Protein 5MZV (pdb70)

Secondary structure (DSSP, 8-state):
-EEEETTEEEEEEE--TT---EEEEEE--SS--SSEEEEETT------BSSEEEEEE-SGGG-EEEEEEETTEEEEEEEEEEEEEETTEE---SS----SSSSS--SEEEBSSSSSEEEEEEEES--SSEEEEEEEEE-SSSPEEEEE---EEEEEEEETTEEEEEEEEEEEESS--TTS---S-EEEEEEEEETTEEEEEEEEE-GGGSB-PPPPEEEE--B-SSSSEEEEEEE--TTS-S-TTTS-EEEEEEEE----SSSEEEESSSEEEEE--TT-EEEEEEEETTS-------EEEE-/--HHHHHHHHHHHHHHHHHH---EE---------TTSS-SHHHHHH-HHHHHHHHHHHHHHHHHHHTSHHHHSSSPPPSS--HHHHHHHHHHHHHTT---PPPHHHHHHHHHHHHHHHHHHHHHHHHHHHHHHHH--/--SS---SEEEEEES-SEEETT--EEEEEEE--TT---S-EEEEETTEE--SSEEEEETTEEEEEESS---SEEEEEEEEE-TT-SSEEEEEEEEEEEE-PPP--EEEEEEEETT--EEEEEEE--S---S--EEEEEEEETTT--EEEEEESS-EEEEGGG--S-SEEEEEEEEEETTEEEEPPPEEEETTTSEEPPPEEEEEEEE--SSSPEEEEEEEE----SSEEEEEEEEETT----EEEEE---TTS-EEEEEE--SS--EEEEEEEEETT-S--PPPPPP------/---EEEE--EEEETT--EEEEEEES--SSTT-EEEEEEE-TTS--EEEEEEETT-S--EE-TTTTTTEEEEEETTTTEEEEEE-S--GGG-EEEEEEEESSSS---GGGEEEE---EEEEEE-

GO terms:
  GO:0005125 cytokine activity (F, IDA)
  GO:0005576 extracellular region (C, IDA)
  GO:0035722 interleukin-12-mediated signaling pathway (P, IDA)
  GO:0038155 interleukin-23-mediated signaling pathway (P, IDA)
  GO:1900747 negative regulation of vascular endothelial growth factor signaling pathway (P, IGI)
  GO:0050709 negative regulation of protein secretion (P, IGI)
  GO:1903588 negative regulation of blood vessel endothelial cell proliferation involved in sprouting angiogenesis (P, IGI)
  GO:0032946 positive regulation of mononuclear cell proliferation (P, IMP)
  GO:0042164 interleukin-12 alpha subunit binding (F, IPI)
  GO:0046982 protein heterodimerization activity (F, IPI)
  GO:0031906 late endosome lumen (C, TAS)
  GO:0005576 extracellular region (C, TAS)
  GO:0005788 endoplasmic reticulum lumen (C, TAS)
  GO:0005829 cytosol (C, TAS)
  GO:0042802 identical protein binding (F, IPI)
  GO:0005515 protein binding (F, IPI)
  GO:0002230 positive regulation of defense response to virus by host (P, IDA)
  GO:0002827 positive regulation of T-helper 1 type immune response (P, IDA)
  GO:0034393 positive regulation of smooth muscle cell apoptotic process (P, IDA)
  GO:0042102 positive regulation of T cell proliferation (P, IDA)

Organism: Homo sapiens (NCBI:txid9606)

Solvent-accessible surface area: 43420 Å² total; per-residue (Å²): 91,92,98,41,113,168,54,17,56,0,0,78,1,62,6,102,64,116,12,86,25,50,125,2,85,11,83,3,121,17,128,82,106,115,59,2,43,4,12,26,46,172,64,101,120,94,81,20,96,25,47,69,14,81,24,66,0,89,13,0,7,33,0,0,55,5,8,1,43,72,75,75,122,82,66,22,89,15,49,0,3,0,12,14,51,41,100,16,96,50,15,47,33,0,3,31,37,29,128,120,127,86,85,108,19,13,8,54,13,44,1,107,12,22,27,3,127,4,18,1,53,0,22,0,11,1,74,91,89,34,71,32,68,29,120,14,23,22,2,90,112,126,76,92,36,12,89,36,42,83,29,81,101,64,35,102,104,117,102,68,157,41,122,12,26,21,28,20,3,117,6,62,15,91,87,40,45,58,6,24,7,30,52,85,36,0,32,0,75,0,26,0,22,3,64,21,4,2,1,70,13,84,23,71,18,40,9,25,66,22,0,51,2,32,51,8,83,73,22,103,50,148,114,76,96,107,80,179,63,15,77,0,38,8,78,26,6,114,54,7,12,105,45,78,40,0,7,4,0,22,0,0,0,12,10,84,15,150,114,51,165,176,38,107,67,124,24,47,149,58,38,19,84,12,105,10,110,105,131,2,42,0,12,0,35,0,24,0,59,1,11,57,13,48,66,5,98,87,16,74,26,110,63,95,45,19,89,92,0,40,92,66,1,49,86,3,8,94,21,3,65,76,40,90,103,88,44,48,34,53,118,184,23,15,30,2,104,82,77,34,17,6,49,25,106,11,9,187,107,45,17,115,136,0,15,97,78,0,35,82,0,2,80,53,0,34,153,22,5,41,34,49,8,2,96,21,116,49,79,64,123,138,116,34,14,9,50,95,2,56,69,21,0,80,27,2,8,110,64,22,81,169,150,104,9,87,48,19,32,22,99,25,3,18,68,25,0,10,103,13,2,5,3,2,3,2,9,3,0,7,1,1,12,20,1,29,66,83,92,119,63,27,47,67,21,58,49,12,21,87,10,79,10,79,81,44,50,61,2,101,27,24,79,69,2,17,0,35,0,62,8,69,18,180,140,14,131,9,89,102,4,14,0,28,32,75,42,122,76,34,203,154,93,51,71,96,84,57,146,48,9,1,69,0,63,30,137,81,10,124,63,57,117,5,22,1,27,0,0,0,48,4,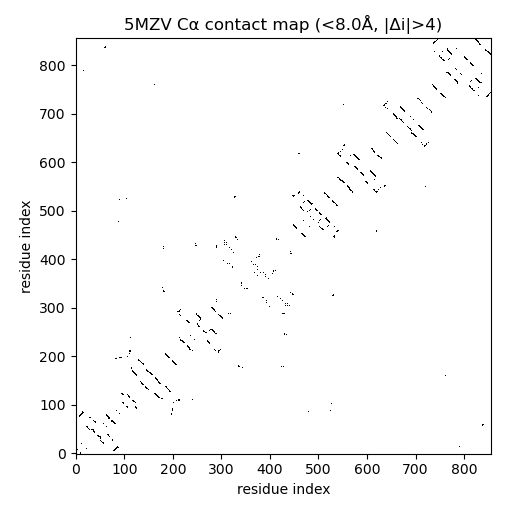37,132,52,117,69,27,0,0,0,19,7,62,44,1,19,0,0,80,58,8,39,106,2,71,124,14,35,0,14,20,93,26,138,57,40,44,0,31,0,41,8,57,33,37,159,133,19,116,17,107,16,92,22,26,0,16,0,61,2,86,109,63,119,77,73,51,111,61,110,24,84,73,107,22,95,1,52,44,122,30,14,143,20,24,90,108,5,28,0,26,0,48,0,28,18,75,49,23,123,67,101,4,185,103,31,131,12,64,22,68,56,9,27,5,3,32,71,3,84,22,63,118,22,86,44,70,162,52,139,89,32,30,1,26,0,48,10,44,8,150,18,98,28,126,148,1,28,3,28,7,48,36,42,21,61,109,78,154,82,85,77,71,72,134,97,105,10,80,21,126,123,74,16,117,10,90,5,150,22,125,77,110,43,58,17,9,0,13,1,52,0,15,37,40,76,62,153,28,72,12,94,76,17,92,92,50,117,29,135,12,108,202,18,107,11,94,19,56,38,28,32,122,29,123,53,57,26,57,31,134,0,24,0,47,12,77,18,81,54,24,65,20,1,0,0,0,0,2,28,63,28,112,91,152,146,86,84,18,0,0,0,12,30,2,86,5,57,44,32,36,39,16,132,75,4,74,114,26,0,65,11,54,93,40,58,100,141,35,18,1,27,0,54,0,60,60,2,118,51,141,4,33,1,42,0,10,0,0,6,3,3,3,7,0,0,38,49,20,93,17,7,92,31,73,9,176,25,21,90,0,49,7,47,124

B-factor: mean 86.75, std 33.04, range [34.26, 231.37]

CATH classification: 2.60.40.10 (+2 more: 2.60.40.10, 2.60.40.10)

Structure (mmCIF, N/CA/C/O backbone):
data_5MZV
#
_entry.id   5MZV
#
_cell.length_a   67.219
_cell.length_b   112.190
_cell.length_c   109.870
_cell.angle_alpha   90.00
_cell.angle_beta   106.24
_cell.angle_gamma   90.00
#
_symmetry.space_group_name_H-M   'P 1 21 1'
#
loop_
_entity.id
_entity.type
_entity.pdbx_description
1 polymer 'Interleukin-12 subunit beta'
2 polymer 'Interleukin-23 subunit alpha'
3 polymer 'Interleukin-23 receptor'
4 polymer 'Nanobody 22E11'
5 branched alpha-D-mannopyranose-(1-2)-alpha-D-mannopyranose-(1-3)-[alpha-D-mannopyranose-(1-3)-alpha-D-mannopyranose-(1-6)]beta-D-mannopyranose-(1-4)-2-acetamido-2-deoxy-beta-D-glucopyranose-(1-4)-2-acetamido-2-deoxy-beta-D-glucopyranose
6 branched 2-acetamido-2-deoxy-beta-D-glucopyranose-(1-4)-2-acetamido-2-deoxy-beta-D-glucopyranose
7 branched beta-D-mannopyranose-(1-4)-2-acetamido-2-deoxy-beta-D-glucopyranose-(1-4)-2-acetamido-2-deoxy-beta-D-glucopyranose
8 non-polymer 'CHLORIDE ION'
9 non-polymer 'SODIUM ION'
10 non-polymer 2-acetamido-2-deoxy-beta-D-glucopyranose
11 water water
#
loop_
_atom_site.group_PDB
_atom_site.id
_atom_site.type_symbol
_atom_site.label_atom_id
_atom_site.label_alt_id
_atom_site.label_comp_id
_atom_site.label_asym_id
_atom_site.label_entity_id
_atom_site.label_seq_id
_atom_site.pdbx_PDB_ins_code
_atom_site.Cartn_x
_atom_site.Cartn_y
_atom_site.Cartn_z
_atom_site.occupancy
_atom_site.B_iso_or_equiv
_atom_site.auth_seq_id
_atom_site.auth_comp_id
_atom_site.auth_asym_id
_atom_site.auth_atom_id
_atom_site.pdbx_PDB_model_num
ATOM 1 N N . ILE A 1 23 ? -38.407 19.928 49.815 1.00 52.64 23 ILE A N 1
ATOM 2 C CA . ILE A 1 23 ? -39.283 20.936 49.233 1.00 51.40 23 ILE A CA 1
ATOM 3 C C . ILE A 1 23 ? -38.647 21.471 47.959 1.00 55.30 23 ILE A C 1
ATOM 4 O O . ILE A 1 23 ? -37.433 21.642 47.897 1.00 59.21 23 ILE A O 1
ATOM 19 N N . TRP A 1 24 ? -39.461 21.734 46.939 1.00 52.62 24 TRP A N 1
ATOM 20 C CA . TRP A 1 24 ? -38.937 22.224 45.674 1.00 56.56 24 TRP A CA 1
ATOM 21 C C . TRP A 1 24 ? -39.985 23.077 44.977 1.00 55.58 24 TRP A C 1
ATOM 22 O O . TRP A 1 24 ? -41.189 22.892 45.172 1.00 51.77 24 TRP A O 1
ATOM 43 N N . GLU A 1 25 ? -39.511 24.014 44.158 1.00 59.76 25 GLU A N 1
ATOM 44 C CA . GLU A 1 25 ? -40.393 24.969 43.499 1.00 59.70 25 GLU A CA 1
ATOM 45 C C . GLU A 1 25 ? -41.028 24.323 42.274 1.00 59.55 25 GLU A C 1
ATOM 46 O O . GLU A 1 25 ? -40.324 23.862 41.368 1.00 62.80 25 GLU A O 1
ATOM 58 N N . LEU A 1 26 ? -42.360 24.287 42.255 1.00 60.58 26 LEU A N 1
ATOM 59 C CA . LEU A 1 26 ? -43.098 23.802 41.096 1.00 60.55 26 LEU A CA 1
ATOM 60 C C . LEU A 1 26 ? -43.266 24.909 40.063 1.00 63.82 26 LEU A C 1
ATOM 61 O O . LEU A 1 26 ? -42.954 24.726 38.882 1.00 67.01 26 LEU A O 1
ATOM 77 N N . LYS A 1 27 ? -43.770 26.060 40.498 1.00 66.05 27 LYS A N 1
ATOM 78 C CA . LYS A 1 27 ? -43.827 27.257 39.676 1.00 69.69 27 LYS A CA 1
ATOM 79 C C . LYS A 1 27 ? -43.719 28.454 40.610 1.00 69.84 27 LYS A C 1
ATOM 80 O O . LYS A 1 27 ? -43.556 28.303 41.823 1.00 67.17 27 LYS A O 1
ATOM 99 N N . LYS A 1 28 ? -43.794 29.652 40.039 1.00 77.93 28 LYS A N 1
ATOM 100 C CA . LYS A 1 28 ? -43.584 30.863 40.822 1.00 79.09 28 LYS A CA 1
ATOM 101 C C . LYS A 1 28 ? -44.458 30.859 42.069 1.00 74.22 28 LYS A C 1
ATOM 102 O O . LYS A 1 28 ? -45.690 30.837 41.979 1.00 71.72 28 LYS A O 1
ATOM 121 N N . ASP A 1 29 ? -43.809 30.863 43.234 1.00 77.22 29 ASP A N 1
ATOM 122 C CA . ASP A 1 29 ? -44.465 30.945 44.537 1.00 73.27 29 ASP A CA 1
ATOM 123 C C . ASP A 1 29 ? -45.322 29.723 44.857 1.00 68.36 29 ASP A C 1
ATOM 124 O O . ASP A 1 29 ? -46.203 29.798 45.717 1.00 65.10 29 ASP A O 1
ATOM 133 N N . VAL A 1 30 ? -45.081 28.589 44.202 1.00 65.47 30 VAL A N 1
ATOM 134 C CA . VAL A 1 30 ? -45.780 27.342 44.501 1.00 61.34 30 VAL A CA 1
ATOM 135 C C . VAL A 1 30 ? -44.730 26.262 44.717 1.00 61.56 30 VAL A C 1
ATOM 136 O O . VAL A 1 30 ? -43.902 26.011 43.833 1.00 64.74 30 VAL A O 1
ATOM 149 N N . TYR A 1 31 ? -44.765 25.623 45.885 1.00 58.43 31 TYR A N 1
ATOM 150 C CA . TYR A 1 31 ? -43.771 24.634 46.272 1.00 58.83 31 TYR A CA 1
ATOM 151 C C . TYR A 1 31 ? -44.453 23.322 46.627 1.00 55.30 31 TYR A C 1
ATOM 152 O O . TYR A 1 31 ? -45.611 23.301 47.057 1.00 52.12 31 TYR A O 1
ATOM 170 N N . VAL A 1 32 ? -43.720 22.225 46.446 1.00 50.40 32 VAL A N 1
ATOM 171 C CA . VAL A 1 32 ? -44.220 20.882 46.712 1.00 47.97 32 VAL A CA 1
ATOM 172 C C . VAL A 1 32 ? -43.409 20.284 47.849 1.00 47.99 32 VAL A C 1
ATOM 173 O O . VAL A 1 32 ? -42.175 20.327 47.829 1.00 50.78 32 VAL A O 1
ATOM 186 N N . VAL A 1 33 ? -44.104 19.721 48.830 1.00 49.77 33 VAL A N 1
ATOM 187 C CA . VAL A 1 33 ? -43.486 19.013 49.942 1.00 49.59 33 VAL A CA 1
ATOM 188 C C . VAL A 1 33 ? -43.775 17.534 49.756 1.00 48.73 33 VAL A C 1
ATOM 189 O O . VAL A 1 33 ? -44.921 17.150 49.502 1.00 47.05 33 VAL A O 1
ATOM 202 N N . GLU A 1 34 ? -42.741 16.710 49.864 1.00 51.75 34 GLU A N 1
ATOM 203 C CA . GLU A 1 34 ? -42.898 15.265 49.785 1.00 51.51 34 GLU A CA 1
ATOM 204 C C . GLU A 1 34 ? -43.120 14.731 51.193 1.00 49.70 34 GLU A C 1
ATOM 205 O O . GLU A 1 34 ? -42.250 14.866 52.061 1.00 51.04 34 GLU A O 1
ATOM 217 N N . LEU A 1 35 ? -44.289 14.149 51.421 1.00 50.98 35 LEU A N 1
ATOM 218 C CA . LEU A 1 35 ? -44.688 13.658 52.732 1.00 49.30 35 LEU A CA 1
ATOM 219 C C . LEU A 1 35 ? -44.801 12.142 52.682 1.00 49.84 35 LEU A C 1
ATOM 220 O O . LEU A 1 35 ? -45.638 11.603 51.951 1.00 49.00 35 LEU A O 1
ATOM 236 N N . ASP A 1 36 ? -43.960 11.460 53.454 1.00 53.50 36 ASP A N 1
ATOM 237 C CA . ASP A 1 36 ? -44.081 10.018 53.648 1.00 54.25 36 ASP A CA 1
ATOM 238 C C . ASP A 1 36 ? -44.977 9.812 54.861 1.00 52.06 36 ASP A C 1
ATOM 239 O O . ASP A 1 36 ? -44.517 9.874 56.003 1.00 52.60 36 ASP A O 1
ATOM 248 N N . TRP A 1 37 ? -46.266 9.581 54.622 1.00 49.51 37 TRP A N 1
ATOM 249 C CA . TRP A 1 37 ? -47.231 9.563 55.709 1.00 47.40 37 TRP A CA 1
ATOM 250 C C . TRP A 1 37 ? -47.457 8.159 56.244 1.00 48.43 37 TRP A C 1
ATOM 251 O O . TRP A 1 37 ? -47.613 7.199 55.486 1.00 49.57 37 TRP A O 1
ATOM 272 N N . TYR A 1 38 ? -47.473 8.067 57.567 1.00 48.01 38 TYR A N 1
ATOM 273 C CA . TYR A 1 38 ? -47.914 6.896 58.306 1.00 48.83 38 TYR A CA 1
ATOM 274 C C . TYR A 1 38 ? -48.285 7.358 59.704 1.00 47.79 38 TYR A C 1
ATOM 275 O O . TYR A 1 38 ? -47.925 8.471 60.102 1.00 46.98 38 TYR A O 1
ATOM 293 N N . PRO A 1 39 ? -49.023 6.555 60.460 1.00 51.75 39 PRO A N 1
ATOM 294 C CA . PRO A 1 39 ? -49.384 6.971 61.820 1.00 51.14 39 PRO A CA 1
ATOM 295 C C . PRO A 1 39 ? -48.152 7.370 62.622 1.00 52.87 39 PRO A C 1
ATOM 296 O O . PRO A 1 39 ? -47.161 6.638 62.682 1.00 55.67 39 PRO A O 1
ATOM 307 N N . ASP A 1 40 ? -48.215 8.555 63.231 1.00 57.79 40 ASP A N 1
ATOM 308 C CA . ASP A 1 40 ? -47.139 9.102 64.054 1.00 59.44 40 ASP A CA 1
ATOM 309 C C . ASP A 1 40 ? -45.897 9.463 63.247 1.00 60.78 40 ASP A C 1
ATOM 310 O O . ASP A 1 40 ? -44.806 9.585 63.812 1.00 63.16 40 ASP A O 1
ATOM 319 N N . ALA A 1 41 ? -46.032 9.648 61.936 1.00 55.83 41 ALA A N 1
ATOM 320 C CA . ALA A 1 41 ? -44.907 10.111 61.145 1.00 57.30 41 ALA A CA 1
ATOM 321 C C . ALA A 1 41 ? -44.496 11.507 61.610 1.00 56.96 41 ALA A C 1
ATOM 322 O O . ALA A 1 41 ? -45.323 12.261 62.133 1.00 54.83 41 ALA A O 1
ATOM 329 N N . PRO A 1 42 ? -43.220 11.878 61.448 1.00 57.98 42 PRO A N 1
ATOM 330 C CA . PRO A 1 42 ? -42.791 13.219 61.861 1.00 58.11 42 PRO A CA 1
ATOM 331 C C . PRO A 1 42 ? -42.997 14.257 60.771 1.00 56.81 42 PRO A C 1
ATOM 332 O O . PRO A 1 42 ? -43.088 15.456 61.055 1.00 56.20 42 PRO A O 1
ATOM 343 N N . GLY A 1 43 ? -43.069 13.810 59.521 1.00 51.62 43 GLY A N 1
ATOM 344 C CA . GLY A 1 43 ? -43.197 14.730 58.413 1.00 50.98 43 GLY A CA 1
ATOM 345 C C . GLY A 1 43 ? -41.874 15.403 58.095 1.00 53.96 43 GLY A C 1
ATOM 346 O O . GLY A 1 43 ? -40.796 14.946 58.489 1.00 56.79 43 GLY A O 1
ATOM 350 N N . GLU A 1 44 ? -41.965 16.513 57.370 1.00 49.68 44 GLU A N 1
ATOM 351 C CA . GLU A 1 44 ? -40.796 17.261 56.929 1.00 52.73 44 GLU A CA 1
ATOM 352 C C . GLU A 1 44 ? -40.792 18.639 57.573 1.00 52.67 44 GLU A C 1
ATOM 353 O O . GLU A 1 44 ? -41.837 19.281 57.694 1.00 50.08 44 GLU A O 1
ATOM 365 N N . MET A 1 45 ? -39.610 19.086 57.986 1.00 52.63 45 MET A N 1
ATOM 366 C CA . MET A 1 45 ? -39.430 20.428 58.525 1.00 53.41 45 MET A CA 1
ATOM 367 C C . MET A 1 45 ? -39.161 21.388 57.372 1.00 55.00 45 MET A C 1
ATOM 368 O O . MET A 1 45 ? -38.216 21.190 56.601 1.00 58.03 45 MET A O 1
ATOM 382 N N . VAL A 1 46 ? -39.998 22.415 57.250 1.00 54.34 46 VAL A N 1
ATOM 383 C CA . VAL A 1 46 ? -39.912 23.381 56.163 1.00 55.93 46 VAL A CA 1
ATOM 384 C C . VAL A 1 46 ? -39.758 24.769 56.758 1.00 57.31 46 VAL A C 1
ATOM 385 O O . VAL A 1 46 ? -40.469 25.136 57.700 1.00 55.26 46 VAL A O 1
ATOM 398 N N . VAL A 1 47 ? -38.834 25.541 56.193 1.00 59.25 47 VAL A N 1
ATOM 399 C CA . VAL A 1 47 ? -38.587 26.920 56.595 1.00 61.40 47 VAL A CA 1
ATOM 400 C C . VAL A 1 47 ? -39.012 27.828 55.455 1.00 62.12 47 VAL A C 1
ATOM 401 O O . VAL A 1 47 ? -38.553 27.665 54.317 1.00 64.27 47 VAL A O 1
ATOM 414 N N . LEU A 1 48 ? -39.887 28.778 55.760 1.00 62.95 48 LEU A N 1
ATOM 415 C CA . LEU A 1 48 ? -40.350 29.762 54.797 1.00 63.98 48 LEU A CA 1
ATOM 416 C C . LEU A 1 48 ? -39.777 31.125 55.157 1.00 67.71 48 LEU A C 1
ATOM 417 O O . LEU A 1 48 ? -39.595 31.448 56.334 1.00 67.97 48 LEU A O 1
ATOM 433 N N . THR A 1 49 ? -39.476 31.916 54.132 1.00 69.04 49 THR A N 1
ATOM 434 C CA . THR A 1 49 ? -38.873 33.229 54.318 1.00 73.33 49 THR A CA 1
ATOM 435 C C . THR A 1 49 ? -39.686 34.265 53.557 1.00 73.95 49 THR A C 1
ATOM 436 O O . THR A 1 49 ? -39.901 34.125 52.350 1.00 74.17 49 THR A O 1
ATOM 447 N N . CYS A 1 50 ? -40.131 35.299 54.266 1.00 78.84 50 CYS A N 1
ATOM 448 C CA . CYS A 1 50 ? -40.912 36.355 53.640 1.00 79.90 50 CYS A CA 1
ATOM 449 C C . CYS A 1 50 ? -40.054 37.118 52.637 1.00 85.42 50 CYS A C 1
ATOM 450 O O . CYS A 1 50 ? -38.926 37.519 52.940 1.00 89.47 50 CYS A O 1
ATOM 457 N N . ASP A 1 51 ? -40.594 37.312 51.434 1.00 89.08 51 ASP A N 1
ATOM 458 C CA . ASP A 1 51 ? -39.873 37.965 50.341 1.00 94.43 51 ASP A CA 1
ATOM 459 C C . ASP A 1 51 ? -39.977 39.476 50.526 1.00 98.45 51 ASP A C 1
ATOM 460 O O . ASP A 1 51 ? -40.758 40.168 49.868 1.00 99.58 51 ASP A O 1
ATOM 469 N N . THR A 1 52 ? -39.162 39.998 51.440 1.00 96.07 52 THR A N 1
ATOM 470 C CA . THR A 1 52 ? -39.230 41.408 51.795 1.00 99.87 52 THR A CA 1
ATOM 471 C C . THR A 1 52 ? -37.842 41.918 52.141 1.00 105.43 52 THR A C 1
ATOM 472 O O . THR A 1 52 ? -37.007 41.152 52.637 1.00 105.19 52 THR A O 1
ATOM 483 N N . PRO A 1 53 ? -37.564 43.203 51.899 1.00 100.89 53 PRO A N 1
ATOM 484 C CA . PRO A 1 53 ? -36.376 43.812 52.513 1.00 106.09 53 PRO A CA 1
ATOM 485 C C . PRO A 1 53 ? -36.511 43.975 54.016 1.00 104.14 53 PRO A C 1
ATOM 486 O O . PRO A 1 53 ? -35.500 43.939 54.728 1.00 106.67 53 PRO A O 1
ATOM 497 N N . GLU A 1 54 ? -37.733 44.145 54.517 1.00 108.55 54 GLU A N 1
ATOM 498 C CA . GLU A 1 54 ? -37.961 44.338 55.940 1.00 107.14 54 GLU A CA 1
ATOM 499 C C . GLU A 1 54 ? -37.459 43.134 56.735 1.00 103.84 54 GLU A C 1
ATOM 500 O O . GLU A 1 54 ? -37.174 42.063 56.194 1.00 101.37 54 GLU A O 1
ATOM 512 N N . GLU A 1 55 ? -37.358 43.328 58.049 1.00 105.55 55 GLU A N 1
ATOM 513 C CA . GLU A 1 55 ? -36.873 42.282 58.945 1.00 102.96 55 GLU A CA 1
ATOM 514 C C . GLU A 1 55 ? -37.661 42.154 60.238 1.00 98.95 55 GLU A C 1
ATOM 515 O O . GLU A 1 55 ? -37.658 41.065 60.823 1.00 95.00 55 GLU A O 1
ATOM 527 N N . ASP A 1 56 ? -38.336 43.198 60.710 1.00 99.11 56 ASP A N 1
ATOM 528 C CA . ASP A 1 56 ? -39.015 43.173 61.997 1.00 96.30 56 ASP A CA 1
ATOM 529 C C . ASP A 1 56 ? -40.505 43.439 61.826 1.00 92.96 56 ASP A C 1
ATOM 530 O O . ASP A 1 56 ? -40.952 44.000 60.822 1.00 94.04 56 ASP A O 1
ATOM 539 N N . GLY A 1 57 ? -41.271 43.020 62.830 1.00 91.53 57 GLY A N 1
ATOM 540 C CA . GLY A 1 57 ? -42.703 43.253 62.837 1.00 88.47 57 GLY A CA 1
ATOM 541 C C . GLY A 1 57 ? -43.480 42.438 61.830 1.00 84.22 57 GLY A C 1
ATOM 542 O O . GLY A 1 57 ? -44.528 42.888 61.360 1.00 83.31 57 GLY A O 1
ATOM 546 N N . ILE A 1 58 ? -42.999 41.245 61.487 1.00 80.91 58 ILE A N 1
ATOM 547 C CA . ILE A 1 58 ? -43.625 40.396 60.481 1.00 77.18 58 ILE A CA 1
ATOM 548 C C . ILE A 1 58 ? -44.338 39.251 61.185 1.00 72.04 58 ILE A C 1
ATOM 549 O O . ILE A 1 58 ? -43.801 38.657 62.128 1.00 71.54 58 ILE A O 1
ATOM 565 N N . THR A 1 59 ? -45.549 38.945 60.722 1.00 73.01 59 THR A N 1
ATOM 566 C CA . THR A 1 59 ? -46.359 37.866 61.266 1.00 68.32 59 THR A CA 1
ATOM 567 C C . THR A 1 59 ? -46.856 36.988 60.124 1.00 65.52 59 THR A C 1
ATOM 568 O O . THR A 1 59 ? -46.814 37.377 58.954 1.00 67.10 59 THR A O 1
ATOM 579 N N . TRP A 1 60 ? -47.339 35.795 60.477 1.00 68.63 60 TRP A N 1
ATOM 580 C CA . TRP A 1 60 ? -47.653 34.756 59.503 1.00 66.09 60 TRP A CA 1
ATOM 581 C C . TRP A 1 60 ? -49.054 34.207 59.722 1.00 62.34 60 TRP A C 1
ATOM 582 O O . TRP A 1 60 ? -49.509 34.077 60.862 1.00 60.89 60 TRP A O 1
ATOM 603 N N . THR A 1 61 ? -49.724 33.867 58.622 1.00 60.99 61 THR A N 1
ATOM 604 C CA . THR A 1 61 ? -51.021 33.207 58.659 1.00 57.70 61 THR A CA 1
ATOM 605 C C . THR A 1 61 ? -51.015 32.034 57.689 1.00 55.96 61 THR A C 1
ATOM 606 O O . THR A 1 61 ? -50.075 31.840 56.913 1.00 57.47 61 THR A O 1
ATOM 617 N N . LEU A 1 62 ? -52.088 31.246 57.742 1.00 55.13 62 LEU A N 1
ATOM 618 C CA . LEU A 1 62 ? -52.286 30.111 56.849 1.00 53.46 62 LEU A CA 1
ATOM 619 C C . LEU A 1 62 ? -53.666 30.224 56.219 1.00 52.42 62 LEU A C 1
ATOM 620 O O . LEU A 1 62 ? -54.672 30.305 56.932 1.00 51.16 62 LEU A O 1
ATOM 636 N N . ASP A 1 63 ? -53.710 30.228 54.893 1.00 54.73 63 ASP A N 1
ATOM 637 C CA . ASP A 1 63 ? -54.972 30.299 54.137 1.00 54.21 63 ASP A CA 1
ATOM 638 C C . ASP A 1 63 ? -55.710 31.570 54.576 1.00 55.41 63 ASP A C 1
ATOM 639 O O . ASP A 1 63 ? -55.083 32.633 54.684 1.00 57.88 63 ASP A O 1
ATOM 648 N N . GLN A 1 64 ? -57.018 31.510 54.823 1.00 57.23 64 GLN A N 1
ATOM 649 C CA . GLN A 1 64 ? -57.819 32.696 55.090 1.00 58.76 64 GLN A CA 1
ATOM 650 C C . GLN A 1 64 ? -58.050 32.932 56.576 1.00 58.07 64 GLN A C 1
ATOM 651 O O . GLN A 1 64 ? -58.821 33.827 56.937 1.00 59.28 64 GLN A O 1
ATOM 665 N N . SER A 1 65 ? -57.412 32.151 57.442 1.00 56.41 65 SER A N 1
ATOM 666 C CA . SER A 1 65 ? -57.536 32.356 58.876 1.00 56.05 65 SER A CA 1
ATOM 667 C C . SER A 1 65 ? -56.620 33.485 59.324 1.00 58.56 65 SER A C 1
ATOM 668 O O . SER A 1 65 ? -55.519 33.657 58.796 1.00 59.95 65 SER A O 1
ATOM 676 N N . SER A 1 66 ? -57.080 34.255 60.307 1.00 56.11 66 SER A N 1
ATOM 677 C CA . SER A 1 66 ? -56.337 35.399 60.814 1.00 58.87 66 SER A CA 1
ATOM 678 C C . SER A 1 66 ? -55.628 35.101 62.127 1.00 58.53 66 SER A C 1
ATOM 679 O O . SER A 1 66 ? -55.094 36.019 62.755 1.00 60.91 66 SER A O 1
ATOM 687 N N . GLU A 1 67 ? -55.619 33.842 62.557 1.00 61.40 67 GLU A N 1
ATOM 688 C CA . GLU A 1 67 ? -54.783 33.425 63.674 1.00 61.38 67 GLU A CA 1
ATOM 689 C C . GLU A 1 67 ? -53.319 33.541 63.272 1.00 63.10 67 GLU A C 1
ATOM 690 O O . GLU A 1 67 ? -52.901 32.966 62.263 1.00 62.54 67 GLU A O 1
ATOM 702 N N . VAL A 1 68 ? -52.540 34.283 64.051 1.00 60.52 68 VAL A N 1
ATOM 703 C CA . VAL A 1 68 ? -51.113 34.409 63.780 1.00 62.64 68 VAL A CA 1
ATOM 704 C C . VAL A 1 68 ? -50.413 33.146 64.261 1.00 61.32 68 VAL A C 1
ATOM 705 O O . VAL A 1 68 ? -50.652 32.674 65.379 1.00 60.44 68 VAL A O 1
ATOM 718 N N . LEU A 1 69 ? -49.556 32.587 63.411 1.00 62.10 69 LEU A N 1
ATOM 719 C CA . LEU A 1 69 ? -48.844 31.354 63.720 1.00 61.21 69 LEU A CA 1
ATOM 720 C C . LEU A 1 69 ? -47.449 31.598 64.273 1.00 64.17 69 LEU A C 1
ATOM 721 O O . LEU A 1 69 ? -46.995 30.848 65.142 1.00 64.03 69 LEU A O 1
ATOM 737 N N . GLY A 1 70 ? -46.761 32.628 63.788 1.00 58.66 70 GLY A N 1
ATOM 738 C CA . GLY A 1 70 ? -45.428 32.949 64.259 1.00 62.00 70 GLY A CA 1
ATOM 739 C C . GLY A 1 70 ? -45.108 34.397 63.967 1.00 65.46 70 GLY A C 1
ATOM 740 O O . GLY A 1 70 ? -45.880 35.112 63.325 1.00 65.27 70 GLY A O 1
ATOM 744 N N . SER A 1 71 ? -43.944 34.823 64.455 1.00 63.04 71 SER A N 1
ATOM 745 C CA . SER A 1 71 ? -43.471 36.189 64.279 1.00 67.11 71 SER A CA 1
ATOM 746 C C . SER A 1 71 ? -42.024 36.153 63.818 1.00 70.55 71 SER A C 1
ATOM 747 O O . SER A 1 71 ? -41.200 35.448 64.407 1.00 71.07 71 SER A O 1
ATOM 755 N N . GLY A 1 72 ? -41.722 36.908 62.770 1.00 68.28 72 GLY A N 1
ATOM 756 C CA . GLY A 1 72 ? -40.379 36.987 62.234 1.00 72.31 72 GLY A CA 1
ATOM 757 C C . GLY A 1 72 ? -40.370 36.878 60.723 1.00 72.45 72 GLY A C 1
ATOM 758 O O . GLY A 1 72 ? -41.367 36.560 60.080 1.00 69.12 72 GLY A O 1
ATOM 762 N N . LYS A 1 73 ? -39.194 37.156 60.162 1.00 77.57 73 LYS A N 1
ATOM 763 C CA . LYS A 1 73 ? -39.026 37.083 58.718 1.00 78.66 73 LYS A CA 1
ATOM 764 C C . LYS A 1 73 ? -39.072 35.649 58.207 1.00 75.37 73 LYS A C 1
ATOM 765 O O . LYS A 1 73 ? -39.282 35.441 57.008 1.00 75.22 73 LYS A O 1
ATOM 784 N N . THR A 1 74 ? -38.892 34.662 59.085 1.00 75.98 74 THR A N 1
ATOM 785 C CA . THR A 1 74 ? -38.879 33.260 58.692 1.00 73.35 74 THR A CA 1
ATOM 786 C C . THR A 1 74 ? -39.810 32.458 59.591 1.00 68.62 74 THR A C 1
ATOM 787 O O . THR A 1 74 ? -39.848 32.669 60.807 1.00 68.50 74 THR A O 1
ATOM 798 N N . LEU A 1 75 ? -40.554 31.534 58.986 1.00 68.32 75 LEU A N 1
ATOM 799 C CA . LEU A 1 75 ? -41.483 30.668 59.700 1.00 64.01 75 LEU A CA 1
ATOM 800 C C . LEU A 1 75 ? -41.075 29.219 59.490 1.00 62.82 75 LEU A C 1
ATOM 801 O O . LEU A 1 75 ? -40.864 28.787 58.352 1.00 63.29 75 LEU A O 1
ATOM 817 N N . THR A 1 76 ? -40.966 28.474 60.585 1.00 64.67 76 THR A N 1
ATOM 818 C CA . THR A 1 76 ? -40.617 27.061 60.543 1.00 63.89 76 THR A CA 1
ATOM 819 C C . THR A 1 76 ? -41.841 26.247 60.933 1.00 59.73 76 THR A C 1
ATOM 820 O O . THR A 1 76 ? -42.432 26.475 61.993 1.00 58.49 76 THR A O 1
ATOM 831 N N . ILE A 1 77 ? -42.221 25.308 60.075 1.00 58.00 77 ILE A N 1
ATOM 832 C CA . ILE A 1 77 ? -43.402 24.489 60.298 1.00 54.38 77 ILE A CA 1
ATOM 833 C C . ILE A 1 77 ? -43.030 23.026 60.123 1.00 54.19 77 ILE A C 1
ATOM 834 O O . ILE A 1 77 ? -42.109 22.682 59.376 1.00 56.39 77 ILE A O 1
ATOM 850 N N . GLN A 1 78 ? -43.753 22.164 60.828 1.00 54.92 78 GLN A N 1
ATOM 851 C CA . GLN A 1 78 ? -43.609 20.720 60.696 1.00 54.61 78 GLN A CA 1
ATOM 852 C C . GLN A 1 78 ? -44.766 20.245 59.827 1.00 51.93 78 GLN A C 1
ATOM 853 O O . GLN A 1 78 ? -45.902 20.128 60.295 1.00 49.55 78 GLN A O 1
ATOM 867 N N . VAL A 1 79 ? -44.479 19.996 58.554 1.00 50.58 79 VAL A N 1
ATOM 868 C CA . VAL A 1 79 ? -45.496 19.556 57.604 1.00 48.55 79 VAL A CA 1
ATOM 869 C C . VAL A 1 79 ? -45.661 18.049 57.758 1.00 47.93 79 VAL A C 1
ATOM 870 O O . VAL A 1 79 ? -44.760 17.283 57.415 1.00 49.85 79 VAL A O 1
ATOM 883 N N . LYS A 1 80 ? -46.820 17.616 58.262 1.00 48.19 80 LYS A N 1
ATOM 884 C CA . LYS A 1 80 ? -47.069 16.190 58.427 1.00 47.87 80 LYS A CA 1
ATOM 885 C C . LYS A 1 80 ? -48.481 15.771 58.029 1.00 45.60 80 LYS A C 1
ATOM 886 O O . LYS A 1 80 ? -48.877 14.637 58.326 1.00 45.32 80 LYS A O 1
ATOM 905 N N . GLU A 1 81 ? -49.241 16.630 57.359 1.00 44.74 81 GLU A N 1
ATOM 906 C CA . GLU A 1 81 ? -50.589 16.310 56.904 1.00 44.01 81 GLU A CA 1
ATOM 907 C C . GLU A 1 81 ? -51.012 17.399 55.933 1.00 44.13 81 GLU A C 1
ATOM 908 O O . GLU A 1 81 ? -50.364 18.444 55.826 1.00 44.56 81 GLU A O 1
ATOM 920 N N . PHE A 1 82 ? -52.125 17.155 55.238 1.00 42.46 82 PHE A N 1
ATOM 921 C CA . PHE A 1 82 ? -52.676 18.175 54.355 1.00 42.47 82 PHE A CA 1
ATOM 922 C C . PHE A 1 82 ? -53.125 19.409 55.122 1.00 42.23 82 PHE A C 1
ATOM 923 O O . PHE A 1 82 ? -53.174 20.498 54.544 1.00 42.34 82 PHE A O 1
ATOM 940 N N . GLY A 1 83 ? -53.444 19.270 56.410 1.00 42.79 83 GLY A N 1
ATOM 941 C CA . GLY A 1 83 ? -53.813 20.432 57.200 1.00 42.39 83 GLY A CA 1
ATOM 942 C C . GLY A 1 83 ? -52.690 21.442 57.333 1.00 43.78 83 GLY A C 1
ATOM 943 O O . GLY A 1 83 ? -52.939 22.634 57.531 1.00 44.06 83 GLY A O 1
ATOM 947 N N . ASP A 1 84 ? -51.444 20.986 57.234 1.00 43.88 84 ASP A N 1
ATOM 948 C CA . ASP A 1 84 ? -50.287 21.867 57.321 1.00 45.37 84 ASP A CA 1
ATOM 949 C C . ASP A 1 84 ? -49.925 22.495 55.983 1.00 46.87 84 ASP A C 1
ATOM 950 O O . ASP A 1 84 ? -48.975 23.279 55.921 1.00 48.95 84 ASP A O 1
ATOM 959 N N . ALA A 1 85 ? -50.659 22.184 54.923 1.00 44.30 85 ALA A N 1
ATOM 960 C CA . ALA A 1 85 ? -50.413 22.745 53.606 1.00 45.95 85 ALA A CA 1
ATOM 961 C C . ALA A 1 85 ? -51.377 23.893 53.329 1.00 45.80 85 ALA A C 1
ATOM 962 O O . ALA A 1 85 ? -52.303 24.166 54.096 1.00 44.33 85 ALA A O 1
ATOM 969 N N . GLY A 1 86 ? -51.154 24.563 52.205 1.00 46.32 86 GLY A N 1
ATOM 970 C CA . GLY A 1 86 ? -51.981 25.693 51.830 1.00 46.85 86 GLY A CA 1
ATOM 971 C C . GLY A 1 86 ? -51.178 26.963 51.669 1.00 49.58 86 GLY A C 1
ATOM 972 O O . GLY A 1 86 ? -49.956 26.912 51.511 1.00 51.42 86 GLY A O 1
ATOM 976 N N . GLN A 1 87 ? -51.849 28.109 51.716 1.00 51.81 87 GLN A N 1
ATOM 977 C CA . GLN A 1 87 ? -51.215 29.392 51.437 1.00 54.94 87 GLN A CA 1
ATOM 978 C C . GLN A 1 87 ? -50.748 30.015 52.746 1.00 55.17 87 GLN A C 1
ATOM 979 O O . GLN A 1 87 ? -51.565 30.480 53.548 1.00 54.04 87 GLN A O 1
ATOM 993 N N . TYR A 1 88 ? -49.433 30.018 52.960 1.00 54.40 88 TYR A N 1
ATOM 994 C CA . TYR A 1 88 ? -48.823 30.750 54.060 1.00 55.63 88 TYR A CA 1
ATOM 995 C C . TYR A 1 88 ? -48.513 32.165 53.593 1.00 59.23 88 TYR A C 1
ATOM 996 O O . TYR A 1 88 ? -47.929 32.359 52.522 1.00 61.75 88 TYR A O 1
ATOM 1014 N N . THR A 1 89 ? -48.909 33.149 54.395 1.00 59.25 89 THR A N 1
ATOM 1015 C CA . THR A 1 89 ? -48.790 34.554 54.034 1.00 62.81 89 THR A CA 1
ATOM 1016 C C . THR A 1 89 ? -48.171 35.320 55.192 1.00 64.60 89 THR A C 1
ATOM 1017 O O . THR A 1 89 ? -48.506 35.074 56.355 1.00 62.51 89 THR A O 1
ATOM 1028 N N . CYS A 1 90 ? -47.267 36.243 54.871 1.00 66.59 90 CYS A N 1
ATOM 1029 C CA . CYS A 1 90 ? -46.629 37.092 55.867 1.00 69.04 90 CYS A CA 1
ATOM 1030 C C . CYS A 1 90 ? -47.152 38.518 55.751 1.00 71.88 90 CYS A C 1
ATOM 1031 O O . CYS A 1 90 ? -47.350 39.031 54.644 1.00 73.98 90 CYS A O 1
ATOM 1038 N N . HIS A 1 91 ? -47.375 39.151 56.903 1.00 72.28 91 HIS A N 1
ATOM 1039 C CA . HIS A 1 91 ? -47.974 40.475 56.980 1.00 74.84 91 HIS A CA 1
ATOM 1040 C C . HIS A 1 91 ? -47.091 41.395 57.814 1.00 78.64 91 HIS A C 1
ATOM 1041 O O . HIS A 1 91 ? -46.433 40.957 58.762 1.00 77.92 91 HIS A O 1
ATOM 1055 N N . LYS A 1 92 ? -47.091 42.679 57.456 1.00 80.83 92 LYS A N 1
ATOM 1056 C CA . LYS A 1 92 ? -46.386 43.702 58.221 1.00 85.01 92 LYS A CA 1
ATOM 1057 C C . LYS A 1 92 ? -47.184 44.996 58.180 1.00 87.68 92 LYS A C 1
ATOM 1058 O O . LYS A 1 92 ? -47.570 45.456 57.102 1.00 89.23 92 LYS A O 1
ATOM 1077 N N . GLY A 1 93 ? -47.416 45.583 59.352 1.00 83.03 93 GLY A N 1
ATOM 1078 C CA . GLY A 1 93 ? -48.152 46.832 59.430 1.00 86.19 93 GLY A CA 1
ATOM 1079 C C . GLY A 1 93 ? -49.570 46.747 58.912 1.00 83.68 93 GLY A C 1
ATOM 1080 O O . GLY A 1 93 ? -50.097 47.739 58.399 1.00 86.91 93 GLY A O 1
ATOM 1084 N N . GLY A 1 94 ? -50.205 45.584 59.030 1.00 91.47 94 GLY A N 1
ATOM 1085 C CA . GLY A 1 94 ? -51.568 45.413 58.582 1.00 89.08 94 GLY A CA 1
ATOM 1086 C C . GLY A 1 94 ? -51.736 45.161 57.100 1.00 88.78 94 GLY A C 1
ATOM 1087 O O . GLY A 1 94 ? -52.878 45.084 56.631 1.00 86.46 94 GLY A O 1
ATOM 1091 N N . GLU A 1 95 ? -50.649 45.031 56.345 1.00 87.56 95 GLU A N 1
ATOM 1092 C CA . GLU A 1 95 ? -50.721 44.758 54.919 1.00 87.76 95 GLU A CA 1
ATOM 1093 C C . GLU A 1 95 ? -49.982 43.467 54.593 1.00 84.73 95 GLU A C 1
ATOM 1094 O O . GLU A 1 95 ? -49.157 42.980 55.371 1.00 83.65 95 GLU A O 1
ATOM 1106 N N . VAL A 1 96 ? -50.294 42.919 53.421 1.00 79.78 96 VAL A N 1
ATOM 1107 C CA . VAL A 1 96 ? -49.729 41.655 52.962 1.00 77.13 96 VAL A CA 1
ATOM 1108 C C . VAL A 1 96 ? -48.417 41.930 52.245 1.00 81.22 96 VAL A C 1
ATOM 1109 O O . VAL A 1 96 ? -48.275 42.938 51.543 1.00 85.70 96 VAL A O 1
ATOM 1122 N N . LEU A 1 97 ? -47.454 41.023 52.415 1.00 77.42 97 LEU A N 1
ATOM 1123 C CA . LEU A 1 97 ? -46.145 41.132 51.783 1.00 81.26 97 LEU A CA 1
ATOM 1124 C C . LEU A 1 97 ? -45.908 40.074 50.716 1.00 79.90 97 LEU A C 1
ATOM 1125 O O . LEU A 1 97 ? -45.575 40.417 49.578 1.00 83.36 97 LEU A O 1
ATOM 1141 N N . SER A 1 98 ? -46.066 38.791 51.045 1.00 79.36 98 SER A N 1
ATOM 1142 C CA . SER A 1 98 ? -45.751 37.731 50.096 1.00 78.40 98 SER A CA 1
ATOM 1143 C C . SER A 1 98 ? -46.593 36.497 50.385 1.00 72.89 98 SER A C 1
ATOM 1144 O O . SER A 1 98 ? -47.000 36.253 51.524 1.00 69.92 98 SER A O 1
ATOM 1152 N N . HIS A 1 99 ? -46.838 35.720 49.331 1.00 75.52 99 HIS A N 1
ATOM 1153 C CA . HIS A 1 99 ? -47.543 34.449 49.398 1.00 70.94 99 HIS A CA 1
ATOM 1154 C C . HIS A 1 99 ? -46.563 33.293 49.246 1.00 70.61 99 HIS A C 1
ATOM 1155 O O . HIS A 1 99 ? -45.489 33.429 48.654 1.00 74.14 99 HIS A O 1
ATOM 1169 N N . SER A 1 100 ? -46.960 32.143 49.780 1.00 65.61 100 SER A N 1
ATOM 1170 C CA . SER A 1 100 ? -46.273 30.884 49.516 1.00 64.94 100 SER A CA 1
ATOM 1171 C C . SER A 1 100 ? -47.299 29.769 49.632 1.00 60.72 100 SER A C 1
ATOM 1172 O O . SER A 1 100 ? -47.891 29.577 50.700 1.00 57.90 100 SER A O 1
ATOM 1180 N N . LEU A 1 101 ? -47.518 29.047 48.539 1.00 58.76 101 LEU A N 1
ATOM 1181 C CA . LEU A 1 101 ? -48.479 27.956 48.505 1.00 55.32 101 LEU A CA 1
ATOM 1182 C C . LEU A 1 101 ? -47.732 26.629 48.586 1.00 54.58 101 LEU A C 1
ATOM 1183 O O . LEU A 1 101 ? -46.890 26.334 47.731 1.00 56.98 101 LEU A O 1
ATOM 1199 N N . LEU A 1 102 ? -48.041 25.837 49.610 1.00 50.16 102 LEU A N 1
ATOM 1200 C CA . LEU A 1 102 ? -47.452 24.516 49.786 1.00 49.46 102 LEU A CA 1
ATOM 1201 C C . LEU A 1 102 ? -48.447 23.457 49.326 1.00 47.20 102 LEU A C 1
ATOM 1202 O O . LEU A 1 102 ? -49.570 23.387 49.837 1.00 45.69 102 LEU A O 1
ATOM 1218 N N . LEU A 1 103 ? -48.032 22.648 48.362 1.00 46.16 103 LEU A N 1
ATOM 1219 C CA . LEU A 1 103 ? -48.751 21.449 47.976 1.00 45.78 103 LEU A CA 1
ATOM 1220 C C . LEU A 1 103 ? -48.042 20.242 48.572 1.00 45.88 103 LEU A C 1
ATOM 1221 O O . LEU A 1 103 ? -46.896 20.333 49.019 1.00 46.39 103 LEU A O 1
ATOM 1237 N N . LEU A 1 104 ? -48.737 19.107 48.585 1.00 44.69 104 LEU A N 1
ATOM 1238 C CA . LEU A 1 104 ? -48.188 17.866 49.113 1.00 44.73 104 LEU A CA 1
ATOM 1239 C C . LEU A 1 104 ? -48.131 16.825 48.009 1.00 44.96 104 LEU A C 1
ATOM 1240 O O . LEU A 1 104 ? -49.099 16.652 47.260 1.00 44.82 104 LEU A O 1
ATOM 1256 N N . HIS A 1 105 ? -47.002 16.136 47.913 1.00 46.60 105 HIS A N 1
ATOM 1257 C CA . HIS A 1 105 ? -46.903 14.905 47.141 1.00 47.66 105 HIS A CA 1
ATOM 1258 C C . HIS A 1 105 ? -46.900 13.780 48.165 1.00 46.61 105 HIS A C 1
ATOM 1259 O O . HIS A 1 105 ? -45.879 13.506 48.797 1.00 47.83 105 HIS A O 1
ATOM 1273 N N . LYS A 1 106 ? -48.050 13.146 48.345 1.00 48.43 106 LYS A N 1
ATOM 1274 C CA . LYS A 1 106 ? -48.213 12.177 49.416 1.00 47.44 106 LYS A CA 1
ATOM 1275 C C . LYS A 1 106 ? -47.656 10.829 48.988 1.00 49.61 106 LYS A C 1
ATOM 1276 O O . LYS A 1 106 ? -48.020 10.298 47.935 1.00 50.48 106 LYS A O 1
ATOM 1295 N N . LYS A 1 107 ? -46.766 10.288 49.809 1.00 49.46 107 LYS A N 1
ATOM 1296 C CA . LYS A 1 107 ? -46.217 8.952 49.638 1.00 51.80 107 LYS A CA 1
ATOM 1297 C C . LYS A 1 107 ? -46.626 8.137 50.853 1.00 50.87 107 LYS A C 1
ATOM 1298 O O . LYS A 1 107 ? -46.478 8.598 51.989 1.00 50.01 107 LYS A O 1
ATOM 1317 N N . GLU A 1 108 ? -47.173 6.949 50.622 1.00 54.37 108 GLU A N 1
ATOM 1318 C CA . GLU A 1 108 ? -47.623 6.086 51.708 1.00 54.00 108 GLU A CA 1
ATOM 1319 C C . GLU A 1 108 ? -47.094 4.683 51.459 1.00 57.10 108 GLU A C 1
ATOM 1320 O O . GLU A 1 108 ? -47.465 4.043 50.470 1.00 58.13 108 GLU A O 1
ATOM 1332 N N . ASP A 1 109 ? -46.221 4.216 52.350 1.00 58.86 109 ASP A N 1
ATOM 1333 C CA . ASP A 1 109 ? -45.629 2.885 52.245 1.00 62.26 109 ASP A CA 1
ATOM 1334 C C . ASP A 1 109 ? -44.877 2.726 50.925 1.00 64.76 109 ASP A C 1
ATOM 1335 O O . ASP A 1 109 ? -44.929 1.679 50.278 1.00 67.02 109 ASP A O 1
ATOM 1344 N N . GLY A 1 110 ? -44.174 3.780 50.520 1.00 57.07 110 GLY A N 1
ATOM 1345 C CA . GLY A 1 110 ? -43.335 3.719 49.341 1.00 59.92 110 GLY A CA 1
ATOM 1346 C C . GLY A 1 110 ? -44.048 3.868 48.018 1.00 59.25 110 GLY A C 1
ATOM 1347 O O . GLY A 1 110 ? -43.479 3.513 46.984 1.00 61.87 110 GLY A O 1
ATOM 1351 N N . ILE A 1 111 ? -45.273 4.389 48.009 1.00 59.09 111 ILE A N 1
ATOM 1352 C CA . ILE A 1 111 ? -46.070 4.504 46.793 1.00 58.59 111 ILE A CA 1
ATOM 1353 C C . ILE A 1 111 ? -46.621 5.920 46.719 1.00 55.76 111 ILE A C 1
ATOM 1354 O O . ILE A 1 111 ? -47.336 6.355 47.627 1.00 52.98 111 ILE A O 1
ATOM 1370 N N . TRP A 1 112 ? -46.294 6.635 45.643 1.00 53.31 112 TRP A N 1
ATOM 1371 C CA . TRP A 1 112 ? -46.871 7.954 45.424 1.00 51.13 112 TRP A CA 1
ATOM 1372 C C . TRP A 1 112 ? -48.363 7.826 45.152 1.00 49.06 112 TRP A C 1
ATOM 1373 O O . TRP A 1 112 ? -48.810 6.878 44.501 1.00 50.25 112 TRP A O 1
ATOM 1394 N N . SER A 1 113 ? -49.136 8.793 45.644 1.00 47.86 113 SER A N 1
ATOM 1395 C CA . SER A 1 113 ? -50.576 8.772 45.430 1.00 46.15 113 SER A CA 1
ATOM 1396 C C . SER A 1 113 ? -50.902 8.920 43.948 1.00 47.53 113 SER A C 1
ATOM 1397 O O . SER A 1 113 ? -50.172 9.559 43.185 1.00 49.07 113 SER A O 1
ATOM 1405 N N . THR A 1 114 ? -52.013 8.312 43.545 1.00 48.84 114 THR A N 1
ATOM 1406 C CA . THR A 1 114 ? -52.522 8.410 42.179 1.00 50.30 114 THR A CA 1
ATOM 1407 C C . THR A 1 114 ? -54.045 8.469 42.204 1.00 48.67 114 THR A C 1
ATOM 1408 O O . THR A 1 114 ? -54.732 7.705 41.527 1.00 49.87 114 THR A O 1
ATOM 1419 N N . ASP A 1 115 ? -54.589 9.391 43.000 1.00 46.64 115 ASP A N 1
ATOM 1420 C CA . ASP A 1 115 ? -56.035 9.492 43.146 1.00 45.22 115 ASP A CA 1
ATOM 1421 C C . ASP A 1 115 ? -56.682 10.237 41.986 1.00 46.15 115 ASP A C 1
ATOM 1422 O O . ASP A 1 115 ? -57.802 9.901 41.588 1.00 46.50 115 ASP A O 1
ATOM 1431 N N . ILE A 1 116 ? -55.998 11.238 41.433 1.00 45.34 116 ILE A N 1
ATOM 1432 C CA . ILE A 1 116 ? -56.631 12.151 40.486 1.00 45.85 116 ILE A CA 1
ATOM 1433 C C . ILE A 1 116 ? -56.983 11.430 39.190 1.00 48.51 116 ILE A C 1
ATOM 1434 O O . ILE A 1 116 ? -58.082 11.598 38.648 1.00 48.98 116 ILE A O 1
ATOM 1450 N N . LEU A 1 117 ? -56.053 10.644 38.659 1.00 48.52 117 LEU A N 1
ATOM 1451 C CA . LEU A 1 117 ? -56.263 9.945 37.402 1.00 51.45 117 LEU A CA 1
ATOM 1452 C C . LEU A 1 117 ? -56.705 8.515 37.666 1.00 51.57 117 LEU A C 1
ATOM 1453 O O . LEU A 1 117 ? -56.396 7.931 38.708 1.00 50.06 117 LEU A O 1
ATOM 1469 N N . LYS A 1 118 ? -57.444 7.958 36.713 1.00 54.77 118 LYS A N 1
ATOM 1470 C CA . LYS A 1 118 ? -57.946 6.598 36.815 1.00 55.60 118 LYS A CA 1
ATOM 1471 C C . LYS A 1 118 ? -57.133 5.682 35.915 1.00 58.98 118 LYS A C 1
ATOM 1472 O O . LYS A 1 118 ? -56.781 6.046 34.788 1.00 61.42 118 LYS A O 1
ATOM 1491 N N . ASP A 1 119 ? -56.821 4.499 36.432 1.00 65.98 119 ASP A N 1
ATOM 1492 C CA . ASP A 1 119 ? -56.116 3.498 35.648 1.00 69.51 119 ASP A CA 1
ATOM 1493 C C . ASP A 1 119 ? -57.025 3.015 34.527 1.00 72.20 119 ASP A C 1
ATOM 1494 O O . ASP A 1 119 ? -58.129 2.523 34.781 1.00 71.79 119 ASP A O 1
ATOM 1503 N N . GLN A 1 120 ? -56.571 3.177 33.287 1.00 75.32 120 GLN A N 1
ATOM 1504 C CA . GLN A 1 120 ? -57.341 2.731 32.136 1.00 78.45 120 GLN A CA 1
ATOM 1505 C C . GLN A 1 120 ? -57.114 1.261 31.811 1.00 81.62 120 GLN A C 1
ATOM 1506 O O . GLN A 1 120 ? -57.960 0.649 31.148 1.00 83.96 120 GLN A O 1
ATOM 1520 N N . LYS A 1 121 ? -56.002 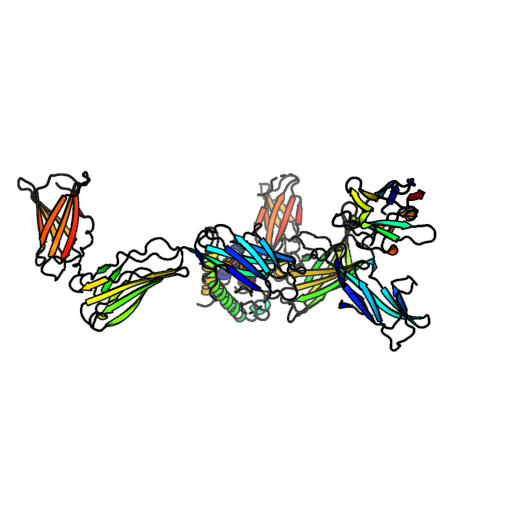0.685 32.266 1.00 87.16 121 LYS A N 1
ATOM 1521 C CA . LYS A 1 121 ? -55.740 -0.749 32.169 1.00 90.11 121 LYS A CA 1
ATOM 1522 C C . LYS A 1 121 ? -55.671 -1.232 30.725 1.00 94.80 121 LYS A C 1
ATOM 1523 O O . LYS A 1 121 ? -55.873 -2.420 30.450 1.00 97.74 121 LYS A O 1
ATOM 1542 N N . GLU A 1 122 ? -55.377 -0.326 29.797 1.00 97.07 122 GLU A N 1
ATOM 1543 C CA . GLU A 1 122 ? -55.189 -0.658 28.392 1.00 101.81 122 GLU A CA 1
ATOM 1544 C C . GLU A 1 122 ? -54.114 0.262 27.823 1.00 102.82 122 GLU A C 1
ATOM 1545 O O . GLU A 1 122 ? -54.301 1.486 27.809 1.00 100.82 122 GLU A O 1
ATOM 1557 N N . PRO A 1 123 ? -52.980 -0.269 27.335 1.00 103.55 123 PRO A N 1
ATOM 1558 C CA . PRO A 1 123 ? -52.616 -1.685 27.176 1.00 106.98 123 PRO A CA 1
ATOM 1559 C C . PRO A 1 123 ? -52.309 -2.409 28.487 1.00 104.94 123 PRO A C 1
ATOM 1560 O O . PRO A 1 123 ? -52.814 -3.507 28.717 1.00 106.32 123 PRO A O 1
ATOM 1571 N N . LYS A 1 124 ? -51.482 -1.795 29.326 1.00 106.69 124 LYS A N 1
ATOM 1572 C CA . LYS A 1 124 ? -50.966 -2.414 30.537 1.00 105.27 124 LYS A CA 1
ATOM 1573 C C . LYS A 1 124 ? -51.655 -1.829 31.764 1.00 100.10 124 LYS A C 1
ATOM 1574 O O . LYS A 1 124 ? -52.195 -0.720 31.730 1.00 97.52 124 LYS A O 1
ATOM 1593 N N . ASN A 1 125 ? -51.649 -2.599 32.851 1.00 99.40 125 ASN A N 1
ATOM 1594 C CA . ASN A 1 125 ? -51.997 -2.039 34.148 1.00 94.78 125 ASN A CA 1
ATOM 1595 C C . ASN A 1 125 ? -51.079 -0.861 34.459 1.00 92.84 125 ASN A C 1
ATOM 1596 O O . ASN A 1 125 ? -49.973 -0.741 33.926 1.00 95.34 125 ASN A O 1
ATOM 1607 N N . LYS A 1 126 ? -51.552 0.022 35.333 1.00 84.17 126 LYS A N 1
ATOM 1608 C CA . LYS A 1 126 ? -50.810 1.233 35.676 1.00 82.27 126 LYS A CA 1
ATOM 1609 C C . LYS A 1 126 ? -50.579 2.095 34.437 1.00 84.08 126 LYS A C 1
ATOM 1610 O O . LYS A 1 126 ? -49.489 2.627 34.220 1.00 85.38 126 LYS A O 1
ATOM 1629 N N . THR A 1 127 ? -51.616 2.226 33.614 1.00 76.70 127 THR A N 1
ATOM 1630 C CA . THR A 1 127 ? -51.603 3.096 32.441 1.00 78.46 127 THR A CA 1
ATOM 1631 C C . THR A 1 127 ? -52.603 4.217 32.700 1.00 75.20 127 THR A C 1
ATOM 1632 O O . THR A 1 127 ? -53.812 4.032 32.536 1.00 74.65 127 THR A O 1
ATOM 1643 N N . PHE A 1 128 ? -52.094 5.376 33.113 1.00 59.97 128 PHE A N 1
ATOM 1644 C CA . PHE A 1 128 ? -52.922 6.549 33.363 1.00 60.50 128 PHE A CA 1
ATOM 1645 C C . PHE A 1 128 ? -52.973 7.494 32.174 1.00 63.06 128 PHE A C 1
ATOM 1646 O O . PHE A 1 128 ? -54.013 8.111 31.923 1.00 63.99 128 PHE A O 1
ATOM 1663 N N . LEU A 1 129 ? -51.874 7.619 31.438 1.00 57.92 129 LEU A N 1
ATOM 1664 C CA . LEU A 1 129 ? -51.849 8.342 30.175 1.00 60.72 129 LEU A CA 1
ATOM 1665 C C . LEU A 1 129 ? -51.884 7.329 29.041 1.00 61.24 129 LEU A C 1
ATOM 1666 O O . LEU A 1 129 ? -51.079 6.393 29.017 1.00 60.49 129 LEU A O 1
ATOM 1682 N N . ARG A 1 130 ? -52.821 7.507 28.116 1.00 61.54 130 ARG A N 1
ATOM 1683 C CA . ARG A 1 130 ? -52.960 6.635 26.958 1.00 62.41 130 ARG A CA 1
ATOM 1684 C C . ARG A 1 130 ? -52.800 7.487 25.712 1.00 65.75 130 ARG A C 1
ATOM 1685 O O . ARG A 1 130 ? -53.585 8.415 25.489 1.00 67.28 130 ARG A O 1
ATOM 1706 N N . CYS A 1 131 ? -51.793 7.171 24.904 1.00 62.93 131 CYS A N 1
ATOM 1707 C CA . CYS A 1 131 ? -51.448 7.966 23.736 1.00 66.44 131 CYS A CA 1
ATOM 1708 C C . CYS A 1 131 ? -51.574 7.120 22.476 1.00 67.78 131 CYS A C 1
ATOM 1709 O O . CYS A 1 131 ? -51.252 5.928 22.481 1.00 66.41 131 CYS A O 1
ATOM 1716 N N . GLU A 1 132 ? -52.053 7.746 21.401 1.00 65.64 132 GLU A N 1
ATOM 1717 C CA . GLU A 1 132 ? -52.230 7.079 20.120 1.00 67.42 132 GLU A CA 1
ATOM 1718 C C . GLU A 1 132 ? -51.781 8.009 19.005 1.00 71.57 132 GLU A C 1
ATOM 1719 O O . GLU A 1 132 ? -51.747 9.232 19.163 1.00 73.28 132 GLU A O 1
ATOM 1731 N N . ALA A 1 133 ? -51.450 7.411 17.864 1.00 65.61 133 ALA A N 1
ATOM 1732 C CA . ALA A 1 133 ? -51.069 8.153 16.672 1.00 69.97 133 ALA A CA 1
ATOM 1733 C C . ALA A 1 133 ? -51.786 7.556 15.472 1.00 71.59 133 ALA A C 1
ATOM 1734 O O . ALA A 1 133 ? -51.769 6.337 15.278 1.00 70.12 133 ALA A O 1
ATOM 1741 N N . LYS A 1 134 ? -52.422 8.414 14.676 1.00 69.46 134 LYS A N 1
ATOM 1742 C CA . LYS A 1 134 ? -53.118 7.965 13.479 1.00 71.55 134 LYS A CA 1
ATOM 1743 C C . LYS A 1 134 ? -52.171 7.655 12.331 1.00 74.57 134 LYS A C 1
ATOM 1744 O O . LYS A 1 134 ? -52.601 7.058 11.338 1.00 76.20 134 LYS A O 1
ATOM 1763 N N . ASN A 1 135 ? -50.905 8.038 12.445 1.00 73.23 135 ASN A N 1
ATOM 1764 C CA . ASN A 1 135 ? -49.943 7.895 11.358 1.00 76.75 135 ASN A CA 1
ATOM 1765 C C . ASN A 1 135 ? -48.555 8.174 11.924 1.00 76.76 135 ASN A C 1
ATOM 1766 O O . ASN A 1 135 ? -48.391 8.432 13.121 1.00 73.96 135 ASN A O 1
ATOM 1777 N N . TYR A 1 136 ? -47.553 8.120 11.049 1.00 76.12 136 TYR A N 1
ATOM 1778 C CA . TYR A 1 136 ? -46.163 8.344 11.424 1.00 76.93 136 TYR A CA 1
ATOM 1779 C C . TYR A 1 136 ? -45.747 9.808 11.326 1.00 80.66 136 TYR A C 1
ATOM 1780 O O . TYR A 1 136 ? -44.555 10.109 11.448 1.00 82.61 136 TYR A O 1
ATOM 1798 N N . SER A 1 137 ? -46.694 10.724 11.113 1.00 78.45 137 SER A N 1
ATOM 1799 C CA . SER A 1 137 ? -46.343 12.123 10.891 1.00 82.78 137 SER A CA 1
ATOM 1800 C C . SER A 1 137 ? -45.622 12.742 12.078 1.00 81.53 137 SER A C 1
ATOM 1801 O O . SER A 1 137 ? -44.942 13.760 11.912 1.00 85.48 137 SER A O 1
ATOM 1809 N N . GLY A 1 138 ? -45.754 12.159 13.268 1.00 84.40 138 GLY A N 1
ATOM 1810 C CA . GLY A 1 138 ? -45.226 12.744 14.480 1.00 82.93 138 GLY A CA 1
ATOM 1811 C C . GLY A 1 138 ? -46.269 13.399 15.359 1.00 80.89 138 GLY A C 1
ATOM 1812 O O . GLY A 1 138 ? -45.931 13.852 16.460 1.00 79.51 138 GLY A O 1
ATOM 1816 N N . ARG A 1 139 ? -47.517 13.476 14.902 1.00 85.03 139 ARG A N 1
ATOM 1817 C CA . ARG A 1 139 ? -48.617 13.963 15.721 1.00 82.97 139 ARG A CA 1
ATOM 1818 C C . ARG A 1 139 ? -49.215 12.800 16.498 1.00 77.56 139 ARG A C 1
ATOM 1819 O O . ARG A 1 139 ? -49.475 11.735 15.929 1.00 76.49 139 ARG A O 1
ATOM 1840 N N . PHE A 1 140 ? -49.428 13.004 17.794 1.00 76.36 140 PHE A N 1
ATOM 1841 C CA . PHE A 1 140 ? -50.080 12.008 18.626 1.00 71.55 140 PHE A CA 1
ATOM 1842 C C . PHE A 1 140 ? -50.969 12.712 19.641 1.00 70.10 140 PHE A C 1
ATOM 1843 O O . PHE A 1 140 ? -50.834 13.912 19.893 1.00 72.37 140 PHE A O 1
ATOM 1860 N N . THR A 1 141 ? -51.887 11.942 20.218 1.00 74.41 141 THR A N 1
ATOM 1861 C CA . THR A 1 141 ? -52.853 12.445 21.184 1.00 72.90 141 THR A CA 1
ATOM 1862 C C . THR A 1 141 ? -52.827 11.540 22.405 1.00 68.29 141 THR A C 1
ATOM 1863 O O . THR A 1 141 ? -52.820 10.314 22.262 1.00 66.27 141 THR A O 1
ATOM 1874 N N . CYS A 1 142 ? -52.811 12.136 23.595 1.00 69.92 142 CYS A N 1
ATOM 1875 C CA . CYS A 1 142 ? -52.881 11.385 24.839 1.00 65.85 142 CYS A CA 1
ATOM 1876 C C . CYS A 1 142 ? -54.189 11.691 25.559 1.00 64.79 142 CYS A C 1
ATOM 1877 O O . CYS A 1 142 ? -54.738 12.790 25.446 1.00 67.16 142 CYS A O 1
ATOM 1884 N N . TRP A 1 143 ? -54.679 10.700 26.302 1.00 64.43 143 TRP A N 1
ATOM 1885 C CA . TRP A 1 143 ? -55.929 10.797 27.039 1.00 63.28 143 TRP A CA 1
ATOM 1886 C C . TRP A 1 143 ? -55.697 10.398 28.488 1.00 60.05 143 TRP A C 1
ATOM 1887 O O . TRP A 1 143 ? -54.764 9.657 28.805 1.00 58.30 143 TRP A O 1
ATOM 1908 N N . TRP A 1 144 ? -56.566 10.887 29.370 1.00 58.61 144 TRP A N 1
ATOM 1909 C CA . TRP A 1 144 ? -56.596 10.393 30.740 1.00 55.64 144 TRP A CA 1
ATOM 1910 C C . TRP A 1 144 ? -57.953 10.699 31.354 1.00 55.60 144 TRP A C 1
ATOM 1911 O O . TRP A 1 144 ? -58.695 11.560 30.875 1.00 58.05 144 TRP A O 1
ATOM 1932 N N . LEU A 1 145 ? -58.264 9.973 32.425 1.00 55.38 145 LEU A N 1
ATOM 1933 C CA . LEU A 1 145 ? -59.587 9.968 33.031 1.00 55.21 145 LEU A CA 1
ATOM 1934 C C . LEU A 1 145 ? -59.517 10.455 34.471 1.00 54.02 145 LEU A C 1
ATOM 1935 O O . LEU A 1 145 ? -58.565 10.155 35.194 1.00 52.18 145 LEU A O 1
ATOM 1951 N N . THR A 1 146 ? -60.545 11.188 34.889 1.00 53.66 146 THR A N 1
ATOM 1952 C CA . THR A 1 146 ? -60.653 11.648 36.264 1.00 52.82 146 THR A CA 1
ATOM 1953 C C . THR A 1 146 ? -62.124 11.786 36.622 1.00 53.84 146 THR A C 1
ATOM 1954 O O . THR A 1 146 ? -62.954 12.114 35.772 1.00 56.14 146 THR A O 1
ATOM 1965 N N . THR A 1 147 ? -62.437 11.536 37.888 1.00 50.02 147 THR A N 1
ATOM 1966 C CA . THR A 1 147 ? -63.784 11.737 38.402 1.00 51.24 147 THR A CA 1
ATOM 1967 C C . THR A 1 147 ? -63.972 13.107 39.038 1.00 53.02 147 THR A C 1
ATOM 1968 O O . THR A 1 147 ? -65.057 13.387 39.559 1.00 54.36 147 THR A O 1
ATOM 1979 N N . ILE A 1 148 ? -62.954 13.964 39.000 1.00 50.09 148 ILE A N 1
ATOM 1980 C CA . ILE A 1 148 ? -62.996 15.280 39.628 1.00 51.99 148 ILE A CA 1
ATOM 1981 C C . ILE A 1 148 ? -63.470 16.308 38.611 1.00 55.65 148 ILE A C 1
ATOM 1982 O O . ILE A 1 148 ? -63.150 16.233 37.421 1.00 56.51 148 ILE A O 1
ATOM 1998 N N . SER A 1 149 ? -64.227 17.297 39.091 1.00 56.57 149 SER A N 1
ATOM 1999 C CA . SER A 1 149 ? -64.771 18.338 38.227 1.00 60.59 149 SER A CA 1
ATOM 2000 C C . SER A 1 149 ? -64.426 19.754 38.663 1.00 63.12 149 SER A C 1
ATOM 2001 O O . SER A 1 149 ? -64.712 20.691 37.909 1.00 66.84 149 SER A O 1
ATOM 2009 N N . THR A 1 150 ? -63.829 19.946 39.839 1.00 59.83 150 THR A N 1
ATOM 2010 C CA . THR A 1 150 ? -63.505 21.278 40.329 1.00 62.43 150 THR A CA 1
ATOM 2011 C C . THR A 1 150 ? -62.168 21.244 41.058 1.00 60.13 150 THR A C 1
ATOM 2012 O O . THR A 1 150 ? -61.712 20.195 41.520 1.00 56.47 150 THR A O 1
ATOM 2023 N N . ASP A 1 151 ? -61.547 22.420 41.164 1.00 59.08 151 ASP A N 1
ATOM 2024 C CA . ASP A 1 151 ? -60.265 22.571 41.852 1.00 57.69 151 ASP A CA 1
ATOM 2025 C C . ASP A 1 151 ? -59.184 21.705 41.216 1.00 55.20 151 ASP A C 1
ATOM 2026 O O . ASP A 1 151 ? -58.258 21.256 41.892 1.00 52.71 151 ASP A O 1
ATOM 2035 N N . LEU A 1 152 ? -59.284 21.473 39.910 1.00 53.84 152 LEU A N 1
ATOM 2036 C CA . LEU A 1 152 ? -58.407 20.553 39.200 1.00 51.69 152 LEU A CA 1
ATOM 2037 C C . LEU A 1 152 ? -57.608 21.308 38.150 1.00 54.70 152 LEU A C 1
ATOM 2038 O O . LEU A 1 152 ? -58.171 22.095 37.383 1.00 58.22 152 LEU A O 1
ATOM 2054 N N . THR A 1 153 ? -56.301 21.056 38.116 1.00 55.59 153 THR A N 1
ATOM 2055 C CA . THR A 1 153 ? -55.396 21.693 37.172 1.00 58.48 153 THR A CA 1
ATOM 2056 C C . THR A 1 153 ? -54.450 20.640 36.620 1.00 56.20 153 THR A C 1
ATOM 2057 O O . THR A 1 153 ? -53.972 19.780 37.363 1.00 52.91 153 THR A O 1
ATOM 2068 N N . PHE A 1 154 ? -54.190 20.710 35.317 1.00 55.25 154 PHE A N 1
ATOM 2069 C CA . PHE A 1 154 ? -53.219 19.850 34.661 1.00 53.98 154 PHE A CA 1
ATOM 2070 C C . PHE A 1 154 ? -52.151 20.697 33.982 1.00 57.62 154 PHE A C 1
ATOM 2071 O O . PHE A 1 154 ? -52.335 21.892 33.735 1.00 61.38 154 PHE A O 1
ATOM 2088 N N . SER A 1 155 ? -51.031 20.049 33.671 1.00 59.18 155 SER A N 1
ATOM 2089 C CA . SER A 1 155 ? -49.901 20.716 33.029 1.00 62.67 155 SER A CA 1
ATOM 2090 C C . SER A 1 155 ? -49.106 19.658 32.285 1.00 61.52 155 SER A C 1
ATOM 2091 O O . SER A 1 155 ? -48.678 18.674 32.894 1.00 58.11 155 SER A O 1
ATOM 2099 N N . VAL A 1 156 ? -48.903 19.856 30.984 1.00 59.86 156 VAL A N 1
ATOM 2100 C CA . VAL A 1 156 ? -48.362 18.816 30.116 1.00 59.06 156 VAL A CA 1
ATOM 2101 C C . VAL A 1 156 ? -47.162 19.364 29.356 1.00 63.01 156 VAL A C 1
ATOM 2102 O O . VAL A 1 156 ? -47.270 20.381 28.662 1.00 67.26 156 VAL A O 1
ATOM 2115 N N . LYS A 1 157 ? -46.026 18.683 29.481 1.00 68.87 157 LYS A N 1
ATOM 2116 C CA . LYS A 1 157 ? -44.870 18.907 28.630 1.00 72.45 157 LYS A CA 1
ATOM 2117 C C . LYS A 1 157 ? -44.455 17.575 28.022 1.00 70.63 157 LYS A C 1
ATOM 2118 O O . LYS A 1 157 ? -44.866 16.507 28.482 1.00 66.53 157 LYS A O 1
ATOM 2137 N N . SER A 1 158 ? -43.636 17.645 26.976 1.00 74.02 158 SER A N 1
ATOM 2138 C CA . SER A 1 158 ? -43.199 16.441 26.285 1.00 73.04 158 SER A CA 1
ATOM 2139 C C . SER A 1 158 ? -41.870 16.719 25.600 1.00 77.20 158 SER A C 1
ATOM 2140 O O . SER A 1 158 ? -41.475 17.872 25.414 1.00 81.31 158 SER A O 1
ATOM 2148 N N . SER A 1 159 ? -41.190 15.639 25.224 1.00 79.79 159 SER A N 1
ATOM 2149 C CA . SER A 1 159 ? -39.900 15.725 24.553 1.00 83.73 159 SER A CA 1
ATOM 2150 C C . SER A 1 159 ? -39.510 14.336 24.071 1.00 82.24 159 SER A C 1
ATOM 2151 O O . SER A 1 159 ? -40.077 13.328 24.503 1.00 78.02 159 SER A O 1
ATOM 2159 N N . ARG A 1 160 ? -38.534 14.297 23.167 1.00 85.76 160 ARG A N 1
ATOM 2160 C CA . ARG A 1 160 ? -37.936 13.051 22.706 1.00 85.26 160 ARG A CA 1
ATOM 2161 C C . ARG A 1 160 ? -36.542 12.924 23.305 1.00 86.45 160 ARG A C 1
ATOM 2162 O O . ARG A 1 160 ? -35.720 13.836 23.171 1.00 90.56 160 ARG A O 1
ATOM 2183 N N . GLY A 1 161 ? -36.281 11.799 23.964 1.00 91.64 161 GLY A N 1
ATOM 2184 C CA . GLY A 1 161 ? -35.025 11.615 24.661 1.00 92.61 161 GLY A CA 1
ATOM 2185 C C . GLY A 1 161 ? -34.968 12.435 25.932 1.00 91.57 161 GLY A C 1
ATOM 2186 O O . GLY A 1 161 ? -35.670 13.444 26.053 1.00 91.84 161 GLY A O 1
ATOM 2190 N N . SER A 1 162 ? -34.138 12.017 26.888 1.00 103.71 162 SER A N 1
ATOM 2191 C CA . SER A 1 162 ? -34.056 12.672 28.187 1.00 102.58 162 SER A CA 1
ATOM 2192 C C . SER A 1 162 ? -32.740 13.392 28.433 1.00 106.80 162 SER A C 1
ATOM 2193 O O . SER A 1 162 ? -32.737 14.422 29.110 1.00 107.57 162 SER A O 1
ATOM 2201 N N . SER A 1 163 ? -31.626 12.884 27.906 1.00 104.11 163 SER A N 1
ATOM 2202 C CA . SER A 1 163 ? -30.328 13.515 28.118 1.00 108.48 163 SER A CA 1
ATOM 2203 C C . SER A 1 163 ? -30.258 14.852 27.391 1.00 113.18 163 SER A C 1
ATOM 2204 O O . SER A 1 163 ? -30.298 15.912 28.025 1.00 114.37 163 SER A O 1
ATOM 2212 N N . ASP A 1 164 ? -30.142 14.809 26.064 1.00 107.77 164 ASP A N 1
ATOM 2213 C CA . ASP A 1 164 ? -30.183 16.008 25.235 1.00 112.60 164 ASP A CA 1
ATOM 2214 C C . ASP A 1 164 ? -31.518 16.026 24.499 1.00 110.75 164 ASP A C 1
ATOM 2215 O O . ASP A 1 164 ? -31.594 15.617 23.333 1.00 112.46 164 ASP A O 1
ATOM 2224 N N . PRO A 1 165 ? -32.589 16.491 25.141 1.00 103.78 165 PRO A N 1
ATOM 2225 C CA . PRO A 1 165 ? -33.929 16.269 24.587 1.00 101.03 165 PRO A CA 1
ATOM 2226 C C . PRO A 1 165 ? -34.210 17.134 23.369 1.00 105.48 165 PRO A C 1
ATOM 2227 O O . PRO A 1 165 ? -33.902 18.328 23.343 1.00 109.41 165 PRO A O 1
ATOM 2238 N N . GLN A 1 166 ? -34.805 16.512 22.356 1.00 97.37 166 GLN A N 1
ATOM 2239 C CA . GLN A 1 166 ? -35.349 17.241 21.225 1.00 100.92 166 GLN A CA 1
ATOM 2240 C C . GLN A 1 166 ? -36.682 17.878 21.616 1.00 98.61 166 GLN A C 1
ATOM 2241 O O . GLN A 1 166 ? -37.236 17.618 22.688 1.00 93.91 166 GLN A O 1
ATOM 2255 N N . GLY A 1 167 ? -37.205 18.719 20.726 1.00 93.52 167 GLY A N 1
ATOM 2256 C CA . GLY A 1 167 ? -38.382 19.511 21.033 1.00 92.63 167 GLY A CA 1
ATOM 2257 C C . GLY A 1 167 ? -39.670 18.831 20.614 1.00 89.35 167 GLY A C 1
ATOM 2258 O O . GLY A 1 167 ? -39.782 18.324 19.495 1.00 90.81 167 GLY A O 1
ATOM 2262 N N . VAL A 1 168 ? -40.642 18.822 21.525 1.00 88.43 168 VAL A N 1
ATOM 2263 C CA . VAL A 1 168 ? -42.005 18.389 21.228 1.00 85.77 168 VAL A CA 1
ATOM 2264 C C . VAL A 1 168 ? -42.949 19.394 21.869 1.00 85.68 168 VAL A C 1
ATOM 2265 O O . VAL A 1 168 ? -42.976 19.527 23.098 1.00 82.84 168 VAL A O 1
ATOM 2278 N N . THR A 1 169 ? -43.717 20.099 21.047 1.00 85.16 169 THR A N 1
ATOM 2279 C CA . THR A 1 169 ? -44.686 21.063 21.541 1.00 85.63 169 THR A CA 1
ATOM 2280 C C . THR A 1 169 ? -46.049 20.400 21.682 1.00 81.51 169 THR A C 1
ATOM 2281 O O . THR A 1 169 ? -46.475 19.636 20.812 1.00 80.79 169 THR A O 1
ATOM 2292 N N . CYS A 1 170 ? -46.722 20.688 22.792 1.00 83.62 170 CYS A N 1
ATOM 2293 C CA . CYS A 1 170 ? -48.048 20.158 23.065 1.00 80.03 170 CYS A CA 1
ATOM 2294 C C . CYS A 1 170 ? -49.021 21.304 23.299 1.00 82.23 170 CYS A C 1
ATOM 2295 O O . CYS A 1 170 ? -48.647 22.366 23.806 1.00 84.51 170 CYS A O 1
ATOM 2302 N N . GLY A 1 171 ? -50.274 21.082 22.917 1.00 81.43 171 GLY A N 1
ATOM 2303 C CA . GLY A 1 171 ? -51.332 22.027 23.191 1.00 83.27 171 GLY A CA 1
ATOM 2304 C C . GLY A 1 171 ? -51.773 21.962 24.640 1.00 79.32 171 GLY A C 1
ATOM 2305 O O . GLY A 1 171 ? -51.116 21.383 25.506 1.00 75.72 171 GLY A O 1
ATOM 2309 N N . ALA A 1 172 ? -52.921 22.576 24.900 1.00 82.26 172 ALA A N 1
ATOM 2310 C CA . ALA A 1 172 ? -53.490 22.588 26.237 1.00 79.03 172 ALA A CA 1
ATOM 2311 C C . ALA A 1 172 ? -54.419 21.396 26.427 1.00 74.63 172 ALA A C 1
ATOM 2312 O O . ALA A 1 172 ? -55.059 20.923 25.484 1.00 75.15 172 ALA A O 1
ATOM 2319 N N . ALA A 1 173 ? -54.479 20.908 27.663 1.00 73.53 173 ALA A N 1
ATOM 2320 C CA . ALA A 1 173 ? -55.375 19.813 28.005 1.00 69.54 173 ALA A CA 1
ATOM 2321 C C . ALA A 1 173 ? -56.766 20.364 28.277 1.00 70.74 173 ALA A C 1
ATOM 232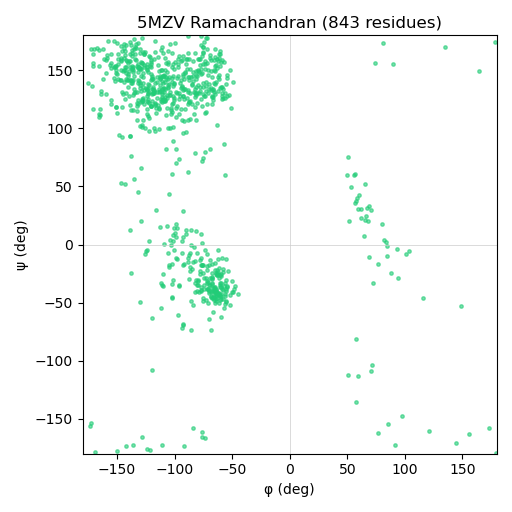2 O O . ALA A 1 173 ? -56.921 21.332 29.028 1.00 72.17 173 ALA A O 1
ATOM 2329 N N . THR A 1 174 ? -57.778 19.751 27.664 1.00 70.82 174 THR A N 1
ATOM 2330 C CA . THR A 1 174 ? -59.148 20.235 27.768 1.00 72.62 174 THR A CA 1
ATOM 2331 C C . THR A 1 174 ? -60.105 19.055 27.839 1.00 69.55 174 THR A C 1
ATOM 2332 O O . THR A 1 174 ? -59.813 17.969 27.332 1.00 67.34 174 THR A O 1
ATOM 2343 N N . LEU A 1 175 ? -61.255 19.282 28.469 1.00 68.73 175 LEU A N 1
ATOM 2344 C CA . LEU A 1 175 ? -62.295 18.261 28.519 1.00 66.63 175 LEU A CA 1
ATOM 2345 C C . LEU A 1 175 ? -62.729 17.877 27.111 1.00 68.67 175 LEU A C 1
ATOM 2346 O O . LEU A 1 175 ? -63.118 18.734 26.312 1.00 72.97 175 LEU A O 1
ATOM 2362 N N . SER A 1 176 ? -62.664 16.584 26.811 1.00 69.93 176 SER A N 1
ATOM 2363 C CA . SER A 1 176 ? -63.086 16.063 25.515 1.00 71.61 176 SER A CA 1
ATOM 2364 C C . SER A 1 176 ? -64.353 15.230 25.586 1.00 70.83 176 SER A C 1
ATOM 2365 O O . SER A 1 176 ? -65.174 15.292 24.669 1.00 73.90 176 SER A O 1
ATOM 2373 N N . ALA A 1 177 ? -64.540 14.465 26.658 1.00 73.16 177 ALA A N 1
ATOM 2374 C CA . ALA A 1 177 ? -65.705 13.610 26.805 1.00 72.50 177 ALA A CA 1
ATOM 2375 C C . ALA A 1 177 ? -66.126 13.597 28.268 1.00 70.48 177 ALA A C 1
ATOM 2376 O O . ALA A 1 177 ? -65.440 14.131 29.146 1.00 69.27 177 ALA A O 1
ATOM 2383 N N . GLU A 1 178 ? -67.275 12.972 28.509 1.00 74.48 178 GLU A N 1
ATOM 2384 C CA . GLU A 1 178 ? -67.882 12.908 29.832 1.00 73.09 178 GLU A CA 1
ATOM 2385 C C . GLU A 1 178 ? -68.962 11.828 29.864 1.00 72.77 178 GLU A C 1
ATOM 2386 O O . GLU A 1 178 ? -70.010 11.966 29.225 1.00 75.80 178 GLU A O 1
ATOM 2398 N N . ARG A 1 179 ? -68.709 10.747 30.597 1.00 79.11 179 ARG A N 1
ATOM 2399 C CA . ARG A 1 179 ? -69.653 9.635 30.643 1.00 78.93 179 ARG A CA 1
ATOM 2400 C C . ARG A 1 179 ? -69.967 9.270 32.088 1.00 76.96 179 ARG A C 1
ATOM 2401 O O . ARG A 1 179 ? -69.663 10.038 33.007 1.00 76.21 179 ARG A O 1
ATOM 2422 N N . VAL A 1 180 ? -70.575 8.108 32.299 1.00 83.36 180 VAL A N 1
ATOM 2423 C CA . VAL A 1 180 ? -71.030 7.685 33.616 1.00 82.26 180 VAL A CA 1
ATOM 2424 C C . VAL A 1 180 ? -70.164 6.526 34.085 1.00 78.98 180 VAL A C 1
ATOM 2425 O O . VAL A 1 180 ? -69.794 5.649 33.296 1.00 78.45 180 VAL A O 1
ATOM 2438 N N . ARG A 1 181 ? -69.844 6.530 35.382 1.00 86.89 181 ARG A N 1
ATOM 2439 C CA . ARG A 1 181 ? -69.030 5.497 36.018 1.00 84.01 181 ARG A CA 1
ATOM 2440 C C . ARG A 1 181 ? -69.781 5.023 37.264 1.00 84.01 181 ARG A C 1
ATOM 2441 O O . ARG A 1 181 ? -69.339 5.227 38.396 1.00 82.64 181 ARG A O 1
ATOM 2462 N N . GLY A 1 182 ? -70.935 4.394 37.045 1.00 84.20 182 GLY A N 1
ATOM 2463 C CA . GLY A 1 182 ? -71.801 4.002 38.139 1.00 85.07 182 GLY A CA 1
ATOM 2464 C C . GLY A 1 182 ? -72.472 5.196 38.787 1.00 86.65 182 GLY A C 1
ATOM 2465 O O . GLY A 1 182 ? -73.419 5.763 38.231 1.00 89.34 182 GLY A O 1
ATOM 2469 N N . ASP A 1 183 ? -71.982 5.592 39.962 1.00 88.08 183 ASP A N 1
ATOM 2470 C CA . ASP A 1 183 ? -72.508 6.739 40.690 1.00 89.73 183 ASP A CA 1
ATOM 2471 C C . ASP A 1 183 ? -71.645 7.985 40.536 1.00 89.05 183 ASP A C 1
ATOM 2472 O O . ASP A 1 183 ? -71.947 9.012 41.151 1.00 90.38 183 ASP A O 1
ATOM 2481 N N . ASN A 1 184 ? -70.583 7.919 39.738 1.00 81.42 184 ASN A N 1
ATOM 2482 C CA . ASN A 1 184 ? -69.712 9.055 39.477 1.00 81.10 184 ASN A CA 1
ATOM 2483 C C . ASN A 1 184 ? -69.726 9.375 37.990 1.00 82.63 184 ASN A C 1
ATOM 2484 O O . ASN A 1 184 ? -69.825 8.473 37.151 1.00 82.39 184 ASN A O 1
ATOM 2495 N N . LYS A 1 185 ? -69.639 10.662 37.669 1.00 75.16 185 LYS A N 1
ATOM 2496 C CA . LYS A 1 185 ? -69.345 11.074 36.306 1.00 76.56 185 LYS A CA 1
ATOM 2497 C C . LYS A 1 185 ? -67.848 10.947 36.060 1.00 74.11 185 LYS A C 1
ATOM 2498 O O . LYS A 1 185 ? -67.030 11.298 36.917 1.00 72.54 185 LYS A O 1
ATOM 2517 N N . GLU A 1 186 ? -67.494 10.425 34.893 1.00 67.42 186 GLU A N 1
ATOM 2518 C CA . GLU A 1 186 ? -66.106 10.225 34.502 1.00 65.54 186 GLU A CA 1
ATOM 2519 C C . GLU A 1 186 ? -65.757 11.235 33.418 1.00 67.91 186 GLU A C 1
ATOM 2520 O O . GLU A 1 186 ? -66.418 11.282 32.375 1.00 70.26 186 GLU A O 1
ATOM 2532 N N . TYR A 1 187 ? -64.724 12.036 33.664 1.00 59.94 187 TYR A N 1
ATOM 2533 C CA . TYR A 1 187 ? -64.314 13.099 32.758 1.00 62.58 187 TYR A CA 1
ATOM 2534 C C . TYR A 1 187 ? -63.039 12.699 32.027 1.00 61.56 187 TYR A C 1
ATOM 2535 O O . TYR A 1 187 ? -62.152 12.065 32.608 1.00 58.79 187 TYR A O 1
ATOM 2553 N N . GLU A 1 188 ? -62.950 13.078 30.755 1.00 60.68 188 GLU A N 1
ATOM 2554 C CA . GLU A 1 188 ? -61.840 12.693 29.890 1.00 60.35 188 GLU A CA 1
ATOM 2555 C C . GLU A 1 188 ? -61.177 13.945 29.336 1.00 63.20 188 GLU A C 1
ATOM 2556 O O . GLU A 1 188 ? -61.838 14.771 28.697 1.00 66.58 188 GLU A O 1
ATOM 2568 N N . TYR A 1 189 ? -59.879 14.083 29.585 1.00 60.47 189 TYR A N 1
ATOM 2569 C CA . TYR A 1 189 ? -59.071 15.160 29.035 1.00 63.29 189 TYR A CA 1
ATOM 2570 C C . TYR A 1 189 ? -58.154 14.606 27.954 1.00 63.60 189 TYR A C 1
ATOM 2571 O O . TYR A 1 189 ? -57.822 13.418 27.939 1.00 60.98 189 TYR A O 1
ATOM 2589 N N . SER A 1 190 ? -57.739 15.486 27.046 1.00 63.73 190 SER A N 1
ATOM 2590 C CA . SER A 1 190 ? -56.912 15.079 25.920 1.00 64.75 190 SER A CA 1
ATOM 2591 C C . SER A 1 190 ? -55.995 16.226 25.525 1.00 68.23 190 SER A C 1
ATOM 2592 O O . SER A 1 190 ? -56.287 17.398 25.777 1.00 70.74 190 SER A O 1
ATOM 2600 N N . VAL A 1 191 ? -54.879 15.870 24.894 1.00 67.80 191 VAL A N 1
ATOM 2601 C CA . VAL A 1 191 ? -53.879 16.838 24.459 1.00 71.35 191 VAL A CA 1
ATOM 2602 C C . VAL A 1 191 ? -53.415 16.466 23.061 1.00 73.57 191 VAL A C 1
ATOM 2603 O O . VAL A 1 191 ? -53.248 15.284 22.744 1.00 71.30 191 VAL A O 1
ATOM 2616 N N . GLU A 1 192 ? -53.202 17.479 22.230 1.00 72.81 192 GLU A N 1
ATOM 2617 C CA . GLU A 1 192 ? -52.584 17.311 20.923 1.00 75.66 192 GLU A CA 1
ATOM 2618 C C . GLU A 1 192 ? -51.110 17.673 21.037 1.00 76.97 192 GLU A C 1
ATOM 2619 O O . GLU A 1 192 ? -50.767 18.719 21.596 1.00 78.58 192 GLU A O 1
ATOM 2631 N N . CYS A 1 193 ? -50.244 16.807 20.517 1.00 77.08 193 CYS A N 1
ATOM 2632 C CA . CYS A 1 193 ? -48.806 17.033 20.555 1.00 78.57 193 CYS A CA 1
ATOM 2633 C C . CYS A 1 193 ? -48.212 16.800 19.174 1.00 82.02 193 CYS A C 1
ATOM 2634 O O . CYS A 1 193 ? -48.741 16.026 18.372 1.00 81.77 193 CYS A O 1
ATOM 2641 N N . GLN A 1 194 ? -47.098 17.480 18.910 1.00 81.26 194 GLN A N 1
ATOM 2642 C CA . GLN A 1 194 ? -46.445 17.437 17.608 1.00 85.43 194 GLN A CA 1
ATOM 2643 C C . GLN A 1 194 ? -44.944 17.524 17.819 1.00 86.82 194 GLN A C 1
ATOM 2644 O O . GLN A 1 194 ? -44.471 18.395 18.555 1.00 88.00 194 GLN A O 1
ATOM 2658 N N . GLU A 1 195 ? -44.202 16.627 17.176 1.00 84.94 195 GLU A N 1
ATOM 2659 C CA . GLU A 1 195 ? -42.748 16.694 17.203 1.00 87.16 195 GLU A CA 1
ATOM 2660 C C . GLU A 1 195 ? -42.279 17.816 16.286 1.00 93.76 195 GLU A C 1
ATOM 2661 O O . GLU A 1 195 ? -42.696 17.895 15.127 1.00 96.77 195 GLU A O 1
ATOM 2673 N N . ASP A 1 196 ? -41.415 18.688 16.812 1.00 89.01 196 ASP A N 1
ATOM 2674 C CA . ASP A 1 196 ? -40.965 19.850 16.050 1.00 95.71 196 ASP A CA 1
ATOM 2675 C C . ASP A 1 196 ? -40.442 19.443 14.677 1.00 99.54 196 ASP A C 1
ATOM 2676 O O . ASP A 1 196 ? -40.860 19.992 13.651 1.00 103.91 196 ASP A O 1
ATOM 2685 N N . SER A 1 197 ? -39.523 18.480 14.643 1.00 98.39 197 SER A N 1
ATOM 2686 C CA . SER A 1 197 ? -38.932 17.989 13.398 1.00 101.96 197 SER A CA 1
ATOM 2687 C C . SER A 1 197 ? -39.113 16.475 13.364 1.00 97.23 197 SER A C 1
ATOM 2688 O O . SER A 1 197 ? -38.357 15.738 14.004 1.00 94.83 197 SER A O 1
ATOM 2696 N N . ALA A 1 198 ? -40.111 16.017 12.617 1.00 99.20 198 ALA A N 1
ATOM 2697 C CA . ALA A 1 198 ? -40.410 14.599 12.511 1.00 95.13 198 ALA A CA 1
ATOM 2698 C C . ALA A 1 198 ? -39.723 13.992 11.292 1.00 98.71 198 ALA A C 1
ATOM 2699 O O . ALA A 1 198 ? -39.370 14.684 10.335 1.00 104.40 198 ALA A O 1
ATOM 2706 N N . CYS A 1 199 ? -39.537 12.676 11.343 1.00 98.39 199 CYS A N 1
ATOM 2707 C CA . CYS A 1 199 ? -38.925 11.919 10.250 1.00 101.28 199 CYS A CA 1
ATOM 2708 C C . CYS A 1 199 ? -39.719 10.632 10.085 1.00 97.33 199 CYS A C 1
ATOM 2709 O O . CYS A 1 199 ? -39.281 9.550 10.495 1.00 94.65 199 CYS A O 1
ATOM 2716 N N . PRO A 1 200 ? -40.908 10.716 9.483 1.00 93.49 200 PRO A N 1
ATOM 2717 C CA . PRO A 1 200 ? -41.828 9.565 9.476 1.00 89.41 200 PRO A CA 1
ATOM 2718 C C . PRO A 1 200 ? -41.211 8.249 9.034 1.00 89.21 200 PRO A C 1
ATOM 2719 O O . PRO A 1 200 ? -41.634 7.189 9.515 1.00 85.02 200 PRO A O 1
ATOM 2730 N N . ALA A 1 201 ? -40.228 8.273 8.134 1.00 92.20 201 ALA A N 1
ATOM 2731 C CA . ALA A 1 201 ? -39.676 7.036 7.596 1.00 92.85 201 ALA A CA 1
ATOM 2732 C C . ALA A 1 201 ? -38.605 6.423 8.487 1.00 90.80 201 ALA A C 1
ATOM 2733 O O . ALA A 1 201 ? -38.273 5.245 8.309 1.00 89.98 201 ALA A O 1
ATOM 2740 N N . ALA A 1 202 ? -38.070 7.179 9.440 1.00 96.26 202 ALA A N 1
ATOM 2741 C CA . ALA A 1 202 ? -36.896 6.750 10.183 1.00 95.79 202 ALA A CA 1
ATOM 2742 C C . ALA A 1 202 ? -37.245 5.684 11.217 1.00 90.12 202 ALA A C 1
ATOM 2743 O O . ALA A 1 202 ? -38.410 5.461 11.562 1.00 86.25 202 ALA A O 1
ATOM 2750 N N . GLU A 1 203 ? -36.200 5.018 11.710 1.00 92.14 203 GLU A N 1
ATOM 2751 C CA . GLU A 1 203 ? -36.310 4.027 12.775 1.00 87.59 203 GLU A CA 1
ATOM 2752 C C . GLU A 1 203 ? -35.929 4.705 14.087 1.00 85.68 203 GLU A C 1
ATOM 2753 O O . GLU A 1 203 ? -34.757 5.028 14.309 1.00 88.32 203 GLU A O 1
ATOM 2765 N N . GLU A 1 204 ? -36.916 4.909 14.956 1.00 84.05 204 GLU A N 1
ATOM 2766 C CA . GLU A 1 204 ? -36.694 5.678 16.173 1.00 82.46 204 GLU A CA 1
ATOM 2767 C C . GLU A 1 204 ? -35.696 4.973 17.083 1.00 81.41 204 GLU A C 1
ATOM 2768 O O . GLU A 1 204 ? -35.722 3.748 17.232 1.00 79.36 204 GLU A O 1
ATOM 2780 N N . SER A 1 205 ? -34.817 5.760 17.699 1.00 84.26 205 SER A N 1
ATOM 2781 C CA . SER A 1 205 ? -33.857 5.261 18.679 1.00 83.53 205 SER A CA 1
ATOM 2782 C C . SER A 1 205 ? -34.149 5.734 20.095 1.00 79.91 205 SER A C 1
ATOM 2783 O O . SER A 1 205 ? -33.920 4.987 21.048 1.00 77.29 205 SER A O 1
ATOM 2791 N N . LEU A 1 206 ? -34.653 6.964 20.257 1.00 82.69 206 LEU A N 1
ATOM 2792 C CA . LEU A 1 206 ? -35.008 7.494 21.563 1.00 79.49 206 LEU A CA 1
ATOM 2793 C C . LEU A 1 206 ? -36.520 7.678 21.671 1.00 76.05 206 LEU A C 1
ATOM 2794 O O . LEU A 1 206 ? -37.164 8.082 20.696 1.00 77.47 206 LEU A O 1
ATOM 2810 N N . PRO A 1 207 ? -37.114 7.405 22.829 1.00 76.11 207 PRO A N 1
ATOM 2811 C CA . PRO A 1 207 ? -38.572 7.447 22.945 1.00 72.93 207 PRO A CA 1
ATOM 2812 C C . PRO A 1 207 ? -39.101 8.834 23.284 1.00 73.16 207 PRO A C 1
ATOM 2813 O O . PRO A 1 207 ? -38.387 9.704 23.788 1.00 74.77 207 PRO A O 1
ATOM 2824 N N . ILE A 1 208 ? -40.385 9.021 22.992 1.00 75.55 208 ILE A N 1
ATOM 2825 C CA . ILE A 1 208 ? -41.101 10.218 23.413 1.00 75.42 208 ILE A CA 1
ATOM 2826 C C . ILE A 1 208 ? -41.403 10.103 24.898 1.00 71.46 208 ILE A C 1
ATOM 2827 O O . ILE A 1 208 ? -41.777 9.030 25.390 1.00 68.06 208 ILE A O 1
ATOM 2843 N N . GLU A 1 209 ? -41.244 11.209 25.620 1.00 74.51 209 GLU A N 1
ATOM 2844 C CA . GLU A 1 209 ? -41.553 11.276 27.042 1.00 71.19 209 GLU A CA 1
ATOM 2845 C C . GLU A 1 209 ? -42.678 12.280 27.236 1.00 71.06 209 GLU A C 1
ATOM 2846 O O . GLU A 1 209 ? -42.540 13.449 26.860 1.00 74.31 209 GLU A O 1
ATOM 2858 N N . VAL A 1 210 ? -43.791 11.823 27.806 1.00 69.17 210 VAL A N 1
ATOM 2859 C CA . VAL A 1 210 ? -44.922 12.678 28.147 1.00 68.79 210 VAL A CA 1
ATOM 2860 C C . VAL A 1 210 ? -45.007 12.754 29.663 1.00 66.01 210 VAL A C 1
ATOM 2861 O O . VAL A 1 210 ? -44.992 11.722 30.344 1.00 62.85 210 VAL A O 1
ATOM 2874 N N . MET A 1 211 ? -45.097 13.973 30.191 1.00 63.03 211 MET A N 1
ATOM 2875 C CA . MET A 1 211 ? -45.102 14.207 31.630 1.00 60.91 211 MET A CA 1
ATOM 2876 C C . MET A 1 211 ? -46.243 15.154 31.966 1.00 61.14 211 MET A C 1
ATOM 2877 O O . MET A 1 211 ? -46.319 16.258 31.418 1.00 64.49 211 MET A O 1
ATOM 2891 N N . VAL A 1 212 ? -47.124 14.722 32.867 1.00 56.75 212 VAL A N 1
ATOM 2892 C CA . VAL A 1 212 ? -48.325 15.467 33.228 1.00 56.82 212 VAL A CA 1
ATOM 2893 C C . VAL A 1 212 ? -48.298 15.723 34.727 1.00 55.09 212 VAL A C 1
ATOM 2894 O O . VAL A 1 212 ? -48.239 14.778 35.523 1.00 52.02 212 VAL A O 1
ATOM 2907 N N . ASP A 1 213 ? -48.349 16.994 35.109 1.00 54.29 213 ASP A N 1
ATOM 2908 C CA . ASP A 1 213 ? -48.540 17.371 36.500 1.00 53.01 213 ASP A CA 1
ATOM 2909 C C . ASP A 1 213 ? -50.021 17.617 36.743 1.00 52.34 213 ASP A C 1
ATOM 2910 O O . ASP A 1 213 ? -50.721 18.161 35.884 1.00 54.46 213 ASP A O 1
ATOM 2919 N N . ALA A 1 214 ? -50.497 17.200 37.912 1.00 49.97 214 ALA A N 1
ATOM 2920 C CA . ALA A 1 214 ? -51.895 17.372 38.276 1.00 49.37 214 ALA A CA 1
ATOM 2921 C C . ALA A 1 214 ? -51.971 17.868 39.708 1.00 48.74 214 ALA A C 1
ATOM 2922 O O . ALA A 1 214 ? -51.286 17.340 40.589 1.00 46.74 214 ALA A O 1
ATOM 2929 N N . VAL A 1 215 ? -52.799 18.884 39.935 1.00 48.40 215 VAL A N 1
ATOM 2930 C CA . VAL A 1 215 ? -53.039 19.417 41.268 1.00 48.19 215 VAL A CA 1
ATOM 2931 C C . VAL A 1 215 ? -54.539 19.418 41.509 1.00 47.94 215 VAL A C 1
ATOM 2932 O O . VAL A 1 215 ? -55.311 19.841 40.642 1.00 50.09 215 VAL A O 1
ATOM 2945 N N . HIS A 1 216 ? -54.946 18.933 42.678 1.00 45.86 216 HIS A N 1
ATOM 2946 C CA . HIS A 1 216 ? -56.343 18.918 43.091 1.00 45.76 216 HIS A CA 1
ATOM 2947 C C . HIS A 1 216 ? -56.396 19.463 44.508 1.00 45.74 216 HIS A C 1
ATOM 2948 O O . HIS A 1 216 ? -55.983 18.783 45.452 1.00 43.31 216 HIS A O 1
ATOM 2962 N N . LYS A 1 217 ? -56.897 20.686 44.658 1.00 44.64 217 LYS A N 1
ATOM 2963 C CA . LYS A 1 217 ? -56.846 21.361 45.946 1.00 45.23 217 LYS A CA 1
ATOM 2964 C C . LYS A 1 217 ? -55.387 21.489 46.382 1.00 44.77 217 LYS A C 1
ATOM 2965 O O . LYS A 1 217 ? -54.608 22.202 45.740 1.00 47.04 217 LYS A O 1
ATOM 2984 N N . LEU A 1 218 ? -54.989 20.802 47.452 1.00 46.08 218 LEU A N 1
ATOM 2985 C CA . LEU A 1 218 ? -53.617 20.859 47.938 1.00 45.73 218 LEU A CA 1
ATOM 2986 C C . LEU A 1 218 ? -52.845 19.578 47.644 1.00 43.37 218 LEU A C 1
ATOM 2987 O O . LEU A 1 218 ? -51.777 19.355 48.226 1.00 43.08 218 LEU A O 1
ATOM 3003 N N . LYS A 1 219 ? -53.353 18.741 46.741 1.00 45.21 219 LYS A N 1
ATOM 3004 C CA . LYS A 1 219 ? -52.772 17.436 46.448 1.00 42.69 219 LYS A CA 1
ATOM 3005 C C . LYS A 1 219 ? -52.091 17.497 45.090 1.00 43.88 219 LYS A C 1
ATOM 3006 O O . LYS A 1 219 ? -52.763 17.603 44.059 1.00 44.95 219 LYS A O 1
ATOM 3025 N N . TYR A 1 220 ? -50.766 17.413 45.094 1.00 45.03 220 TYR A N 1
ATOM 3026 C CA . TYR A 1 220 ? -49.990 17.342 43.868 1.00 46.21 220 TYR A CA 1
ATOM 3027 C C . TYR A 1 220 ? -49.751 15.887 43.492 1.00 43.80 220 TYR A C 1
ATOM 3028 O O . TYR A 1 220 ? -49.627 15.015 44.354 1.00 41.60 220 TYR A O 1
ATOM 3046 N N . GLU A 1 221 ? -49.709 15.633 42.186 1.00 45.98 221 GLU A N 1
ATOM 3047 C CA . GLU A 1 221 ? -49.333 14.337 41.643 1.00 44.33 221 GLU A CA 1
ATOM 3048 C C . GLU A 1 221 ? -48.801 14.556 40.236 1.00 46.44 221 GLU A C 1
ATOM 3049 O O . GLU A 1 221 ? -49.134 15.547 39.581 1.00 48.84 221 GLU A O 1
ATOM 3061 N N . ASN A 1 222 ? -47.973 13.623 39.767 1.00 45.77 222 ASN A N 1
ATOM 3062 C CA . ASN A 1 222 ? -47.526 13.670 38.383 1.00 47.75 222 ASN A CA 1
ATOM 3063 C C . ASN A 1 222 ? -47.458 12.260 37.813 1.00 46.15 222 ASN A C 1
ATOM 3064 O O . ASN A 1 222 ? -47.394 11.269 38.542 1.00 43.92 222 ASN A O 1
ATOM 3074 N N . TYR A 1 223 ? -47.518 12.195 36.486 1.00 51.44 223 TYR A N 1
ATOM 3075 C CA . TYR A 1 223 ? -47.592 10.945 35.746 1.00 50.42 223 TYR A CA 1
ATOM 3076 C C . TYR A 1 223 ? -46.655 11.038 34.551 1.00 52.93 223 TYR A C 1
ATOM 3077 O O . TYR A 1 223 ? -46.255 12.128 34.139 1.00 55.62 223 TYR A O 1
ATOM 3095 N N . THR A 1 224 ? -46.313 9.881 33.988 1.00 55.53 224 THR A N 1
ATOM 3096 C CA . THR A 1 224 ? -45.362 9.840 32.888 1.00 58.00 224 THR A CA 1
ATOM 3097 C C . THR A 1 224 ? -45.747 8.726 31.924 1.00 57.51 224 THR A C 1
ATOM 3098 O O . THR A 1 224 ? -46.566 7.859 32.235 1.00 55.18 224 THR A O 1
ATOM 3109 N N . SER A 1 225 ? -45.138 8.758 30.740 1.00 58.67 225 SER A N 1
ATOM 3110 C CA . SER A 1 225 ? -45.398 7.749 29.722 1.00 58.74 225 SER A CA 1
ATOM 3111 C C . SER A 1 225 ? -44.305 7.816 28.668 1.00 61.86 225 SER A C 1
ATOM 3112 O O . SER A 1 225 ? -44.012 8.896 28.147 1.00 64.59 225 SER A O 1
ATOM 3120 N N . SER A 1 226 ? -43.711 6.665 28.359 1.00 60.90 226 SER A N 1
ATOM 3121 C CA . SER A 1 226 ? -42.672 6.549 27.347 1.00 63.97 226 SER A CA 1
ATOM 3122 C C . SER A 1 226 ? -43.147 5.611 26.251 1.00 64.29 226 SER A C 1
ATOM 3123 O O . SER A 1 226 ? -43.814 4.609 26.528 1.00 61.97 226 SER A O 1
ATOM 3131 N N . PHE A 1 227 ? -42.796 5.929 25.009 1.00 62.08 227 PHE A N 1
ATOM 3132 C CA . PHE A 1 227 ? -43.245 5.121 23.886 1.00 62.79 227 PHE A CA 1
ATOM 3133 C C . PHE A 1 227 ? -42.529 5.564 22.622 1.00 66.90 227 PHE A C 1
ATOM 3134 O O . PHE A 1 227 ? -42.109 6.719 22.501 1.00 69.20 227 PHE A O 1
ATOM 3151 N N . PHE A 1 228 ? -42.400 4.628 21.689 1.00 65.93 228 PHE A N 1
ATOM 3152 C CA . PHE A 1 228 ? -42.058 4.943 20.311 1.00 69.83 228 PHE A CA 1
ATOM 3153 C C . PHE A 1 228 ? -43.344 5.119 19.516 1.00 69.90 228 PHE A C 1
ATOM 3154 O O . PHE A 1 228 ? -44.326 4.405 19.741 1.00 67.20 228 PHE A O 1
ATOM 3171 N N . ILE A 1 229 ? -43.338 6.076 18.584 1.00 67.90 229 ILE A N 1
ATOM 3172 C CA . ILE A 1 229 ? -44.524 6.303 17.759 1.00 68.50 229 ILE A CA 1
ATOM 3173 C C . ILE A 1 229 ? -45.003 4.990 17.158 1.00 67.62 229 ILE A C 1
ATOM 3174 O O . ILE A 1 229 ? -46.208 4.719 17.096 1.00 65.99 229 ILE A O 1
ATOM 3190 N N . ARG A 1 230 ? -44.066 4.149 16.716 1.00 69.12 230 ARG A N 1
ATOM 3191 C CA . ARG A 1 230 ? -44.438 2.897 16.067 1.00 69.01 230 ARG A CA 1
ATOM 3192 C C . ARG A 1 230 ? -45.245 1.995 16.992 1.00 64.98 230 ARG A C 1
ATOM 3193 O O . ARG A 1 230 ? -46.035 1.171 16.518 1.00 64.66 230 ARG A O 1
ATOM 3214 N N . ASP A 1 231 ? -45.073 2.136 18.307 1.00 70.11 231 ASP A N 1
ATOM 3215 C CA . ASP A 1 231 ? -45.788 1.274 19.241 1.00 66.62 231 ASP A CA 1
ATOM 3216 C C . ASP A 1 231 ? -47.212 1.751 19.496 1.00 64.83 231 ASP A C 1
ATOM 3217 O O . ASP A 1 231 ? -48.095 0.927 19.763 1.00 63.14 231 ASP A O 1
ATOM 3226 N N . ILE A 1 232 ? -47.456 3.060 19.416 1.00 65.16 232 ILE A N 1
ATOM 3227 C CA . ILE A 1 232 ? -48.756 3.630 19.750 1.00 63.83 232 ILE A CA 1
ATOM 3228 C C . ILE A 1 232 ? -49.587 3.933 18.508 1.00 66.23 232 ILE A C 1
ATOM 3229 O O . ILE A 1 232 ? -50.584 4.653 18.599 1.00 66.07 232 ILE A O 1
ATOM 3245 N N . ILE A 1 233 ? -49.198 3.414 17.350 1.00 65.86 233 ILE A N 1
ATOM 3246 C CA . ILE A 1 233 ? -49.877 3.748 16.105 1.00 68.71 233 ILE A CA 1
ATOM 3247 C C . ILE A 1 233 ? -51.166 2.949 16.001 1.00 67.48 233 ILE A C 1
ATOM 3248 O O . ILE A 1 233 ? -51.174 1.727 16.185 1.00 66.05 233 ILE A O 1
ATOM 3264 N N . LYS A 1 234 ? -52.261 3.642 15.695 1.00 70.48 234 LYS A N 1
ATOM 3265 C CA . LYS A 1 234 ? -53.573 3.019 15.543 1.00 69.88 234 LYS A CA 1
ATOM 3266 C C . LYS A 1 234 ? -54.256 3.659 14.343 1.00 73.40 234 LYS A C 1
ATOM 3267 O O . LYS A 1 234 ? -54.901 4.708 14.468 1.00 74.02 234 LYS A O 1
ATOM 3286 N N . PRO A 1 235 ? -54.129 3.062 13.155 1.00 75.37 235 PRO A N 1
ATOM 3287 C CA . PRO A 1 235 ? -54.722 3.680 11.964 1.00 79.13 235 PRO A CA 1
ATOM 3288 C C . PRO A 1 235 ? -56.228 3.824 12.107 1.00 78.77 235 PRO A C 1
ATOM 3289 O O . PRO A 1 235 ? -56.878 3.078 12.841 1.00 76.13 235 PRO A O 1
ATOM 3300 N N . ASP A 1 236 ? -56.783 4.806 11.402 1.00 78.68 236 ASP A N 1
ATOM 3301 C CA . ASP A 1 236 ? -58.222 4.981 11.406 1.00 79.10 236 ASP A CA 1
ATOM 3302 C C . ASP A 1 236 ? -58.886 3.824 10.663 1.00 80.11 236 ASP A C 1
ATOM 3303 O O . ASP A 1 236 ? -58.229 3.095 9.917 1.00 81.29 236 ASP A O 1
ATOM 3312 N N . PRO A 1 237 ? -60.187 3.629 10.857 1.00 77.89 237 PRO A N 1
ATOM 3313 C CA . PRO A 1 237 ? -60.856 2.458 10.279 1.00 78.70 237 PRO A CA 1
ATOM 3314 C C . PRO A 1 237 ? -60.786 2.477 8.762 1.00 83.04 237 PRO A C 1
ATOM 3315 O O . PRO A 1 237 ? -60.601 3.543 8.155 1.00 85.94 237 PRO A O 1
ATOM 3326 N N . PRO A 1 238 ? -60.927 1.320 8.112 1.00 78.96 238 PRO A N 1
ATOM 3327 C CA . PRO A 1 238 ? -60.960 1.301 6.646 1.00 83.31 238 PRO A CA 1
ATOM 3328 C C . PRO A 1 238 ? -62.027 2.242 6.105 1.00 86.49 238 PRO A C 1
ATOM 3329 O O . PRO A 1 238 ? -63.092 2.419 6.701 1.00 85.58 238 PRO A O 1
ATOM 3340 N N . LYS A 1 239 ? -61.728 2.845 4.959 1.00 86.12 239 LYS A N 1
ATOM 3341 C CA . LYS A 1 239 ? -62.575 3.870 4.366 1.00 89.79 239 LYS A CA 1
ATOM 3342 C C . LYS A 1 239 ? -63.402 3.280 3.232 1.00 93.36 239 LYS A C 1
ATOM 3343 O O . LYS A 1 239 ? -62.939 2.398 2.503 1.00 94.41 239 LYS A O 1
ATOM 3362 N N . ASN A 1 240 ? -64.632 3.774 3.092 1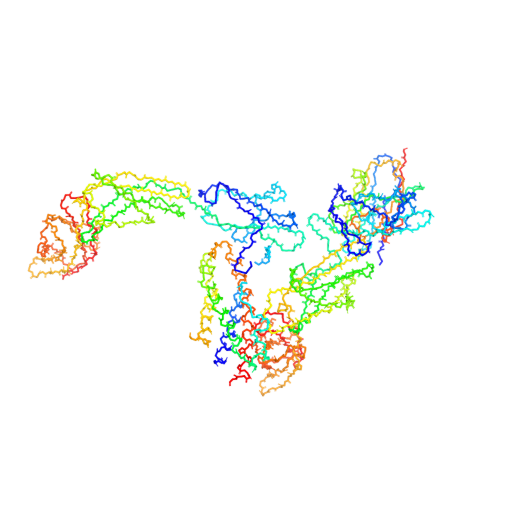.00 95.88 240 ASN A N 1
ATOM 3363 C CA . ASN A 1 240 ? -65.505 3.422 1.974 1.00 100.00 240 ASN A CA 1
ATOM 3364 C C . ASN A 1 240 ? -65.688 1.905 1.875 1.00 98.80 240 ASN A C 1
ATOM 3365 O O . ASN A 1 240 ? -65.356 1.269 0.874 1.00 101.49 240 ASN A O 1
ATOM 3376 N N . LEU A 1 241 ? -66.230 1.331 2.945 1.00 100.58 241 LEU A N 1
ATOM 3377 C CA . LEU A 1 241 ? -66.523 -0.095 2.967 1.00 99.77 241 LEU A CA 1
ATOM 3378 C C . LEU A 1 241 ? -67.845 -0.352 2.254 1.00 103.54 241 LEU A C 1
ATOM 3379 O O . LEU A 1 241 ? -68.852 0.304 2.541 1.00 104.40 241 LEU A O 1
ATOM 3395 N N . GLN A 1 242 ? -67.843 -1.306 1.324 1.00 104.72 242 GLN A N 1
ATOM 3396 C CA . GLN A 1 242 ? -69.021 -1.563 0.509 1.00 109.01 242 GLN A CA 1
ATOM 3397 C C . GLN A 1 242 ? -69.084 -3.036 0.134 1.00 109.89 242 GLN A C 1
ATOM 3398 O O . GLN A 1 242 ? -68.098 -3.771 0.234 1.00 108.02 242 GLN A O 1
ATOM 3412 N N . LEU A 1 243 ? -70.270 -3.451 -0.307 1.00 110.05 243 LEU A N 1
ATOM 3413 C CA . LEU A 1 243 ? -70.548 -4.827 -0.687 1.00 111.56 243 LEU A CA 1
ATOM 3414 C C . LEU A 1 243 ? -71.145 -4.854 -2.086 1.00 117.41 243 LEU A C 1
ATOM 3415 O O . LEU A 1 243 ? -71.572 -3.829 -2.625 1.00 120.54 243 LEU A O 1
ATOM 3431 N N . LYS A 1 244 ? -71.178 -6.050 -2.675 1.00 115.35 244 LYS A N 1
ATOM 3432 C CA . LYS A 1 244 ? -71.886 -6.259 -3.931 1.00 120.82 244 LYS A CA 1
ATOM 3433 C C . LYS A 1 244 ? -72.102 -7.753 -4.158 1.00 122.00 244 LYS A C 1
ATOM 3434 O O . LYS A 1 244 ? -71.154 -8.538 -4.023 1.00 119.97 244 LYS A O 1
ATOM 3453 N N . PRO A 1 245 ? -73.314 -8.192 -4.505 1.00 122.99 245 PRO A N 1
ATOM 3454 C CA . PRO A 1 245 ? -73.551 -9.630 -4.677 1.00 124.43 245 PRO A CA 1
ATOM 3455 C C . PRO A 1 245 ? -72.682 -10.225 -5.775 1.00 126.73 245 PRO A C 1
ATOM 3456 O O . PRO A 1 245 ? -72.101 -9.519 -6.601 1.00 128.36 245 PRO A O 1
ATOM 3467 N N . LEU A 1 246 ? -72.593 -11.552 -5.767 1.00 131.55 246 LEU A N 1
ATOM 3468 C CA . LEU A 1 246 ? -71.860 -12.320 -6.767 1.00 134.03 246 LEU A CA 1
ATOM 3469 C C . LEU A 1 246 ? -72.815 -13.289 -7.463 1.00 138.53 246 LEU A C 1
ATOM 3470 O O . LEU A 1 246 ? -74.019 -13.309 -7.200 1.00 139.80 246 LEU A O 1
ATOM 3486 N N . LYS A 1 247 ? -72.261 -14.098 -8.364 1.00 147.54 247 LYS A N 1
ATOM 3487 C CA . LYS A 1 247 ? -73.065 -15.003 -9.173 1.00 152.41 247 LYS A CA 1
ATOM 3488 C C . LYS A 1 247 ? -73.392 -16.273 -8.398 1.00 151.40 247 LYS A C 1
ATOM 3489 O O . LYS A 1 247 ? -72.502 -16.909 -7.823 1.00 148.34 247 LYS A O 1
ATOM 3493 N N . ASN A 1 248 ? -74.674 -16.638 -8.386 1.00 160.88 248 ASN A N 1
ATOM 3494 C CA . ASN A 1 248 ? -75.124 -17.901 -7.811 1.00 161.18 248 ASN A CA 1
ATOM 3495 C C . ASN A 1 248 ? -75.017 -17.900 -6.289 1.00 155.92 248 ASN A C 1
ATOM 3496 O O . ASN A 1 248 ? -75.791 -17.215 -5.613 1.00 154.45 248 ASN A O 1
ATOM 3500 N N . SER A 1 249 ? -74.067 -18.663 -5.743 1.00 156.17 249 SER A N 1
ATOM 3501 C CA . SER A 1 249 ? -73.979 -18.846 -4.300 1.00 152.00 249 SER A CA 1
ATOM 3502 C C . SER A 1 249 ? -73.964 -17.500 -3.586 1.00 147.98 249 SER A C 1
ATOM 3503 O O . SER A 1 249 ? -73.494 -16.491 -4.119 1.00 147.40 249 SER A O 1
ATOM 3511 N N . ARG A 1 250 ? -74.490 -17.495 -2.359 1.00 146.90 250 ARG A N 1
ATOM 3512 C CA . ARG A 1 250 ? -74.689 -16.263 -1.597 1.00 143.77 250 ARG A CA 1
ATOM 3513 C C . ARG A 1 250 ? -73.349 -15.782 -1.038 1.00 138.84 250 ARG A C 1
ATOM 3514 O O . ARG A 1 250 ? -73.064 -15.851 0.160 1.00 135.05 250 ARG A O 1
ATOM 3535 N N . GLN A 1 251 ? -72.516 -15.283 -1.944 1.00 135.49 251 GLN A N 1
ATOM 3536 C CA . GLN A 1 251 ? -71.245 -14.673 -1.594 1.00 131.50 251 GLN A CA 1
ATOM 3537 C C . GLN A 1 251 ? -71.305 -13.172 -1.842 1.00 131.08 251 GLN A C 1
ATOM 3538 O O . GLN A 1 251 ? -72.199 -12.665 -2.524 1.00 134.52 251 GLN A O 1
ATOM 3552 N N . VAL A 1 252 ? -70.334 -12.465 -1.271 1.00 124.35 252 VAL A N 1
ATOM 3553 C CA . VAL A 1 252 ? -70.251 -11.016 -1.384 1.00 123.73 252 VAL A CA 1
ATOM 3554 C C . VAL A 1 252 ? -68.793 -10.627 -1.579 1.00 122.03 252 VAL A C 1
ATOM 3555 O O . VAL A 1 252 ? -67.880 -11.301 -1.093 1.00 119.79 252 VAL A O 1
ATOM 3568 N N . GLU A 1 253 ? -68.578 -9.532 -2.303 1.00 118.10 253 GLU A N 1
ATOM 3569 C CA . GLU A 1 253 ? -67.256 -8.934 -2.435 1.00 116.58 253 GLU A CA 1
ATOM 3570 C C . GLU A 1 253 ? -67.192 -7.699 -1.549 1.00 113.33 253 GLU A C 1
ATOM 3571 O O . GLU A 1 253 ? -67.934 -6.734 -1.764 1.00 114.80 253 GLU A O 1
ATOM 3583 N N . VAL A 1 254 ? -66.309 -7.732 -0.563 1.00 109.46 254 VAL A N 1
ATOM 3584 C CA . VAL A 1 254 ? -66.089 -6.601 0.326 1.00 106.11 254 VAL A CA 1
ATOM 3585 C C . VAL A 1 254 ? -64.970 -5.752 -0.258 1.00 106.59 254 VAL A C 1
ATOM 3586 O O . VAL A 1 254 ? -63.939 -6.281 -0.687 1.00 107.09 254 VAL A O 1
ATOM 3599 N N . SER A 1 255 ? -65.174 -4.438 -0.287 1.00 101.06 255 SER A N 1
ATOM 3600 C CA . SER A 1 255 ? -64.191 -3.517 -0.838 1.00 102.13 255 SER A CA 1
ATOM 3601 C C . SER A 1 255 ? -64.055 -2.316 0.084 1.00 99.28 255 SER A C 1
ATOM 3602 O O . SER A 1 255 ? -65.048 -1.833 0.636 1.00 98.50 255 SER A O 1
ATOM 3610 N N . TRP A 1 256 ? -62.822 -1.840 0.246 1.00 93.17 256 TRP A N 1
ATOM 3611 C CA . TRP A 1 256 ? -62.535 -0.713 1.121 1.00 90.58 256 TRP A CA 1
ATOM 3612 C C . TRP A 1 256 ? -61.287 -0.001 0.611 1.00 92.13 256 TRP A C 1
ATOM 3613 O O . TRP A 1 256 ? -60.637 -0.445 -0.339 1.00 94.81 256 TRP A O 1
ATOM 3634 N N . GLU A 1 257 ? -60.954 1.112 1.261 1.00 90.04 257 GLU A N 1
ATOM 3635 C CA . GLU A 1 257 ? -59.804 1.926 0.897 1.00 91.62 257 GLU A CA 1
ATOM 3636 C C . GLU A 1 257 ? -59.024 2.295 2.151 1.00 87.54 257 GLU A C 1
ATOM 3637 O O . GLU A 1 257 ? -59.475 2.086 3.279 1.00 83.66 257 GLU A O 1
ATOM 3649 N N . TYR A 1 258 ? -57.836 2.853 1.937 1.00 87.18 258 TYR A N 1
ATOM 3650 C CA . TYR A 1 258 ? -57.029 3.334 3.044 1.00 83.99 258 TYR A CA 1
ATOM 3651 C C . TYR A 1 258 ? -57.656 4.593 3.646 1.00 83.72 258 TYR A C 1
ATOM 3652 O O . TYR A 1 258 ? -58.251 5.401 2.928 1.00 87.41 258 TYR A O 1
ATOM 3670 N N . PRO A 1 259 ? -57.532 4.788 4.958 1.00 85.40 259 PRO A N 1
ATOM 3671 C CA . PRO A 1 259 ? -58.088 6.000 5.568 1.00 85.27 259 PRO A CA 1
ATOM 3672 C C . PRO A 1 259 ? -57.261 7.230 5.231 1.00 88.30 259 PRO A C 1
ATOM 3673 O O . PRO A 1 259 ? -56.049 7.157 5.011 1.00 88.92 259 PRO A O 1
ATOM 3684 N N . ASP A 1 260 ? -57.942 8.378 5.194 1.00 88.14 260 ASP A N 1
ATOM 3685 C CA . ASP A 1 260 ? -57.283 9.623 4.812 1.00 91.82 260 ASP A CA 1
ATOM 3686 C C . ASP A 1 260 ? -56.139 9.960 5.760 1.00 89.25 260 ASP A C 1
ATOM 3687 O O . ASP A 1 260 ? -55.053 10.353 5.320 1.00 91.72 260 ASP A O 1
ATOM 3696 N N . THR A 1 261 ? -56.366 9.817 7.067 1.00 87.80 261 THR A N 1
ATOM 3697 C CA . THR A 1 261 ? -55.364 10.222 8.045 1.00 85.59 261 THR A CA 1
ATOM 3698 C C . THR A 1 261 ? -54.091 9.391 7.958 1.00 84.40 261 THR A C 1
ATOM 3699 O O . THR A 1 261 ? -53.061 9.802 8.503 1.00 83.89 261 THR A O 1
ATOM 3710 N N . TRP A 1 262 ? -54.131 8.241 7.292 1.00 80.45 262 TRP A N 1
ATOM 3711 C CA . TRP A 1 262 ? -52.968 7.368 7.263 1.00 79.44 262 TRP A CA 1
ATOM 3712 C C . TRP A 1 262 ? -51.810 8.038 6.534 1.00 83.59 262 TRP A C 1
ATOM 3713 O O . TRP A 1 262 ? -52.000 8.909 5.681 1.00 88.01 262 TRP A O 1
ATOM 3734 N N . SER A 1 263 ? -50.595 7.625 6.887 1.00 80.35 263 SER A N 1
ATOM 3735 C CA . SER A 1 263 ? -49.410 8.152 6.232 1.00 84.38 263 SER A CA 1
ATOM 3736 C C . SER A 1 263 ? -49.429 7.815 4.746 1.00 88.88 263 SER A C 1
ATOM 3737 O O . SER A 1 263 ? -50.121 6.900 4.292 1.00 88.31 263 SER A O 1
ATOM 3745 N N . THR A 1 264 ? -48.642 8.571 3.989 1.00 85.88 264 THR A N 1
ATOM 3746 C CA . THR A 1 264 ? -48.591 8.466 2.542 1.00 90.93 264 THR A CA 1
ATOM 3747 C C . THR A 1 264 ? -47.144 8.615 2.099 1.00 94.44 264 THR A C 1
ATOM 3748 O O . THR A 1 264 ? -46.381 9.363 2.722 1.00 94.65 264 THR A O 1
ATOM 3759 N N . PRO A 1 265 ? -46.733 7.924 1.022 1.00 95.31 265 PRO A N 1
ATOM 3760 C CA . PRO A 1 265 ? -47.503 7.055 0.120 1.00 96.13 265 PRO A CA 1
ATOM 3761 C C . PRO A 1 265 ? -47.878 5.700 0.716 1.00 91.15 265 PRO A C 1
ATOM 3762 O O . PRO A 1 265 ? -47.199 5.204 1.615 1.00 87.92 265 PRO A O 1
ATOM 3773 N N . HIS A 1 266 ? -48.958 5.110 0.198 1.00 93.96 266 HIS A N 1
ATOM 3774 C CA . HIS A 1 266 ? -49.416 3.809 0.668 1.00 89.81 266 HIS A CA 1
ATOM 3775 C C . HIS A 1 266 ? -48.563 2.661 0.147 1.00 90.93 266 HIS A C 1
ATOM 3776 O O . HIS A 1 266 ? -48.637 1.557 0.695 1.00 87.52 266 HIS A O 1
ATOM 3790 N N . SER A 1 267 ? -47.769 2.886 -0.902 1.00 90.86 267 SER A N 1
ATOM 3791 C CA . SER A 1 267 ? -46.847 1.859 -1.370 1.00 92.31 267 SER A CA 1
ATOM 3792 C C . SER A 1 267 ? -45.681 1.665 -0.412 1.00 89.96 267 SER A C 1
ATOM 3793 O O . SER A 1 267 ? -45.008 0.630 -0.471 1.00 89.78 267 SER A O 1
ATOM 3801 N N . TYR A 1 268 ? -45.431 2.638 0.463 1.00 94.32 268 TYR A N 1
ATOM 3802 C CA . TYR A 1 268 ? -44.379 2.568 1.470 1.00 92.04 268 TYR A CA 1
ATOM 3803 C C . TYR A 1 268 ? -44.933 2.242 2.852 1.00 85.99 268 TYR A C 1
ATOM 3804 O O . TYR A 1 268 ? -44.382 1.393 3.558 1.00 83.38 268 TYR A O 1
ATOM 3822 N N . PHE A 1 269 ? -46.023 2.902 3.247 1.00 88.15 269 PHE A N 1
ATOM 3823 C CA . PHE A 1 269 ? -46.694 2.633 4.518 1.00 82.70 269 PHE A CA 1
ATOM 3824 C C . PHE A 1 269 ? -47.882 1.716 4.239 1.00 81.29 269 PHE A C 1
ATOM 3825 O O . PHE A 1 269 ? -49.026 2.148 4.110 1.00 81.07 269 PHE A O 1
ATOM 3842 N N . SER A 1 270 ? -47.592 0.423 4.150 1.00 86.05 270 SER A N 1
ATOM 3843 C CA . SER A 1 270 ? -48.599 -0.558 3.785 1.00 85.39 270 SER A CA 1
ATOM 3844 C C . SER A 1 270 ? -49.415 -0.982 5.005 1.00 80.42 270 SER A C 1
ATOM 3845 O O . SER A 1 270 ? -48.978 -0.865 6.154 1.00 77.29 270 SER A O 1
ATOM 3853 N N . LEU A 1 271 ? -50.617 -1.492 4.735 1.00 84.04 271 LEU A N 1
ATOM 3854 C CA . LEU A 1 271 ? -51.542 -1.931 5.768 1.00 80.00 271 LEU A CA 1
ATOM 3855 C C . LEU A 1 271 ? -51.946 -3.383 5.542 1.00 80.04 271 LEU A C 1
ATOM 3856 O O . LEU A 1 271 ? -51.899 -3.892 4.418 1.00 83.45 271 LEU A O 1
ATOM 3872 N N . THR A 1 272 ? -52.336 -4.041 6.630 1.00 82.03 272 THR A N 1
ATOM 3873 C CA . THR A 1 272 ? -52.979 -5.346 6.595 1.00 81.92 272 THR A CA 1
ATOM 3874 C C . THR A 1 272 ? -54.401 -5.195 7.116 1.00 79.99 272 THR A C 1
ATOM 3875 O O . THR A 1 272 ? -54.698 -4.280 7.888 1.00 77.70 272 THR A O 1
ATOM 3886 N N . PHE A 1 273 ? -55.281 -6.093 6.685 1.00 86.08 273 PHE A N 1
ATOM 3887 C CA . PHE A 1 273 ? -56.693 -5.995 7.013 1.00 85.12 273 PHE A CA 1
ATOM 3888 C C . PHE A 1 273 ? -57.216 -7.334 7.508 1.00 84.27 273 PHE A C 1
ATOM 3889 O O . PHE A 1 273 ? -56.739 -8.398 7.103 1.00 85.93 273 PHE A O 1
ATOM 3906 N N . CYS A 1 274 ? -58.200 -7.261 8.400 1.00 88.49 274 CYS A N 1
ATOM 3907 C CA . CYS A 1 274 ? -58.892 -8.428 8.926 1.00 87.98 274 CYS A CA 1
ATOM 3908 C C . CYS A 1 274 ? -60.377 -8.271 8.642 1.00 89.27 274 CYS A C 1
ATOM 3909 O O . CYS A 1 274 ? -60.961 -7.227 8.947 1.00 88.19 274 CYS A O 1
ATOM 3917 N N . VAL A 1 275 ? -60.981 -9.303 8.058 1.00 96.88 275 VAL A N 1
ATOM 3918 C CA . VAL A 1 275 ? -62.380 -9.285 7.648 1.00 98.97 275 VAL A CA 1
ATOM 3919 C C . VAL A 1 275 ? -63.099 -10.429 8.348 1.00 98.79 275 VAL A C 1
ATOM 3920 O O . VAL A 1 275 ? -62.568 -11.541 8.429 1.00 99.24 275 VAL A O 1
ATOM 3933 N N . GLN A 1 276 ? -64.307 -10.164 8.846 1.00 102.56 276 GLN A N 1
ATOM 3934 C CA . GLN A 1 276 ? -65.058 -11.200 9.541 1.00 102.73 276 GLN A CA 1
ATOM 3935 C C . GLN A 1 276 ? -66.554 -10.999 9.351 1.00 104.78 276 GLN A C 1
ATOM 3936 O O . GLN A 1 276 ? -67.046 -9.866 9.342 1.00 104.28 276 GLN A O 1
ATOM 3950 N N . VAL A 1 277 ? -67.265 -12.115 9.205 1.00 116.31 277 VAL A N 1
ATOM 3951 C CA . VAL A 1 277 ? -68.719 -12.157 9.295 1.00 118.23 277 VAL A CA 1
ATOM 3952 C C . VAL A 1 277 ? -69.084 -12.400 10.751 1.00 115.67 277 VAL A C 1
ATOM 3953 O O . VAL A 1 277 ? -68.331 -13.035 11.497 1.00 113.50 277 VAL A O 1
ATOM 3966 N N . GLN A 1 278 ? -70.245 -11.901 11.172 1.00 125.58 278 GLN A N 1
ATOM 3967 C CA . GLN A 1 278 ? -70.696 -12.163 12.533 1.00 123.77 278 GLN A CA 1
ATOM 3968 C C . GLN A 1 278 ? -72.173 -11.841 12.717 1.00 125.84 278 GLN A C 1
ATOM 3969 O O . GLN A 1 278 ? -72.588 -10.685 12.582 1.00 125.50 278 GLN A O 1
ATOM 3983 N N . GLY A 1 279 ? -72.969 -12.863 13.031 1.00 129.35 279 GLY A N 1
ATOM 3984 C CA . GLY A 1 279 ? -74.367 -12.685 13.342 1.00 131.46 279 GLY A CA 1
ATOM 3985 C C . GLY A 1 279 ? -74.606 -12.623 14.840 1.00 128.83 279 GLY A C 1
ATOM 3986 O O . GLY A 1 279 ? -73.787 -13.073 15.640 1.00 125.87 279 GLY A O 1
ATOM 3990 N N . LYS A 1 280 ? -75.748 -12.053 15.211 1.00 121.86 280 LYS A N 1
ATOM 3991 C CA . LYS A 1 280 ? -76.111 -11.901 16.617 1.00 119.88 280 LYS A CA 1
ATOM 3992 C C . LYS A 1 280 ? -75.052 -11.100 17.367 1.00 114.80 280 LYS A C 1
ATOM 3993 O O . LYS A 1 280 ? -74.746 -11.387 18.524 1.00 112.66 280 LYS A O 1
ATOM 3997 N N . ARG A 1 283 ? -70.118 -18.364 18.077 1.00 141.45 283 ARG A N 1
ATOM 3998 C CA . ARG A 1 283 ? -68.750 -18.869 18.033 1.00 140.24 283 ARG A CA 1
ATOM 3999 C C . ARG A 1 283 ? -68.082 -18.504 16.712 1.00 140.31 283 ARG A C 1
ATOM 4000 O O . ARG A 1 283 ? -67.657 -19.379 15.957 1.00 142.80 283 ARG A O 1
ATOM 4003 N N . GLU A 1 284 ? -67.991 -17.203 16.438 1.00 141.93 284 GLU A N 1
ATOM 4004 C CA . GLU A 1 284 ? -67.400 -16.711 15.193 1.00 142.16 284 GLU A CA 1
ATOM 4005 C C . GLU A 1 284 ? -65.890 -16.525 15.354 1.00 139.35 284 GLU A C 1
ATOM 4006 O O . GLU A 1 284 ? -65.344 -15.427 15.243 1.00 136.78 284 GLU A O 1
ATOM 4018 N N . LYS A 1 285 ? -65.218 -17.643 15.623 1.00 139.00 285 LYS A N 1
ATOM 4019 C CA . LYS A 1 285 ? -63.766 -17.665 15.723 1.00 137.25 285 LYS A CA 1
ATOM 4020 C C . LYS A 1 285 ? -63.096 -17.996 14.398 1.00 139.66 285 LYS A C 1
ATOM 4021 O O . LYS A 1 285 ? -61.893 -17.749 14.247 1.00 138.43 285 LYS A O 1
ATOM 4040 N N . LYS A 1 286 ? -63.846 -18.544 13.438 1.00 132.18 286 LYS A N 1
ATOM 4041 C CA . LYS A 1 286 ? -63.312 -18.919 12.137 1.00 134.91 286 LYS A CA 1
ATOM 4042 C C . LYS A 1 286 ? -63.729 -17.974 11.020 1.00 135.73 286 LYS A C 1
ATOM 4043 O O . LYS A 1 286 ? -63.235 -18.117 9.896 1.00 137.89 286 LYS A O 1
ATOM 4062 N N . ASP A 1 287 ? -64.624 -17.021 11.291 1.00 121.44 287 ASP A N 1
ATOM 4063 C CA . ASP A 1 287 ? -65.093 -16.102 10.260 1.00 122.56 287 ASP A CA 1
ATOM 4064 C C . ASP A 1 287 ? -64.039 -15.082 9.848 1.00 120.82 287 ASP A C 1
ATOM 4065 O O . ASP A 1 287 ? -64.262 -14.352 8.877 1.00 122.34 287 ASP A O 1
ATOM 4074 N N . ARG A 1 288 ? -62.908 -15.015 10.546 1.00 111.71 288 ARG A N 1
ATOM 4075 C CA . ARG A 1 288 ? -61.885 -14.020 10.258 1.00 110.13 288 ARG A CA 1
ATOM 4076 C C . ARG A 1 288 ? -60.955 -14.498 9.150 1.00 112.73 288 ARG A C 1
ATOM 4077 O O . ARG A 1 288 ? -60.555 -15.665 9.113 1.00 114.23 288 ARG A O 1
ATOM 4098 N N . VAL A 1 289 ? -60.613 -13.581 8.247 1.00 101.01 289 VAL A N 1
ATOM 4099 C CA . VAL A 1 289 ? -59.631 -13.828 7.197 1.00 103.33 289 VAL A CA 1
ATOM 4100 C C . VAL A 1 289 ? -58.765 -12.584 7.062 1.00 101.83 289 VAL A C 1
ATOM 4101 O O . VAL A 1 289 ? -59.259 -11.456 7.168 1.00 100.60 289 VAL A O 1
ATOM 4114 N N . PHE A 1 290 ? -57.472 -12.789 6.828 1.00 97.09 290 PHE A N 1
ATOM 4115 C CA . PHE A 1 290 ? -56.510 -11.703 6.735 1.00 96.04 290 PHE A CA 1
ATOM 4116 C C . PHE A 1 290 ? -56.011 -11.564 5.302 1.00 99.76 290 PHE A C 1
ATOM 4117 O O . PHE A 1 290 ? -55.950 -12.541 4.550 1.00 102.78 290 PHE A O 1
ATOM 4134 N N . THR A 1 291 ? -55.655 -10.338 4.930 1.00 95.40 291 THR A N 1
ATOM 4135 C CA . THR A 1 291 ? -55.235 -10.063 3.563 1.00 99.20 291 THR A CA 1
ATOM 4136 C C . THR A 1 291 ? -54.564 -8.699 3.506 1.00 98.71 291 THR A C 1
ATOM 4137 O O . THR A 1 291 ? -54.851 -7.817 4.321 1.00 95.77 291 THR A O 1
ATOM 4148 N N . ASP A 1 292 ? -53.671 -8.540 2.529 1.00 97.74 292 ASP A N 1
ATOM 4149 C CA . ASP A 1 292 ? -53.056 -7.253 2.239 1.00 98.43 292 ASP A CA 1
ATOM 4150 C C . ASP A 1 292 ? -53.732 -6.523 1.086 1.00 101.78 292 ASP A C 1
ATOM 4151 O O . ASP A 1 292 ? -53.461 -5.335 0.881 1.00 102.40 292 ASP A O 1
ATOM 4160 N N . LYS A 1 293 ? -54.596 -7.200 0.332 1.00 101.47 293 LYS A N 1
ATOM 4161 C CA . LYS A 1 293 ? -55.348 -6.558 -0.732 1.00 104.80 293 LYS A CA 1
ATOM 4162 C C . LYS A 1 293 ? -56.539 -5.800 -0.151 1.00 102.71 293 LYS A C 1
ATOM 4163 O O . LYS A 1 293 ? -56.987 -6.057 0.970 1.00 99.03 293 LYS A O 1
ATOM 4182 N N . THR A 1 294 ? -57.054 -4.851 -0.935 1.00 98.78 294 THR A N 1
ATOM 4183 C CA . THR A 1 294 ? -58.094 -3.938 -0.474 1.00 97.46 294 THR A CA 1
ATOM 4184 C C . THR A 1 294 ? -59.502 -4.433 -0.789 1.00 98.80 294 THR A C 1
ATOM 4185 O O . THR A 1 294 ? -60.417 -3.617 -0.964 1.00 99.96 294 THR A O 1
ATOM 4196 N N . SER A 1 295 ? -59.703 -5.745 -0.862 1.00 102.99 295 SER A N 1
ATOM 4197 C CA . SER A 1 295 ? -61.037 -6.306 -1.027 1.00 104.08 295 SER A CA 1
ATOM 4198 C C . SER A 1 295 ? -60.944 -7.813 -0.836 1.00 103.64 295 SER A C 1
ATOM 4199 O O . SER A 1 295 ? -59.879 -8.412 -1.012 1.00 103.99 295 SER A O 1
ATOM 4207 N N . ALA A 1 296 ? -62.070 -8.415 -0.461 1.00 108.39 296 ALA A N 1
ATOM 4208 C CA . ALA A 1 296 ? -62.099 -9.829 -0.117 1.00 107.86 296 ALA A CA 1
ATOM 4209 C C . ALA A 1 296 ? -63.435 -10.426 -0.532 1.00 110.51 296 ALA A C 1
ATOM 4210 O O . ALA A 1 296 ? -64.366 -9.717 -0.921 1.00 112.30 296 ALA A O 1
ATOM 4217 N N . THR A 1 297 ? -63.515 -11.752 -0.440 1.00 114.43 297 THR A N 1
ATOM 4218 C CA . THR A 1 297 ? -64.721 -12.502 -0.764 1.00 117.29 297 THR A CA 1
ATOM 4219 C C . THR A 1 297 ? -65.178 -13.244 0.484 1.00 114.88 297 THR A C 1
ATOM 4220 O O . THR A 1 297 ? -64.372 -13.911 1.142 1.00 113.22 297 THR A O 1
ATOM 4231 N N . VAL A 1 298 ? -66.463 -13.114 0.818 1.00 120.29 298 VAL A N 1
ATOM 4232 C CA . VAL A 1 298 ? -67.018 -13.687 2.038 1.00 118.07 298 VAL A CA 1
ATOM 4233 C C . VAL A 1 298 ? -68.419 -14.214 1.750 1.00 121.31 298 VAL A C 1
ATOM 4234 O O . VAL A 1 298 ? -68.983 -14.001 0.676 1.00 124.95 298 VAL A O 1
ATOM 4247 N N . ILE A 1 299 ? -68.976 -14.912 2.737 1.00 123.77 299 ILE A N 1
ATOM 4248 C CA . ILE A 1 299 ? -70.312 -15.490 2.655 1.00 126.83 299 ILE A CA 1
ATOM 4249 C C . ILE A 1 299 ? -71.201 -14.774 3.661 1.00 124.88 299 ILE A C 1
ATOM 4250 O O . ILE A 1 299 ? -70.829 -14.624 4.831 1.00 120.99 299 ILE A O 1
ATOM 4266 N N . CYS A 1 300 ? -72.373 -14.342 3.208 1.00 130.69 300 CYS A N 1
ATOM 4267 C CA . CYS A 1 300 ? -73.311 -13.606 4.040 1.00 129.53 300 CYS A CA 1
ATOM 4268 C C . CYS A 1 300 ? -74.439 -14.512 4.516 1.00 131.81 300 CYS A C 1
ATOM 4269 O O . CYS A 1 300 ? -74.789 -15.500 3.865 1.00 135.50 300 CYS A O 1
ATOM 4276 N N . ARG A 1 301 ? -75.003 -14.160 5.668 1.00 136.65 301 ARG A N 1
ATOM 4277 C CA . ARG A 1 301 ? -76.142 -14.858 6.240 1.00 138.82 301 ARG A CA 1
ATOM 4278 C C . ARG A 1 301 ? -77.172 -13.829 6.686 1.00 138.91 301 ARG A C 1
ATOM 4279 O O . ARG A 1 301 ? -76.904 -12.625 6.724 1.00 136.55 301 ARG A O 1
ATOM 4300 N N . LYS A 1 302 ? -78.365 -14.315 7.020 1.00 143.32 302 LYS A N 1
ATOM 4301 C CA . LYS A 1 302 ? -79.460 -13.423 7.382 1.00 144.31 302 LYS A CA 1
ATOM 4302 C C . LYS A 1 302 ? -79.071 -12.542 8.564 1.00 139.48 302 LYS A C 1
ATOM 4303 O O . LYS A 1 302 ? -78.509 -13.019 9.554 1.00 136.45 302 LYS A O 1
ATOM 4312 N N . ASN A 1 303 ? -79.361 -11.245 8.439 1.00 143.79 303 ASN A N 1
ATOM 4313 C CA . ASN A 1 303 ? -79.161 -10.248 9.497 1.00 139.84 303 ASN A CA 1
ATOM 4314 C C . ASN A 1 303 ? -77.747 -10.274 10.078 1.00 134.67 303 ASN A C 1
ATOM 4315 O O . ASN A 1 303 ? -77.521 -9.779 11.187 1.00 131.06 303 ASN A O 1
ATOM 4326 N N . ALA A 1 304 ? -76.783 -10.834 9.356 1.00 133.34 304 ALA A N 1
ATOM 4327 C CA . ALA A 1 304 ? -75.391 -10.785 9.776 1.00 128.91 304 ALA A CA 1
ATOM 4328 C C . ALA A 1 304 ? -74.703 -9.579 9.144 1.00 127.78 304 ALA A C 1
ATOM 4329 O O . ALA A 1 304 ? -75.189 -8.997 8.171 1.00 130.87 304 ALA A O 1
ATOM 4336 N N . SER A 1 305 ? -73.561 -9.201 9.715 1.00 118.25 305 SER A N 1
ATOM 4337 C CA . SER A 1 305 ? -72.839 -8.014 9.283 1.00 116.95 305 SER A CA 1
ATOM 4338 C C . SER A 1 305 ? -71.391 -8.358 8.963 1.00 115.17 305 SER A C 1
ATOM 4339 O O . SER A 1 305 ? -70.820 -9.305 9.513 1.00 113.45 305 SER A O 1
ATOM 4347 N N . ILE A 1 306 ? -70.808 -7.571 8.062 1.00 106.39 306 ILE A N 1
ATOM 4348 C CA . ILE A 1 306 ? -69.410 -7.697 7.667 1.00 105.06 306 ILE A CA 1
ATOM 4349 C C . ILE A 1 306 ? -68.661 -6.488 8.207 1.00 101.78 306 ILE A C 1
ATOM 4350 O O . ILE A 1 306 ? -69.134 -5.352 8.078 1.00 102.35 306 ILE A O 1
ATOM 4366 N N . SER A 1 307 ? -67.493 -6.725 8.801 1.00 93.93 307 SER A N 1
ATOM 4367 C CA . SER A 1 307 ? -66.708 -5.653 9.392 1.00 90.78 307 SER A CA 1
ATOM 4368 C C . SER A 1 307 ? -65.225 -5.925 9.179 1.00 89.47 307 SER A C 1
ATOM 4369 O O . SER A 1 307 ? -64.795 -7.079 9.108 1.00 89.62 307 SER A O 1
ATOM 4377 N N . VAL A 1 308 ? -64.446 -4.847 9.085 1.00 85.92 308 VAL A N 1
ATOM 4378 C CA . VAL A 1 308 ? -63.043 -4.927 8.694 1.00 85.69 308 VAL A CA 1
ATOM 4379 C C . VAL A 1 308 ? -62.219 -3.955 9.531 1.00 82.69 308 VAL A C 1
ATOM 4380 O O . VAL A 1 308 ? -62.660 -2.838 9.819 1.00 82.42 308 VAL A O 1
ATOM 4393 N N . ARG A 1 309 ? -61.011 -4.379 9.903 1.00 82.75 309 ARG A N 1
ATOM 4394 C CA . ARG A 1 309 ? -60.038 -3.553 10.613 1.00 80.36 309 ARG A CA 1
ATOM 4395 C C . ARG A 1 309 ? -58.791 -3.368 9.754 1.00 82.14 309 ARG A C 1
ATOM 4396 O O . ARG A 1 309 ? -58.652 -3.960 8.682 1.00 84.97 309 ARG A O 1
ATOM 4417 N N . ALA A 1 310 ? -57.865 -2.551 10.255 1.00 79.83 310 ALA A N 1
ATOM 4418 C CA . ALA A 1 310 ? -56.616 -2.277 9.560 1.00 81.63 310 ALA A CA 1
ATOM 4419 C C . ALA A 1 310 ? -55.476 -2.200 10.564 1.00 78.96 310 ALA A C 1
ATOM 4420 O O . ALA A 1 310 ? -55.642 -1.671 11.667 1.00 76.20 310 ALA A O 1
ATOM 4427 N N . GLN A 1 311 ? -54.318 -2.729 10.169 1.00 75.75 311 GLN A N 1
ATOM 4428 C CA . GLN A 1 311 ? -53.123 -2.733 10.999 1.00 73.86 311 GLN A CA 1
ATOM 4429 C C . GLN A 1 311 ? -51.908 -2.519 10.110 1.00 76.82 311 GLN A C 1
ATOM 4430 O O . GLN A 1 311 ? -51.906 -2.901 8.937 1.00 79.94 311 GLN A O 1
ATOM 4444 N N . ASP A 1 312 ? -50.871 -1.906 10.676 1.00 74.05 312 ASP A N 1
ATOM 4445 C CA . ASP A 1 312 ? -49.629 -1.729 9.938 1.00 76.99 312 ASP A CA 1
ATOM 4446 C C . ASP A 1 312 ? -49.087 -3.086 9.510 1.00 78.19 312 ASP A C 1
ATOM 4447 O O . ASP A 1 312 ? -48.927 -3.993 10.332 1.00 75.93 312 ASP A O 1
ATOM 4456 N N . ARG A 1 313 ? -48.798 -3.220 8.214 1.00 79.41 313 ARG A N 1
ATOM 4457 C CA . ARG A 1 313 ? -48.459 -4.528 7.660 1.00 81.13 313 ARG A CA 1
ATOM 4458 C C . ARG A 1 313 ? -47.144 -5.054 8.222 1.00 80.75 313 ARG A C 1
ATOM 4459 O O . ARG A 1 313 ? -47.011 -6.258 8.471 1.00 80.40 313 ARG A O 1
ATOM 4480 N N . TYR A 1 314 ? -46.164 -4.177 8.428 1.00 81.76 314 TYR A N 1
ATOM 4481 C CA . TYR A 1 314 ? -44.800 -4.595 8.722 1.00 82.58 314 TYR A CA 1
ATOM 4482 C C . TYR A 1 314 ? -44.414 -4.442 10.187 1.00 79.06 314 TYR A C 1
ATOM 4483 O O . TYR A 1 314 ? -43.258 -4.699 10.534 1.00 79.78 314 TYR A O 1
ATOM 4501 N N . TYR A 1 315 ? -45.340 -4.037 11.052 1.00 83.75 315 TYR A N 1
ATOM 4502 C CA . TYR A 1 315 ? -45.036 -3.875 12.472 1.00 80.40 315 TYR A CA 1
ATOM 4503 C C . TYR A 1 315 ? -46.335 -4.015 13.244 1.00 76.88 315 TYR A C 1
ATOM 4504 O O . TYR A 1 315 ? -47.273 -3.244 13.017 1.00 76.51 315 TYR A O 1
ATOM 4522 N N . SER A 1 316 ? -46.395 -4.990 14.151 1.00 83.63 316 SER A N 1
ATOM 4523 C CA . SER A 1 316 ? -47.637 -5.316 14.849 1.00 80.77 316 SER A CA 1
ATOM 4524 C C . SER A 1 316 ? -47.923 -4.260 15.919 1.00 77.85 316 SER A C 1
ATOM 4525 O O . SER A 1 316 ? -47.770 -4.475 17.123 1.00 75.34 316 SER A O 1
ATOM 4533 N N . SER A 1 317 ? -48.350 -3.089 15.447 1.00 77.83 317 SER A N 1
ATOM 4534 C CA . SER A 1 317 ? -48.899 -2.073 16.334 1.00 75.35 317 SER A CA 1
ATOM 4535 C C . SER A 1 317 ? -50.374 -2.379 16.562 1.00 73.77 317 SER A C 1
ATOM 4536 O O . SER A 1 317 ? -50.809 -3.519 16.372 1.00 73.94 317 SER A O 1
ATOM 4544 N N . SER A 1 318 ? -51.155 -1.379 16.955 1.00 70.36 318 SER A N 1
ATOM 4545 C CA . SER A 1 318 ? -52.546 -1.608 17.311 1.00 68.94 318 SER A CA 1
ATOM 4546 C C . SER A 1 318 ? -53.427 -1.720 16.070 1.00 71.53 318 SER A C 1
ATOM 4547 O O . SER A 1 318 ? -53.144 -1.134 15.021 1.00 74.27 318 SER A O 1
ATOM 4555 N N . TRP A 1 319 ? -54.503 -2.494 16.201 1.00 72.84 319 TRP A N 1
ATOM 4556 C CA . TRP A 1 319 ? -55.531 -2.552 15.174 1.00 75.15 319 TRP A CA 1
ATOM 4557 C C . TRP A 1 319 ? -56.420 -1.319 15.246 1.00 75.22 319 TRP A C 1
ATOM 4558 O O . TRP A 1 319 ? -56.619 -0.730 16.312 1.00 72.91 319 TRP A O 1
ATOM 4579 N N . SER A 1 320 ? -56.970 -0.942 14.096 1.00 77.87 320 SER A N 1
ATOM 4580 C CA . SER A 1 320 ? -57.946 0.133 14.045 1.00 78.61 320 SER A CA 1
ATOM 4581 C C . SER A 1 320 ? -59.263 -0.333 14.662 1.00 77.24 320 SER A C 1
ATOM 4582 O O . SER A 1 320 ? -59.420 -1.487 15.074 1.00 75.86 320 SER A O 1
ATOM 4590 N N . GLU A 1 321 ? -60.225 0.581 14.725 1.00 76.92 321 GLU A N 1
ATOM 4591 C CA . GLU A 1 321 ? -61.583 0.200 15.065 1.00 76.72 321 GLU A CA 1
ATOM 4592 C C . GLU A 1 321 ? -62.234 -0.497 13.871 1.00 79.79 321 GLU A C 1
ATOM 4593 O O . GLU A 1 321 ? -61.662 -0.588 12.781 1.00 82.10 321 GLU A O 1
ATOM 4605 N N . TRP A 1 322 ? -63.444 -1.001 14.086 1.00 80.27 322 TRP A N 1
ATOM 4606 C CA . TRP A 1 322 ? -64.147 -1.727 13.040 1.00 83.24 322 TRP A CA 1
ATOM 4607 C C . TRP A 1 322 ? -64.881 -0.772 12.106 1.00 86.60 322 TRP A C 1
ATOM 4608 O O . TRP A 1 322 ? -65.338 0.303 12.508 1.00 86.56 322 TRP A O 1
ATOM 4629 N N . ALA A 1 323 ? -64.980 -1.177 10.843 1.00 83.52 323 ALA A N 1
ATOM 4630 C CA . ALA A 1 323 ? -65.864 -0.552 9.867 1.00 87.33 323 ALA A CA 1
ATOM 4631 C C . ALA A 1 323 ? -66.824 -1.628 9.388 1.00 89.33 323 ALA A C 1
ATOM 4632 O O . ALA A 1 323 ? -66.389 -2.646 8.841 1.00 89.98 323 ALA A O 1
ATOM 4639 N N . SER A 1 324 ? -68.121 -1.413 9.602 1.00 93.18 324 SER A N 1
ATOM 4640 C CA . SER A 1 324 ? -69.114 -2.466 9.446 1.00 94.80 324 SER A CA 1
ATOM 4641 C C . SER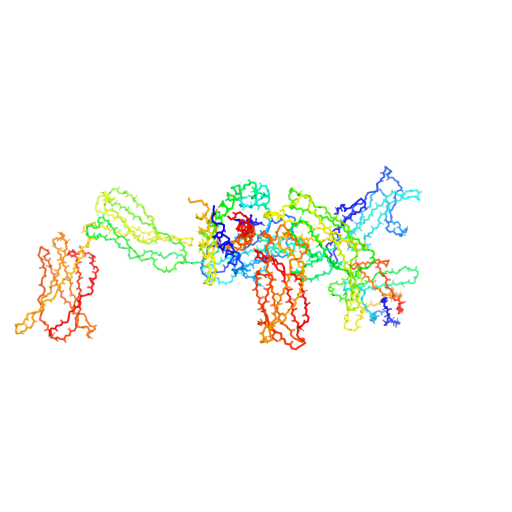 A 1 324 ? -70.173 -2.084 8.421 1.00 99.36 324 SER A C 1
ATOM 4642 O O . SER A 1 324 ? -70.450 -0.902 8.192 1.00 100.75 324 SER A O 1
ATOM 4650 N N . VAL A 1 325 ? -70.762 -3.109 7.808 1.00 104.25 325 VAL A N 1
ATOM 4651 C CA . VAL A 1 325 ? -71.892 -2.956 6.894 1.00 108.90 325 VAL A CA 1
ATOM 4652 C C . VAL A 1 325 ? -72.842 -4.129 7.111 1.00 110.18 325 VAL A C 1
ATOM 4653 O O . VAL A 1 325 ? -72.379 -5.257 7.339 1.00 108.96 325 VAL A O 1
ATOM 4666 N N . PRO A 1 326 ? -74.158 -3.933 7.051 1.00 112.64 326 PRO A N 1
ATOM 4667 C CA . PRO A 1 326 ? -75.065 -5.085 7.091 1.00 114.81 326 PRO A CA 1
ATOM 4668 C C . PRO A 1 326 ? -74.997 -5.883 5.798 1.00 118.48 326 PRO A C 1
ATOM 4669 O O . PRO A 1 326 ? -74.731 -5.345 4.721 1.00 120.80 326 PRO A O 1
ATOM 4680 N N . CYS A 1 327 ? -75.240 -7.184 5.916 1.00 119.47 327 CYS A N 1
ATOM 4681 C CA . CYS A 1 327 ? -75.214 -8.068 4.755 1.00 122.93 327 CYS A CA 1
ATOM 4682 C C . CYS A 1 327 ? -76.298 -7.687 3.752 1.00 128.00 327 CYS A C 1
ATOM 4683 O O . CYS A 1 327 ? -77.436 -7.408 4.129 1.00 129.55 327 CYS A O 1
ATOM 4690 N N . PRO B 2 28 ? -30.472 -3.815 -7.927 1.00 138.22 28 PRO B N 1
ATOM 4691 C CA . PRO B 2 28 ? -30.977 -4.871 -7.043 1.00 138.05 28 PRO B CA 1
ATOM 4692 C C . PRO B 2 28 ? -32.306 -5.454 -7.518 1.00 138.72 28 PRO B C 1
ATOM 4693 O O . PRO B 2 28 ? -33.007 -4.820 -8.308 1.00 138.82 28 PRO B O 1
ATOM 4704 N N . ALA B 2 29 ? -32.643 -6.651 -7.041 1.00 136.20 29 ALA B N 1
ATOM 4705 C CA . ALA B 2 29 ? -33.912 -7.296 -7.375 1.00 136.80 29 ALA B CA 1
ATOM 4706 C C . ALA B 2 29 ? -34.923 -6.922 -6.299 1.00 134.92 29 ALA B C 1
ATOM 4707 O O . ALA B 2 29 ? -34.981 -7.548 -5.238 1.00 134.34 29 ALA B O 1
ATOM 4714 N N . TRP B 2 30 ? -35.727 -5.893 -6.575 1.00 129.49 30 TRP B N 1
ATOM 4715 C CA . TRP B 2 30 ? -36.646 -5.380 -5.565 1.00 127.59 30 TRP B CA 1
ATOM 4716 C C . TRP B 2 30 ? -37.714 -6.407 -5.207 1.00 127.82 30 TRP B C 1
ATOM 4717 O O . TRP B 2 30 ? -38.070 -6.554 -4.032 1.00 126.57 30 TRP B O 1
ATOM 4738 N N . THR B 2 31 ? -38.236 -7.130 -6.202 1.00 125.21 31 THR B N 1
ATOM 4739 C CA . THR B 2 31 ? -39.288 -8.104 -5.926 1.00 125.49 31 THR B CA 1
ATOM 4740 C C . THR B 2 31 ? -38.769 -9.271 -5.095 1.00 125.85 31 THR B C 1
ATOM 4741 O O . THR B 2 31 ? -39.531 -9.867 -4.325 1.00 125.35 31 THR B O 1
ATOM 4752 N N . GLN B 2 32 ? -37.488 -9.613 -5.234 1.00 128.87 32 GLN B N 1
ATOM 4753 C CA . GLN B 2 32 ? -36.917 -10.687 -4.428 1.00 129.20 32 GLN B CA 1
ATOM 4754 C C . GLN B 2 32 ? -36.636 -10.227 -3.003 1.00 127.29 32 GLN B C 1
ATOM 4755 O O . GLN B 2 32 ? -36.858 -10.982 -2.050 1.00 126.90 32 GLN B O 1
ATOM 4769 N N . CYS B 2 33 ? -36.143 -8.999 -2.837 1.00 123.15 33 CYS B N 1
ATOM 4770 C CA . CYS B 2 33 ? -35.913 -8.476 -1.495 1.00 121.28 33 CYS B CA 1
ATOM 4771 C C . CYS B 2 33 ? -37.225 -8.158 -0.790 1.00 119.82 33 CYS B C 1
ATOM 4772 O O . CYS B 2 33 ? -37.311 -8.273 0.438 1.00 118.66 33 CYS B O 1
ATOM 4780 N N . GLN B 2 34 ? -38.254 -7.769 -1.545 1.00 119.28 34 GLN B N 1
ATOM 4781 C CA . GLN B 2 34 ? -39.538 -7.437 -0.937 1.00 117.95 34 GLN B CA 1
ATOM 4782 C C . GLN B 2 34 ? -40.238 -8.682 -0.403 1.00 118.41 34 GLN B C 1
ATOM 4783 O O . GLN B 2 34 ? -40.809 -8.657 0.693 1.00 117.09 34 GLN B O 1
ATOM 4797 N N . GLN B 2 35 ? -40.202 -9.781 -1.161 1.00 120.54 35 GLN B N 1
ATOM 4798 C CA . GLN B 2 35 ? -40.918 -10.985 -0.750 1.00 121.10 35 GLN B CA 1
ATOM 4799 C C . GLN B 2 35 ? -40.285 -11.626 0.479 1.00 120.66 35 GLN B C 1
ATOM 4800 O O . GLN B 2 35 ? -40.999 -12.181 1.322 1.00 120.25 35 GLN B O 1
ATOM 4814 N N . LEU B 2 36 ? -38.959 -11.564 0.600 1.00 118.78 36 LEU B N 1
ATOM 4815 C CA . LEU B 2 36 ? -38.274 -12.156 1.742 1.00 118.39 36 LEU B CA 1
ATOM 4816 C C . LEU B 2 36 ? -38.052 -11.169 2.878 1.00 116.32 36 LEU B C 1
ATOM 4817 O O . LEU B 2 36 ? -37.796 -11.598 4.008 1.00 115.69 36 LEU B O 1
ATOM 4833 N N . SER B 2 37 ? -38.141 -9.864 2.611 1.00 113.04 37 SER B N 1
ATOM 4834 C CA . SER B 2 37 ? -38.125 -8.896 3.702 1.00 110.98 37 SER B CA 1
ATOM 4835 C C . SER B 2 37 ? -39.453 -8.888 4.448 1.00 109.84 37 SER B C 1
ATOM 4836 O O . SER B 2 37 ? -39.476 -8.692 5.668 1.00 108.36 37 SER B O 1
ATOM 4844 N N . GLN B 2 38 ? -40.566 -9.097 3.737 1.00 111.30 38 GLN B N 1
ATOM 4845 C CA . GLN B 2 38 ? -41.841 -9.319 4.407 1.00 110.49 38 GLN B CA 1
ATOM 4846 C C . GLN B 2 38 ? -41.893 -10.684 5.077 1.00 111.17 38 GLN B C 1
ATOM 4847 O O . GLN B 2 38 ? -42.694 -10.883 5.996 1.00 110.26 38 GLN B O 1
ATOM 4861 N N . LYS B 2 39 ? -41.062 -11.628 4.630 1.00 111.53 39 LYS B N 1
ATOM 4862 C CA . LYS B 2 39 ? -40.942 -12.902 5.328 1.00 112.15 39 LYS B CA 1
ATOM 4863 C C . LYS B 2 39 ? -40.235 -12.730 6.666 1.00 110.82 39 LYS B C 1
ATOM 4864 O O . LYS B 2 39 ? -40.567 -13.423 7.634 1.00 110.44 39 LYS B O 1
ATOM 4883 N N . LEU B 2 40 ? -39.268 -11.812 6.743 1.00 108.91 40 LEU B N 1
ATOM 4884 C CA . LEU B 2 40 ? -38.614 -11.534 8.018 1.00 107.57 40 LEU B CA 1
ATOM 4885 C C . LEU B 2 40 ? -39.595 -10.950 9.024 1.00 105.73 40 LEU B C 1
ATOM 4886 O O . LEU B 2 40 ? -39.604 -11.349 10.194 1.00 105.01 40 LEU B O 1
ATOM 4902 N N . CYS B 2 41 ? -40.419 -9.994 8.592 1.00 106.62 41 CYS B N 1
ATOM 4903 C CA . CYS B 2 41 ? -41.388 -9.382 9.495 1.00 104.85 41 CYS B CA 1
ATOM 4904 C C . CYS B 2 41 ? -42.273 -10.436 10.145 1.00 105.03 41 CYS B C 1
ATOM 4905 O O . CYS B 2 41 ? -42.460 -10.442 11.366 1.00 103.82 41 CYS B O 1
ATOM 4913 N N . THR B 2 42 ? -42.832 -11.340 9.337 1.00 105.86 42 THR B N 1
ATOM 4914 C CA . THR B 2 42 ? -43.669 -12.399 9.888 1.00 106.18 42 THR B CA 1
ATOM 4915 C C . THR B 2 42 ? -42.889 -13.252 10.880 1.00 106.25 42 THR B C 1
ATOM 4916 O O . THR B 2 42 ? -43.402 -13.600 11.950 1.00 105.40 42 THR B O 1
ATOM 4927 N N . LEU B 2 43 ? -41.643 -13.596 10.545 1.00 110.47 43 LEU B N 1
ATOM 4928 C CA . LEU B 2 43 ? -40.833 -14.412 11.444 1.00 110.67 43 LEU B CA 1
ATOM 4929 C C . LEU B 2 43 ? -40.453 -13.642 12.702 1.00 108.80 43 LEU B C 1
ATOM 4930 O O . LEU B 2 43 ? -40.468 -14.200 13.805 1.00 108.31 43 LEU B O 1
ATOM 4946 N N . ALA B 2 44 ? -40.105 -12.362 12.558 1.00 105.41 44 ALA B N 1
ATOM 4947 C CA . ALA B 2 44 ? -39.622 -11.593 13.700 1.00 103.68 44 ALA B CA 1
ATOM 4948 C C . ALA B 2 44 ? -40.684 -11.455 14.781 1.00 102.26 44 ALA B C 1
ATOM 4949 O O . ALA B 2 44 ? -40.349 -11.295 15.960 1.00 101.06 44 ALA B O 1
ATOM 4956 N N . TRP B 2 45 ? -41.963 -11.518 14.408 1.00 109.20 45 TRP B N 1
ATOM 4957 C CA . TRP B 2 45 ? -43.048 -11.364 15.368 1.00 107.91 45 TRP B CA 1
ATOM 4958 C C . TRP B 2 45 ? -43.690 -12.684 15.773 1.00 108.72 45 TRP B C 1
ATOM 4959 O O . TRP B 2 45 ? -44.391 -12.723 16.790 1.00 107.68 45 TRP B O 1
ATOM 4980 N N . SER B 2 46 ? -43.470 -13.761 15.015 1.00 117.29 46 SER B N 1
ATOM 4981 C CA . SER B 2 46 ? -43.984 -15.063 15.429 1.00 118.13 46 SER B CA 1
ATOM 4982 C C . SER B 2 46 ? -43.305 -15.533 16.709 1.00 117.58 46 SER B C 1
ATOM 4983 O O . SER B 2 46 ? -43.943 -16.158 17.564 1.00 117.19 46 SER B O 1
ATOM 4991 N N . ALA B 2 47 ? -42.011 -15.241 16.858 1.00 123.84 47 ALA B N 1
ATOM 4992 C CA . ALA B 2 47 ? -41.315 -15.559 18.100 1.00 123.25 47 ALA B CA 1
ATOM 4993 C C . ALA B 2 47 ? -41.867 -14.734 19.257 1.00 121.25 47 ALA B C 1
ATOM 4994 O O . ALA B 2 47 ? -42.119 -15.263 20.346 1.00 120.80 47 ALA B O 1
ATOM 5001 N N . HIS B 2 48 ? -42.059 -13.436 19.037 1.00 118.57 48 HIS B N 1
ATOM 5002 C CA . HIS B 2 48 ? -42.669 -12.558 20.031 1.00 116.64 48 HIS B CA 1
ATOM 5003 C C . HIS B 2 48 ? -44.163 -12.404 19.758 1.00 116.28 48 HIS B C 1
ATOM 5004 O O . HIS B 2 48 ? -44.743 -11.337 19.969 1.00 114.90 48 HIS B O 1
ATOM 5018 N N . MET B 2 54 ? -39.372 -9.586 30.341 1.00 102.94 54 MET B N 1
ATOM 5019 C CA . MET B 2 54 ? -40.372 -8.577 30.010 1.00 104.71 54 MET B CA 1
ATOM 5020 C C . MET B 2 54 ? -40.749 -7.760 31.246 1.00 103.99 54 MET B C 1
ATOM 5021 O O . MET B 2 54 ? -40.727 -8.266 32.370 1.00 102.10 54 MET B O 1
ATOM 5025 N N . ASP B 2 55 ? -41.102 -6.494 31.022 1.00 96.35 55 ASP B N 1
ATOM 5026 C CA . ASP B 2 55 ? -41.437 -5.562 32.100 1.00 95.99 55 ASP B CA 1
ATOM 5027 C C . ASP B 2 55 ? -40.329 -5.518 33.151 1.00 94.10 55 ASP B C 1
ATOM 5028 O O . ASP B 2 55 ? -40.565 -5.625 34.357 1.00 92.65 55 ASP B O 1
ATOM 5037 N N . LEU B 2 56 ? -39.099 -5.349 32.672 1.00 82.00 56 LEU B N 1
ATOM 5038 C CA . LEU B 2 56 ? -37.935 -5.152 33.525 1.00 80.64 56 LEU B CA 1
ATOM 5039 C C . LEU B 2 56 ? -37.101 -4.035 32.920 1.00 82.11 56 LEU B C 1
ATOM 5040 O O . LEU B 2 56 ? -36.785 -4.079 31.727 1.00 83.62 56 LEU B O 1
ATOM 5056 N N . ARG B 2 57 ? -36.753 -3.037 33.729 1.00 73.33 57 ARG B N 1
ATOM 5057 C CA . ARG B 2 57 ? -36.016 -1.874 33.250 1.00 74.82 57 ARG B CA 1
ATOM 5058 C C . ARG B 2 57 ? -34.604 -1.864 33.822 1.00 73.78 57 ARG B C 1
ATOM 5059 O O . ARG B 2 57 ? -34.257 -2.636 34.719 1.00 71.81 57 ARG B O 1
ATOM 5080 N N . GLU B 2 58 ? -33.787 -0.959 33.287 1.00 73.64 58 GLU B N 1
ATOM 5081 C CA . GLU B 2 58 ? -32.395 -0.832 33.687 1.00 73.01 58 GLU B CA 1
ATOM 5082 C C . GLU B 2 58 ? -31.990 0.634 33.657 1.00 74.52 58 GLU B C 1
ATOM 5083 O O . GLU B 2 58 ? -32.496 1.417 32.850 1.00 76.50 58 GLU B O 1
ATOM 5095 N N . GLU B 2 59 ? -31.065 0.996 34.540 1.00 77.79 59 GLU B N 1
ATOM 5096 C CA . GLU B 2 59 ? -30.483 2.330 34.521 1.00 79.24 59 GLU B CA 1
ATOM 5097 C C . GLU B 2 59 ? -29.462 2.427 33.394 1.00 80.53 59 GLU B C 1
ATOM 5098 O O . GLU B 2 59 ? -28.528 1.621 33.319 1.00 79.60 59 GLU B O 1
ATOM 5110 N N . GLY B 2 60 ? -29.639 3.412 32.518 1.00 83.67 60 GLY B N 1
ATOM 5111 C CA . GLY B 2 60 ? -28.737 3.592 31.395 1.00 85.08 60 GLY B CA 1
ATOM 5112 C C . GLY B 2 60 ? -29.004 4.858 30.607 1.00 87.65 60 GLY B C 1
ATOM 5113 O O . GLY B 2 60 ? -28.275 5.179 29.668 1.00 89.07 60 GLY B O 1
ATOM 5117 N N . ASP B 2 67 ? -24.401 2.864 19.333 1.00 108.27 67 ASP B N 1
ATOM 5118 C CA . ASP B 2 67 ? -23.609 1.663 19.093 1.00 109.74 67 ASP B CA 1
ATOM 5119 C C . ASP B 2 67 ? -24.293 0.744 18.086 1.00 108.04 67 ASP B C 1
ATOM 5120 O O . ASP B 2 67 ? -23.657 0.241 17.157 1.00 110.07 67 ASP B O 1
ATOM 5128 N N . VAL B 2 68 ? -25.590 0.527 18.281 1.00 113.84 68 VAL B N 1
ATOM 5129 C CA . VAL B 2 68 ? -26.380 -0.332 17.400 1.00 111.90 68 VAL B CA 1
ATOM 5130 C C . VAL B 2 68 ? -26.786 0.470 16.166 1.00 112.01 68 VAL B C 1
ATOM 5131 O O . VAL B 2 68 ? -27.206 1.629 16.302 1.00 111.53 68 VAL B O 1
ATOM 5144 N N . PRO B 2 69 ? -26.684 -0.081 14.954 1.00 110.36 69 PRO B N 1
ATOM 5145 C CA . PRO B 2 69 ? -27.081 0.685 13.761 1.00 110.46 69 PRO B CA 1
ATOM 5146 C C . PRO B 2 69 ? -28.592 0.839 13.667 1.00 106.66 69 PRO B C 1
ATOM 5147 O O . PRO B 2 69 ? -29.329 -0.148 13.605 1.00 104.19 69 PRO B O 1
ATOM 5158 N N . HIS B 2 70 ? -29.050 2.087 13.654 1.00 107.43 70 HIS B N 1
ATOM 5159 C CA . HIS B 2 70 ? -30.432 2.422 13.346 1.00 104.34 70 HIS B CA 1
ATOM 5160 C C . HIS B 2 70 ? -30.474 3.176 12.025 1.00 105.69 70 HIS B C 1
ATOM 5161 O O . HIS B 2 70 ? -29.577 3.972 11.728 1.00 108.74 70 HIS B O 1
ATOM 5175 N N . ILE B 2 71 ? -31.510 2.922 11.228 1.00 103.97 71 ILE B N 1
ATOM 5176 C CA . ILE B 2 71 ? -31.732 3.707 10.020 1.00 104.95 71 ILE B CA 1
ATOM 5177 C C . ILE B 2 71 ? -32.135 5.105 10.462 1.00 104.72 71 ILE B C 1
ATOM 5178 O O . ILE B 2 71 ? -33.325 5.433 10.526 1.00 102.00 71 ILE B O 1
ATOM 5194 N N . GLN B 2 72 ? -31.144 5.931 10.785 1.00 109.01 72 GLN B N 1
ATOM 5195 C CA . GLN B 2 72 ? -31.403 7.251 11.329 1.00 108.95 72 GLN B CA 1
ATOM 5196 C C . GLN B 2 72 ? -31.812 8.217 10.223 1.00 109.69 72 GLN B C 1
ATOM 5197 O O . GLN B 2 72 ? -31.558 7.993 9.037 1.00 111.04 72 GLN B O 1
ATOM 5211 N N . CYS B 2 73 ? -32.463 9.303 10.632 1.00 111.68 73 CYS B N 1
ATOM 5212 C CA . CYS B 2 73 ? -32.953 10.281 9.673 1.00 112.23 73 CYS B CA 1
ATOM 5213 C C . CYS B 2 73 ? -31.792 10.878 8.888 1.00 116.29 73 CYS B C 1
ATOM 5214 O O . CYS B 2 73 ? -30.710 11.120 9.430 1.00 118.66 73 CYS B O 1
ATOM 5221 N N . GLY B 2 74 ? -32.026 11.118 7.600 1.00 107.05 74 GLY B N 1
ATOM 5222 C CA . GLY B 2 74 ? -30.990 11.596 6.713 1.00 110.91 74 GLY B CA 1
ATOM 5223 C C . GLY B 2 74 ? -30.246 10.511 5.968 1.00 112.44 74 GLY B C 1
ATOM 5224 O O . GLY B 2 74 ? -29.392 10.831 5.132 1.00 115.83 74 GLY B O 1
ATOM 5228 N N . ASP B 2 75 ? -30.538 9.241 6.242 1.00 107.25 75 ASP B N 1
ATOM 5229 C CA . ASP B 2 75 ? -29.909 8.128 5.548 1.00 108.51 75 ASP B CA 1
ATOM 5230 C C . ASP B 2 75 ? -30.624 7.766 4.252 1.00 107.65 75 ASP B C 1
ATOM 5231 O O . ASP B 2 75 ? -30.352 6.704 3.682 1.00 108.01 75 ASP B O 1
ATOM 5240 N N . GLY B 2 76 ? -31.534 8.616 3.783 1.00 110.52 76 GLY B N 1
ATOM 5241 C CA . GLY B 2 76 ? -32.117 8.452 2.466 1.00 110.46 76 GLY B CA 1
ATOM 5242 C C . GLY B 2 76 ? -32.993 7.233 2.291 1.00 107.03 76 GLY B C 1
ATOM 5243 O O . GLY B 2 76 ? -33.065 6.690 1.184 1.00 107.18 76 GLY B O 1
ATOM 5247 N N . CYS B 2 77 ? -33.672 6.789 3.347 1.00 107.42 77 CYS B N 1
ATOM 5248 C CA . CYS B 2 77 ? -34.564 5.639 3.263 1.00 104.20 77 CYS B CA 1
ATOM 5249 C C . CYS B 2 77 ? -36.035 6.026 3.215 1.00 101.03 77 CYS B C 1
ATOM 5250 O O . CYS B 2 77 ? -36.891 5.138 3.148 1.00 98.15 77 CYS B O 1
ATOM 5257 N N . ASP B 2 78 ? -36.355 7.314 3.252 1.00 102.41 78 ASP B N 1
ATOM 5258 C CA . ASP B 2 78 ? -37.720 7.759 3.028 1.00 99.83 78 ASP B CA 1
ATOM 5259 C C . ASP B 2 78 ? -38.035 7.675 1.542 1.00 100.50 78 ASP B C 1
ATOM 5260 O O . ASP B 2 78 ? -37.136 7.519 0.713 1.00 103.36 78 ASP B O 1
ATOM 5269 N N . PRO B 2 79 ? -39.314 7.759 1.166 1.00 99.53 79 PRO B N 1
ATOM 5270 C CA . PRO B 2 79 ? -39.651 7.717 -0.268 1.00 100.20 79 PRO B CA 1
ATOM 5271 C C . PRO B 2 79 ? -38.860 8.710 -1.104 1.00 104.07 79 PRO B C 1
ATOM 5272 O O . PRO B 2 79 ? -38.382 8.359 -2.190 1.00 106.03 79 PRO B O 1
ATOM 5283 N N . GLN B 2 80 ? -38.704 9.946 -0.622 1.00 104.34 80 GLN B N 1
ATOM 5284 C CA . GLN B 2 80 ? -37.949 10.945 -1.371 1.00 108.16 80 GLN B CA 1
ATOM 5285 C C . GLN B 2 80 ? -36.502 10.509 -1.570 1.00 111.23 80 GLN B C 1
ATOM 5286 O O . GLN B 2 80 ? -35.938 10.678 -2.657 1.00 113.98 80 GLN B O 1
ATOM 5300 N N . GLY B 2 81 ? -35.886 9.941 -0.532 1.00 108.12 81 GLY B N 1
ATOM 5301 C CA . GLY B 2 81 ? -34.486 9.566 -0.624 1.00 111.18 81 GLY B CA 1
ATOM 5302 C C . GLY B 2 81 ? -34.214 8.493 -1.660 1.00 111.92 81 GLY B C 1
ATOM 5303 O O . GLY B 2 81 ? -33.101 8.402 -2.185 1.00 115.32 81 GLY B O 1
ATOM 5307 N N . LEU B 2 82 ? -35.216 7.669 -1.971 1.00 111.34 82 LEU B N 1
ATOM 5308 C CA . LEU B 2 82 ? -35.010 6.579 -2.918 1.00 111.87 82 LEU B CA 1
ATOM 5309 C C . LEU B 2 82 ? -35.049 7.058 -4.363 1.00 114.09 82 LEU B C 1
ATOM 5310 O O . LEU B 2 82 ? -34.377 6.472 -5.221 1.00 116.35 82 LEU B O 1
ATOM 5326 N N . ARG B 2 83 ? -35.821 8.107 -4.659 1.00 113.51 83 ARG B N 1
ATOM 5327 C CA . ARG B 2 83 ? -35.803 8.670 -6.005 1.00 115.87 83 ARG B CA 1
ATOM 5328 C C . ARG B 2 83 ? -34.495 9.407 -6.262 1.00 120.32 83 ARG B C 1
ATOM 5329 O O . ARG B 2 83 ? -33.944 9.342 -7.367 1.00 123.10 83 ARG B O 1
ATOM 5350 N N . ASP B 2 84 ? -33.981 10.111 -5.251 1.00 118.45 84 ASP B N 1
ATOM 5351 C CA . ASP B 2 84 ? -32.681 10.760 -5.381 1.00 122.67 84 ASP B CA 1
ATOM 5352 C C . ASP B 2 84 ? -31.574 9.726 -5.536 1.00 124.51 84 ASP B C 1
ATOM 5353 O O . ASP B 2 84 ? -30.754 9.812 -6.458 1.00 127.97 84 ASP B O 1
ATOM 5362 N N . ASN B 2 85 ? -31.537 8.738 -4.644 1.00 120.28 85 ASN B N 1
ATOM 5363 C CA . ASN B 2 85 ? -30.489 7.729 -4.675 1.00 121.96 85 ASN B CA 1
ATOM 5364 C C . ASN B 2 85 ? -30.800 6.594 -3.707 1.00 118.69 85 ASN B C 1
ATOM 5365 O O . ASN B 2 85 ? -30.857 6.801 -2.490 1.00 117.12 85 ASN B O 1
ATOM 5376 N N . SER B 2 86 ? -30.998 5.388 -4.241 1.00 118.43 86 SER B N 1
ATOM 5377 C CA . SER B 2 86 ? -31.209 4.215 -3.405 1.00 115.79 86 SER B CA 1
ATOM 5378 C C . SER B 2 86 ? -29.918 3.706 -2.779 1.00 118.06 86 SER B C 1
ATOM 5379 O O . SER B 2 86 ? -29.974 2.947 -1.807 1.00 116.14 86 SER B O 1
ATOM 5387 N N . GLN B 2 87 ? -28.760 4.113 -3.306 1.00 118.78 87 GLN B N 1
ATOM 5388 C CA . GLN B 2 87 ? -27.493 3.588 -2.807 1.00 121.22 87 GLN B CA 1
ATOM 5389 C C . GLN B 2 87 ? -27.266 3.977 -1.351 1.00 120.46 87 GLN B C 1
ATOM 5390 O O . GLN B 2 87 ? -26.817 3.153 -0.545 1.00 119.97 87 GLN B O 1
ATOM 5404 N N . PHE B 2 88 ? -27.564 5.229 -0.994 1.00 121.63 88 PHE B N 1
ATOM 5405 C CA . PHE B 2 88 ? -27.378 5.664 0.388 1.00 120.95 88 PHE B CA 1
ATOM 5406 C C . PHE B 2 88 ? -28.151 4.775 1.355 1.00 117.01 88 PHE B C 1
ATOM 5407 O O . PHE B 2 88 ? -27.637 4.406 2.418 1.00 116.92 88 PHE B O 1
ATOM 5424 N N . CYS B 2 89 ? -29.390 4.422 1.005 1.00 115.33 89 CYS B N 1
ATOM 5425 C CA . CYS B 2 89 ? -30.218 3.626 1.905 1.00 111.50 89 CYS B CA 1
ATOM 5426 C C . CYS B 2 89 ? -29.784 2.165 1.917 1.00 111.40 89 CYS B C 1
ATOM 5427 O O . CYS B 2 89 ? -29.658 1.559 2.985 1.00 110.08 89 CYS B O 1
ATOM 5434 N N . LEU B 2 90 ? -29.553 1.580 0.739 1.00 108.79 90 LEU B N 1
ATOM 5435 C CA . LEU B 2 90 ? -29.140 0.181 0.689 1.00 108.84 90 LEU B CA 1
ATOM 5436 C C . LEU B 2 90 ? -27.835 -0.043 1.439 1.00 111.46 90 LEU B C 1
ATOM 5437 O O . LEU B 2 90 ? -27.574 -1.156 1.910 1.00 110.86 90 LEU B O 1
ATOM 5453 N N . GLN B 2 91 ? -27.004 0.995 1.560 1.00 114.31 91 GLN B N 1
ATOM 5454 C CA . GLN B 2 91 ? -25.768 0.872 2.326 1.00 116.83 91 GLN B CA 1
ATOM 5455 C C . GLN B 2 91 ? -26.061 0.649 3.805 1.00 114.33 91 GLN B C 1
ATOM 5456 O O . GLN B 2 91 ? -25.479 -0.240 4.437 1.00 114.68 91 GLN B O 1
ATOM 5470 N N . ARG B 2 92 ? -26.963 1.452 4.375 1.00 115.39 92 ARG B N 1
ATOM 5471 C CA . ARG B 2 92 ? -27.261 1.338 5.799 1.00 113.13 92 ARG B CA 1
ATOM 5472 C C . ARG B 2 92 ? -28.026 0.057 6.104 1.00 109.92 92 ARG B C 1
ATOM 5473 O O . ARG B 2 92 ? -27.798 -0.574 7.143 1.00 109.22 92 ARG B O 1
ATOM 5494 N N . ILE B 2 93 ? -28.943 -0.341 5.220 1.00 107.95 93 ILE B N 1
ATOM 5495 C CA . ILE B 2 93 ? -29.685 -1.580 5.434 1.00 104.94 93 ILE B CA 1
ATOM 5496 C C . ILE B 2 93 ? -28.739 -2.771 5.411 1.00 106.74 93 ILE B C 1
ATOM 5497 O O . ILE B 2 93 ? -28.887 -3.716 6.196 1.00 105.09 93 ILE B O 1
ATOM 5513 N N . HIS B 2 94 ? -27.755 -2.751 4.509 1.00 109.81 94 HIS B N 1
ATOM 5514 C CA . HIS B 2 94 ? -26.772 -3.827 4.461 1.00 111.95 94 HIS B CA 1
ATOM 5515 C C . HIS B 2 94 ? -25.995 -3.911 5.769 1.00 112.93 94 HIS B C 1
ATOM 5516 O O . HIS B 2 94 ? -25.866 -4.988 6.363 1.00 112.16 94 HIS B O 1
ATOM 5530 N N . GLN B 2 95 ? -25.471 -2.774 6.235 1.00 113.09 95 GLN B N 1
ATOM 5531 C CA . GLN B 2 95 ? -24.711 -2.755 7.480 1.00 114.13 95 GLN B CA 1
ATOM 5532 C C . GLN B 2 95 ? -25.525 -3.306 8.643 1.00 110.58 95 GLN B C 1
ATOM 5533 O O . GLN B 2 95 ? -24.966 -3.935 9.549 1.00 111.07 95 GLN B O 1
ATOM 5547 N N . GLY B 2 96 ? -26.837 -3.087 8.637 1.00 108.82 96 GLY B N 1
ATOM 5548 C CA . GLY B 2 96 ? -27.686 -3.551 9.715 1.00 105.45 96 GLY B CA 1
ATOM 5549 C C . GLY B 2 96 ? -27.972 -5.037 9.649 1.00 104.01 96 GLY B C 1
ATOM 5550 O O . GLY B 2 96 ? -28.061 -5.704 10.683 1.00 102.81 96 GLY B O 1
ATOM 5554 N N . LEU B 2 97 ? -28.119 -5.568 8.433 1.00 104.40 97 LEU B N 1
ATOM 5555 C CA . LEU B 2 97 ? -28.419 -6.988 8.276 1.00 103.07 97 LEU B CA 1
ATOM 5556 C C . LEU B 2 97 ? -27.256 -7.864 8.723 1.00 105.60 97 LEU B C 1
ATOM 5557 O O . LEU B 2 97 ? -27.475 -8.971 9.229 1.00 104.21 97 LEU B O 1
ATOM 5573 N N . ILE B 2 98 ? -26.021 -7.394 8.545 1.00 105.23 98 ILE B N 1
ATOM 5574 C CA . ILE B 2 98 ? -24.867 -8.169 8.987 1.00 107.87 98 ILE B CA 1
ATOM 5575 C C . ILE B 2 98 ? -24.641 -7.996 10.485 1.00 107.48 98 ILE B C 1
ATOM 5576 O O . ILE B 2 98 ? -24.216 -8.937 11.165 1.00 107.80 98 ILE B O 1
ATOM 5592 N N . PHE B 2 99 ? -24.919 -6.807 11.024 1.00 105.29 99 PHE B N 1
ATOM 5593 C CA . PHE B 2 99 ? -24.750 -6.587 12.457 1.00 104.85 99 PHE B CA 1
ATOM 5594 C C . PHE B 2 99 ? -25.700 -7.469 13.258 1.00 101.39 99 PHE B C 1
ATOM 5595 O O . PHE B 2 99 ? -25.290 -8.132 14.218 1.00 101.76 99 PHE B O 1
ATOM 5612 N N . TYR B 2 100 ? -26.980 -7.483 12.882 1.00 103.72 100 TYR B N 1
ATOM 5613 C CA . TYR B 2 100 ? -27.945 -8.317 13.591 1.00 100.39 100 TYR B CA 1
ATOM 5614 C C . TYR B 2 100 ? -27.636 -9.797 13.406 1.00 100.89 100 TYR B C 1
ATOM 5615 O O . TYR B 2 100 ? -27.697 -10.574 14.366 1.00 100.02 100 TYR B O 1
ATOM 5633 N N . GLU B 2 101 ? -27.302 -10.207 12.180 1.00 104.26 101 GLU B N 1
ATOM 5634 C CA . GLU B 2 101 ? -26.946 -11.602 11.941 1.00 105.00 101 GLU B CA 1
ATOM 5635 C C . GLU B 2 101 ? -25.782 -12.025 12.828 1.00 107.72 101 GLU B C 1
ATOM 5636 O O . GLU B 2 101 ? -25.724 -13.173 13.287 1.00 107.41 101 GLU B O 1
ATOM 5648 N N . LYS B 2 102 ? -24.845 -11.110 13.082 1.00 103.32 102 LYS B N 1
ATOM 5649 C CA . LYS B 2 102 ? -23.738 -11.402 13.986 1.00 105.88 102 LYS B CA 1
ATOM 5650 C C . LYS B 2 102 ? -24.251 -11.734 15.383 1.00 103.54 102 LYS B C 1
ATOM 5651 O O . LYS B 2 102 ? -23.839 -12.730 15.989 1.00 104.08 102 LYS B O 1
ATOM 5670 N N . LEU B 2 103 ? -25.161 -10.909 15.907 1.00 104.08 103 LEU B N 1
ATOM 5671 C CA . LEU B 2 103 ? -25.711 -11.152 17.238 1.00 101.77 103 LEU B CA 1
ATOM 5672 C C . LEU B 2 103 ? -26.505 -12.452 17.274 1.00 99.35 103 LEU B C 1
ATOM 5673 O O . LEU B 2 103 ? -26.349 -13.264 18.194 1.00 99.29 103 LEU B O 1
ATOM 5689 N N . LEU B 2 104 ? -27.370 -12.664 16.280 1.00 102.08 104 LEU B N 1
ATOM 5690 C CA . LEU B 2 104 ? -28.193 -13.868 16.253 1.00 99.57 104 LEU B CA 1
ATOM 5691 C C . LEU B 2 104 ? -27.358 -15.137 16.154 1.00 101.71 104 LEU B C 1
ATOM 5692 O O . LEU B 2 104 ? -27.829 -16.207 16.555 1.00 100.15 104 LEU B O 1
ATOM 5708 N N . GLY B 2 105 ? -26.138 -15.047 15.632 1.00 101.08 105 GLY B N 1
ATOM 5709 C CA . GLY B 2 105 ? -25.236 -16.176 15.556 1.00 103.54 105 GLY B CA 1
ATOM 5710 C C . GLY B 2 105 ? -24.184 -16.223 16.643 1.00 105.94 105 GLY B C 1
ATOM 5711 O O . GLY B 2 105 ? -23.264 -17.044 16.555 1.00 108.37 105 GLY B O 1
ATOM 5715 N N . SER B 2 106 ? -24.286 -15.375 17.664 1.00 103.06 106 SER B N 1
ATOM 5716 C CA . SER B 2 106 ? -23.304 -15.331 18.735 1.00 105.40 106 SER B CA 1
ATOM 5717 C C . SER B 2 106 ? -23.736 -16.260 19.869 1.00 103.69 106 SER B C 1
ATOM 5718 O O . SER B 2 106 ? -24.715 -17.002 19.758 1.00 100.84 106 SER B O 1
ATOM 5726 N N . ASP B 2 107 ? -23.003 -16.219 20.983 1.00 103.41 107 ASP B N 1
ATOM 5727 C CA . ASP B 2 107 ? -23.321 -17.047 22.140 1.00 102.21 107 ASP B CA 1
ATOM 5728 C C . ASP B 2 107 ? -24.609 -16.625 22.833 1.00 98.30 107 ASP B C 1
ATOM 5729 O O . ASP B 2 107 ? -25.115 -17.379 23.671 1.00 96.62 107 ASP B O 1
ATOM 5738 N N . ILE B 2 108 ? -25.147 -15.446 22.510 1.00 98.53 108 ILE B N 1
ATOM 5739 C CA . ILE B 2 108 ? -26.347 -14.963 23.187 1.00 95.04 108 ILE B CA 1
ATOM 5740 C C . ILE B 2 108 ? -27.541 -15.848 22.858 1.00 91.84 108 ILE B C 1
ATOM 5741 O O . ILE B 2 108 ? -28.370 -16.145 23.727 1.00 89.33 108 ILE B O 1
ATOM 5757 N N . PHE B 2 109 ? -27.650 -16.283 21.604 1.00 99.30 109 PHE B N 1
ATOM 5758 C CA . PHE B 2 109 ? -28.776 -17.094 21.157 1.00 96.32 109 PHE B CA 1
ATOM 5759 C C . PHE B 2 109 ? -28.444 -18.573 21.045 1.00 97.25 109 PHE B C 1
ATOM 5760 O O . PHE B 2 109 ? -29.331 -19.411 21.239 1.00 94.80 109 PHE B O 1
ATOM 5777 N N . THR B 2 110 ? -27.192 -18.915 20.739 1.00 101.29 110 THR B N 1
ATOM 5778 C CA . THR B 2 110 ? -26.811 -20.316 20.601 1.00 102.48 110 THR B CA 1
ATOM 5779 C C . THR B 2 110 ? -26.606 -20.979 21.960 1.00 102.71 110 THR B C 1
ATOM 5780 O O . THR B 2 110 ? -27.022 -22.125 22.164 1.00 101.45 110 THR B O 1
ATOM 5791 N N . GLY B 2 111 ? -25.978 -20.274 22.895 1.00 106.09 111 GLY B N 1
ATOM 5792 C CA . GLY B 2 111 ? -25.594 -20.859 24.158 1.00 105.80 111 GLY B CA 1
ATOM 5793 C C . GLY B 2 111 ? -26.772 -21.090 25.091 1.00 104.22 111 GLY B C 1
ATOM 5794 O O . GLY B 2 111 ? -27.945 -21.038 24.717 1.00 103.79 111 GLY B O 1
ATOM 5798 N N . GLU B 2 112 ? -26.424 -21.359 26.356 1.00 106.95 112 GLU B N 1
ATOM 5799 C CA . GLU B 2 112 ? -27.388 -21.702 27.393 1.00 105.72 112 GLU B CA 1
ATOM 5800 C C . GLU B 2 112 ? -27.977 -20.432 28.009 1.00 102.67 112 GLU B C 1
ATOM 5801 O O . GLU B 2 112 ? -27.253 -19.456 28.222 1.00 101.30 112 GLU B O 1
ATOM 5813 N N . PRO B 2 113 ? -29.285 -20.412 28.322 1.00 105.35 113 PRO B N 1
ATOM 5814 C CA . PRO B 2 113 ? -30.276 -21.476 28.107 1.00 106.77 113 PRO B CA 1
ATOM 5815 C C . PRO B 2 113 ? -30.593 -21.705 26.633 1.00 108.64 113 PRO B C 1
ATOM 5816 O O . PRO B 2 113 ? -30.539 -20.769 25.837 1.00 108.12 113 PRO B O 1
ATOM 5827 N N . SER B 2 114 ? -30.921 -22.945 26.283 1.00 115.32 114 SER B N 1
ATOM 5828 C CA . SER B 2 114 ? -31.149 -23.312 24.896 1.00 117.38 114 SER B CA 1
ATOM 5829 C C . SER B 2 114 ? -32.496 -22.788 24.409 1.00 116.41 114 SER B C 1
ATOM 5830 O O . SER B 2 114 ? -33.424 -22.550 25.188 1.00 114.75 114 SER B O 1
ATOM 5838 N N . LEU B 2 115 ? -32.592 -22.608 23.095 1.00 122.41 115 LEU B N 1
ATOM 5839 C CA . LEU B 2 115 ? -33.829 -22.161 22.477 1.00 121.76 115 LEU B CA 1
ATOM 5840 C C . LEU B 2 115 ? -34.800 -23.326 22.329 1.00 123.30 115 LEU B C 1
ATOM 5841 O O . LEU B 2 115 ? -34.398 -24.482 22.166 1.00 125.51 115 LEU B O 1
ATOM 5857 N N . LEU B 2 116 ? -36.094 -23.010 22.394 1.00 131.38 116 LEU B N 1
ATOM 5858 C CA . LEU B 2 116 ? -37.118 -24.031 22.259 1.00 132.67 116 LEU B CA 1
ATOM 5859 C C . LEU B 2 116 ? -37.075 -24.640 20.858 1.00 135.33 116 LEU B C 1
ATOM 5860 O O . LEU B 2 116 ? -36.513 -24.052 19.930 1.00 135.74 116 LEU B O 1
ATOM 5876 N N . PRO B 2 117 ? -37.666 -25.826 20.682 1.00 138.99 117 PRO B N 1
ATOM 5877 C CA . PRO B 2 117 ? -37.675 -26.430 19.338 1.00 141.56 117 PRO B CA 1
ATOM 5878 C C . PRO B 2 117 ? -38.458 -25.617 18.322 1.00 141.02 117 PRO B C 1
ATOM 5879 O O . PRO B 2 117 ? -38.009 -25.461 17.180 1.00 142.31 117 PRO B O 1
ATOM 5890 N N . ASP B 2 118 ? -39.620 -25.089 18.708 1.00 142.38 118 ASP B N 1
ATOM 5891 C CA . ASP B 2 118 ? -40.437 -24.296 17.798 1.00 141.81 118 ASP B CA 1
ATOM 5892 C C . ASP B 2 118 ? -39.916 -22.876 17.614 1.00 139.99 118 ASP B C 1
ATOM 5893 O O . ASP B 2 118 ? -40.374 -22.183 16.698 1.00 139.91 118 ASP B O 1
ATOM 5902 N N . SER B 2 119 ? -38.986 -22.429 18.453 1.00 136.15 119 SER B N 1
ATOM 5903 C CA . SER B 2 119 ? -38.480 -21.069 18.343 1.00 134.31 119 SER B CA 1
ATOM 5904 C C . SER B 2 119 ? -37.876 -20.848 16.956 1.00 135.91 119 SER B C 1
ATOM 5905 O O . SER B 2 119 ? -37.139 -21.708 16.458 1.00 138.32 119 SER B O 1
ATOM 5913 N N . PRO B 2 120 ? -38.160 -19.712 16.303 1.00 122.76 120 PRO B N 1
ATOM 5914 C CA . PRO B 2 120 ? -37.706 -19.533 14.918 1.00 124.36 120 PRO B CA 1
ATOM 5915 C C . PRO B 2 120 ? -36.440 -18.704 14.771 1.00 123.85 120 PRO B C 1
ATOM 5916 O O . PRO B 2 120 ? -36.153 -18.214 13.674 1.00 124.54 120 PRO B O 1
ATOM 5927 N N . VAL B 2 121 ? -35.675 -18.528 15.852 1.00 116.75 121 VAL B N 1
ATOM 5928 C CA . VAL B 2 121 ? -34.468 -17.706 15.769 1.00 116.21 121 VAL B CA 1
ATOM 5929 C C . VAL B 2 121 ? -33.566 -18.203 14.649 1.00 118.88 121 VAL B C 1
ATOM 5930 O O . VAL B 2 121 ? -32.919 -17.412 13.951 1.00 118.85 121 VAL B O 1
ATOM 5943 N N . GLY B 2 122 ? -33.506 -19.522 14.458 1.00 115.97 122 GLY B N 1
ATOM 5944 C CA . GLY B 2 122 ? -32.676 -20.068 13.397 1.00 118.60 122 GLY B CA 1
ATOM 5945 C C . GLY B 2 122 ? -33.120 -19.616 12.020 1.00 119.47 122 GLY B C 1
ATOM 5946 O O . GLY B 2 122 ? -32.293 -19.278 11.169 1.00 120.51 122 GLY B O 1
ATOM 5950 N N . GLN B 2 123 ? -34.434 -19.605 11.778 1.00 118.33 123 GLN B N 1
ATOM 5951 C CA . GLN B 2 123 ? -34.943 -19.154 10.487 1.00 118.99 123 GLN B CA 1
ATOM 5952 C C . GLN B 2 123 ? -34.572 -17.699 10.229 1.00 117.23 123 GLN B C 1
ATOM 5953 O O . GLN B 2 123 ? -34.160 -17.344 9.118 1.00 118.33 123 GLN B O 1
ATOM 5967 N N . LEU B 2 124 ? -34.715 -16.841 11.242 1.00 115.79 124 LEU B N 1
ATOM 5968 C CA . LEU B 2 124 ? -34.308 -15.446 11.095 1.00 114.03 124 LEU B CA 1
ATOM 5969 C C . LEU B 2 124 ? -32.846 -15.349 10.683 1.00 115.23 124 LEU B C 1
ATOM 5970 O O . LEU B 2 124 ? -32.505 -14.661 9.715 1.00 115.64 124 LEU B O 1
ATOM 5986 N N . HIS B 2 125 ? -31.964 -16.029 11.418 1.00 113.85 125 HIS B N 1
ATOM 5987 C CA . HIS B 2 125 ? -30.547 -16.017 11.073 1.00 115.14 125 HIS B CA 1
ATOM 5988 C C . HIS B 2 125 ? -30.326 -16.527 9.656 1.00 117.91 125 HIS B C 1
ATOM 5989 O O . HIS B 2 125 ? -29.482 -16.001 8.921 1.00 118.60 125 HIS B O 1
ATOM 6003 N N . ALA B 2 126 ? -31.081 -17.551 9.252 1.00 118.19 126 ALA B N 1
ATOM 6004 C CA . ALA B 2 126 ? -30.951 -18.077 7.898 1.00 120.87 126 ALA B CA 1
ATOM 6005 C C . ALA B 2 126 ? -31.370 -17.041 6.863 1.00 120.40 126 ALA B C 1
ATOM 6006 O O . ALA B 2 126 ? -30.773 -16.951 5.784 1.00 122.20 126 ALA B O 1
ATOM 6013 N N . SER B 2 127 ? -32.389 -16.242 7.177 1.00 119.26 127 SER B N 1
ATOM 6014 C CA . SER B 2 127 ? -32.925 -15.279 6.225 1.00 118.76 127 SER B CA 1
ATOM 6015 C C . SER B 2 127 ? -32.198 -13.942 6.257 1.00 117.11 127 SER B C 1
ATOM 6016 O O . SER B 2 127 ? -32.130 -13.261 5.228 1.00 117.50 127 SER B O 1
ATOM 6024 N N . LEU B 2 128 ? -31.657 -13.543 7.411 1.00 120.67 128 LEU B N 1
ATOM 6025 C CA . LEU B 2 128 ? -30.871 -12.314 7.464 1.00 119.28 128 LEU B CA 1
ATOM 6026 C C . LEU B 2 128 ? -29.670 -12.395 6.531 1.00 121.44 128 LEU B C 1
ATOM 6027 O O . LEU B 2 128 ? -29.373 -11.440 5.804 1.00 121.24 128 LEU B O 1
ATOM 6043 N N . LEU B 2 129 ? -28.966 -13.528 6.540 1.00 125.55 129 LEU B N 1
ATOM 6044 C CA . LEU B 2 129 ? -27.831 -13.695 5.642 1.00 127.77 129 LEU B CA 1
ATOM 6045 C C . LEU B 2 129 ? -28.286 -13.889 4.202 1.00 129.76 129 LEU B C 1
ATOM 6046 O O . LEU B 2 129 ? -27.561 -13.524 3.270 1.00 131.05 129 LEU B O 1
ATOM 6062 N N . GLY B 2 130 ? -29.479 -14.452 4.001 1.00 128.19 130 GLY B N 1
ATOM 6063 C CA . GLY B 2 130 ? -29.991 -14.613 2.650 1.00 129.94 130 GLY B CA 1
ATOM 6064 C C . GLY B 2 130 ? -30.256 -13.285 1.967 1.00 128.73 130 GLY B C 1
ATOM 6065 O O . GLY B 2 130 ? -29.985 -13.126 0.774 1.00 130.34 130 GLY B O 1
ATOM 6069 N N . LEU B 2 131 ? -30.787 -12.313 2.712 1.00 128.19 131 LEU B N 1
ATOM 6070 C CA . LEU B 2 131 ? -31.062 -10.996 2.155 1.00 126.83 131 LEU B CA 1
ATOM 6071 C C . LEU B 2 131 ? -29.809 -10.139 2.032 1.00 126.54 131 LEU B C 1
ATOM 6072 O O . LEU B 2 131 ? -29.794 -9.202 1.226 1.00 126.31 131 LEU B O 1
ATOM 6088 N N . SER B 2 132 ? -28.764 -10.432 2.809 1.00 129.64 132 SER B N 1
ATOM 6089 C CA . SER B 2 132 ? -27.523 -9.673 2.693 1.00 129.54 132 SER B CA 1
ATOM 6090 C C . SER B 2 132 ? -26.752 -10.055 1.437 1.00 132.41 132 SER B C 1
ATOM 6091 O O . SER B 2 132 ? -26.022 -9.224 0.882 1.00 132.50 132 SER B O 1
ATOM 6099 N N . GLN B 2 133 ? -26.898 -11.298 0.973 1.00 133.30 133 GLN B N 1
ATOM 6100 C CA . GLN B 2 133 ? -26.248 -11.707 -0.267 1.00 136.13 133 GLN B CA 1
ATOM 6101 C C . GLN B 2 133 ? -26.903 -11.059 -1.480 1.00 136.45 133 GLN B C 1
ATOM 6102 O O . GLN B 2 133 ? -26.221 -10.770 -2.470 1.00 137.84 133 GLN B O 1
ATOM 6116 N N . LEU B 2 134 ? -28.214 -10.821 -1.424 1.00 132.15 134 LEU B N 1
ATOM 6117 C CA . LEU B 2 134 ? -28.925 -10.159 -2.511 1.00 132.26 134 LEU B CA 1
ATOM 6118 C C . LEU B 2 134 ? -28.640 -8.665 -2.588 1.00 130.40 134 LEU B C 1
ATOM 6119 O O . LEU B 2 134 ? -29.126 -8.012 -3.518 1.00 130.61 134 LEU B O 1
ATOM 6135 N N . LEU B 2 135 ? -27.877 -8.106 -1.647 1.00 136.93 135 LEU B N 1
ATOM 6136 C CA . LEU B 2 135 ? -27.560 -6.681 -1.644 1.00 135.12 135 LEU B CA 1
ATOM 6137 C C . LEU B 2 135 ? -26.201 -6.396 -2.276 1.00 136.66 135 LEU B C 1
ATOM 6138 O O . LEU B 2 135 ? -26.117 -5.678 -3.277 1.00 137.26 135 LEU B O 1
ATOM 6154 N N . GLN B 2 136 ? -25.130 -6.946 -1.705 1.00 143.24 136 GLN B N 1
ATOM 6155 C CA . GLN B 2 136 ? -23.773 -6.656 -2.168 1.00 144.50 136 GLN B CA 1
ATOM 6156 C C . GLN B 2 136 ? -22.916 -7.901 -2.003 1.00 146.68 136 GLN B C 1
ATOM 6157 O O . GLN B 2 136 ? -22.335 -8.138 -0.935 1.00 145.88 136 GLN B O 1
ATOM 6171 N N . PRO B 2 137 ? -22.815 -8.737 -3.051 1.00 153.84 137 PRO B N 1
ATOM 6172 C CA . PRO B 2 137 ? -21.933 -9.910 -3.011 1.00 156.16 137 PRO B CA 1
ATOM 6173 C C . PRO B 2 137 ? -20.480 -9.547 -2.715 1.00 156.28 137 PRO B C 1
ATOM 6174 O O . PRO B 2 137 ? -20.088 -9.546 -1.548 1.00 155.08 137 PRO B O 1
ATOM 6185 N N . SER B 2 151 ? -17.932 -8.559 25.818 1.00 111.93 151 SER B N 1
ATOM 6186 C CA . SER B 2 151 ? -18.632 -8.977 24.608 1.00 112.82 151 SER B CA 1
ATOM 6187 C C . SER B 2 151 ? -19.358 -10.315 24.797 1.00 112.96 151 SER B C 1
ATOM 6188 O O . SER B 2 151 ? -20.560 -10.403 24.530 1.00 112.03 151 SER B O 1
ATOM 6195 N N . PRO B 2 152 ? -18.652 -11.355 25.252 1.00 107.71 152 PRO B N 1
ATOM 6196 C CA . PRO B 2 152 ? -19.330 -12.637 25.483 1.00 107.83 152 PRO B CA 1
ATOM 6197 C C . PRO B 2 152 ? -20.270 -12.547 26.674 1.00 105.45 152 PRO B C 1
ATOM 6198 O O . PRO B 2 152 ? -19.942 -11.959 27.708 1.00 104.23 152 PRO B O 1
ATOM 6209 N N . SER B 2 153 ? -21.447 -13.145 26.522 1.00 90.99 153 SER B N 1
ATOM 6210 C CA . SER B 2 153 ? -22.542 -12.969 27.464 1.00 88.61 153 SER B CA 1
ATOM 6211 C C . SER B 2 153 ? -22.599 -14.117 28.462 1.00 88.42 153 SER B C 1
ATOM 6212 O O . SER B 2 153 ? -22.337 -15.273 28.116 1.00 90.07 153 SER B O 1
ATOM 6220 N N . GLN B 2 154 ? -22.948 -13.784 29.706 1.00 80.39 154 GLN B N 1
ATOM 6221 C CA . GLN B 2 154 ? -23.182 -14.772 30.743 1.00 79.82 154 GLN B CA 1
ATOM 6222 C C . GLN B 2 154 ? -24.589 -15.352 30.602 1.00 79.01 154 GLN B C 1
ATOM 6223 O O . GLN B 2 154 ? -25.518 -14.647 30.201 1.00 77.85 154 GLN B O 1
ATOM 6237 N N . PRO B 2 155 ? -24.773 -16.634 30.928 1.00 76.64 155 PRO B N 1
ATOM 6238 C CA . PRO B 2 155 ? -26.095 -17.255 30.730 1.00 75.99 155 PRO B CA 1
ATOM 6239 C C . PRO B 2 155 ? -27.262 -16.453 31.287 1.00 73.46 155 PRO B C 1
ATOM 6240 O O . PRO B 2 155 ? -28.311 -16.374 30.637 1.00 72.98 155 PRO B O 1
ATOM 6251 N N . TRP B 2 156 ? -27.113 -15.850 32.468 1.00 70.82 156 TRP B N 1
ATOM 6252 C CA . TRP B 2 156 ? -28.253 -15.197 33.104 1.00 68.39 156 TRP B CA 1
ATOM 6253 C C . TRP B 2 156 ? -28.714 -13.965 32.333 1.00 67.75 156 TRP B C 1
ATOM 6254 O O . TRP B 2 156 ? -29.882 -13.577 32.435 1.00 66.19 156 TRP B O 1
ATOM 6275 N N . GLN B 2 157 ? -27.825 -13.343 31.557 1.00 71.44 157 GLN B N 1
ATOM 6276 C CA . GLN B 2 157 ? -28.191 -12.140 30.817 1.00 70.89 157 GLN B CA 1
ATOM 6277 C C . GLN B 2 157 ? -29.006 -12.446 29.567 1.00 71.63 157 GLN B C 1
ATOM 6278 O O . GLN B 2 157 ? -29.773 -11.592 29.109 1.00 70.61 157 GLN B O 1
ATOM 6292 N N . ARG B 2 158 ? -28.866 -13.651 29.013 1.00 74.96 158 ARG B N 1
ATOM 6293 C CA . ARG B 2 158 ? -29.239 -13.875 27.620 1.00 76.29 158 ARG B CA 1
ATOM 6294 C C . ARG B 2 158 ? -30.745 -13.757 27.400 1.00 74.88 158 ARG B C 1
ATOM 6295 O O . ARG B 2 158 ? -31.181 -13.194 26.390 1.00 75.08 158 ARG B O 1
ATOM 6316 N N . LEU B 2 159 ? -31.562 -14.272 28.321 1.00 78.22 159 LEU B N 1
ATOM 6317 C CA . LEU B 2 159 ? -33.005 -14.124 28.156 1.00 76.82 159 LEU B CA 1
ATOM 6318 C C . LEU B 2 159 ? -33.397 -12.655 28.082 1.00 75.30 159 LEU B C 1
ATOM 6319 O O . LEU B 2 159 ? -34.291 -12.281 27.313 1.00 74.98 159 LEU B O 1
ATOM 6335 N N . LEU B 2 160 ? -32.739 -11.806 28.873 1.00 73.46 160 LEU B N 1
ATOM 6336 C CA . LEU B 2 160 ? -33.005 -10.374 28.797 1.00 72.13 160 LEU B CA 1
ATOM 6337 C C . LEU B 2 160 ? -32.452 -9.786 27.503 1.00 73.63 160 LEU B C 1
ATOM 6338 O O . LEU B 2 160 ? -33.082 -8.916 26.891 1.00 73.01 160 LEU B O 1
ATOM 6354 N N . LEU B 2 161 ? -31.278 -10.253 27.069 1.00 72.72 161 LEU B N 1
ATOM 6355 C CA . LEU B 2 161 ? -30.698 -9.764 25.822 1.00 74.29 161 LEU B CA 1
ATOM 6356 C C . LEU B 2 161 ? -31.513 -10.217 24.617 1.00 75.14 161 LEU B C 1
ATOM 6357 O O . LEU B 2 161 ? -31.760 -9.429 23.697 1.00 75.25 161 LEU B O 1
ATOM 6373 N N . ARG B 2 162 ? -31.925 -11.487 24.595 1.00 77.70 162 ARG B N 1
ATOM 6374 C CA . ARG B 2 162 ? -32.729 -11.983 23.483 1.00 78.55 162 ARG B CA 1
ATOM 6375 C C . ARG B 2 162 ? -33.988 -11.148 23.304 1.00 76.81 162 ARG B C 1
ATOM 6376 O O . ARG B 2 162 ? -34.355 -10.794 22.178 1.00 77.43 162 ARG B O 1
ATOM 6397 N N . PHE B 2 163 ? -34.666 -10.820 24.404 1.00 80.71 163 PHE B N 1
ATOM 6398 C CA . PHE B 2 163 ? -35.851 -9.976 24.314 1.00 78.97 163 PHE B CA 1
ATOM 6399 C C . PHE B 2 163 ? -35.493 -8.594 23.783 1.00 78.84 163 PHE B C 1
ATOM 6400 O O . PHE B 2 163 ? -36.173 -8.061 22.900 1.00 78.73 163 PHE B O 1
ATOM 6417 N N . LYS B 2 164 ? -34.424 -7.996 24.314 1.00 75.28 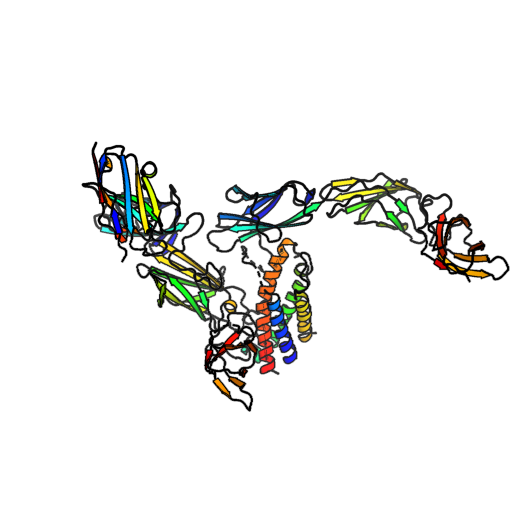164 LYS B N 1
ATOM 6418 C CA . LYS B 2 164 ? -33.995 -6.683 23.842 1.00 75.19 164 LYS B CA 1
ATOM 6419 C C . LYS B 2 164 ? -33.726 -6.698 22.344 1.00 77.13 164 LYS B C 1
ATOM 6420 O O . LYS B 2 164 ? -34.282 -5.891 21.591 1.00 76.82 164 LYS B O 1
ATOM 6439 N N . ILE B 2 165 ? -32.865 -7.614 21.896 1.00 76.35 165 ILE B N 1
ATOM 6440 C CA . ILE B 2 165 ? -32.419 -7.615 20.504 1.00 78.36 165 ILE B CA 1
ATOM 6441 C C . ILE B 2 165 ? -33.607 -7.778 19.563 1.00 78.39 165 ILE B C 1
ATOM 6442 O O . ILE B 2 165 ? -33.739 -7.051 18.571 1.00 78.79 165 ILE B O 1
ATOM 6458 N N . LEU B 2 166 ? -34.485 -8.741 19.854 1.00 80.82 166 LEU B N 1
ATOM 6459 C CA . LEU B 2 166 ? -35.627 -8.974 18.977 1.00 80.93 166 LEU B CA 1
ATOM 6460 C C . LEU B 2 166 ? -36.604 -7.808 19.003 1.00 79.05 166 LEU B C 1
ATOM 6461 O O . LEU B 2 166 ? -37.301 -7.568 18.011 1.00 79.37 166 LEU B O 1
ATOM 6477 N N . ARG B 2 167 ? -36.675 -7.074 20.115 1.00 82.56 167 ARG B N 1
ATOM 6478 C CA . ARG B 2 167 ? -37.523 -5.887 20.153 1.00 80.82 167 ARG B CA 1
ATOM 6479 C C . ARG B 2 167 ? -37.028 -4.839 19.165 1.00 81.64 167 ARG B C 1
ATOM 6480 O O . ARG B 2 167 ? -37.827 -4.192 18.477 1.00 81.27 167 ARG B O 1
ATOM 6501 N N . SER B 2 168 ? -35.708 -4.665 19.074 1.00 80.02 168 SER B N 1
ATOM 6502 C CA . SER B 2 168 ? -35.136 -3.675 18.169 1.00 80.86 168 SER B CA 1
ATOM 6503 C C . SER B 2 168 ? -35.087 -4.176 16.732 1.00 82.95 168 SER B C 1
ATOM 6504 O O . SER B 2 168 ? -35.190 -3.374 15.797 1.00 83.34 168 SER B O 1
ATOM 6512 N N . LEU B 2 169 ? -34.922 -5.486 16.536 1.00 80.73 169 LEU B N 1
ATOM 6513 C CA . LEU B 2 169 ? -34.901 -6.032 15.184 1.00 82.78 169 LEU B CA 1
ATOM 6514 C C . LEU B 2 169 ? -36.221 -5.778 14.469 1.00 82.20 169 LEU B C 1
ATOM 6515 O O . LEU B 2 169 ? -36.237 -5.414 13.288 1.00 83.28 169 LEU B O 1
ATOM 6531 N N . GLN B 2 170 ? -37.340 -5.964 15.171 1.00 81.20 170 GLN B N 1
ATOM 6532 C CA . GLN B 2 170 ? -38.648 -5.772 14.553 1.00 80.58 170 GLN B CA 1
ATOM 6533 C C . GLN B 2 170 ? -38.778 -4.380 13.949 1.00 80.12 170 GLN B C 1
ATOM 6534 O O . GLN B 2 170 ? -39.353 -4.216 12.867 1.00 80.79 170 GLN B O 1
ATOM 6548 N N . ALA B 2 171 ? -38.255 -3.362 14.636 1.00 81.31 171 ALA B N 1
ATOM 6549 C CA . ALA B 2 171 ? -38.353 -2.000 14.122 1.00 80.83 171 ALA B CA 1
ATOM 6550 C C . ALA B 2 171 ? -37.438 -1.787 12.924 1.00 82.94 171 ALA B C 1
ATOM 6551 O O . ALA B 2 171 ? -37.769 -1.010 12.022 1.00 83.15 171 ALA B O 1
ATOM 6558 N N . PHE B 2 172 ? -36.288 -2.461 12.900 1.00 82.18 172 PHE B N 1
ATOM 6559 C CA . PHE B 2 172 ? -35.393 -2.366 11.752 1.00 84.32 172 PHE B CA 1
ATOM 6560 C C . PHE B 2 172 ? -35.977 -3.093 10.546 1.00 85.78 172 PHE B C 1
ATOM 6561 O O . PHE B 2 172 ? -36.059 -2.533 9.447 1.00 86.60 172 PHE B O 1
ATOM 6578 N N . VAL B 2 173 ? -36.397 -4.345 10.739 1.00 82.79 173 VAL B N 1
ATOM 6579 C CA . VAL B 2 173 ? -36.945 -5.138 9.643 1.00 84.21 173 VAL B CA 1
ATOM 6580 C C . VAL B 2 173 ? -38.215 -4.503 9.093 1.00 83.24 173 VAL B C 1
ATOM 6581 O O . VAL B 2 173 ? -38.570 -4.717 7.928 1.00 84.53 173 VAL B O 1
ATOM 6594 N N . ALA B 2 174 ? -38.921 -3.719 9.909 1.00 83.36 174 ALA B N 1
ATOM 6595 C CA . ALA B 2 174 ? -40.157 -3.095 9.449 1.00 82.36 174 ALA B CA 1
ATOM 6596 C C . ALA B 2 174 ? -39.877 -2.073 8.355 1.00 83.21 174 ALA B C 1
ATOM 6597 O O . ALA B 2 174 ? -40.391 -2.183 7.236 1.00 84.23 174 ALA B O 1
ATOM 6604 N N . VAL B 2 175 ? -39.054 -1.068 8.661 1.00 81.29 175 VAL B N 1
ATOM 6605 C CA . VAL B 2 175 ? -38.750 -0.028 7.681 1.00 81.99 175 VAL B CA 1
ATOM 6606 C C . VAL B 2 175 ? -38.109 -0.631 6.438 1.00 84.55 175 VAL B C 1
ATOM 6607 O O . VAL B 2 175 ? -38.353 -0.176 5.314 1.00 85.38 175 VAL B O 1
ATOM 6620 N N . ALA B 2 176 ? -37.279 -1.661 6.614 1.00 82.83 176 ALA B N 1
ATOM 6621 C CA . ALA B 2 176 ? -36.629 -2.287 5.466 1.00 85.33 176 ALA B CA 1
ATOM 6622 C C . ALA B 2 176 ? -37.653 -2.915 4.530 1.00 86.03 176 ALA B C 1
ATOM 6623 O O . ALA B 2 176 ? -37.524 -2.822 3.304 1.00 87.55 176 ALA B O 1
ATOM 6630 N N . ALA B 2 177 ? -38.673 -3.570 5.084 1.00 87.93 177 ALA B N 1
ATOM 6631 C CA . ALA B 2 177 ? -39.738 -4.102 4.245 1.00 88.43 177 ALA B CA 1
ATOM 6632 C C . ALA B 2 177 ? -40.514 -2.996 3.548 1.00 87.75 177 ALA B C 1
ATOM 6633 O O . ALA B 2 177 ? -41.146 -3.251 2.517 1.00 88.71 177 ALA B O 1
ATOM 6640 N N . ARG B 2 178 ? -40.478 -1.773 4.081 1.00 88.35 178 ARG B N 1
ATOM 6641 C CA . ARG B 2 178 ? -41.194 -0.668 3.454 1.00 87.70 178 ARG B CA 1
ATOM 6642 C C . ARG B 2 178 ? -40.457 -0.144 2.229 1.00 89.53 178 ARG B C 1
ATOM 6643 O O . ARG B 2 178 ? -41.092 0.208 1.228 1.00 90.01 178 ARG B O 1
ATOM 6664 N N . VAL B 2 179 ? -39.125 -0.074 2.282 1.00 87.82 179 VAL B N 1
ATOM 6665 C CA . VAL B 2 179 ? -38.379 0.426 1.131 1.00 89.58 179 VAL B CA 1
ATOM 6666 C C . VAL B 2 179 ? -38.431 -0.581 -0.010 1.00 91.77 179 VAL B C 1
ATOM 6667 O O . VAL B 2 179 ? -38.578 -0.206 -1.179 1.00 92.86 179 VAL B O 1
ATOM 6680 N N . PHE B 2 180 ? -38.323 -1.874 0.304 1.00 93.44 180 PHE B N 1
ATOM 6681 C CA . PHE B 2 180 ? -38.443 -2.890 -0.735 1.00 95.50 180 PHE B CA 1
ATOM 6682 C C . PHE B 2 180 ? -39.857 -2.945 -1.292 1.00 95.04 180 PHE B C 1
ATOM 6683 O O . PHE B 2 180 ? -40.041 -3.207 -2.485 1.00 96.65 180 PHE B O 1
ATOM 6700 N N . ALA B 2 181 ? -40.864 -2.703 -0.452 1.00 95.16 181 ALA B N 1
ATOM 6701 C CA . ALA B 2 181 ? -42.231 -2.610 -0.951 1.00 94.58 181 ALA B CA 1
ATOM 6702 C C . ALA B 2 181 ? -42.409 -1.373 -1.821 1.00 94.64 181 ALA B C 1
ATOM 6703 O O . ALA B 2 181 ? -43.123 -1.411 -2.829 1.00 95.43 181 ALA B O 1
ATOM 6710 N N . HIS B 2 182 ? -41.760 -0.268 -1.447 1.00 95.86 182 HIS B N 1
ATOM 6711 C CA . HIS B 2 182 ? -41.847 0.952 -2.242 1.00 95.93 182 HIS B CA 1
ATOM 6712 C C . HIS B 2 182 ? -41.010 0.844 -3.510 1.00 98.40 182 HIS B C 1
ATOM 6713 O O . HIS B 2 182 ? -41.419 1.326 -4.573 1.00 99.10 182 HIS B O 1
ATOM 6727 N N . GLY B 2 183 ? -39.836 0.218 -3.419 1.00 101.93 183 GLY B N 1
ATOM 6728 C CA . GLY B 2 183 ? -38.987 0.084 -4.591 1.00 104.33 183 GLY B CA 1
ATOM 6729 C C . GLY B 2 183 ? -39.577 -0.844 -5.635 1.00 105.96 183 GLY B C 1
ATOM 6730 O O . GLY B 2 183 ? -39.571 -0.533 -6.829 1.00 107.39 183 GLY B O 1
ATOM 6734 N N . ALA B 2 184 ? -40.094 -1.996 -5.203 1.00 103.15 184 ALA B N 1
ATOM 6735 C CA . ALA B 2 184 ? -40.726 -2.923 -6.133 1.00 104.61 184 ALA B CA 1
ATOM 6736 C C . ALA B 2 184 ? -41.959 -2.323 -6.791 1.00 104.04 184 ALA B C 1
ATOM 6737 O O . ALA B 2 184 ? -42.364 -2.786 -7.863 1.00 105.59 184 ALA B O 1
ATOM 6744 N N . ALA B 2 185 ? -42.562 -1.303 -6.180 1.00 103.75 185 ALA B N 1
ATOM 6745 C CA . ALA B 2 185 ? -43.786 -0.703 -6.691 1.00 103.02 185 ALA B CA 1
ATOM 6746 C C . ALA B 2 185 ? -43.548 0.569 -7.494 1.00 103.47 185 ALA B C 1
ATOM 6747 O O . ALA B 2 185 ? -44.481 1.046 -8.150 1.00 103.68 185 ALA B O 1
ATOM 6754 N N . THR B 2 186 ? -42.339 1.132 -7.459 1.00 110.12 186 THR B N 1
ATOM 6755 C CA . THR B 2 186 ? -42.057 2.367 -8.184 1.00 110.55 186 THR B CA 1
ATOM 6756 C C . THR B 2 186 ? -40.799 2.236 -9.032 1.00 112.84 186 THR B C 1
ATOM 6757 O O . THR B 2 186 ? -40.805 2.578 -10.219 1.00 114.17 186 THR B O 1
ATOM 6768 N N . LEU B 2 187 ? -39.717 1.744 -8.433 1.00 118.33 187 LEU B N 1
ATOM 6769 C CA . LEU B 2 187 ? -38.409 1.687 -9.077 1.00 120.39 187 LEU B CA 1
ATOM 6770 C C . LEU B 2 187 ? -38.062 0.264 -9.511 1.00 122.44 187 LEU B C 1
ATOM 6771 O O . LEU B 2 187 ? -36.936 -0.203 -9.330 1.00 123.67 187 LEU B O 1
ATOM 6787 N N . SER B 2 188 ? -39.028 -0.440 -10.093 1.00 121.67 188 SER B N 1
ATOM 6788 C CA . SER B 2 188 ? -38.800 -1.799 -10.570 1.00 123.66 188 SER B CA 1
ATOM 6789 C C . SER B 2 188 ? -37.933 -1.798 -11.827 1.00 126.11 188 SER B C 1
ATOM 6790 O O . SER B 2 188 ? -38.434 -1.645 -12.942 1.00 127.26 188 SER B O 1
ATOM 6798 N N . GLY C 3 24 ? -27.020 -0.844 27.245 1.00 92.50 24 GLY C N 1
ATOM 6799 C CA . GLY C 3 24 ? -27.826 -0.495 26.090 1.00 90.47 24 GLY C CA 1
ATOM 6800 C C . GLY C 3 24 ? -28.675 -1.647 25.589 1.00 86.37 24 GLY C C 1
ATOM 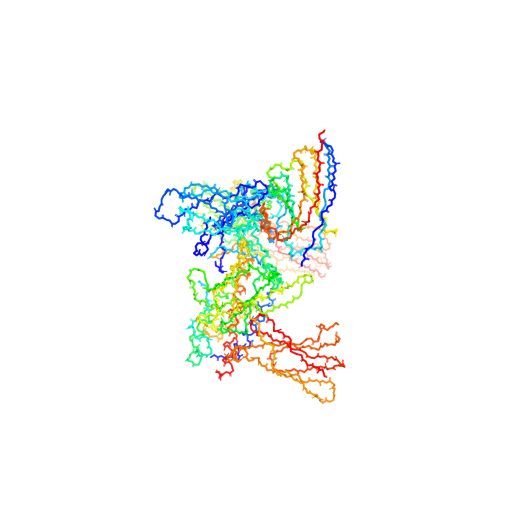6801 O O . GLY C 3 24 ? -29.493 -2.198 26.327 1.00 83.22 24 GLY C O 1
ATOM 6804 N N . ILE C 3 25 ? -28.473 -2.015 24.326 1.00 88.09 25 ILE C N 1
ATOM 6805 C CA . ILE C 3 25 ? -29.267 -3.063 23.690 1.00 84.49 25 ILE C CA 1
ATOM 6806 C C . ILE C 3 25 ? -28.463 -4.355 23.636 1.00 83.41 25 ILE C C 1
ATOM 6807 O O . ILE C 3 25 ? -29.024 -5.451 23.736 1.00 80.02 25 ILE C O 1
ATOM 6823 N N . THR C 3 26 ? -27.147 -4.238 23.468 1.00 83.78 26 THR C N 1
ATOM 6824 C CA . THR C 3 26 ? -26.267 -5.395 23.373 1.00 83.24 26 THR C CA 1
ATOM 6825 C C . THR C 3 26 ? -25.582 -5.721 24.693 1.00 83.65 26 THR C C 1
ATOM 6826 O O . THR C 3 26 ? -24.627 -6.505 24.708 1.00 84.24 26 THR C O 1
ATOM 6837 N N . ASN C 3 27 ? -26.046 -5.146 25.799 1.00 81.59 27 ASN C N 1
ATOM 6838 C CA . ASN C 3 27 ? -25.372 -5.324 27.074 1.00 82.56 27 ASN C CA 1
ATOM 6839 C C . ASN C 3 27 ? -26.344 -5.003 28.196 1.00 81.09 27 ASN C C 1
ATOM 6840 O O . ASN C 3 27 ? -27.214 -4.141 28.053 1.00 81.05 27 ASN C O 1
ATOM 6851 N N . ILE C 3 28 ? -26.183 -5.703 29.306 1.00 75.41 28 ILE C N 1
ATOM 6852 C CA . ILE C 3 28 ? -26.932 -5.421 30.523 1.00 74.55 28 ILE C CA 1
ATOM 6853 C C . ILE C 3 28 ? -26.195 -4.346 31.304 1.00 78.35 28 ILE C C 1
ATOM 6854 O O . ILE C 3 28 ? -24.958 -4.304 31.321 1.00 81.26 28 ILE C O 1
ATOM 6870 N N . ASN C 3 29 ? -26.955 -3.470 31.952 1.00 74.43 29 ASN C N 1
ATOM 6871 C CA . ASN C 3 29 ? -26.400 -2.373 32.739 1.00 78.02 29 ASN C CA 1
ATOM 6872 C C . ASN C 3 29 ? -26.821 -2.583 34.189 1.00 77.11 29 ASN C C 1
ATOM 6873 O O . ASN C 3 29 ? -27.939 -2.228 34.577 1.00 75.68 29 ASN C O 1
ATOM 6884 N N . CYS C 3 30 ? -25.929 -3.169 34.983 1.00 71.72 30 CYS C N 1
ATOM 6885 C CA A CYS C 3 30 ? -26.199 -3.395 36.396 0.07 71.41 30 CYS C CA 1
ATOM 6886 C CA B CYS C 3 30 ? -26.229 -3.391 36.387 0.93 71.32 30 CYS C CA 1
ATOM 6887 C C . CYS C 3 30 ? -26.186 -2.077 37.160 1.00 74.29 30 CYS C C 1
ATOM 6888 O O . CYS C 3 30 ? -25.512 -1.119 36.775 1.00 77.48 30 CYS C O 1
ATOM 6902 N N . SER C 3 31 ? -26.934 -2.042 38.261 1.00 66.81 31 SER C N 1
ATOM 6903 C CA . SER C 3 31 ? -27.047 -0.859 39.101 1.00 69.32 31 SER C CA 1
ATOM 6904 C C . SER C 3 31 ? -26.917 -1.294 40.562 1.00 69.82 31 SER C C 1
ATOM 6905 O O . SER C 3 31 ? -27.773 -1.043 41.405 1.00 69.02 31 SER C O 1
ATOM 6913 N N . GLY C 3 32 ? -25.817 -1.957 40.859 1.00 68.42 32 GLY C N 1
ATOM 6914 C CA . GLY C 3 32 ? -25.584 -2.599 42.130 1.00 68.74 32 GLY C CA 1
ATOM 6915 C C . GLY C 3 32 ? -24.807 -3.873 41.901 1.00 68.20 32 GLY C C 1
ATOM 6916 O O . GLY C 3 32 ? -24.327 -4.140 40.801 1.00 67.82 32 GLY C O 1
ATOM 6920 N N . HIS C 3 33 ? -24.679 -4.682 42.948 1.00 68.74 33 HIS C N 1
ATOM 6921 C CA . HIS C 3 33 ? -23.946 -5.930 42.809 1.00 68.36 33 HIS C CA 1
ATOM 6922 C C . HIS C 3 33 ? -24.561 -6.993 43.706 1.00 66.26 33 HIS C C 1
ATOM 6923 O O . HIS C 3 33 ? -25.297 -6.697 44.651 1.00 66.09 33 HIS C O 1
ATOM 6937 N N . ILE C 3 34 ? -24.248 -8.243 43.377 1.00 65.53 34 ILE C N 1
ATOM 6938 C CA . ILE C 3 34 ? -24.765 -9.417 44.064 1.00 63.45 34 ILE C CA 1
ATOM 6939 C C . ILE C 3 34 ? -23.587 -10.332 44.367 1.00 65.48 34 ILE C C 1
ATOM 6940 O O . ILE C 3 34 ? -22.662 -10.450 43.556 1.00 66.68 34 ILE C O 1
ATOM 6956 N N . TRP C 3 35 ? -23.605 -10.965 45.538 1.00 63.38 35 TRP C N 1
ATOM 6957 C CA . TRP C 3 35 ? -22.550 -11.904 45.896 1.00 65.35 35 TRP C CA 1
ATOM 6958 C C . TRP C 3 35 ? -23.139 -13.064 46.684 1.00 63.73 35 TRP C C 1
ATOM 6959 O O . TRP C 3 35 ? -24.235 -12.976 47.242 1.00 61.87 35 TRP C O 1
ATOM 6980 N N . VAL C 3 36 ? -22.388 -14.161 46.715 1.00 61.58 36 VAL C N 1
ATOM 6981 C CA . VAL C 3 36 ? -22.828 -15.411 47.320 1.00 60.24 36 VAL C CA 1
ATOM 6982 C C . VAL C 3 36 ? -21.855 -15.787 48.427 1.00 64.08 36 VAL C C 1
ATOM 6983 O O . VAL C 3 36 ? -20.641 -15.597 48.293 1.00 67.15 36 VAL C O 1
ATOM 6996 N N . GLU C 3 37 ? -22.393 -16.321 49.521 1.00 63.96 37 GLU C N 1
ATOM 6997 C CA . GLU C 3 37 ? -21.606 -16.903 50.589 1.00 67.38 37 GLU C CA 1
ATOM 6998 C C . GLU C 3 37 ? -21.990 -18.369 50.739 1.00 65.62 37 GLU C C 1
ATOM 6999 O O . GLU C 3 37 ? -23.188 -18.685 50.757 1.00 62.53 37 GLU C O 1
ATOM 7011 N N . PRO C 3 38 ? -21.027 -19.298 50.845 1.00 64.26 38 PRO C N 1
ATOM 7012 C CA . PRO C 3 38 ? -19.568 -19.126 50.869 1.00 68.22 38 PRO C CA 1
ATOM 7013 C C . PRO C 3 38 ? -18.956 -18.553 49.589 1.00 67.85 38 PRO C C 1
ATOM 7014 O O . PRO C 3 38 ? -18.024 -17.756 49.679 1.00 71.16 38 PRO C O 1
ATOM 7025 N N . ALA C 3 39 ? -19.461 -18.944 48.424 1.00 67.03 39 ALA C N 1
ATOM 7026 C CA . ALA C 3 39 ? -18.889 -18.488 47.163 1.00 66.79 39 ALA C CA 1
ATOM 7027 C C . ALA C 3 39 ? -19.873 -18.793 46.043 1.00 62.22 39 ALA C C 1
ATOM 7028 O O . ALA C 3 39 ? -20.836 -19.541 46.224 1.00 59.49 39 ALA C O 1
ATOM 7035 N N . THR C 3 40 ? -19.611 -18.206 44.872 1.00 64.10 40 THR C N 1
ATOM 7036 C CA . THR C 3 40 ? -20.488 -18.440 43.728 1.00 60.04 40 THR C CA 1
ATOM 7037 C C . THR C 3 40 ? -20.395 -19.882 43.250 1.00 58.49 40 THR C C 1
ATOM 7038 O O . THR C 3 40 ? -21.357 -20.405 42.679 1.00 57.27 40 THR C O 1
ATOM 7049 N N . ILE C 3 41 ? -19.250 -20.528 43.459 1.00 58.05 41 ILE C N 1
ATOM 7050 C CA . ILE C 3 41 ? -19.100 -21.967 43.273 1.00 58.05 41 ILE C CA 1
ATOM 7051 C C . ILE C 3 41 ? -18.980 -22.584 44.659 1.00 58.28 41 ILE C C 1
ATOM 7052 O O . ILE C 3 41 ? -18.104 -22.200 45.444 1.00 58.68 41 ILE C O 1
ATOM 7068 N N . PHE C 3 42 ? -19.855 -23.538 44.959 1.00 58.03 42 PHE C N 1
ATOM 7069 C CA . PHE C 3 42 ? -19.929 -24.128 46.285 1.00 58.20 42 PHE C CA 1
ATOM 7070 C C . PHE C 3 42 ? -20.241 -25.610 46.152 1.00 58.06 42 PHE C C 1
ATOM 7071 O O . PHE C 3 42 ? -20.626 -26.096 45.086 1.00 57.78 42 PHE C O 1
ATOM 7088 N N . LYS C 3 43 ? -20.063 -26.333 47.254 1.00 58.53 43 LYS C N 1
ATOM 7089 C CA . LYS C 3 43 ? -20.339 -27.761 47.257 1.00 58.17 43 LYS C CA 1
ATOM 7090 C C . LYS C 3 43 ? -21.838 -27.995 47.150 1.00 57.68 43 LYS C C 1
ATOM 7091 O O . LYS C 3 43 ? -22.631 -27.348 47.840 1.00 57.53 43 LYS C O 1
ATOM 7110 N N . MET C 3 44 ? -22.226 -28.920 46.279 1.00 57.42 44 MET C N 1
ATOM 7111 C CA . MET C 3 44 ? -23.627 -29.281 46.149 1.00 56.95 44 MET C CA 1
ATOM 7112 C C . MET C 3 44 ? -24.188 -29.691 47.504 1.00 56.97 44 MET C C 1
ATOM 7113 O O . MET C 3 44 ? -23.499 -30.313 48.316 1.00 57.67 44 MET C O 1
ATOM 7127 N N . GLY C 3 45 ? -25.445 -29.323 47.750 1.00 56.62 45 GLY C N 1
ATOM 7128 C CA . GLY C 3 45 ? -26.133 -29.706 48.964 1.00 56.58 45 GLY C CA 1
ATOM 7129 C C . GLY C 3 45 ? -25.889 -28.818 50.164 1.00 58.26 45 GLY C C 1
ATOM 7130 O O . GLY C 3 45 ? -26.474 -29.072 51.224 1.00 59.22 45 GLY C O 1
ATOM 7134 N N . MET C 3 46 ? -25.059 -27.790 50.041 1.00 57.09 46 MET C N 1
ATOM 7135 C CA A MET C 3 46 ? -24.748 -26.896 51.146 0.50 59.84 46 MET C CA 1
ATOM 7136 C CA B MET C 3 46 ? -24.772 -26.923 51.171 0.50 59.84 46 MET C CA 1
ATOM 7137 C C . MET C 3 46 ? -25.809 -25.805 51.282 1.00 57.87 46 MET C C 1
ATOM 7138 O O . MET C 3 46 ? -26.521 -25.476 50.329 1.00 56.69 46 MET C O 1
ATOM 7165 N N . ASN C 3 47 ? -25.898 -25.238 52.485 1.00 60.46 47 ASN C N 1
ATOM 7166 C CA . ASN C 3 47 ? -26.672 -24.021 52.691 1.00 59.39 47 ASN C CA 1
ATOM 7167 C C . ASN C 3 47 ? -25.925 -22.851 52.064 1.00 60.09 47 ASN C C 1
ATOM 7168 O O . ASN C 3 47 ? -24.698 -22.762 52.162 1.00 63.25 47 ASN C O 1
ATOM 7178 N N . ILE C 3 48 ? -26.658 -21.944 51.422 1.00 54.64 48 ILE C N 1
ATOM 7179 C CA . ILE C 3 48 ? -26.041 -20.764 50.829 1.00 53.37 48 ILE C CA 1
ATOM 7180 C C . ILE C 3 48 ? -26.891 -19.542 51.134 1.00 54.48 48 ILE C C 1
ATOM 7181 O O . ILE C 3 48 ? -28.106 -19.636 51.334 1.00 56.01 48 ILE C O 1
ATOM 7197 N N . SER C 3 49 ? -26.233 -18.387 51.162 1.00 55.44 49 SER C N 1
ATOM 7198 C CA . SER C 3 49 ? -26.883 -17.097 51.342 1.00 56.51 49 SER C CA 1
ATOM 7199 C C . SER C 3 49 ? -26.502 -16.205 50.172 1.00 55.48 49 SER C C 1
ATOM 7200 O O . SER C 3 49 ? -25.316 -16.056 49.863 1.00 54.25 49 SER C O 1
ATOM 7208 N N . ILE C 3 50 ? -27.505 -15.628 49.517 1.00 53.88 50 ILE C N 1
ATOM 7209 C CA . ILE C 3 50 ? -27.305 -14.739 48.378 1.00 53.30 50 ILE C CA 1
ATOM 7210 C C . ILE C 3 50 ? -27.631 -13.323 48.827 1.00 54.67 50 ILE C C 1
ATOM 7211 O O . ILE C 3 50 ? -28.713 -13.071 49.366 1.00 56.32 50 ILE C O 1
ATOM 7227 N N . TYR C 3 51 ? -26.697 -12.405 48.606 1.00 56.68 51 TYR C N 1
ATOM 7228 C CA . TYR C 3 51 ? -26.834 -11.022 49.036 1.00 58.16 51 TYR C CA 1
ATOM 7229 C C . TYR C 3 51 ? -26.998 -10.123 47.821 1.00 58.26 51 TYR C C 1
ATOM 7230 O O . TYR C 3 51 ? -26.253 -10.251 46.845 1.00 56.91 51 TYR C O 1
ATOM 7248 N N . CYS C 3 52 ? -27.962 -9.211 47.894 1.00 56.29 52 CYS C N 1
ATOM 7249 C CA . CYS C 3 52 ? -28.271 -8.277 46.819 1.00 56.87 52 CYS C CA 1
ATOM 7250 C C . CYS C 3 52 ? -28.181 -6.866 47.376 1.00 58.71 52 CYS C C 1
ATOM 7251 O O . CYS C 3 52 ? -28.955 -6.501 48.268 1.00 60.43 52 CYS C O 1
ATOM 7258 N N . GLN C 3 53 ? -27.240 -6.081 46.859 1.00 60.92 53 GLN C N 1
ATOM 7259 C CA . GLN C 3 53 ? -27.031 -4.711 47.310 1.00 62.88 53 GLN C CA 1
ATOM 7260 C C . GLN C 3 53 ? -27.331 -3.764 46.159 1.00 63.85 53 GLN C C 1
ATOM 7261 O O . GLN C 3 53 ? -26.656 -3.804 45.125 1.00 62.75 53 GLN C O 1
ATOM 7275 N N . ALA C 3 54 ? -28.335 -2.913 46.345 1.00 64.69 54 ALA C N 1
ATOM 7276 C CA . ALA C 3 54 ? -28.765 -1.987 45.312 1.00 65.99 54 ALA C CA 1
ATOM 7277 C C . ALA C 3 54 ? -27.955 -0.700 45.377 1.00 67.56 54 ALA C C 1
ATOM 7278 O O . ALA C 3 54 ? -27.480 -0.291 46.440 1.00 68.63 54 ALA C O 1
ATOM 7285 N N . ALA C 3 55 ? -27.804 -0.064 44.221 1.00 74.40 55 ALA C N 1
ATOM 7286 C CA . ALA C 3 55 ? -27.098 1.207 44.129 1.00 76.26 55 ALA C CA 1
ATOM 7287 C C . ALA C 3 55 ? -27.740 2.067 43.043 1.00 77.93 55 ALA C C 1
ATOM 7288 O O . ALA C 3 55 ? -27.077 2.549 42.123 1.00 78.03 55 ALA C O 1
ATOM 7295 N N . ILE C 3 56 ? -29.054 2.260 43.135 1.00 81.10 56 ILE C N 1
ATOM 7296 C CA . ILE C 3 56 ? -29.760 3.153 42.223 1.00 83.24 56 ILE C CA 1
ATOM 7297 C C . ILE C 3 56 ? -29.608 4.579 42.733 1.00 86.33 56 ILE C C 1
ATOM 7298 O O . ILE C 3 56 ? -29.779 4.844 43.929 1.00 87.47 56 ILE C O 1
ATOM 7314 N N . LYS C 3 57 ? -29.288 5.502 41.831 1.00 91.71 57 LYS C N 1
ATOM 7315 C CA . LYS C 3 57 ? -29.252 6.911 42.199 1.00 95.14 57 LYS C CA 1
ATOM 7316 C C . LYS C 3 57 ? -30.672 7.441 42.347 1.00 97.57 57 LYS C C 1
ATOM 7317 O O . LYS C 3 57 ? -31.504 7.280 41.449 1.00 97.68 57 LYS C O 1
ATOM 7336 N N . ASN C 3 58 ? -30.951 8.064 43.494 1.00 97.93 58 ASN C N 1
ATOM 7337 C CA . ASN C 3 58 ? -32.266 8.641 43.775 1.00 100.65 58 ASN C CA 1
ATOM 7338 C C . ASN C 3 58 ? -33.337 7.551 43.861 1.00 98.99 58 ASN C C 1
ATOM 7339 O O . ASN C 3 58 ? -34.374 7.615 43.198 1.00 99.94 58 ASN C O 1
ATOM 7350 N N . CYS C 3 59 ? -33.074 6.541 44.688 1.00 93.54 59 CYS C N 1
ATOM 7351 C CA . CYS C 3 59 ? -34.068 5.513 44.968 1.00 92.40 59 CYS C CA 1
ATOM 7352 C C . CYS C 3 59 ? -33.676 4.686 46.185 1.00 90.93 59 CYS C C 1
ATOM 7353 O O . CYS C 3 59 ? -32.682 3.954 46.152 1.00 88.38 59 CYS C O 1
ATOM 7360 N N . GLN C 3 60 ? -34.445 4.812 47.268 1.00 86.51 60 GLN C N 1
ATOM 7361 C CA . GLN C 3 60 ? -34.376 3.863 48.369 1.00 85.22 60 GLN C CA 1
ATOM 7362 C C . GLN C 3 60 ? -35.316 2.715 48.031 1.00 83.80 60 GLN C C 1
ATOM 7363 O O . GLN C 3 60 ? -36.541 2.908 48.061 1.00 85.83 60 GLN C O 1
ATOM 7377 N N . PRO C 3 61 ? -34.814 1.532 47.682 1.00 75.35 61 PRO C N 1
ATOM 7378 C CA . PRO C 3 61 ? -35.711 0.461 47.233 1.00 74.29 61 PRO C CA 1
ATOM 7379 C C . PRO C 3 61 ? -36.809 0.172 48.247 1.00 76.07 61 PRO C C 1
ATOM 7380 O O . PRO C 3 61 ? -36.547 -0.042 49.433 1.00 76.31 61 PRO C O 1
ATOM 7391 N N . ARG C 3 62 ? -38.054 0.182 47.767 1.00 68.77 62 ARG C N 1
ATOM 7392 C CA . ARG C 3 62 ? -39.181 -0.210 48.606 1.00 70.56 62 ARG C CA 1
ATOM 7393 C C . ARG C 3 62 ? -39.097 -1.689 48.963 1.00 68.42 62 ARG C C 1
ATOM 7394 O O . ARG C 3 62 ? -39.280 -2.071 50.124 1.00 69.20 62 ARG C O 1
ATOM 7415 N N . LYS C 3 63 ? -38.826 -2.534 47.970 1.00 67.55 63 LYS C N 1
ATOM 7416 C CA . LYS C 3 63 ? -38.567 -3.948 48.187 1.00 65.38 63 LYS C CA 1
ATOM 7417 C C . LYS C 3 63 ? -37.427 -4.387 47.282 1.00 62.35 63 LYS C C 1
ATOM 7418 O O . LYS C 3 63 ? -37.144 -3.764 46.256 1.00 62.08 63 LYS C O 1
ATOM 7437 N N . LEU C 3 64 ? -36.777 -5.480 47.676 1.00 59.44 64 LEU C N 1
ATOM 7438 C CA . LEU C 3 64 ? -35.716 -6.098 46.892 1.00 56.63 64 LEU C CA 1
ATOM 7439 C C . LEU C 3 64 ? -36.131 -7.525 46.576 1.00 55.59 64 LEU C C 1
ATOM 7440 O O . LEU C 3 64 ? -36.343 -8.328 47.491 1.00 55.74 64 LEU C O 1
ATOM 7456 N N . HIS C 3 65 ? -36.248 -7.836 45.289 1.00 56.32 65 HIS C N 1
ATOM 7457 C CA . HIS C 3 65 ? -36.729 -9.130 44.834 1.00 55.75 65 HIS C CA 1
ATOM 7458 C C . HIS C 3 65 ? -35.584 -9.964 44.282 1.00 53.08 65 HIS C C 1
ATOM 7459 O O . HIS C 3 65 ? -34.627 -9.435 43.717 1.00 51.83 65 HIS C O 1
ATOM 7473 N N . PHE C 3 66 ? -35.703 -11.280 44.436 1.00 53.44 66 PHE C N 1
ATOM 7474 C CA . PHE C 3 66 ? -34.771 -12.231 43.851 1.00 51.25 66 PHE C CA 1
ATOM 7475 C C . PHE C 3 66 ? -35.503 -13.114 42.851 1.00 51.70 66 PHE C C 1
ATOM 7476 O O . PHE C 3 66 ? -36.633 -13.547 43.097 1.00 53.50 66 PHE C O 1
ATOM 7493 N N . TYR C 3 67 ? -34.848 -13.376 41.724 1.00 55.04 67 TYR C N 1
ATOM 7494 C CA . TYR C 3 67 ? -35.351 -14.276 40.697 1.00 55.42 67 TYR C CA 1
ATOM 7495 C C . TYR C 3 67 ? -34.335 -15.384 40.479 1.00 53.52 67 TYR C C 1
ATOM 7496 O O . TYR C 3 67 ? -33.141 -15.111 40.319 1.00 51.76 67 TYR C O 1
ATOM 7514 N N . LYS C 3 68 ? -34.802 -16.629 40.474 1.00 54.42 68 LYS C N 1
ATOM 7515 C CA . LYS C 3 68 ? -33.961 -17.778 40.154 1.00 53.03 68 LYS C CA 1
ATOM 7516 C C . LYS C 3 68 ? -34.508 -18.415 38.885 1.00 53.97 68 LYS C C 1
ATOM 7517 O O . LYS C 3 68 ? -35.619 -18.956 38.885 1.00 55.90 68 LYS C O 1
ATOM 7536 N N . ASN C 3 69 ? -33.729 -18.349 37.808 1.00 52.82 69 ASN C N 1
ATOM 7537 C CA . ASN C 3 69 ? -34.155 -18.868 36.512 1.00 53.83 69 ASN C CA 1
ATOM 7538 C C . ASN C 3 69 ? -35.447 -18.196 36.060 1.00 55.97 69 ASN C C 1
ATOM 7539 O O . ASN C 3 69 ? -36.331 -18.829 35.479 1.00 57.78 69 ASN C O 1
ATOM 7550 N N . GLY C 3 70 ? -35.561 -16.899 36.343 1.00 52.88 70 GLY C N 1
ATOM 7551 C CA . GLY C 3 70 ? -36.695 -16.109 35.914 1.00 54.95 70 GLY C CA 1
ATOM 7552 C C . GLY C 3 70 ? -37.912 -16.180 36.807 1.00 56.95 70 GLY C C 1
ATOM 7553 O O . GLY C 3 70 ? -38.927 -15.548 36.486 1.00 59.07 70 GLY C O 1
ATOM 7557 N N . ILE C 3 71 ? -37.849 -16.911 37.915 1.00 51.58 71 ILE C N 1
ATOM 7558 C CA . ILE C 3 71 ? -38.992 -17.115 38.799 1.00 53.67 71 ILE C CA 1
ATOM 7559 C C . ILE C 3 71 ? -38.718 -16.380 40.103 1.00 53.12 71 ILE C C 1
ATOM 7560 O O . ILE C 3 71 ? -37.714 -16.646 40.775 1.00 51.25 71 ILE C O 1
ATOM 7576 N N . LYS C 3 72 ? -39.613 -15.464 40.466 1.00 53.43 72 LYS C N 1
ATOM 7577 C CA . LYS C 3 72 ? -39.427 -14.677 41.676 1.00 53.29 72 LYS C CA 1
ATOM 7578 C C . LYS C 3 72 ? -39.487 -15.565 42.912 1.00 53.47 72 LYS C C 1
ATOM 7579 O O . LYS C 3 72 ? -40.329 -16.460 43.014 1.00 55.10 72 LYS C O 1
ATOM 7598 N N . GLU C 3 73 ? -38.587 -15.305 43.858 1.00 53.50 73 GLU C N 1
ATOM 7599 C CA . GLU C 3 73 ? -38.541 -16.057 45.102 1.00 53.76 73 GLU C CA 1
ATOM 7600 C C . GLU C 3 73 ? -39.453 -15.420 46.140 1.00 56.05 73 GLU C C 1
ATOM 7601 O O . GLU C 3 73 ? -39.575 -14.195 46.211 1.00 56.56 73 GLU C O 1
ATOM 7613 N N . ARG C 3 74 ? -40.076 -16.266 46.958 1.00 55.33 74 ARG C N 1
ATOM 7614 C CA . ARG C 3 74 ? -41.077 -15.832 47.918 1.00 57.95 74 ARG C CA 1
ATOM 7615 C C . ARG C 3 74 ? -40.752 -16.228 49.349 1.00 58.16 74 ARG C C 1
ATOM 7616 O O . ARG C 3 74 ? -41.490 -15.840 50.260 1.00 60.44 74 ARG C O 1
ATOM 7637 N N . PHE C 3 75 ? -39.683 -16.986 49.575 1.00 56.17 75 PHE C N 1
ATOM 7638 C CA . PHE C 3 75 ? -39.367 -17.513 50.894 1.00 56.58 75 PHE C CA 1
ATOM 7639 C C . PHE C 3 75 ? -37.912 -17.235 51.233 1.00 54.08 75 PHE C C 1
ATOM 7640 O O . PHE C 3 75 ? -37.063 -17.106 50.348 1.00 51.79 75 PHE C O 1
ATOM 7657 N N . GLN C 3 76 ? -37.636 -17.140 52.533 1.00 54.80 76 GLN C N 1
ATOM 7658 C CA . GLN C 3 76 ? -36.283 -17.018 53.061 1.00 52.92 76 GLN C CA 1
ATOM 7659 C C . GLN C 3 76 ? -35.610 -15.702 52.678 1.00 51.62 76 GLN C C 1
ATOM 7660 O O . GLN C 3 76 ? -34.379 -15.630 52.643 1.00 49.86 76 GLN C O 1
ATOM 7674 N N . ILE C 3 77 ? -36.376 -14.656 52.382 1.00 50.78 77 ILE C N 1
ATOM 7675 C CA . ILE C 3 77 ? -35.819 -13.349 52.043 1.00 50.02 77 ILE C CA 1
ATOM 7676 C C . ILE C 3 77 ? -35.997 -12.421 53.235 1.00 51.93 77 ILE C C 1
ATOM 7677 O O . ILE C 3 77 ? -37.108 -12.276 53.761 1.00 54.42 77 ILE C O 1
ATOM 7693 N N . THR C 3 78 ? -34.906 -11.783 53.653 1.00 54.29 78 THR C N 1
ATOM 7694 C CA . THR C 3 78 ? -34.930 -10.830 54.754 1.00 56.18 78 THR C CA 1
ATOM 7695 C C . THR C 3 78 ? -34.245 -9.547 54.314 1.00 55.70 78 THR C C 1
ATOM 7696 O O . THR C 3 78 ? -33.153 -9.588 53.739 1.00 53.49 78 THR C O 1
ATOM 7707 N N . ARG C 3 79 ? -34.892 -8.414 54.582 1.00 59.39 79 ARG C N 1
ATOM 7708 C CA . ARG C 3 79 ? -34.335 -7.108 54.250 1.00 59.55 79 ARG C CA 1
ATOM 7709 C C . ARG C 3 79 ? -33.344 -6.716 55.338 1.00 59.93 79 ARG C C 1
ATOM 7710 O O . ARG C 3 79 ? -33.742 -6.375 56.457 1.00 62.30 79 ARG C O 1
ATOM 7731 N N . ILE C 3 80 ? -32.053 -6.762 55.010 1.00 61.44 80 ILE C N 1
ATOM 7732 C CA . ILE C 3 80 ? -31.018 -6.491 56.004 1.00 61.77 80 ILE C CA 1
ATOM 7733 C C . ILE C 3 80 ? -31.017 -5.015 56.384 1.00 64.16 80 ILE C C 1
ATOM 7734 O O . ILE C 3 80 ? -31.278 -4.654 57.538 1.00 66.48 80 ILE C O 1
ATOM 7750 N N . ASN C 3 81 ? -30.708 -4.141 55.429 1.00 66.12 81 ASN C N 1
ATOM 7751 C CA . ASN C 3 81 ? -30.756 -2.708 55.679 1.00 68.63 81 ASN C CA 1
ATOM 7752 C C . ASN C 3 81 ? -31.296 -2.012 54.432 1.00 68.82 81 ASN C C 1
ATOM 7753 O O . ASN C 3 81 ? -31.738 -2.655 53.473 1.00 67.16 81 ASN C O 1
ATOM 7763 N N . LYS C 3 82 ? -31.260 -0.678 54.460 1.00 71.63 82 LYS C N 1
ATOM 7764 C CA . LYS C 3 82 ? -31.983 0.131 53.483 1.00 72.72 82 LYS C CA 1
ATOM 7765 C C . LYS C 3 82 ? -31.655 -0.239 52.045 1.00 70.16 82 LYS C C 1
ATOM 7766 O O . LYS C 3 82 ? -32.462 0.032 51.149 1.00 70.61 82 LYS C O 1
ATOM 7785 N N . THR C 3 83 ? -30.495 -0.846 51.796 1.00 70.00 83 THR C N 1
ATOM 7786 C CA . THR C 3 83 ? -30.055 -1.116 50.436 1.00 67.95 83 THR C CA 1
ATOM 7787 C C . THR C 3 83 ? -29.719 -2.575 50.162 1.00 64.94 83 THR C C 1
ATOM 7788 O O . THR C 3 83 ? -29.455 -2.912 49.002 1.00 63.33 83 THR C O 1
ATOM 7799 N N . THR C 3 84 ? -29.741 -3.451 51.168 1.00 61.98 84 THR C N 1
ATOM 7800 C CA . THR C 3 84 ? -29.267 -4.821 51.018 1.00 59.36 84 THR C CA 1
ATOM 7801 C C . THR C 3 84 ? -30.322 -5.809 51.491 1.00 59.64 84 THR C C 1
ATOM 7802 O O . THR C 3 84 ? -30.967 -5.599 52.522 1.00 61.64 84 THR C O 1
ATOM 7813 N N . ALA C 3 85 ? -30.474 -6.896 50.737 1.00 55.73 85 ALA C N 1
ATOM 7814 C CA . ALA C 3 85 ? -31.386 -7.976 51.078 1.00 55.93 85 ALA C CA 1
ATOM 7815 C C . ALA C 3 85 ? -30.637 -9.299 51.001 1.00 53.66 85 ALA C C 1
ATOM 7816 O O . ALA C 3 85 ? -29.622 -9.418 50.312 1.00 51.84 85 ALA C O 1
ATOM 7823 N N . ARG C 3 86 ? -31.154 -10.299 51.714 1.00 55.00 86 ARG C N 1
ATOM 7824 C CA . ARG C 3 86 ? -30.503 -11.599 51.831 1.00 53.29 86 ARG C CA 1
ATOM 7825 C C . ARG C 3 86 ? -31.499 -12.704 51.511 1.00 53.51 86 ARG C C 1
ATOM 7826 O O . ARG C 3 86 ? -32.544 -12.807 52.161 1.00 55.44 86 ARG C O 1
ATOM 7847 N N . LEU C 3 87 ? -31.165 -13.534 50.528 1.00 53.71 87 LEU C N 1
ATOM 7848 C CA . LEU C 3 87 ? -31.911 -14.743 50.213 1.00 53.91 87 LEU C CA 1
ATOM 7849 C C . LEU C 3 87 ? -31.122 -15.951 50.703 1.00 52.84 87 LEU C C 1
ATOM 7850 O O . LEU C 3 87 ? -29.910 -16.038 50.480 1.00 51.10 87 LEU C O 1
ATOM 7866 N N . TRP C 3 88 ? -31.811 -16.882 51.359 1.00 53.88 88 TRP C N 1
ATOM 7867 C CA . TRP C 3 88 ? -31.193 -18.049 51.969 1.00 53.39 88 TRP C CA 1
ATOM 7868 C C . TRP C 3 88 ? -31.827 -19.315 51.410 1.00 53.77 88 TRP C C 1
ATOM 7869 O O . TRP C 3 88 ? -33.056 -19.438 51.381 1.00 55.57 88 TRP C O 1
ATOM 7890 N N . TYR C 3 89 ? -30.987 -20.249 50.968 1.00 55.75 89 TYR C N 1
ATOM 7891 C CA . TYR C 3 89 ? -31.423 -21.549 50.471 1.00 56.23 89 TYR C CA 1
ATOM 7892 C C . TYR C 3 89 ? -30.853 -22.649 51.354 1.00 56.45 89 TYR C C 1
ATOM 7893 O O . TYR C 3 89 ? -29.653 -22.657 51.646 1.00 55.04 89 TYR C O 1
ATOM 7911 N N . LYS C 3 90 ? -31.710 -23.581 51.765 1.00 58.27 90 LYS C N 1
ATOM 7912 C CA . LYS C 3 90 ? -31.280 -24.766 52.496 1.00 58.85 90 LYS C CA 1
ATOM 7913 C C . LYS C 3 90 ? -31.016 -25.901 51.513 1.00 58.25 90 LYS C C 1
ATOM 7914 O O . LYS C 3 90 ? -31.873 -26.226 50.684 1.00 59.17 90 LYS C O 1
ATOM 7933 N N . ASN C 3 91 ? -29.829 -26.499 51.609 1.00 57.06 91 ASN C N 1
ATOM 7934 C CA . ASN C 3 91 ? -29.460 -27.645 50.783 1.00 56.71 91 ASN C CA 1
ATOM 7935 C C . ASN C 3 91 ? -29.718 -27.396 49.303 1.00 55.88 91 ASN C C 1
ATOM 7936 O O . ASN C 3 91 ? -30.672 -27.936 48.737 1.00 57.38 91 ASN C O 1
ATOM 7947 N N . PHE C 3 92 ? -28.860 -26.602 48.667 1.00 54.78 92 PHE C N 1
ATOM 7948 C CA . PHE C 3 92 ? -29.022 -26.253 47.260 1.00 54.03 92 PHE C CA 1
ATOM 7949 C C . PHE C 3 92 ? -28.465 -27.372 46.384 1.00 53.69 92 PHE C C 1
ATOM 7950 O O . PHE C 3 92 ? -27.267 -27.675 46.441 1.00 52.40 92 PHE C O 1
ATOM 7967 N N . LEU C 3 93 ? -29.329 -27.978 45.564 1.00 55.59 93 LEU C N 1
ATOM 7968 C CA . LEU C 3 93 ? -28.959 -29.166 44.803 1.00 55.92 93 LEU C CA 1
ATOM 7969 C C . LEU C 3 93 ? -28.708 -28.908 43.322 1.00 55.02 93 LEU C C 1
ATOM 7970 O O . LEU C 3 93 ? -28.087 -29.751 42.667 1.00 54.98 93 LEU C O 1
ATOM 7986 N N . GLU C 3 94 ? -29.164 -27.789 42.775 1.00 56.20 94 GLU C N 1
ATOM 7987 C CA . GLU C 3 94 ? -28.959 -27.540 41.356 1.00 55.62 94 GLU C CA 1
ATOM 7988 C C . GLU C 3 94 ? -27.474 -27.311 41.073 1.00 53.52 94 GLU C C 1
ATOM 7989 O O . GLU C 3 94 ? -26.813 -26.566 41.803 1.00 52.19 94 GLU C O 1
ATOM 8001 N N . PRO C 3 95 ? -26.922 -27.928 40.021 1.00 56.99 95 PRO C N 1
ATOM 8002 C CA . PRO C 3 95 ? -25.521 -27.654 39.664 1.00 55.18 95 PRO C CA 1
ATOM 8003 C C . PRO C 3 95 ? -25.316 -26.313 38.989 1.00 54.09 95 PRO C C 1
ATOM 8004 O O . PRO C 3 95 ? -24.201 -25.779 39.046 1.00 52.64 95 PRO C O 1
ATOM 8015 N N . HIS C 3 96 ? -26.339 -25.765 38.341 1.00 55.91 96 HIS C N 1
ATOM 8016 C CA . HIS C 3 96 ? -26.300 -24.418 37.794 1.00 57.01 96 HIS C CA 1
ATOM 8017 C C . HIS C 3 96 ? -27.592 -23.707 38.164 1.00 57.15 96 HIS C C 1
ATOM 8018 O O . HIS C 3 96 ? -28.602 -24.338 38.481 1.00 56.82 96 HIS C O 1
ATOM 8032 N N . ALA C 3 97 ? -27.547 -22.378 38.124 1.00 55.83 97 ALA C N 1
ATOM 8033 C CA . ALA C 3 97 ? -28.724 -21.567 38.393 1.00 56.16 97 ALA C CA 1
ATOM 8034 C C . ALA C 3 97 ? -28.402 -20.118 38.069 1.00 57.21 97 ALA C C 1
ATOM 8035 O O . ALA C 3 97 ? -27.329 -19.624 38.422 1.00 56.98 97 ALA C O 1
ATOM 8042 N N . SER C 3 98 ? -29.330 -19.447 37.396 1.00 57.88 98 SER C N 1
ATOM 8043 C CA . SER C 3 98 ? -29.181 -18.042 37.046 1.00 59.04 98 SER C CA 1
ATOM 8044 C C . SER C 3 98 ? -29.942 -17.203 38.062 1.00 58.66 98 SER C C 1
ATOM 8045 O O . SER C 3 98 ? -31.164 -17.331 38.186 1.00 58.71 98 SER C O 1
ATOM 8053 N N . MET C 3 99 ? -29.218 -16.364 38.796 1.00 61.83 99 MET C N 1
ATOM 8054 C CA . MET C 3 99 ? -29.807 -15.471 39.782 1.00 61.52 99 MET C CA 1
ATOM 8055 C C . MET C 3 99 ? -29.774 -14.043 39.258 1.00 63.00 99 MET C C 1
ATOM 8056 O O . MET C 3 99 ? -28.829 -13.646 38.572 1.00 63.81 99 MET C O 1
ATOM 8070 N N . TYR C 3 100 ? -30.817 -13.280 39.571 1.00 55.68 100 TYR C N 1
ATOM 8071 C CA . TYR C 3 100 ? -30.751 -11.831 39.465 1.00 56.84 100 TYR C CA 1
ATOM 8072 C C . TYR C 3 100 ? -31.772 -11.243 40.423 1.00 56.47 100 TYR C C 1
ATOM 8073 O O . TYR C 3 100 ? -32.773 -11.884 40.754 1.00 55.78 100 TYR C O 1
ATOM 8091 N N . CYS C 3 101 ? -31.491 -10.031 40.893 1.00 53.40 101 CYS C N 1
ATOM 8092 C CA . CYS C 3 101 ? -32.359 -9.351 41.839 1.00 53.09 101 CYS C CA 1
ATOM 8093 C C . CYS C 3 101 ? -32.713 -7.968 41.314 1.00 54.84 101 CYS C C 1
ATOM 8094 O O . CYS C 3 101 ? -31.973 -7.372 40.526 1.00 56.06 101 CYS C O 1
ATOM 8101 N N . THR C 3 102 ? -33.858 -7.464 41.764 1.00 53.42 102 THR C N 1
ATOM 8102 C CA . THR C 3 102 ? -34.416 -6.217 41.269 1.00 55.17 102 THR C CA 1
ATOM 8103 C C . THR C 3 102 ? -34.812 -5.341 42.447 1.00 54.80 102 THR C C 1
ATOM 8104 O O . THR C 3 102 ? -34.763 -5.757 43.608 1.00 53.19 102 THR C O 1
ATOM 8115 N N . ALA C 3 103 ? -35.212 -4.114 42.130 1.00 57.11 103 ALA C N 1
ATOM 8116 C CA . ALA C 3 103 ? -35.639 -3.145 43.128 1.00 57.09 103 ALA C CA 1
ATOM 8117 C C . ALA C 3 103 ? -36.961 -2.521 42.711 1.00 58.55 103 ALA C C 1
ATOM 8118 O O . ALA C 3 103 ? -37.184 -2.242 41.529 1.00 60.21 103 ALA C O 1
ATOM 8125 N N . GLU C 3 104 ? -37.838 -2.315 43.688 1.00 62.57 104 GLU C N 1
ATOM 8126 C CA . GLU C 3 104 ? -39.055 -1.538 43.491 1.00 64.00 104 GLU C CA 1
ATOM 8127 C C . GLU C 3 104 ? -38.756 -0.092 43.863 1.00 64.91 104 GLU C C 1
ATOM 8128 O O . GLU C 3 104 ? -38.613 0.233 45.047 1.00 63.87 104 GLU C O 1
ATOM 8140 N N . CYS C 3 105 ? -38.644 0.775 42.854 1.00 66.45 105 CYS C N 1
ATOM 8141 C CA A CYS C 3 105 ? -38.419 2.183 43.134 0.49 67.52 105 CYS C CA 1
ATOM 8142 C CA B CYS C 3 105 ? -38.410 2.198 43.072 0.51 67.60 105 CYS C CA 1
ATOM 8143 C C . CYS C 3 105 ? -39.732 2.958 43.045 1.00 68.97 105 CYS C C 1
ATOM 8144 O O . CYS C 3 105 ? -40.551 2.716 42.152 1.00 70.07 105 CYS C O 1
ATOM 8158 N N . PRO C 3 106 ? -39.991 3.885 43.974 1.00 64.79 106 PRO C N 1
ATOM 8159 C CA . PRO C 3 106 ? -41.265 4.622 43.926 1.00 66.24 106 PRO C CA 1
ATOM 8160 C C . PRO C 3 106 ? -41.540 5.334 42.610 1.00 68.67 106 PRO C C 1
ATOM 8161 O O . PRO C 3 106 ? -42.712 5.489 42.244 1.00 69.77 106 PRO C O 1
ATOM 8172 N N . LYS C 3 107 ? -40.518 5.785 41.887 1.00 68.09 107 LYS C N 1
ATOM 8173 C CA . LYS C 3 107 ? -40.738 6.580 40.685 1.00 70.54 107 LYS C CA 1
ATOM 8174 C C . LYS C 3 107 ? -40.845 5.740 39.418 1.00 71.06 107 LYS C C 1
ATOM 8175 O O . LYS C 3 107 ? -40.813 6.301 38.319 1.00 73.04 107 LYS C O 1
ATOM 8194 N N . HIS C 3 108 ? -40.979 4.421 39.538 1.00 72.80 108 HIS C N 1
ATOM 8195 C CA . HIS C 3 108 ? -41.150 3.559 38.378 1.00 73.29 108 HIS C CA 1
ATOM 8196 C C . HIS C 3 108 ? -42.168 2.477 38.695 1.00 72.17 108 HIS C C 1
ATOM 8197 O O . HIS C 3 108 ? -42.239 1.990 39.826 1.00 70.28 108 HIS C O 1
ATOM 8211 N N . PHE C 3 109 ? -42.957 2.106 37.689 1.00 77.27 109 PHE C N 1
ATOM 8212 C CA . PHE C 3 109 ? -43.871 0.981 37.810 1.00 76.37 109 PHE C CA 1
ATOM 8213 C C . PHE C 3 109 ? -43.211 -0.342 37.458 1.00 75.08 109 PHE C C 1
ATOM 8214 O O . PHE C 3 109 ? -43.812 -1.398 37.682 1.00 74.16 109 PHE C O 1
ATOM 8231 N N . GLN C 3 110 ? -41.999 -0.309 36.923 1.00 73.96 110 GLN C N 1
ATOM 8232 C CA . GLN C 3 110 ? -41.230 -1.508 36.637 1.00 72.69 110 GLN C CA 1
ATOM 8233 C C . GLN C 3 110 ? -40.203 -1.742 37.734 1.00 70.66 110 GLN C C 1
ATOM 8234 O O . GLN C 3 110 ? -39.798 -0.821 38.449 1.00 70.58 110 GLN C O 1
ATOM 8248 N N . GLU C 3 111 ? -39.784 -2.996 37.858 1.00 67.71 111 GLU C N 1
ATOM 8249 C CA . GLU C 3 111 ? -38.680 -3.338 38.741 1.00 65.91 111 GLU C CA 1
ATOM 8250 C C . GLU C 3 111 ? -37.367 -3.034 38.032 1.00 66.53 111 GLU C C 1
ATOM 8251 O O . GLU C 3 111 ? -37.170 -3.423 36.876 1.00 67.45 111 GLU C O 1
ATOM 8263 N N . THR C 3 112 ? -36.480 -2.319 38.716 1.00 63.81 112 THR C N 1
ATOM 8264 C CA . THR C 3 112 ? -35.200 -1.918 38.144 1.00 64.50 112 THR C CA 1
ATOM 8265 C C . THR C 3 112 ? -34.171 -3.011 38.404 1.00 62.83 112 THR C C 1
ATOM 8266 O O . THR C 3 112 ? -33.905 -3.359 39.560 1.00 61.12 112 THR C O 1
ATOM 8277 N N . LEU C 3 113 ? -33.598 -3.551 37.332 1.00 64.11 113 LEU C N 1
ATOM 8278 C CA . LEU C 3 113 ? -32.575 -4.579 37.468 1.00 62.70 113 LEU C CA 1
ATOM 8279 C C . LEU C 3 113 ? -31.402 -4.058 38.286 1.00 62.03 113 LEU C C 1
ATOM 8280 O O . LEU C 3 113 ? -30.870 -2.978 38.015 1.00 63.28 113 LEU C O 1
ATOM 8296 N N . ILE C 3 114 ? -30.993 -4.839 39.284 1.00 63.47 114 ILE C N 1
ATOM 8297 C CA . ILE C 3 114 ? -29.822 -4.513 40.090 1.00 62.72 114 ILE C CA 1
ATOM 8298 C C . ILE C 3 114 ? -28.610 -5.198 39.477 1.00 62.51 114 ILE C C 1
ATOM 8299 O O . ILE C 3 114 ? -27.726 -4.535 38.926 1.00 63.60 114 ILE C O 1
ATOM 8315 N N . CYS C 3 115 ? -28.559 -6.525 39.566 1.00 62.71 115 CYS C N 1
ATOM 8316 C CA A CYS C 3 115 ? -27.506 -7.287 38.909 0.27 62.58 115 CYS C CA 1
ATOM 8317 C CA B CYS C 3 115 ? -27.454 -7.296 39.007 0.73 62.46 115 CYS C CA 1
ATOM 8318 C C . CYS C 3 115 ? -27.832 -8.771 39.018 1.00 61.24 115 CYS C C 1
ATOM 8319 O O . CYS C 3 115 ? -28.751 -9.180 39.732 1.00 60.32 115 CYS C O 1
ATOM 8333 N N . GLY C 3 116 ? -27.087 -9.571 38.245 1.00 62.54 116 GLY C N 1
ATOM 8334 C CA . GLY C 3 116 ? -27.301 -11.003 38.177 1.00 61.50 116 GLY C CA 1
ATOM 8335 C C . GLY C 3 116 ? -25.989 -11.762 38.237 1.00 60.78 116 GLY C C 1
ATOM 8336 O O . GLY C 3 116 ? -24.912 -11.169 38.272 1.00 61.21 116 GLY C O 1
ATOM 8340 N N . LYS C 3 117 ? -26.097 -13.088 38.247 1.00 63.11 117 LYS C N 1
ATOM 8341 C CA . LYS C 3 117 ? -24.915 -13.911 38.434 1.00 62.24 117 LYS C CA 1
ATOM 8342 C C . LYS C 3 117 ? -25.312 -15.368 38.282 1.00 61.41 117 LYS C C 1
ATOM 8343 O O . LYS C 3 117 ? -26.370 -15.776 38.768 1.00 60.75 117 LYS C O 1
ATOM 8362 N N . ASP C 3 118 ? -24.461 -16.136 37.616 1.00 58.97 118 ASP C N 1
ATOM 8363 C CA . ASP C 3 118 ? -24.624 -17.580 37.499 1.00 58.16 118 ASP C CA 1
ATOM 8364 C C . ASP C 3 118 ? -23.859 -18.260 38.623 1.00 56.61 118 ASP C C 1
ATOM 8365 O O . ASP C 3 118 ? -22.668 -18.001 38.817 1.00 56.58 118 ASP C O 1
ATOM 8374 N N . ILE C 3 119 ? -24.540 -19.140 39.353 1.00 54.73 119 ILE C N 1
ATOM 8375 C CA . ILE C 3 119 ? -23.939 -19.882 40.454 1.00 53.26 119 ILE C CA 1
ATOM 8376 C C . ILE C 3 119 ? -23.862 -21.350 40.063 1.00 52.83 119 ILE C C 1
ATOM 8377 O O . ILE C 3 119 ? -24.746 -21.869 39.371 1.00 53.22 119 ILE C O 1
ATOM 8393 N N . SER C 3 120 ? -22.791 -22.012 40.493 1.00 54.11 120 SER C N 1
ATOM 8394 C CA . SER C 3 120 ? -22.559 -23.413 40.190 1.00 53.71 120 SER C CA 1
ATOM 8395 C C . SER C 3 120 ? -22.383 -24.194 41.483 1.00 52.20 120 SER C C 1
ATOM 8396 O O . SER C 3 120 ? -21.932 -23.656 42.499 1.00 51.60 120 SER C O 1
ATOM 8404 N N . SER C 3 121 ? -22.747 -25.471 41.436 1.00 50.90 121 SER C N 1
ATOM 8405 C CA . SER C 3 121 ? -22.501 -26.385 42.537 1.00 49.60 121 SER C CA 1
ATOM 8406 C C . SER C 3 121 ? -21.826 -27.633 41.993 1.00 49.66 121 SER C C 1
ATOM 8407 O O . SER C 3 121 ? -22.024 -28.010 40.835 1.00 50.57 121 SER C O 1
ATOM 8415 N N . GLY C 3 122 ? -21.019 -28.265 42.842 1.00 50.59 122 GLY C N 1
ATOM 8416 C CA . GLY C 3 122 ? -20.276 -29.447 42.452 1.00 50.64 122 GLY C CA 1
ATOM 8417 C C . GLY C 3 122 ? -19.560 -30.099 43.616 1.00 49.56 122 GLY C C 1
ATOM 8418 O O . GLY C 3 122 ? -19.981 -29.961 44.768 1.00 48.64 122 GLY C O 1
ATOM 8422 N N . TYR C 3 123 ? -18.474 -30.809 43.334 1.00 47.06 123 TYR C N 1
ATOM 8423 C CA . TYR C 3 123 ? -17.731 -31.512 44.366 1.00 46.20 123 TYR C CA 1
ATOM 8424 C C . TYR C 3 123 ? -16.240 -31.298 44.174 1.00 46.70 123 TYR C C 1
ATOM 8425 O O . TYR C 3 123 ? -15.773 -31.137 43.040 1.00 47.72 123 TYR C O 1
ATOM 8443 N N . PRO C 3 124 ? -15.468 -31.308 45.258 1.00 49.41 124 PRO C N 1
ATOM 8444 C CA . PRO C 3 124 ? -14.022 -31.290 45.111 1.00 49.64 124 PRO C CA 1
ATOM 8445 C C . PRO C 3 124 ? -13.552 -32.553 44.418 1.00 49.57 124 PRO C C 1
ATOM 8446 O O . PRO C 3 124 ? -14.216 -33.604 44.490 1.00 49.26 124 PRO C O 1
ATOM 8457 N N . PRO C 3 125 ? -12.410 -32.502 43.742 1.00 49.89 125 PRO C N 1
ATOM 8458 C CA . PRO C 3 125 ? -11.944 -33.679 43.007 1.00 49.85 125 PRO C CA 1
ATOM 8459 C C . PRO C 3 125 ? -11.362 -34.740 43.929 1.00 49.58 125 PRO C C 1
ATOM 8460 O O . PRO C 3 125 ? -10.792 -34.448 44.982 1.00 49.55 125 PRO C O 1
ATOM 8471 N N . ASP C 3 126 ? -11.542 -35.994 43.520 1.00 50.92 126 ASP C N 1
ATOM 8472 C CA . ASP C 3 126 ? -10.899 -37.112 44.186 1.00 49.90 126 ASP C CA 1
ATOM 8473 C C . ASP C 3 126 ? -9.402 -37.110 43.883 1.00 50.80 126 ASP C C 1
ATOM 8474 O O . ASP C 3 126 ? -8.915 -36.394 43.002 1.00 52.64 126 ASP C O 1
ATOM 8483 N N . ILE C 3 127 ? -8.673 -37.932 44.631 1.00 50.21 127 ILE C N 1
ATOM 8484 C CA . ILE C 3 127 ? -7.256 -38.184 44.383 1.00 51.15 127 ILE C CA 1
ATOM 8485 C C . ILE C 3 127 ? -7.141 -39.065 43.145 1.00 51.67 127 ILE C C 1
ATOM 8486 O O . ILE C 3 127 ? -7.555 -40.232 43.188 1.00 50.46 127 ILE C O 1
ATOM 8502 N N . PRO C 3 128 ? -6.591 -38.579 42.034 1.00 50.90 128 PRO C N 1
ATOM 8503 C CA . PRO C 3 128 ? -6.458 -39.441 40.854 1.00 51.36 128 PRO C CA 1
ATOM 8504 C C . PRO C 3 128 ? -5.635 -40.680 41.171 1.00 50.73 128 PRO C C 1
ATOM 8505 O O . PRO C 3 128 ? -4.518 -40.588 41.683 1.00 51.26 128 PRO C O 1
ATOM 8516 N N . ASP C 3 129 ? -6.199 -41.846 40.878 1.00 52.97 129 ASP C N 1
ATOM 8517 C CA . ASP C 3 129 ? -5.489 -43.109 41.027 1.00 52.58 129 ASP C CA 1
ATOM 8518 C C . ASP C 3 129 ? -5.499 -43.843 39.690 1.00 53.60 129 ASP C C 1
ATOM 8519 O O . ASP C 3 129 ? -5.969 -43.325 38.676 1.00 54.74 129 ASP C O 1
ATOM 8528 N N . GLU C 3 130 ? -4.957 -45.059 39.692 1.00 55.58 130 GLU C N 1
ATOM 8529 C CA . GLU C 3 130 ? -4.863 -45.867 38.478 1.00 56.67 130 GLU C CA 1
ATOM 8530 C C . GLU C 3 130 ? -4.098 -45.129 37.381 1.00 59.07 130 GLU C C 1
ATOM 8531 O O . GLU C 3 130 ? -4.420 -45.242 36.197 1.00 60.33 130 GLU C O 1
ATOM 8543 N N . VAL C 3 131 ? -3.080 -44.362 37.769 1.00 53.85 131 VAL C N 1
ATOM 8544 C CA . VAL C 3 131 ? -2.263 -43.664 36.782 1.00 56.55 131 VAL C CA 1
ATOM 8545 C C . VAL C 3 131 ? -1.487 -44.690 35.969 1.00 57.79 131 VAL C C 1
ATOM 8546 O O . VAL C 3 131 ? -0.786 -45.546 36.525 1.00 57.10 131 VAL C O 1
ATOM 8559 N N . THR C 3 132 ? -1.610 -44.611 34.646 1.00 56.13 132 THR C N 1
ATOM 8560 C CA . THR C 3 132 ? -0.922 -45.527 33.748 1.00 57.66 132 THR C CA 1
ATOM 8561 C C . THR C 3 132 ? -0.423 -44.765 32.531 1.00 60.93 132 THR C C 1
ATOM 8562 O O . THR C 3 132 ? -1.150 -43.949 31.958 1.00 61.75 132 THR C O 1
ATOM 8573 N N . CYS C 3 133 ? 0.821 -45.036 32.146 1.00 61.74 133 CYS C N 1
ATOM 8574 C CA . CYS C 3 133 ? 1.436 -44.435 30.970 1.00 65.30 133 CYS C CA 1
ATOM 8575 C C . CYS C 3 133 ? 1.989 -45.547 30.093 1.00 66.79 133 CYS C C 1
ATOM 8576 O O . CYS C 3 133 ? 2.768 -46.381 30.566 1.00 66.33 133 CYS C O 1
ATOM 8583 N N . VAL C 3 134 ? 1.585 -45.560 28.822 1.00 66.53 134 VAL C N 1
ATOM 8584 C CA . VAL C 3 134 ? 2.025 -46.568 27.867 1.00 68.27 134 VAL C CA 1
ATOM 8585 C C . VAL C 3 134 ? 2.517 -45.868 26.608 1.00 72.38 134 VAL C C 1
ATOM 8586 O O . VAL C 3 134 ? 2.304 -44.673 26.405 1.00 73.70 134 VAL C O 1
ATOM 8599 N N . ILE C 3 135 ? 3.177 -46.645 25.753 1.00 70.16 135 ILE C N 1
ATOM 8600 C CA . ILE C 3 135 ? 3.663 -46.180 24.460 1.00 74.44 135 ILE C CA 1
ATOM 8601 C C . ILE C 3 135 ? 3.182 -47.195 23.435 1.00 75.11 135 ILE C C 1
ATOM 8602 O O . ILE C 3 135 ? 3.760 -48.280 23.308 1.00 75.33 135 ILE C O 1
ATOM 8618 N N . TYR C 3 136 ? 2.123 -46.857 22.707 1.00 77.26 136 TYR C N 1
ATOM 8619 C CA . TYR C 3 136 ? 1.707 -47.689 21.590 1.00 78.72 136 TYR C CA 1
ATOM 8620 C C . TYR C 3 136 ? 2.757 -47.608 20.490 1.00 83.29 136 TYR C C 1
ATOM 8621 O O . TYR C 3 136 ? 3.228 -46.521 20.143 1.00 86.14 136 TYR C O 1
ATOM 8639 N N . GLU C 3 137 ? 3.134 -48.767 19.955 1.00 82.39 137 GLU C N 1
ATOM 8640 C CA . GLU C 3 137 ? 4.270 -48.846 19.050 1.00 86.61 137 GLU C CA 1
ATOM 8641 C C . GLU C 3 137 ? 4.057 -47.964 17.825 1.00 90.73 137 GLU C C 1
ATOM 8642 O O . GLU C 3 137 ? 2.971 -47.934 17.241 1.00 90.78 137 GLU C O 1
ATOM 8654 N N . TYR C 3 138 ? 5.110 -47.232 17.453 1.00 88.14 138 TYR C N 1
ATOM 8655 C CA . TYR C 3 138 ? 5.113 -46.346 16.290 1.00 92.83 138 TYR C CA 1
ATOM 8656 C C . TYR C 3 138 ? 4.357 -45.051 16.558 1.00 92.41 138 TYR C C 1
ATOM 8657 O O . TYR C 3 138 ? 4.519 -44.072 15.822 1.00 96.47 138 TYR C O 1
ATOM 8675 N N . SER C 3 139 ? 3.530 -45.030 17.608 1.00 94.87 139 SER C N 1
ATOM 8676 C CA . SER C 3 139 ? 2.749 -43.840 17.915 1.00 94.34 139 SER C CA 1
ATOM 8677 C C . SER C 3 139 ? 3.631 -42.621 18.144 1.00 97.00 139 SER C C 1
ATOM 8678 O O . SER C 3 139 ? 3.165 -41.488 17.989 1.00 98.50 139 SER C O 1
ATOM 8686 N N . GLY C 3 140 ? 4.889 -42.819 18.523 1.00 96.71 140 GLY C N 1
ATOM 8687 C CA . GLY C 3 140 ? 5.777 -41.707 18.762 1.00 99.49 140 GLY C CA 1
ATOM 8688 C C . GLY C 3 140 ? 5.449 -40.863 19.972 1.00 96.66 140 GLY C C 1
ATOM 8689 O O . GLY C 3 140 ? 6.267 -40.012 20.343 1.00 98.86 140 GLY C O 1
ATOM 8693 N N . ASN C 3 141 ? 4.287 -41.047 20.601 1.00 98.09 141 ASN C N 1
ATOM 8694 C CA . ASN C 3 141 ? 3.996 -40.375 21.857 1.00 95.12 141 ASN C CA 1
ATOM 8695 C C . ASN C 3 141 ? 3.531 -41.373 22.910 1.00 89.79 141 ASN C C 1
ATOM 8696 O O . ASN C 3 141 ? 3.035 -42.461 22.603 1.00 88.11 141 ASN C O 1
ATOM 8706 N N . MET C 3 142 ? 3.718 -40.972 24.166 1.00 86.63 142 MET C N 1
ATOM 8707 C CA . MET C 3 142 ? 3.343 -41.758 25.335 1.00 81.89 142 MET C CA 1
ATOM 8708 C C . MET C 3 142 ? 1.972 -41.309 25.823 1.00 79.02 142 MET C C 1
ATOM 8709 O O . MET C 3 142 ? 1.740 -40.111 26.016 1.00 79.91 142 MET C O 1
ATOM 8723 N N . THR C 3 143 ? 1.073 -42.271 26.036 1.00 76.96 143 THR C N 1
ATOM 8724 C CA . THR C 3 143 ? -0.311 -41.993 26.410 1.00 74.41 143 THR C CA 1
ATOM 8725 C C . THR C 3 143 ? -0.484 -42.259 27.901 1.00 70.45 143 THR C C 1
ATOM 8726 O O . THR C 3 143 ? -0.411 -43.409 28.344 1.00 68.32 143 THR C O 1
ATOM 8737 N N . CYS C 3 144 ? -0.726 -41.200 28.669 1.00 70.40 144 CYS C N 1
ATOM 8738 C CA . CYS C 3 144 ? -0.944 -41.298 30.106 1.00 66.94 144 CYS C CA 1
ATOM 8739 C C . CYS C 3 144 ? -2.419 -41.074 30.415 1.00 64.71 144 CYS C C 1
ATOM 8740 O O . CYS C 3 144 ? -3.009 -40.081 29.973 1.00 66.06 144 CYS C O 1
ATOM 8747 N N . THR C 3 145 ? -3.005 -41.992 31.178 1.00 64.64 145 THR C N 1
ATOM 8748 C CA . THR C 3 145 ? -4.399 -41.913 31.584 1.00 62.47 145 THR C CA 1
ATOM 8749 C C . THR C 3 145 ? -4.479 -42.081 33.095 1.00 59.48 145 THR C C 1
ATOM 8750 O O . THR C 3 145 ? -3.471 -42.299 33.772 1.00 59.12 145 THR C O 1
ATOM 8761 N N . TRP C 3 146 ? -5.690 -41.980 33.630 1.00 59.47 146 TRP C N 1
ATOM 8762 C CA . TRP C 3 146 ? -5.900 -42.147 35.061 1.00 56.81 146 TRP C CA 1
ATOM 8763 C C . TRP C 3 146 ? -7.396 -42.223 35.325 1.00 55.17 146 TRP C C 1
ATOM 8764 O O . TRP C 3 146 ? -8.219 -41.952 34.447 1.00 56.20 146 TRP C O 1
ATOM 8785 N N . ASN C 3 147 ? -7.734 -42.610 36.549 1.00 56.21 147 ASN C N 1
ATOM 8786 C CA . ASN C 3 147 ? -9.112 -42.614 37.021 1.00 54.72 147 ASN C CA 1
ATOM 8787 C C . ASN C 3 147 ? -9.339 -41.319 37.790 1.00 54.40 147 ASN C C 1
ATOM 8788 O O . ASN C 3 147 ? -8.757 -41.115 38.861 1.00 53.46 147 ASN C O 1
ATOM 8799 N N . ALA C 3 148 ? -10.180 -40.442 37.237 1.00 53.95 148 ALA C N 1
ATOM 8800 C CA . ALA C 3 148 ? -10.431 -39.147 37.855 1.00 53.95 148 ALA C CA 1
ATOM 8801 C C . ALA C 3 148 ? -11.337 -39.246 39.071 1.00 51.80 148 ALA C C 1
ATOM 8802 O O . ALA C 3 148 ? -11.380 -38.307 39.871 1.00 51.46 148 ALA C O 1
ATOM 8809 N N . GLY C 3 149 ? -12.059 -40.349 39.228 1.00 49.61 149 GLY C N 1
ATOM 8810 C CA . GLY C 3 149 ? -12.885 -40.542 40.401 1.00 48.83 149 GLY C CA 1
ATOM 8811 C C . GLY C 3 149 ? -14.331 -40.171 40.170 1.00 48.73 149 GLY C C 1
ATOM 8812 O O . GLY C 3 149 ? -14.848 -40.325 39.061 1.00 49.18 149 GLY C O 1
ATOM 8816 N N . LYS C 3 150 ? -14.988 -39.677 41.215 1.00 48.59 150 LYS C N 1
ATOM 8817 C CA . LYS C 3 150 ? -16.403 -39.356 41.164 1.00 48.46 150 LYS C CA 1
ATOM 8818 C C . LYS C 3 150 ? -16.634 -38.064 40.382 1.00 48.79 150 LYS C C 1
ATOM 8819 O O . LYS C 3 150 ? -15.701 -37.329 40.046 1.00 49.47 150 LYS C O 1
ATOM 8838 N N . LEU C 3 151 ? -17.905 -37.789 40.096 1.00 48.68 151 LEU C N 1
ATOM 8839 C CA . LEU C 3 151 ? -18.274 -36.625 39.305 1.00 48.98 151 LEU C CA 1
ATOM 8840 C C . LEU C 3 151 ? -18.162 -35.352 40.129 1.00 49.10 151 LEU C C 1
ATOM 8841 O O . LEU C 3 151 ? -18.594 -35.298 41.282 1.00 48.86 151 LEU C O 1
ATOM 8857 N N . THR C 3 152 ? -17.583 -34.319 39.518 1.00 49.76 152 THR C N 1
ATOM 8858 C CA . THR C 3 152 ? -17.418 -33.026 40.162 1.00 49.93 152 THR C CA 1
ATOM 8859 C C . THR C 3 152 ? -18.395 -31.975 39.658 1.00 50.15 152 THR C C 1
ATOM 8860 O O . THR C 3 152 ? -18.588 -30.962 40.337 1.00 50.36 152 THR C O 1
ATOM 8871 N N . TYR C 3 153 ? -18.986 -32.180 38.478 1.00 49.88 153 TYR C N 1
ATOM 8872 C CA . TYR C 3 153 ? -19.985 -31.280 37.905 1.00 50.42 153 TYR C CA 1
ATOM 8873 C C . TYR C 3 153 ? -19.377 -29.972 37.408 1.00 52.60 153 TYR C C 1
ATOM 8874 O O . TYR C 3 153 ? -19.853 -29.409 36.420 1.00 54.53 153 TYR C O 1
ATOM 8892 N N . ILE C 3 154 ? -18.330 -29.483 38.061 1.00 50.61 154 ILE C N 1
ATOM 8893 C CA . ILE C 3 154 ? -17.765 -28.179 37.755 1.00 51.67 154 ILE C CA 1
ATOM 8894 C C . ILE C 3 154 ? -16.447 -28.361 37.005 1.00 52.99 154 ILE C C 1
ATOM 8895 O O . ILE C 3 154 ? -15.876 -29.451 36.949 1.00 51.76 154 ILE C O 1
ATOM 8911 N N . ASP C 3 155 ? -15.962 -27.262 36.429 1.00 60.10 155 ASP C N 1
ATOM 8912 C CA . ASP C 3 155 ? -14.792 -27.295 35.560 1.00 62.26 155 ASP C CA 1
ATOM 8913 C C . ASP C 3 155 ? -13.557 -27.756 36.325 1.00 60.79 155 ASP C C 1
ATOM 8914 O O . ASP C 3 155 ? -12.960 -26.980 37.079 1.00 61.09 155 ASP C O 1
ATOM 8923 N N . THR C 3 156 ? -13.170 -29.014 36.131 1.00 60.47 156 THR C N 1
ATOM 8924 C CA . THR C 3 156 ? -12.006 -29.595 36.788 1.00 59.13 156 THR C CA 1
ATOM 8925 C C . THR C 3 156 ? -10.859 -29.698 35.792 1.00 61.54 156 THR C C 1
ATOM 8926 O O . THR C 3 156 ? -11.028 -30.247 34.698 1.00 62.52 156 THR C O 1
ATOM 8937 N N . LYS C 3 157 ? -9.697 -29.177 36.176 1.00 60.38 157 LYS C N 1
ATOM 8938 C CA . LYS C 3 157 ? -8.507 -29.191 35.339 1.00 63.00 157 LYS C CA 1
ATOM 8939 C C . LYS C 3 157 ? -7.483 -30.177 35.887 1.00 61.35 157 LYS C C 1
ATOM 8940 O O . LYS C 3 157 ? -7.404 -30.409 37.097 1.00 58.91 157 LYS C O 1
ATOM 8959 N N . TYR C 3 158 ? -6.690 -30.750 34.983 1.00 63.54 158 TYR C N 1
ATOM 8960 C CA . TYR C 3 158 ? -5.685 -31.744 35.335 1.00 62.39 158 TYR C CA 1
ATOM 8961 C C . TYR C 3 158 ? -4.317 -31.297 34.842 1.00 65.73 158 TYR C C 1
ATOM 8962 O O . TYR C 3 158 ? -4.175 -30.872 33.691 1.00 68.89 158 TYR C O 1
ATOM 8980 N N . VAL C 3 159 ? -3.317 -31.400 35.712 1.00 63.10 159 VAL C N 1
ATOM 8981 C CA . VAL C 3 159 ? -1.936 -31.059 35.388 1.00 66.25 159 VAL C CA 1
ATOM 8982 C C . VAL C 3 159 ? -1.103 -32.325 35.517 1.00 65.08 159 VAL C C 1
ATOM 8983 O O . VAL C 3 159 ? -1.057 -32.938 36.591 1.00 62.18 159 VAL C O 1
ATOM 8996 N N . VAL C 3 160 ? -0.444 -32.711 34.430 1.00 65.51 160 VAL C N 1
ATOM 8997 C CA . VAL C 3 160 ? 0.392 -33.906 34.391 1.00 64.89 160 VAL C CA 1
ATOM 8998 C C . VAL C 3 160 ? 1.849 -33.474 34.466 1.00 67.95 160 VAL C C 1
ATOM 8999 O O . VAL C 3 160 ? 2.354 -32.799 33.562 1.00 71.80 160 VAL C O 1
ATOM 9012 N N . HIS C 3 161 ? 2.526 -33.865 35.541 1.00 66.80 161 HIS C N 1
ATOM 9013 C CA . HIS C 3 161 ? 3.945 -33.582 35.712 1.00 69.62 161 HIS C CA 1
ATOM 9014 C C . HIS C 3 161 ? 4.770 -34.764 35.222 1.00 70.12 161 HIS C C 1
ATOM 9015 O O . HIS C 3 161 ? 4.463 -35.917 35.542 1.00 67.09 161 HIS C O 1
ATOM 9029 N N . VAL C 3 162 ? 5.820 -34.475 34.457 1.00 74.41 162 VAL C N 1
ATOM 9030 C CA . VAL C 3 162 ? 6.767 -35.488 34.001 1.00 75.53 162 VAL C CA 1
ATOM 9031 C C . VAL C 3 162 ? 8.164 -35.022 34.383 1.00 78.75 162 VAL C C 1
ATOM 9032 O O . VAL C 3 162 ? 8.599 -33.943 33.962 1.00 82.57 162 VAL C O 1
ATOM 9045 N N . LYS C 3 163 ? 8.862 -35.830 35.174 1.00 78.59 163 LYS C N 1
ATOM 9046 C CA . LYS C 3 163 ? 10.181 -35.486 35.685 1.00 81.44 163 LYS C CA 1
ATOM 9047 C C . LYS C 3 163 ? 11.139 -36.637 35.426 1.00 82.27 163 LYS C C 1
ATOM 9048 O O . LYS C 3 163 ? 10.788 -37.804 35.626 1.00 79.12 163 LYS C O 1
ATOM 9067 N N . SER C 3 164 ? 12.347 -36.306 34.982 1.00 90.38 164 SER C N 1
ATOM 9068 C CA . SER C 3 164 ? 13.369 -37.306 34.703 1.00 91.80 164 SER C CA 1
ATOM 9069 C C . SER C 3 164 ? 14.134 -37.616 35.983 1.00 91.00 164 SER C C 1
ATOM 9070 O O . SER C 3 164 ? 14.695 -36.712 36.612 1.00 92.98 164 SER C O 1
ATOM 9078 N N . LEU C 3 165 ? 14.156 -38.894 36.369 1.00 90.93 165 LEU C N 1
ATOM 9079 C CA . LEU C 3 165 ? 14.953 -39.308 37.517 1.00 90.56 165 LEU C CA 1
ATOM 9080 C C . LEU C 3 165 ? 16.440 -39.064 37.309 1.00 95.41 165 LEU C C 1
ATOM 9081 O O . LEU C 3 165 ? 17.205 -39.146 38.278 1.00 96.08 165 LEU C O 1
ATOM 9097 N N . GLU C 3 166 ? 16.868 -38.767 36.082 1.00 98.77 166 GLU C N 1
ATOM 9098 C CA . GLU C 3 166 ? 18.278 -38.472 35.805 1.00 103.94 166 GLU C CA 1
ATOM 9099 C C . GLU C 3 166 ? 18.530 -36.968 35.877 1.00 107.18 166 GLU C C 1
ATOM 9100 O O . GLU C 3 166 ? 19.148 -36.477 36.826 1.00 108.34 166 GLU C O 1
ATOM 9112 N N . THR C 3 167 ? 18.044 -36.226 34.881 1.00 104.82 167 THR C N 1
ATOM 9113 C CA . THR C 3 167 ? 18.371 -34.810 34.741 1.00 108.96 167 THR C CA 1
ATOM 9114 C C . THR C 3 167 ? 17.507 -33.895 35.604 1.00 106.50 167 THR C C 1
ATOM 9115 O O . THR C 3 167 ? 17.723 -32.679 35.584 1.00 109.78 167 THR C O 1
ATOM 9126 N N . GLU C 3 168 ? 16.541 -34.429 36.346 1.00 104.35 168 GLU C N 1
ATOM 9127 C CA . GLU C 3 168 ? 15.760 -33.670 37.320 1.00 101.87 168 GLU C CA 1
ATOM 9128 C C . GLU C 3 168 ? 14.900 -32.581 36.685 1.00 102.60 168 GLU C C 1
ATOM 9129 O O . GLU C 3 168 ? 14.299 -31.777 37.409 1.00 101.16 168 GLU C O 1
ATOM 9141 N N . GLU C 3 169 ? 14.820 -32.521 35.357 1.00 100.70 169 GLU C N 1
ATOM 9142 C CA . GLU C 3 169 ? 14.081 -31.459 34.684 1.00 102.19 169 GLU C CA 1
ATOM 9143 C C . GLU C 3 169 ? 12.614 -31.855 34.552 1.00 97.55 169 GLU C C 1
ATOM 9144 O O . GLU C 3 169 ? 12.298 -32.957 34.093 1.00 95.39 169 GLU C O 1
ATOM 9156 N N . GLU C 3 170 ? 11.726 -30.950 34.955 1.00 95.08 170 GLU C N 1
ATOM 9157 C CA . GLU C 3 170 ? 10.302 -31.232 35.076 1.00 90.46 170 GLU C CA 1
ATOM 9158 C C . GLU C 3 170 ? 9.525 -30.463 34.018 1.00 92.20 170 GLU C C 1
ATOM 9159 O O . GLU C 3 170 ? 9.668 -29.240 33.902 1.00 95.17 170 GLU C O 1
ATOM 9171 N N . GLN C 3 171 ? 8.706 -31.181 33.253 1.00 90.18 171 GLN C N 1
ATOM 9172 C CA . GLN C 3 171 ? 7.754 -30.587 32.326 1.00 91.11 171 GLN C CA 1
ATOM 9173 C C . GLN C 3 171 ? 6.337 -30.780 32.851 1.00 86.27 171 GLN C C 1
ATOM 9174 O O . GLN C 3 171 ? 6.019 -31.803 33.465 1.00 82.21 171 GLN C O 1
ATOM 9188 N N . GLN C 3 172 ? 5.489 -29.786 32.605 1.00 83.59 172 GLN C N 1
ATOM 9189 C CA . GLN C 3 172 ? 4.091 -29.830 33.008 1.00 79.62 172 GLN C CA 1
ATOM 9190 C C . GLN C 3 172 ? 3.198 -29.713 31.782 1.00 80.75 172 GLN C C 1
ATOM 9191 O O . GLN C 3 172 ? 3.580 -29.125 30.766 1.00 85.12 172 GLN C O 1
ATOM 9205 N N . TYR C 3 173 ? 2.001 -30.283 31.887 1.00 79.33 173 TYR C N 1
ATOM 9206 C CA . TYR C 3 173 ? 1.033 -30.268 30.801 1.00 80.03 173 TYR C CA 1
ATOM 9207 C C . TYR C 3 173 ? -0.360 -30.116 31.386 1.00 76.60 173 TYR C C 1
ATOM 9208 O O . TYR C 3 173 ? -0.759 -30.908 32.245 1.00 72.51 173 TYR C O 1
ATOM 9226 N N . LEU C 3 174 ? -1.096 -29.111 30.921 1.00 75.25 174 LEU C N 1
ATOM 9227 C CA . LEU C 3 174 ? -2.483 -28.938 31.319 1.00 72.47 174 LEU C CA 1
ATOM 9228 C C . LEU C 3 174 ? -3.392 -29.677 30.344 1.00 71.90 174 LEU C C 1
ATOM 9229 O O . LEU C 3 174 ? -3.092 -29.798 29.154 1.00 74.92 174 LEU C O 1
ATOM 9245 N N . THR C 3 175 ? -4.503 -30.187 30.868 1.00 75.44 175 THR C N 1
ATOM 9246 C CA . THR C 3 175 ? -5.462 -30.930 30.062 1.00 74.70 175 THR C CA 1
ATOM 9247 C C . THR C 3 175 ? -6.782 -30.990 30.817 1.00 71.29 175 THR C C 1
ATOM 9248 O O . THR C 3 175 ? -6.859 -30.660 32.002 1.00 69.11 175 THR C O 1
ATOM 9259 N N . SER C 3 176 ? -7.825 -31.419 30.106 1.00 79.95 176 SER C N 1
ATOM 9260 C CA . SER C 3 176 ? -9.138 -31.641 30.698 1.00 77.00 176 SER C CA 1
ATOM 9261 C C . SER C 3 176 ? -9.521 -33.108 30.779 1.00 74.13 176 SER C C 1
ATOM 9262 O O . SER C 3 176 ? -10.331 -33.474 31.632 1.00 71.07 176 SER C O 1
ATOM 9270 N N . SER C 3 177 ? -8.965 -33.951 29.909 1.00 80.11 177 SER C N 1
ATOM 9271 C CA . SER C 3 177 ? -9.187 -35.391 29.972 1.00 77.68 177 SER C CA 1
ATOM 9272 C C . SER C 3 177 ? -7.855 -36.104 30.173 1.00 77.40 177 SER C C 1
ATOM 9273 O O . SER C 3 177 ? -7.273 -36.036 31.260 1.00 75.76 177 SER C O 1
ATOM 9281 N N . TYR C 3 178 ? -7.359 -36.782 29.139 1.00 74.37 178 TYR C N 1
ATOM 9282 C CA . TYR C 3 178 ? -6.072 -37.455 29.173 1.00 74.61 178 TYR C CA 1
ATOM 9283 C C . TYR C 3 178 ? -5.110 -36.716 28.246 1.00 78.72 178 TYR C C 1
ATOM 9284 O O . TYR C 3 178 ? -5.419 -35.630 27.744 1.00 81.10 178 TYR C O 1
ATOM 9302 N N . ILE C 3 179 ? -3.926 -37.289 28.031 1.00 74.35 179 ILE C N 1
ATOM 9303 C CA . ILE C 3 179 ? -2.848 -36.548 27.386 1.00 78.32 179 ILE C CA 1
ATOM 9304 C C . ILE C 3 179 ? -1.949 -37.493 26.603 1.00 79.99 179 ILE C C 1
ATOM 9305 O O . ILE C 3 179 ? -1.725 -38.640 26.995 1.00 77.68 179 ILE C O 1
ATOM 9321 N N . ASN C 3 180 ? -1.425 -36.982 25.491 1.00 80.10 180 ASN C N 1
ATOM 9322 C CA . ASN C 3 180 ? -0.369 -37.623 24.717 1.00 82.63 180 ASN C CA 1
ATOM 9323 C C . ASN C 3 180 ? 0.886 -36.763 24.818 1.00 85.80 180 ASN C C 1
ATOM 9324 O O . ASN C 3 180 ? 0.883 -35.607 24.381 1.00 89.11 180 ASN C O 1
ATOM 9334 N N . ILE C 3 181 ? 1.953 -37.320 25.391 1.00 88.94 181 ILE C N 1
ATOM 9335 C CA . ILE C 3 181 ? 3.257 -36.663 25.424 1.00 92.35 181 ILE C CA 1
ATOM 9336 C C . ILE C 3 181 ? 4.133 -37.286 24.348 1.00 95.71 181 ILE C C 1
ATOM 9337 O O . ILE C 3 181 ? 4.166 -38.513 24.193 1.00 94.01 181 ILE C O 1
ATOM 9353 N N . SER C 3 182 ? 4.848 -36.444 23.607 1.00 99.92 182 SER C N 1
ATOM 9354 C CA . SER C 3 182 ? 5.712 -36.922 22.536 1.00 103.72 182 SER C CA 1
ATOM 9355 C C . SER C 3 182 ? 7.007 -37.485 23.102 1.00 103.84 182 SER C C 1
ATOM 9356 O O . SER C 3 182 ? 7.626 -36.893 23.991 1.00 103.78 182 SER C O 1
ATOM 9364 N N . THR C 3 183 ? 7.410 -38.647 22.581 1.00 102.87 183 THR C N 1
ATOM 9365 C CA . THR C 3 183 ? 8.670 -39.248 23.001 1.00 103.42 183 THR C CA 1
ATOM 9366 C C . THR C 3 183 ? 9.849 -38.330 22.709 1.00 108.63 183 THR C C 1
ATOM 9367 O O . THR C 3 183 ? 10.872 -38.395 23.400 1.00 109.05 183 THR C O 1
ATOM 9378 N N . ASP C 3 184 ? 9.727 -37.469 21.695 1.00 107.53 184 ASP C N 1
ATOM 9379 C CA . ASP C 3 184 ? 10.812 -36.549 21.372 1.00 113.01 184 ASP C CA 1
ATOM 9380 C C . ASP C 3 184 ? 11.110 -35.606 22.530 1.00 112.33 184 ASP C C 1
ATOM 9381 O O . ASP C 3 184 ? 12.251 -35.155 22.683 1.00 115.84 184 ASP C O 1
ATOM 9390 N N . SER C 3 185 ? 10.107 -35.297 23.352 1.00 110.48 185 SER C N 1
ATOM 9391 C CA . SER C 3 185 ? 10.314 -34.439 24.511 1.00 109.54 185 SER C CA 1
ATOM 9392 C C . SER C 3 185 ? 10.911 -35.183 25.698 1.00 106.30 185 SER C C 1
ATOM 9393 O O . SER C 3 185 ? 11.260 -34.542 26.694 1.00 105.94 185 SER C O 1
ATOM 9401 N N . LEU C 3 186 ? 11.031 -36.506 25.620 1.00 106.10 186 LEU C N 1
ATOM 9402 C CA . LEU C 3 186 ? 11.608 -37.299 26.704 1.00 103.37 186 LEU C CA 1
ATOM 9403 C C . LEU C 3 186 ? 13.069 -37.608 26.375 1.00 107.49 186 LEU C C 1
ATOM 9404 O O . LEU C 3 186 ? 13.459 -38.739 26.081 1.00 107.25 186 LEU C O 1
ATOM 9420 N N . GLN C 3 187 ? 13.882 -36.553 26.440 1.00 110.15 187 GLN C N 1
ATOM 9421 C CA . GLN C 3 187 ? 15.283 -36.650 26.046 1.00 114.98 187 GLN C CA 1
ATOM 9422 C C . GLN C 3 187 ? 16.152 -37.146 27.196 1.00 113.64 187 GLN C C 1
ATOM 9423 O O . GLN C 3 187 ? 16.957 -38.068 27.023 1.00 114.78 187 GLN C O 1
ATOM 9437 N N . GLY C 3 188 ? 15.999 -36.549 28.373 1.00 112.92 188 GLY C N 1
ATOM 9438 C CA . GLY C 3 188 ? 16.870 -36.842 29.494 1.00 112.35 188 GLY C CA 1
ATOM 9439 C C . GLY C 3 188 ? 16.638 -38.191 30.143 1.00 107.56 188 GLY C C 1
ATOM 9440 O O . GLY C 3 188 ? 15.995 -38.279 31.194 1.00 103.33 188 GLY C O 1
ATOM 9444 N N . GLY C 3 189 ? 17.162 -39.248 29.532 1.00 106.63 189 GLY C N 1
ATOM 9445 C CA . GLY C 3 189 ? 17.129 -40.565 30.136 1.00 102.93 189 GLY C CA 1
ATOM 9446 C C . GLY C 3 189 ? 15.913 -41.379 29.747 1.00 99.00 189 GLY C C 1
ATOM 9447 O O . GLY C 3 189 ? 15.113 -41.019 28.878 1.00 99.36 189 GLY C O 1
ATOM 9451 N N . LYS C 3 190 ? 15.786 -42.521 30.421 1.00 94.16 190 LYS C N 1
ATOM 9452 C CA . LYS C 3 190 ? 14.684 -43.446 30.203 1.00 90.39 190 LYS C CA 1
ATOM 9453 C C . LYS C 3 190 ? 13.880 -43.721 31.466 1.00 85.36 190 LYS C C 1
ATOM 9454 O O . LYS C 3 190 ? 12.953 -44.538 31.424 1.00 82.12 190 LYS C O 1
ATOM 9473 N N . LYS C 3 191 ? 14.206 -43.073 32.582 1.00 86.96 191 LYS C N 1
ATOM 9474 C CA . LYS C 3 191 ? 13.500 -43.260 33.844 1.00 82.60 191 LYS C CA 1
ATOM 9475 C C . LYS C 3 191 ? 12.860 -41.938 34.238 1.00 82.11 191 LYS C C 1
ATOM 9476 O O . LYS C 3 191 ? 13.563 -40.937 34.422 1.00 85.07 191 LYS C O 1
ATOM 9495 N N . TYR C 3 192 ? 11.534 -41.937 34.372 1.00 76.19 192 TYR C N 1
ATOM 9496 C CA . TYR C 3 192 ? 10.779 -40.724 34.647 1.00 75.58 192 TYR C CA 1
ATOM 9497 C C . TYR C 3 192 ? 9.807 -40.953 35.796 1.00 71.12 192 TYR C C 1
ATOM 9498 O O . TYR C 3 192 ? 9.385 -42.078 36.072 1.00 68.34 192 TYR C O 1
ATOM 9516 N N . LEU C 3 193 ? 9.459 -39.857 36.465 1.00 70.17 193 LEU C N 1
ATOM 9517 C CA . LEU C 3 193 ? 8.402 -39.839 37.467 1.00 66.33 193 LEU C CA 1
ATOM 9518 C C . LEU C 3 193 ? 7.211 -39.064 36.918 1.00 65.73 193 LEU C C 1
ATOM 9519 O O . LEU C 3 193 ? 7.379 -37.982 36.343 1.00 68.52 193 LEU C O 1
ATOM 9535 N N . VAL C 3 194 ? 6.014 -39.619 37.098 1.00 63.20 194 VAL C N 1
ATOM 9536 C CA . VAL C 3 194 ? 4.788 -39.042 36.556 1.00 62.46 194 VAL C CA 1
ATOM 9537 C C . VAL C 3 194 ? 3.735 -39.027 37.654 1.00 58.89 194 VAL C C 1
ATOM 9538 O O . VAL C 3 194 ? 3.393 -40.082 38.202 1.00 56.26 194 VAL C O 1
ATOM 9551 N N . TRP C 3 195 ? 3.215 -37.842 37.964 1.00 60.14 195 TRP C N 1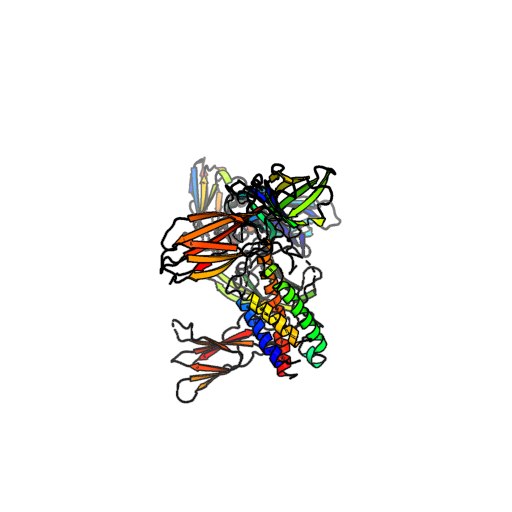
ATOM 9552 C CA . TRP C 3 195 ? 2.064 -37.704 38.844 1.00 57.07 195 TRP C CA 1
ATOM 9553 C C . TRP C 3 195 ? 1.073 -36.726 38.226 1.00 57.65 195 TRP C C 1
ATOM 9554 O O . TRP C 3 195 ? 1.401 -35.974 37.305 1.00 60.63 195 TRP C O 1
ATOM 9575 N N . VAL C 3 196 ? -0.157 -36.756 38.734 1.00 57.89 196 VAL C N 1
ATOM 9576 C CA . VAL C 3 196 ? -1.264 -35.999 38.160 1.00 58.12 196 VAL C CA 1
ATOM 9577 C C . VAL C 3 196 ? -1.914 -35.162 39.249 1.00 56.72 196 VAL C C 1
ATOM 9578 O O . VAL C 3 196 ? -2.170 -35.650 40.356 1.00 54.20 196 VAL C O 1
ATOM 9591 N N . GLN C 3 197 ? -2.199 -33.905 38.924 1.00 57.03 197 GLN C N 1
ATOM 9592 C CA . GLN C 3 197 ? -2.841 -32.975 39.842 1.00 56.14 197 GLN C CA 1
ATOM 9593 C C . GLN C 3 197 ? -4.207 -32.596 39.292 1.00 55.68 197 GLN C C 1
ATOM 9594 O O . GLN C 3 197 ? -4.317 -32.160 38.143 1.00 57.87 197 GLN C O 1
ATOM 9608 N N . ALA C 3 198 ? -5.241 -32.767 40.107 1.00 52.00 198 ALA C N 1
ATOM 9609 C CA . ALA C 3 198 ? -6.604 -32.406 39.741 1.00 51.57 198 ALA C CA 1
ATOM 9610 C C . ALA C 3 198 ? -7.060 -31.241 40.608 1.00 51.58 198 ALA C C 1
ATOM 9611 O O . ALA C 3 198 ? -6.893 -31.273 41.832 1.00 51.39 198 ALA C O 1
ATOM 9618 N N . ALA C 3 199 ? -7.639 -30.221 39.976 1.00 51.69 199 ALA C N 1
ATOM 9619 C CA . ALA C 3 199 ? -8.007 -29.001 40.677 1.00 51.76 199 ALA C CA 1
ATOM 9620 C C . ALA C 3 199 ? -9.301 -28.428 40.126 1.00 51.77 199 ALA C C 1
ATOM 9621 O O . ALA C 3 199 ? -9.532 -28.428 38.914 1.00 51.94 199 ALA C O 1
ATOM 9628 N N . ASN C 3 200 ? -10.139 -27.939 41.036 1.00 51.84 200 ASN C N 1
ATOM 9629 C CA . ASN C 3 200 ? -11.300 -27.139 40.681 1.00 52.20 200 ASN C CA 1
ATOM 9630 C C . ASN C 3 200 ? -11.559 -26.173 41.828 1.00 51.96 200 ASN C C 1
ATOM 9631 O O . ASN C 3 200 ? -10.924 -26.247 42.882 1.00 51.75 200 ASN C O 1
ATOM 9642 N N . ALA C 3 201 ? -12.509 -25.261 41.615 1.00 53.36 201 ALA C N 1
ATOM 9643 C CA . ALA C 3 201 ? -12.748 -24.199 42.588 1.00 53.69 201 ALA C CA 1
ATOM 9644 C C . ALA C 3 201 ? -12.843 -24.742 44.010 1.00 51.38 201 ALA C C 1
ATOM 9645 O O . ALA C 3 201 ? -12.379 -24.100 44.959 1.00 51.49 201 ALA C O 1
ATOM 9652 N N . LEU C 3 202 ? -13.422 -25.928 44.177 1.00 54.96 202 LEU C N 1
ATOM 9653 C CA . LEU C 3 202 ? -13.723 -26.454 45.502 1.00 52.49 202 LEU C CA 1
ATOM 9654 C C . LEU C 3 202 ? -12.583 -27.244 46.126 1.00 51.37 202 LEU C C 1
ATOM 9655 O O . LEU C 3 202 ? -12.659 -27.562 47.317 1.00 50.46 202 LEU C O 1
ATOM 9671 N N . GLY C 3 203 ? -11.546 -27.585 45.374 1.00 50.71 203 GLY C N 1
ATOM 9672 C CA . GLY C 3 203 ? -10.493 -28.394 45.957 1.00 50.60 203 GLY C CA 1
ATOM 9673 C C . GLY C 3 203 ? -9.409 -28.704 44.954 1.00 50.87 203 GLY C C 1
ATOM 9674 O O . GLY C 3 203 ? -9.465 -28.303 43.786 1.00 51.14 203 GLY C O 1
ATOM 9678 N N . MET C 3 204 ? -8.420 -29.451 45.438 1.00 55.25 204 MET C N 1
ATOM 9679 C CA . MET C 3 204 ? -7.221 -29.758 44.671 1.00 56.78 204 MET C CA 1
ATOM 9680 C C . MET C 3 204 ? -6.575 -30.993 45.279 1.00 55.08 204 MET C C 1
ATOM 9681 O O . MET C 3 204 ? -6.373 -31.050 46.496 1.00 54.02 204 MET C O 1
ATOM 9695 N N . GLU C 3 205 ? -6.266 -31.977 44.439 1.00 54.27 205 GLU C N 1
ATOM 9696 C CA . GLU C 3 205 ? -5.664 -33.220 44.896 1.00 52.86 205 GLU C CA 1
ATOM 9697 C C . GLU C 3 205 ? -4.547 -33.616 43.944 1.00 54.55 205 GLU C C 1
ATOM 9698 O O . GLU C 3 205 ? -4.437 -33.098 42.831 1.00 56.57 205 GLU C O 1
ATOM 9710 N N . GLU C 3 206 ? -3.715 -34.549 44.404 1.00 55.16 206 GLU C N 1
ATOM 9711 C CA . GLU C 3 206 ? -2.536 -34.984 43.670 1.00 56.87 206 GLU C CA 1
ATOM 9712 C C . GLU C 3 206 ? -2.419 -36.496 43.761 1.00 55.18 206 GLU C C 1
ATOM 9713 O O . GLU C 3 206 ? -2.695 -37.087 44.809 1.00 53.22 206 GLU C O 1
ATOM 9725 N N . SER C 3 207 ? -2.000 -37.115 42.664 1.00 56.13 207 SER C N 1
ATOM 9726 C CA . SER C 3 207 ? -1.831 -38.557 42.627 1.00 54.89 207 SER C CA 1
ATOM 9727 C C . SER C 3 207 ? -0.485 -38.962 43.216 1.00 55.59 207 SER C C 1
ATOM 9728 O O . SER C 3 207 ? 0.427 -38.148 43.380 1.00 57.46 207 SER C O 1
ATOM 9736 N N . LYS C 3 208 ? -0.365 -40.247 43.525 1.00 54.94 208 LYS C N 1
ATOM 9737 C CA . LYS C 3 208 ? 0.932 -40.804 43.862 1.00 55.94 208 LYS C CA 1
ATOM 9738 C C . LYS C 3 208 ? 1.840 -40.766 42.641 1.00 58.49 208 LYS C C 1
ATOM 9739 O O . LYS C 3 208 ? 1.383 -40.833 41.497 1.00 58.95 208 LYS C O 1
ATOM 9758 N N . GLN C 3 209 ? 3.140 -40.644 42.891 1.00 53.49 209 GLN C N 1
ATOM 9759 C CA . GLN C 3 209 ? 4.102 -40.662 41.802 1.00 56.22 209 GLN C CA 1
ATOM 9760 C C . GLN C 3 209 ? 4.200 -42.066 41.231 1.00 55.69 209 GLN C C 1
ATOM 9761 O O . GLN C 3 209 ? 4.350 -43.040 41.974 1.00 54.40 209 GLN C O 1
ATOM 9775 N N . LEU C 3 210 ? 4.095 -42.169 39.912 1.00 54.74 210 LEU C N 1
ATOM 9776 C CA . LEU C 3 210 ? 4.305 -43.420 39.198 1.00 54.82 210 LEU C CA 1
ATOM 9777 C C . LEU C 3 210 ? 5.602 -43.303 38.412 1.00 58.17 210 LEU C C 1
ATOM 9778 O O . LEU C 3 210 ? 5.765 -42.373 37.615 1.00 60.49 210 LEU C O 1
ATOM 9794 N N . GLN C 3 211 ? 6.518 -44.237 38.637 1.00 55.86 211 GLN C N 1
ATOM 9795 C CA . GLN C 3 211 ? 7.775 -44.265 37.905 1.00 59.19 211 GLN C CA 1
ATOM 9796 C C . GLN C 3 211 ? 7.665 -45.246 36.747 1.00 59.71 211 GLN C C 1
ATOM 9797 O O . GLN C 3 211 ? 6.994 -46.277 36.854 1.00 57.43 211 GLN C O 1
ATOM 9811 N N . ILE C 3 212 ? 8.318 -44.908 35.637 1.00 62.33 212 ILE C N 1
ATOM 9812 C CA . ILE C 3 212 ? 8.205 -45.663 34.398 1.00 63.37 212 ILE C CA 1
ATOM 9813 C C . ILE C 3 212 ? 9.591 -45.907 33.823 1.00 66.87 212 ILE C C 1
ATOM 9814 O O . ILE C 3 212 ? 10.532 -45.143 34.060 1.00 69.20 212 ILE C O 1
ATOM 9830 N N . HIS C 3 213 ? 9.704 -46.983 33.048 1.00 70.38 213 HIS C N 1
ATOM 9831 C CA . HIS C 3 213 ? 10.896 -47.291 32.266 1.00 73.98 213 HIS C CA 1
ATOM 9832 C C . HIS C 3 213 ? 10.449 -47.428 30.817 1.00 75.58 213 HIS C C 1
ATOM 9833 O O . HIS C 3 213 ? 9.731 -48.374 30.471 1.00 73.89 213 HIS C O 1
ATOM 9847 N N . LEU C 3 214 ? 10.873 -46.492 29.967 1.00 71.58 214 LEU C N 1
ATOM 9848 C CA . LEU C 3 214 ? 10.347 -46.394 28.607 1.00 72.33 214 LEU C CA 1
ATOM 9849 C C . LEU C 3 214 ? 10.494 -47.692 27.820 1.00 75.18 214 LEU C C 1
ATOM 9850 O O . LEU C 3 214 ? 9.894 -47.839 26.748 1.00 76.08 214 LEU C O 1
ATOM 9866 N N . ASP C 3 215 ? 11.280 -48.637 28.324 1.00 73.60 215 ASP C N 1
ATOM 9867 C CA . ASP C 3 215 ? 11.381 -49.950 27.699 1.00 76.36 215 ASP C CA 1
ATOM 9868 C C . ASP C 3 215 ? 10.311 -50.921 28.178 1.00 76.84 215 ASP C C 1
ATOM 9869 O O . ASP C 3 215 ? 10.043 -51.914 27.488 1.00 79.04 215 ASP C O 1
ATOM 9878 N N . ASP C 3 216 ? 9.691 -50.658 29.330 1.00 74.31 216 ASP C N 1
ATOM 9879 C CA . ASP C 3 216 ? 8.758 -51.593 29.945 1.00 74.83 216 ASP C CA 1
ATOM 9880 C C . ASP C 3 216 ? 7.294 -51.241 29.716 1.00 73.74 216 ASP C C 1
ATOM 9881 O O . ASP C 3 216 ? 6.422 -52.019 30.116 1.00 74.35 216 ASP C O 1
ATOM 9890 N N . ILE C 3 217 ? 6.999 -50.104 29.088 1.00 70.32 217 ILE C N 1
ATOM 9891 C CA . ILE C 3 217 ? 5.622 -49.637 28.959 1.00 69.97 217 ILE C CA 1
ATOM 9892 C C . ILE C 3 217 ? 5.209 -49.606 27.494 1.00 70.14 217 ILE C C 1
ATOM 9893 O O . ILE C 3 217 ? 4.369 -48.792 27.098 1.00 69.78 217 ILE C O 1
ATOM 9909 N N . VAL C 3 218 ? 5.787 -50.484 26.681 1.00 70.42 218 VAL C N 1
ATOM 9910 C CA . VAL C 3 218 ? 5.483 -50.540 25.255 1.00 70.64 218 VAL C CA 1
ATOM 9911 C C . VAL C 3 218 ? 4.420 -51.601 25.019 1.00 71.56 218 VAL C C 1
ATOM 9912 O O . VAL C 3 218 ? 4.451 -52.681 25.623 1.00 72.93 218 VAL C O 1
ATOM 9925 N N . ILE C 3 219 ? 3.476 -51.288 24.140 1.00 73.45 219 ILE C N 1
ATOM 9926 C CA . ILE C 3 219 ? 2.437 -52.214 23.715 1.00 75.38 219 ILE C CA 1
ATOM 9927 C C . ILE C 3 219 ? 2.595 -52.399 22.209 1.00 77.50 219 ILE C C 1
ATOM 9928 O O . ILE C 3 219 ? 2.565 -51.416 21.463 1.00 76.59 219 ILE C O 1
ATOM 9944 N N . PRO C 3 220 ? 2.772 -53.622 21.708 1.00 78.21 220 PRO C N 1
ATOM 9945 C CA . PRO C 3 220 ? 3.026 -53.790 20.274 1.00 80.37 220 PRO C CA 1
ATOM 9946 C C . PRO C 3 220 ? 1.846 -53.323 19.435 1.00 80.41 220 PRO C C 1
ATOM 9947 O O . PRO C 3 220 ? 0.711 -53.214 19.907 1.00 79.52 220 PRO C O 1
ATOM 9958 N N . SER C 3 221 ? 2.136 -53.038 18.167 1.00 82.48 221 SER C N 1
ATOM 9959 C CA . SER C 3 221 ? 1.103 -52.598 17.244 1.00 82.82 221 SER C CA 1
ATOM 9960 C C . SER C 3 221 ? 0.015 -53.662 17.125 1.00 84.97 221 SER C C 1
ATOM 9961 O O . SER C 3 221 ? 0.233 -54.848 17.390 1.00 86.98 221 SER C O 1
ATOM 9969 N N . ALA C 3 222 ? -1.171 -53.219 16.715 1.00 82.38 222 ALA C N 1
ATOM 9970 C CA . ALA C 3 222 ? -2.355 -54.067 16.759 1.00 83.99 222 ALA C CA 1
ATOM 9971 C C . ALA C 3 222 ? -2.137 -55.372 16.004 1.00 87.62 222 ALA C C 1
ATOM 9972 O O . ALA C 3 222 ? -1.545 -55.396 14.922 1.00 89.23 222 ALA C O 1
ATOM 9979 N N . ALA C 3 223 ? -2.619 -56.461 16.597 1.00 87.35 223 ALA C N 1
ATOM 9980 C CA . ALA C 3 223 ? -2.677 -57.763 15.945 1.00 90.97 223 ALA C CA 1
ATOM 9981 C C . ALA C 3 223 ? -4.117 -58.036 15.537 1.00 92.30 223 ALA C C 1
ATOM 9982 O O . ALA C 3 223 ? -5.036 -57.869 16.345 1.00 90.87 223 ALA C O 1
ATOM 9989 N N . VAL C 3 224 ? -4.311 -58.453 14.288 1.00 92.73 224 VAL C N 1
ATOM 9990 C CA . VAL C 3 224 ? -5.644 -58.597 13.717 1.00 94.21 224 VAL C CA 1
ATOM 9991 C C . VAL C 3 224 ? -5.771 -59.953 13.039 1.00 98.23 224 VAL C C 1
ATOM 9992 O O . VAL C 3 224 ? -4.789 -60.529 12.561 1.00 99.99 224 VAL C O 1
ATOM 10005 N N . ILE C 3 225 ? -7.001 -60.458 12.998 1.00 97.47 225 ILE C N 1
ATOM 10006 C CA . ILE C 3 225 ? -7.305 -61.727 12.348 1.00 101.43 225 ILE C CA 1
ATOM 10007 C C . ILE C 3 225 ? -7.663 -61.446 10.896 1.00 103.40 225 ILE C C 1
ATOM 10008 O O . ILE C 3 225 ? -8.448 -60.536 10.605 1.00 102.34 225 ILE C O 1
ATOM 10024 N N . SER C 3 226 ? -7.091 -62.231 9.983 1.00 106.83 226 SER C N 1
ATOM 10025 C CA . SER C 3 226 ? -7.309 -62.027 8.545 1.00 109.12 226 SER C CA 1
ATOM 10026 C C . SER C 3 226 ? -8.472 -62.880 8.044 1.00 112.40 226 SER C C 1
ATOM 10027 O O . SER C 3 226 ? -9.527 -62.352 7.682 1.00 112.36 226 SER C O 1
ATOM 10035 N N . ARG C 3 227 ? -8.293 -64.200 8.021 1.00 118.14 227 ARG C N 1
ATOM 10036 C CA . ARG C 3 227 ? -9.280 -65.098 7.431 1.00 121.85 227 ARG C CA 1
ATOM 10037 C C . ARG C 3 227 ? -9.476 -66.300 8.349 1.00 123.27 227 ARG C C 1
ATOM 10038 O O . ARG C 3 227 ? -8.948 -66.356 9.464 1.00 121.33 227 ARG C O 1
ATOM 10059 N N . ALA C 3 228 ? -10.244 -67.272 7.856 1.00 133.84 228 ALA C N 1
ATOM 10060 C CA . ALA C 3 228 ? -10.486 -68.525 8.567 1.00 135.99 228 ALA C CA 1
ATOM 10061 C C . ALA C 3 228 ? -10.701 -69.611 7.522 1.00 140.70 228 ALA C C 1
ATOM 10062 O O . ALA C 3 228 ? -11.703 -69.584 6.800 1.00 142.59 228 ALA C O 1
ATOM 10069 N N . GLU C 3 229 ? -9.770 -70.557 7.442 1.00 143.94 229 GLU C N 1
ATOM 10070 C CA . GLU C 3 229 ? -9.817 -71.635 6.465 1.00 148.56 229 GLU C CA 1
ATOM 10071 C C . GLU C 3 229 ? -10.100 -72.959 7.161 1.00 150.80 229 GLU C C 1
ATOM 10072 O O . GLU C 3 229 ? -9.555 -73.235 8.235 1.00 149.15 229 GLU C O 1
ATOM 10084 N N . THR C 3 230 ? -10.955 -73.773 6.546 1.00 156.94 230 THR C N 1
ATOM 10085 C CA . THR C 3 230 ? -11.266 -75.110 7.032 1.00 159.80 230 THR C CA 1
ATOM 10086 C C . THR C 3 230 ? -10.870 -76.130 5.974 1.00 164.15 230 THR C C 1
ATOM 10087 O O . THR C 3 230 ? -11.144 -75.939 4.784 1.00 166.12 230 THR C O 1
ATOM 10098 N N . ILE C 3 231 ? -10.222 -77.209 6.408 1.00 170.38 231 ILE C N 1
ATOM 10099 C CA . ILE C 3 231 ? -9.796 -78.280 5.515 1.00 174.68 231 ILE C CA 1
ATOM 10100 C C . ILE C 3 231 ? -10.783 -79.432 5.633 1.00 178.38 231 ILE C C 1
ATOM 10101 O O . ILE C 3 231 ? -11.221 -79.781 6.737 1.00 177.62 231 ILE C O 1
ATOM 10117 N N . ASN C 3 232 ? -11.141 -80.020 4.493 1.00 179.75 232 ASN C N 1
ATOM 10118 C CA . ASN C 3 232 ? -12.036 -81.176 4.466 1.00 183.83 232 ASN C CA 1
ATOM 10119 C C . ASN C 3 232 ? -11.203 -82.456 4.409 1.00 186.90 232 ASN C C 1
ATOM 10120 O O . ASN C 3 232 ? -11.096 -83.132 3.385 1.00 190.79 232 ASN C O 1
ATOM 10131 N N . ALA C 3 233 ? -10.600 -82.778 5.556 1.00 190.60 233 ALA C N 1
ATOM 10132 C CA . ALA C 3 233 ? -9.752 -83.965 5.698 1.00 193.11 233 ALA C CA 1
ATOM 10133 C C . ALA C 3 233 ? -10.071 -84.597 7.052 1.00 192.65 233 ALA C C 1
ATOM 10134 O O . ALA C 3 233 ? -9.490 -84.223 8.075 1.00 189.22 233 ALA C O 1
ATOM 10141 N N . THR C 3 234 ? -10.993 -85.560 7.046 1.00 196.04 234 THR C N 1
ATOM 10142 C CA . THR C 3 234 ? -11.407 -86.251 8.263 1.00 196.22 234 THR C CA 1
ATOM 10143 C C . THR C 3 234 ? -11.776 -85.242 9.347 1.00 191.56 234 THR C C 1
ATOM 10144 O O . THR C 3 234 ? -12.775 -84.527 9.214 1.00 190.53 234 THR C O 1
ATOM 10155 N N . VAL C 3 235 ? -10.992 -85.176 10.417 1.00 197.46 235 VAL C N 1
ATOM 10156 C CA . VAL C 3 235 ? -11.261 -84.200 11.478 1.00 193.07 235 VAL C CA 1
ATOM 10157 C C . VAL C 3 235 ? -11.006 -82.798 10.933 1.00 189.68 235 VAL C C 1
ATOM 10158 O O . VAL C 3 235 ? -9.921 -82.542 10.381 1.00 188.82 235 VAL C O 1
ATOM 10171 N N . PRO C 3 236 ? -11.951 -81.862 11.056 1.00 185.98 236 PRO C N 1
ATOM 10172 C CA . PRO C 3 236 ? -11.782 -80.548 10.415 1.00 182.84 236 PRO C CA 1
ATOM 10173 C C . PRO C 3 236 ? -10.801 -79.675 11.184 1.00 178.37 236 PRO C C 1
ATOM 10174 O O . PRO C 3 236 ? -11.020 -79.357 12.355 1.00 175.91 236 PRO C O 1
ATOM 10185 N N . LYS C 3 237 ? -9.713 -79.289 10.521 1.00 171.10 237 LYS C N 1
ATOM 10186 C CA . LYS C 3 237 ? -8.797 -78.289 11.051 1.00 166.73 237 LYS C CA 1
ATOM 10187 C C . LYS C 3 237 ? -9.214 -76.916 10.544 1.00 164.28 237 LYS C C 1
ATOM 10188 O O . LYS C 3 237 ? -9.339 -76.709 9.333 1.00 166.00 237 LYS C O 1
ATOM 10200 N N . THR C 3 238 ? -9.431 -75.987 11.467 1.00 154.55 238 THR C N 1
ATOM 10201 C CA . THR C 3 238 ? -9.775 -74.608 11.132 1.00 151.73 238 THR C CA 1
ATOM 10202 C C . THR C 3 238 ? -8.539 -73.751 11.388 1.00 148.24 238 THR C C 1
ATOM 10203 O O . THR C 3 238 ? -8.250 -73.387 12.531 1.00 145.29 238 THR C O 1
ATOM 10214 N N . ILE C 3 239 ? -7.814 -73.434 10.322 1.00 142.68 239 ILE C N 1
ATOM 10215 C CA . ILE C 3 239 ? -6.609 -72.620 10.427 1.00 139.84 239 ILE C CA 1
ATOM 10216 C C . ILE C 3 239 ? -7.011 -71.153 10.502 1.00 136.19 239 ILE C C 1
ATOM 10217 O O . ILE C 3 239 ? -7.773 -70.661 9.661 1.00 136.81 239 ILE C O 1
ATOM 10233 N N . ILE C 3 240 ? -6.497 -70.451 11.509 1.00 130.00 240 ILE C N 1
ATOM 10234 C CA . ILE C 3 240 ? -6.791 -69.038 11.726 1.00 126.31 240 ILE C CA 1
ATOM 10235 C C . ILE C 3 240 ? -5.537 -68.244 11.397 1.00 124.41 240 ILE C C 1
ATOM 10236 O O . ILE C 3 240 ? -4.474 -68.475 11.986 1.00 123.64 240 ILE C O 1
ATOM 10252 N N . TYR C 3 241 ? -5.665 -67.301 10.467 1.00 118.71 241 TYR C N 1
ATOM 10253 C CA . TYR C 3 241 ? -4.551 -66.472 10.025 1.00 117.14 241 TYR C CA 1
ATOM 10254 C C . TYR C 3 241 ? -4.642 -65.113 10.707 1.00 112.83 241 TYR C C 1
ATOM 10255 O O . TYR C 3 241 ? -5.669 -64.433 10.610 1.00 111.77 241 TYR C O 1
ATOM 10273 N N . TRP C 3 242 ? -3.571 -64.724 11.396 1.00 111.52 242 TRP C N 1
ATOM 10274 C CA . TRP C 3 242 ? -3.513 -63.433 12.066 1.00 107.48 242 TRP C CA 1
ATOM 10275 C C . TRP C 3 242 ? -2.079 -62.928 12.023 1.00 106.09 242 TRP C C 1
ATOM 10276 O O . TRP C 3 242 ? -1.132 -63.703 11.863 1.00 107.83 242 TRP C O 1
ATOM 10297 N N . ASP C 3 243 ? -1.927 -61.614 12.166 1.00 105.68 243 ASP C N 1
ATOM 10298 C CA . ASP C 3 243 ? -0.634 -60.983 11.944 1.00 104.61 243 ASP C CA 1
ATOM 10299 C C . ASP C 3 243 ? -0.599 -59.632 12.643 1.00 100.63 243 ASP C C 1
ATOM 10300 O O . ASP C 3 243 ? -1.637 -59.044 12.956 1.00 98.95 243 ASP C O 1
ATOM 10309 N N . SER C 3 244 ? 0.620 -59.156 12.890 1.00 101.97 244 SER C N 1
ATOM 10310 C CA . SER C 3 244 ? 0.855 -57.829 13.441 1.00 98.42 244 SER C CA 1
ATOM 10311 C C . SER C 3 244 ? 2.110 -57.250 12.805 1.00 98.51 244 SER C C 1
ATOM 10312 O O . SER C 3 244 ? 3.005 -57.988 12.385 1.00 100.92 244 SER C O 1
ATOM 10320 N N . GLN C 3 245 ? 2.167 -55.924 12.737 1.00 99.65 245 GLN C N 1
ATOM 10321 C CA . GLN C 3 245 ? 3.320 -55.225 12.166 1.00 99.60 245 GLN C CA 1
ATOM 10322 C C . GLN C 3 245 ? 4.210 -54.665 13.274 1.00 97.01 245 GLN C C 1
ATOM 10323 O O . GLN C 3 245 ? 4.441 -53.460 13.375 1.00 94.81 245 GLN C O 1
ATOM 10337 N N . THR C 3 246 ? 4.723 -55.562 14.109 1.00 96.82 246 THR C N 1
ATOM 10338 C CA . THR C 3 246 ? 5.524 -55.186 15.266 1.00 94.50 246 THR C CA 1
ATOM 10339 C C . THR C 3 246 ? 6.981 -55.558 15.029 1.00 96.06 246 THR C C 1
ATOM 10340 O O . THR C 3 246 ? 7.280 -56.667 14.572 1.00 98.90 246 THR C O 1
ATOM 10351 N N . THR C 3 247 ? 7.882 -54.620 15.329 1.00 98.41 247 THR C N 1
ATOM 10352 C CA . THR C 3 247 ? 9.316 -54.860 15.241 1.00 99.64 247 THR C CA 1
ATOM 10353 C C . THR C 3 247 ? 9.867 -55.560 16.476 1.00 99.31 247 THR C C 1
ATOM 10354 O O . THR C 3 247 ? 10.999 -56.054 16.436 1.00 100.87 247 THR C O 1
ATOM 10365 N N . ILE C 3 248 ? 9.096 -55.614 17.565 1.00 98.75 248 ILE C N 1
ATOM 10366 C CA . ILE C 3 248 ? 9.566 -56.256 18.785 1.00 98.40 248 ILE C CA 1
ATOM 10367 C C . ILE C 3 248 ? 9.820 -57.734 18.524 1.00 101.61 248 ILE C C 1
ATOM 10368 O O . ILE C 3 248 ? 9.100 -58.387 17.756 1.00 103.59 248 ILE C O 1
ATOM 10384 N N . GLU C 3 249 ? 10.852 -58.271 19.176 1.00 101.36 249 GLU C N 1
ATOM 10385 C CA . GLU C 3 249 ? 11.246 -59.673 18.988 1.00 104.45 249 GLU C CA 1
ATOM 10386 C C . GLU C 3 249 ? 10.446 -60.582 19.918 1.00 104.54 249 GLU C C 1
ATOM 10387 O O . GLU C 3 249 ? 9.551 -61.307 19.475 1.00 106.27 249 GLU C O 1
ATOM 10399 N N . LYS C 3 250 ? 10.766 -60.552 21.209 1.00 101.62 250 LYS C N 1
ATOM 10400 C CA . LYS C 3 250 ? 10.098 -61.411 22.183 1.00 101.81 250 LYS C CA 1
ATOM 10401 C C . LYS C 3 250 ? 8.680 -60.904 22.416 1.00 99.97 250 LYS C C 1
ATOM 10402 O O . LYS C 3 250 ? 8.486 -59.808 22.951 1.00 97.11 250 LYS C O 1
ATOM 10421 N N . VAL C 3 251 ? 7.687 -61.702 22.024 1.00 99.18 251 VAL C N 1
ATOM 10422 C CA . VAL C 3 251 ? 6.282 -61.313 22.112 1.00 97.93 251 VAL C CA 1
ATOM 10423 C C . VAL C 3 251 ? 5.456 -62.527 22.515 1.00 99.76 251 VAL C C 1
ATOM 10424 O O . VAL C 3 251 ? 5.582 -63.598 21.914 1.00 102.73 251 VAL C O 1
ATOM 10437 N N . SER C 3 252 ? 4.606 -62.353 23.525 1.00 97.97 252 SER C N 1
ATOM 10438 C CA . SER C 3 252 ? 3.617 -63.346 23.918 1.00 99.52 252 SER C CA 1
ATOM 10439 C C . SER C 3 252 ? 2.223 -62.848 23.555 1.00 98.82 252 SER C C 1
ATOM 10440 O O . SER C 3 252 ? 1.941 -61.648 23.619 1.00 96.19 252 SER C O 1
ATOM 10448 N N . CYS C 3 253 ? 1.350 -63.780 23.176 1.00 98.19 253 CYS C N 1
ATOM 10449 C CA . CYS C 3 253 ? 0.006 -63.439 22.735 1.00 98.03 253 CYS C CA 1
ATOM 10450 C C . CYS C 3 253 ? -1.001 -64.387 23.370 1.00 99.50 253 CYS C C 1
ATOM 10451 O O . CYS C 3 253 ? -0.645 -65.412 23.960 1.00 101.20 253 CYS C O 1
ATOM 10458 N N . GLU C 3 254 ? -2.276 -64.023 23.242 1.00 99.88 254 GLU C N 1
ATOM 10459 C CA . GLU C 3 254 ? -3.388 -64.845 23.692 1.00 101.48 254 GLU C CA 1
ATOM 10460 C C . GLU C 3 254 ? -4.528 -64.711 22.694 1.00 102.61 254 GLU C C 1
ATOM 10461 O O . GLU C 3 254 ? -4.710 -63.657 22.079 1.00 100.97 254 GLU C O 1
ATOM 10473 N N . MET C 3 255 ? -5.295 -65.789 22.537 1.00 107.03 255 MET C N 1
ATOM 10474 C CA . MET C 3 255 ? -6.445 -65.793 21.644 1.00 108.48 255 MET C CA 1
ATOM 10475 C C . MET C 3 255 ? -7.601 -66.512 22.320 1.00 109.94 255 MET C C 1
ATOM 10476 O O . MET C 3 255 ? -7.408 -67.545 22.966 1.00 111.56 255 MET C O 1
ATOM 10490 N N . ARG C 3 256 ? -8.801 -65.961 22.160 1.00 115.67 256 ARG C N 1
ATOM 10491 C CA . ARG C 3 256 ? -10.011 -66.524 22.738 1.00 117.06 256 ARG C CA 1
ATOM 10492 C C . ARG C 3 256 ? -10.931 -67.030 21.634 1.00 120.16 256 ARG C C 1
ATOM 10493 O O . ARG C 3 256 ? -10.999 -66.452 20.546 1.00 120.08 256 ARG C O 1
ATOM 10514 N N . TYR C 3 257 ? -11.640 -68.121 21.923 1.00 121.92 257 TYR C N 1
ATOM 10515 C CA . TYR C 3 257 ? -12.593 -68.685 20.972 1.00 125.15 257 TYR C CA 1
ATOM 10516 C C . TYR C 3 257 ? -13.704 -69.380 21.742 1.00 126.83 257 TYR C C 1
ATOM 10517 O O . TYR C 3 257 ? -13.446 -70.333 22.483 1.00 128.32 257 TYR C O 1
ATOM 10535 N N . LYS C 3 258 ? -14.932 -68.898 21.573 1.00 127.98 258 LYS C N 1
ATOM 10536 C CA . LYS C 3 258 ? -16.107 -69.536 22.145 1.00 129.95 258 LYS C CA 1
ATOM 10537 C C . LYS C 3 258 ? -17.161 -69.704 21.063 1.00 132.69 258 LYS C C 1
ATOM 10538 O O . LYS C 3 258 ? -17.219 -68.930 20.103 1.00 131.79 258 LYS C O 1
ATOM 10557 N N . ALA C 3 259 ? -17.992 -70.729 21.221 1.00 134.84 259 ALA C N 1
ATOM 10558 C CA . ALA C 3 259 ? -19.170 -70.864 20.377 1.00 137.47 259 ALA C CA 1
ATOM 10559 C C . ALA C 3 259 ? -20.203 -69.828 20.796 1.00 135.36 259 ALA C C 1
ATOM 10560 O O . ALA C 3 259 ? -20.536 -69.714 21.980 1.00 134.01 259 ALA C O 1
ATOM 10567 N N . THR C 3 260 ? -20.698 -69.056 19.824 1.00 137.73 260 THR C N 1
ATOM 10568 C CA . THR C 3 260 ? -21.631 -67.976 20.134 1.00 135.56 260 THR C CA 1
ATOM 10569 C C . THR C 3 260 ? -22.750 -68.459 21.049 1.00 137.05 260 THR C C 1
ATOM 10570 O O . THR C 3 260 ? -23.177 -67.738 21.957 1.00 134.53 260 THR C O 1
ATOM 10581 N N . THR C 3 261 ? -23.230 -69.686 20.828 1.00 137.24 261 THR C N 1
ATOM 10582 C CA . THR C 3 261 ? -24.266 -70.245 21.687 1.00 139.11 261 THR C CA 1
ATOM 10583 C C . THR C 3 261 ? -23.783 -70.346 23.128 1.00 137.02 261 THR C C 1
ATOM 10584 O O . THR C 3 261 ? -24.557 -70.132 24.069 1.00 136.22 261 THR C O 1
ATOM 10595 N N . ASN C 3 262 ? -22.507 -70.667 23.318 1.00 141.75 262 ASN C N 1
ATOM 10596 C CA . ASN C 3 262 ? -21.940 -70.795 24.650 1.00 139.93 262 ASN C CA 1
ATOM 10597 C C . ASN C 3 262 ? -21.716 -69.412 25.265 1.00 135.30 262 ASN C C 1
ATOM 10598 O O . ASN C 3 262 ? -21.819 -68.377 24.599 1.00 133.35 262 ASN C O 1
ATOM 10608 N N . GLN C 3 263 ? -21.403 -69.405 26.564 1.00 137.82 263 GLN C N 1
ATOM 10609 C CA . GLN C 3 263 ? -21.163 -68.168 27.300 1.00 133.60 263 GLN C CA 1
ATOM 10610 C C . GLN C 3 263 ? -19.851 -68.221 28.078 1.00 131.49 263 GLN C C 1
ATOM 10611 O O . GLN C 3 263 ? -19.664 -67.448 29.023 1.00 128.54 263 GLN C O 1
ATOM 10625 N N . THR C 3 264 ? -18.942 -69.113 27.697 1.00 133.54 264 THR C N 1
ATOM 10626 C CA . THR C 3 264 ? -17.631 -69.245 28.314 1.00 131.95 264 THR C CA 1
ATOM 10627 C C . THR C 3 264 ? -16.557 -68.880 27.296 1.00 130.77 264 THR C C 1
ATOM 10628 O O . THR C 3 264 ? -16.803 -68.862 26.088 1.00 131.92 264 THR C O 1
ATOM 10639 N N . TRP C 3 265 ? -15.361 -68.575 27.793 1.00 127.55 265 TRP C N 1
ATOM 10640 C CA . TRP C 3 265 ? -14.216 -68.246 26.950 1.00 126.51 265 TRP C CA 1
ATOM 10641 C C . TRP C 3 265 ? -13.173 -69.353 27.052 1.00 128.31 265 TRP C C 1
ATOM 10642 O O . TRP C 3 265 ? -12.706 -69.672 28.151 1.00 127.56 265 TRP C O 1
ATOM 10663 N N . ASN C 3 266 ? -12.812 -69.933 25.908 1.00 125.63 266 ASN C N 1
ATOM 10664 C CA . ASN C 3 266 ? -11.678 -70.843 25.807 1.00 127.15 266 ASN C CA 1
ATOM 10665 C C . ASN C 3 266 ? -10.490 -70.090 25.223 1.00 124.98 266 ASN C C 1
ATOM 10666 O O . ASN C 3 266 ? -10.646 -69.292 24.295 1.00 124.02 266 ASN C O 1
ATOM 10677 N N . VAL C 3 267 ? -9.299 -70.347 25.766 1.00 119.72 267 VAL C N 1
ATOM 10678 C CA . VAL C 3 267 ? -8.122 -69.547 25.451 1.00 117.32 267 VAL C CA 1
ATOM 10679 C C . VAL C 3 267 ? -6.915 -70.453 25.243 1.00 119.02 267 VAL C C 1
ATOM 10680 O O . VAL C 3 267 ? -6.822 -71.545 25.812 1.00 120.86 267 VAL C O 1
ATOM 10693 N N . LYS C 3 268 ? -5.985 -69.982 24.410 1.00 119.61 268 LYS C N 1
ATOM 10694 C CA . LYS C 3 268 ? -4.685 -70.610 24.219 1.00 120.74 268 LYS C CA 1
ATOM 10695 C C . LYS C 3 268 ? -3.614 -69.530 24.231 1.00 117.68 268 LYS C C 1
ATOM 10696 O O . LYS C 3 268 ? -3.841 -68.416 23.747 1.00 115.56 268 LYS C O 1
ATOM 10715 N N . GLU C 3 269 ? -2.449 -69.861 24.783 1.00 121.89 269 GLU C N 1
ATOM 10716 C CA . GLU C 3 269 ? -1.336 -68.928 24.900 1.00 119.24 269 GLU C CA 1
ATOM 10717 C C . GLU C 3 269 ? -0.215 -69.334 23.952 1.00 120.97 269 GLU C C 1
ATOM 10718 O O . GLU C 3 269 ? 0.022 -70.526 23.730 1.00 123.90 269 GLU C O 1
ATOM 10730 N N . PHE C 3 270 ? 0.471 -68.338 23.394 1.00 116.22 270 PHE C N 1
ATOM 10731 C CA . PHE C 3 270 ? 1.552 -68.581 22.449 1.00 117.75 270 PHE C CA 1
ATOM 10732 C C . PHE C 3 270 ? 2.617 -67.505 22.606 1.00 115.07 270 PHE C C 1
ATOM 10733 O O . PHE C 3 270 ? 2.299 -66.334 22.830 1.00 112.21 270 PHE C O 1
ATOM 10750 N N . ASP C 3 271 ? 3.880 -67.914 22.488 1.00 111.82 271 ASP C N 1
ATOM 10751 C CA . ASP C 3 271 ? 5.015 -66.991 22.448 1.00 109.91 271 ASP C CA 1
ATOM 10752 C C . ASP C 3 271 ? 5.412 -66.869 20.980 1.00 111.48 271 ASP C C 1
ATOM 10753 O O . ASP C 3 271 ? 6.260 -67.608 20.480 1.00 113.85 271 ASP C O 1
ATOM 10762 N N . THR C 3 272 ? 4.793 -65.918 20.289 1.00 109.92 272 THR C N 1
ATOM 10763 C CA . THR C 3 272 ? 4.780 -65.910 18.835 1.00 111.85 272 THR C CA 1
ATOM 10764 C C . THR C 3 272 ? 5.964 -65.145 18.255 1.00 111.24 272 THR C C 1
ATOM 10765 O O . THR C 3 272 ? 6.532 -64.250 18.887 1.00 108.55 272 THR C O 1
ATOM 10776 N N . ASN C 3 273 ? 6.319 -65.511 17.026 1.00 112.68 273 ASN C N 1
ATOM 10777 C CA . ASN C 3 273 ? 7.425 -64.921 16.275 1.00 112.83 273 ASN C CA 1
ATOM 10778 C C . ASN C 3 273 ? 6.816 -64.274 15.035 1.00 113.16 273 ASN C C 1
ATOM 10779 O O . ASN C 3 273 ? 6.501 -64.962 14.059 1.00 115.95 273 ASN C O 1
ATOM 10788 N N . PHE C 3 274 ? 6.637 -62.954 15.076 1.00 112.74 274 PHE C N 1
ATOM 10789 C CA . PHE C 3 274 ? 5.851 -62.247 14.071 1.00 112.54 274 PHE C CA 1
ATOM 10790 C C . PHE C 3 274 ? 6.621 -61.962 12.786 1.00 114.17 274 PHE C C 1
ATOM 10791 O O . PHE C 3 274 ? 6.132 -61.191 11.954 1.00 113.76 274 PHE C O 1
ATOM 10808 N N . THR C 3 275 ? 7.798 -62.561 12.595 1.00 115.13 275 THR C N 1
ATOM 10809 C CA . THR C 3 275 ? 8.452 -62.484 11.293 1.00 117.38 275 THR C CA 1
ATOM 10810 C C . THR C 3 275 ? 7.528 -62.994 10.196 1.00 120.12 275 THR C C 1
ATOM 10811 O O . THR C 3 275 ? 7.498 -62.445 9.089 1.00 121.25 275 THR C O 1
ATOM 10822 N N . TYR C 3 276 ? 6.766 -64.043 10.491 1.00 117.93 276 TYR C N 1
ATOM 10823 C CA . TYR C 3 276 ? 5.861 -64.669 9.542 1.00 120.70 276 TYR C CA 1
ATOM 10824 C C . TYR C 3 276 ? 4.436 -64.608 10.073 1.00 119.35 276 TYR C C 1
ATOM 10825 O O . TYR C 3 276 ? 4.202 -64.487 11.278 1.00 117.32 276 TYR C O 1
ATOM 10843 N N . VAL C 3 277 ? 3.475 -64.691 9.151 1.00 116.05 277 VAL C N 1
ATOM 10844 C CA . VAL C 3 277 ? 2.073 -64.724 9.545 1.00 115.26 277 VAL C CA 1
ATOM 10845 C C . VAL C 3 277 ? 1.823 -65.962 10.389 1.00 116.79 277 VAL C C 1
ATOM 10846 O O . VAL C 3 277 ? 2.221 -67.076 10.027 1.00 119.87 277 VAL C O 1
ATOM 10859 N N . GLN C 3 278 ? 1.159 -65.771 11.523 1.00 115.20 278 GLN C N 1
ATOM 10860 C CA . GLN C 3 278 ? 0.839 -66.880 12.405 1.00 116.41 278 GLN C CA 1
ATOM 10861 C C . GLN C 3 278 ? -0.369 -67.642 11.875 1.00 119.29 278 GLN C C 1
ATOM 10862 O O . GLN C 3 278 ? -1.263 -67.072 11.243 1.00 119.42 278 GLN C O 1
ATOM 10876 N N . GLN C 3 279 ? -0.382 -68.949 12.129 1.00 123.88 279 GLN C N 1
ATOM 10877 C CA . GLN C 3 279 ? -1.527 -69.790 11.798 1.00 126.65 279 GLN C CA 1
ATOM 10878 C C . GLN C 3 279 ? -1.768 -70.749 12.952 1.00 126.95 279 GLN C C 1
ATOM 10879 O O . GLN C 3 279 ? -0.917 -71.594 13.249 1.00 128.27 279 GLN C O 1
ATOM 10893 N N . SER C 3 280 ? -2.921 -70.613 13.603 1.00 132.16 280 SER C N 1
ATOM 10894 C CA . SER C 3 280 ? -3.295 -71.455 14.732 1.00 132.44 280 SER C CA 1
ATOM 10895 C C . SER C 3 280 ? -4.172 -72.594 14.227 1.00 136.31 280 SER C C 1
ATOM 10896 O O . SER C 3 280 ? -5.201 -72.354 13.586 1.00 137.00 280 SER C O 1
ATOM 10904 N N . GLU C 3 281 ? -3.767 -73.826 14.521 1.00 142.55 281 GLU C N 1
ATOM 10905 C CA . GLU C 3 281 ? -4.468 -75.014 14.049 1.00 146.60 281 GLU C CA 1
ATOM 10906 C C . GLU C 3 281 ? -5.449 -75.483 15.117 1.00 146.63 281 GLU C C 1
ATOM 10907 O O . GLU C 3 281 ? -5.038 -75.866 16.219 1.00 145.78 281 GLU C O 1
ATOM 10919 N N . PHE C 3 282 ? -6.742 -75.458 14.791 1.00 149.41 282 PHE C N 1
ATOM 10920 C CA . PHE C 3 282 ? -7.803 -75.826 15.720 1.00 149.72 282 PHE C CA 1
ATOM 10921 C C . PHE C 3 282 ? -8.586 -77.014 15.179 1.00 154.23 282 PHE C C 1
ATOM 10922 O O . PHE C 3 282 ? -9.025 -76.999 14.024 1.00 156.22 282 PHE C O 1
ATOM 10939 N N . TYR C 3 283 ? -8.768 -78.032 16.019 1.00 155.23 283 TYR C N 1
ATOM 10940 C CA . TYR C 3 283 ? -9.755 -79.077 15.777 1.00 159.14 283 TYR C CA 1
ATOM 10941 C C . TYR C 3 283 ? -11.078 -78.609 16.378 1.00 157.97 283 TYR C C 1
ATOM 10942 O O . TYR C 3 283 ? -11.147 -78.320 17.578 1.00 155.11 283 TYR C O 1
ATOM 10960 N N . LEU C 3 284 ? -12.125 -78.535 15.556 1.00 160.96 284 LEU C N 1
ATOM 10961 C CA . LEU C 3 284 ? -13.366 -77.885 15.963 1.00 159.50 284 LEU C CA 1
ATOM 10962 C C . LEU C 3 284 ? -14.573 -78.685 15.485 1.00 163.52 284 LEU C C 1
ATOM 10963 O O . LEU C 3 284 ? -14.447 -79.676 14.765 1.00 167.28 284 LEU C O 1
ATOM 10979 N N . GLU C 3 285 ? -15.771 -78.225 15.911 1.00 162.57 285 GLU C N 1
ATOM 10980 C CA . GLU C 3 285 ? -17.049 -78.866 15.629 1.00 166.15 285 GLU C CA 1
ATOM 10981 C C . GLU C 3 285 ? -17.789 -78.133 14.507 1.00 166.49 285 GLU C C 1
ATOM 10982 O O . GLU C 3 285 ? -17.730 -76.900 14.430 1.00 163.10 285 GLU C O 1
ATOM 10994 N N . PRO C 3 286 ? -18.496 -78.836 13.625 1.00 164.81 286 PRO C N 1
ATOM 10995 C CA . PRO C 3 286 ? -19.075 -78.180 12.447 1.00 165.63 286 PRO C CA 1
ATOM 10996 C C . PRO C 3 286 ? -20.364 -77.406 12.708 1.00 164.57 286 PRO C C 1
ATOM 10997 O O . PRO C 3 286 ? -21.082 -77.615 13.689 1.00 164.44 286 PRO C O 1
ATOM 11008 N N . ASN C 3 287 ? -20.633 -76.489 11.775 1.00 160.16 287 ASN C N 1
ATOM 11009 C CA . ASN C 3 287 ? -21.935 -75.842 11.588 1.00 160.24 287 ASN C CA 1
ATOM 11010 C C . ASN C 3 287 ? -22.421 -75.142 12.862 1.00 156.75 287 ASN C C 1
ATOM 11011 O O . ASN C 3 287 ? -23.484 -75.443 13.409 1.00 158.07 287 ASN C O 1
ATOM 11022 N N . ILE C 3 288 ? -21.623 -74.177 13.316 1.00 155.45 288 ILE C N 1
ATOM 11023 C CA . ILE C 3 288 ? -22.043 -73.266 14.373 1.00 151.73 288 ILE C CA 1
ATOM 11024 C C . ILE C 3 288 ? -21.221 -71.995 14.240 1.00 147.42 288 ILE C C 1
ATOM 11025 O O . ILE C 3 288 ? -20.113 -72.010 13.699 1.00 146.95 288 ILE C O 1
ATOM 11041 N N . LYS C 3 289 ? -21.774 -70.888 14.730 1.00 143.93 289 LYS C N 1
ATOM 11042 C CA . LYS C 3 289 ? -21.058 -69.625 14.720 1.00 139.70 289 LYS C CA 1
ATOM 11043 C C . LYS C 3 289 ? -19.963 -69.632 15.783 1.00 136.83 289 LYS C C 1
ATOM 11044 O O . LYS C 3 289 ? -20.005 -70.392 16.755 1.00 137.42 289 LYS C O 1
ATOM 11056 N N . TYR C 3 290 ? -18.971 -68.764 15.588 1.00 135.88 290 TYR C N 1
ATOM 11057 C CA . TYR C 3 290 ? -17.833 -68.668 16.490 1.00 133.14 290 TYR C CA 1
ATOM 11058 C C . TYR C 3 290 ? -17.405 -67.212 16.608 1.00 128.83 290 TYR C C 1
ATOM 11059 O O . TYR C 3 290 ? -17.855 -66.344 15.855 1.00 128.16 290 TYR C O 1
ATOM 11077 N N . VAL C 3 291 ? -16.528 -66.951 17.578 1.00 127.87 291 VAL C N 1
ATOM 11078 C CA . VAL C 3 291 ? -15.949 -65.630 17.789 1.00 123.77 291 VAL C CA 1
ATOM 11079 C C . VAL C 3 291 ? -14.458 -65.799 18.040 1.00 122.63 291 VAL C C 1
ATOM 11080 O O . VAL C 3 291 ? -14.006 -66.839 18.529 1.00 124.13 291 VAL C O 1
ATOM 11093 N N . PHE C 3 292 ? -13.689 -64.764 17.705 1.00 119.89 292 PHE C N 1
ATOM 11094 C CA . PHE C 3 292 ? -12.240 -64.817 17.837 1.00 118.82 292 PHE C CA 1
ATOM 11095 C C . PHE C 3 292 ? -11.702 -63.434 18.174 1.00 114.74 292 PHE C C 1
ATOM 11096 O O . PHE C 3 292 ? -12.186 -62.425 17.653 1.00 113.43 292 PHE C O 1
ATOM 11113 N N . GLN C 3 293 ? -10.695 -63.400 19.046 1.00 109.45 293 GLN C N 1
ATOM 11114 C CA . GLN C 3 293 ? -10.042 -62.159 19.439 1.00 105.71 293 GLN C CA 1
ATOM 11115 C C . GLN C 3 293 ? -8.606 -62.468 19.837 1.00 105.16 293 GLN C C 1
ATOM 11116 O O . GLN C 3 293 ? -8.295 -63.581 20.267 1.00 106.94 293 GLN C O 1
ATOM 11130 N N . VAL C 3 294 ? -7.733 -61.470 19.694 1.00 101.01 294 VAL C N 1
ATOM 11131 C CA . VAL C 3 294 ? -6.320 -61.622 20.020 1.00 100.35 294 VAL C CA 1
ATOM 11132 C C . VAL C 3 294 ? -5.831 -60.389 20.765 1.00 96.52 294 VAL C C 1
ATOM 11133 O O . VAL C 3 294 ? -6.349 -59.282 20.590 1.00 94.51 294 VAL C O 1
ATOM 11146 N N . ARG C 3 295 ? -4.816 -60.598 21.601 1.00 94.65 295 ARG C N 1
ATOM 11147 C CA . ARG C 3 295 ? -4.079 -59.515 22.233 1.00 91.36 295 ARG C CA 1
ATOM 11148 C C . ARG C 3 295 ? -2.659 -60.000 22.481 1.00 91.78 295 ARG C C 1
ATOM 11149 O O . ARG C 3 295 ? -2.426 -61.194 22.689 1.00 93.97 295 ARG C O 1
ATOM 11170 N N . CYS C 3 296 ? -1.712 -59.067 22.460 1.00 88.11 296 CYS C N 1
ATOM 11171 C CA . CYS C 3 296 ? -0.306 -59.406 22.605 1.00 88.54 296 CYS C CA 1
ATOM 11172 C C . CYS C 3 296 ? 0.375 -58.391 23.510 1.00 85.41 296 CYS C C 1
ATOM 11173 O O . CYS C 3 296 ? -0.149 -57.305 23.770 1.00 82.92 296 CYS C O 1
ATOM 11180 N N . GLN C 3 297 ? 1.557 -58.769 23.993 1.00 86.69 297 GLN C N 1
ATOM 11181 C CA . GLN C 3 297 ? 2.383 -57.887 24.802 1.00 84.12 297 GLN C CA 1
ATOM 11182 C C . GLN C 3 297 ? 3.841 -58.226 24.549 1.00 85.29 297 GLN C C 1
ATOM 11183 O O . GLN C 3 297 ? 4.173 -59.318 24.081 1.00 88.00 297 GLN C O 1
ATOM 11197 N N . GLU C 3 298 ? 4.714 -57.275 24.864 1.00 86.06 298 GLU C N 1
ATOM 11198 C CA . GLU C 3 298 ? 6.127 -57.590 24.997 1.00 86.84 298 GLU C CA 1
ATOM 11199 C C . GLU C 3 298 ? 6.304 -58.491 26.213 1.00 87.26 298 GLU C C 1
ATOM 11200 O O . GLU C 3 298 ? 5.838 -58.166 27.309 1.00 85.37 298 GLU C O 1
ATOM 11212 N N . THR C 3 299 ? 6.953 -59.635 26.014 1.00 87.34 299 THR C N 1
ATOM 11213 C CA . THR C 3 299 ? 6.965 -60.680 27.031 1.00 88.32 299 THR C CA 1
ATOM 11214 C C . THR C 3 299 ? 7.506 -60.152 28.355 1.00 86.16 299 THR C C 1
ATOM 11215 O O . THR C 3 299 ? 8.571 -59.531 28.404 1.00 85.23 299 THR C O 1
ATOM 11226 N N . GLY C 3 300 ? 6.761 -60.409 29.432 1.00 88.78 300 GLY C N 1
ATOM 11227 C CA . GLY C 3 300 ? 7.144 -59.996 30.762 1.00 86.93 300 GLY C CA 1
ATOM 11228 C C . GLY C 3 300 ? 6.684 -58.608 31.157 1.00 83.76 300 GLY C C 1
ATOM 11229 O O . GLY C 3 300 ? 6.548 -58.336 32.356 1.00 82.23 300 GLY C O 1
ATOM 11233 N N . LYS C 3 301 ? 6.437 -57.727 30.191 1.00 81.74 301 LYS C N 1
ATOM 11234 C CA . LYS C 3 301 ? 6.051 -56.357 30.489 1.00 78.76 301 LYS C CA 1
ATOM 11235 C C . LYS C 3 301 ? 4.693 -56.318 31.187 1.00 77.75 301 LYS C C 1
ATOM 11236 O O . LYS C 3 301 ? 3.964 -57.312 31.254 1.00 79.43 301 LYS C O 1
ATOM 11255 N N . ARG C 3 302 ? 4.356 -55.138 31.713 1.00 79.10 302 ARG C N 1
ATOM 11256 C CA . ARG C 3 302 ? 3.176 -55.002 32.562 1.00 77.96 302 ARG C CA 1
ATOM 11257 C C . ARG C 3 302 ? 1.890 -54.901 31.750 1.00 78.24 302 ARG C C 1
ATOM 11258 O O . ARG C 3 302 ? 0.869 -55.481 32.134 1.00 79.03 302 ARG C O 1
ATOM 11279 N N . TYR C 3 303 ? 1.910 -54.169 30.640 1.00 75.72 303 TYR C N 1
ATOM 11280 C CA . TYR C 3 303 ? 0.688 -53.817 29.933 1.00 75.55 303 TYR C CA 1
ATOM 11281 C C . TYR C 3 303 ? 0.466 -54.723 28.728 1.00 78.30 303 TYR C C 1
ATOM 11282 O O . TYR C 3 303 ? 1.413 -55.229 28.120 1.00 79.87 303 TYR C O 1
ATOM 11300 N N . TRP C 3 304 ? -0.806 -54.917 28.391 1.00 79.24 304 TRP C N 1
ATOM 11301 C CA . TRP C 3 304 ? -1.233 -55.710 27.248 1.00 81.86 304 TRP C CA 1
ATOM 11302 C C . TRP C 3 304 ? -1.861 -54.809 26.194 1.00 81.14 304 TRP C C 1
ATOM 11303 O O . TRP C 3 304 ? -2.172 -53.640 26.439 1.00 78.66 304 TRP C O 1
ATOM 11324 N N . GLN C 3 305 ? -2.046 -55.376 25.005 1.00 82.14 305 GLN C N 1
ATOM 11325 C CA . GLN C 3 305 ? -2.901 -54.759 24.014 1.00 82.08 305 GLN C CA 1
ATOM 11326 C C . GLN C 3 305 ? -4.351 -54.832 24.475 1.00 81.91 305 GLN C C 1
ATOM 11327 O O . GLN C 3 305 ? -4.700 -55.646 25.334 1.00 82.72 305 GLN C O 1
ATOM 11341 N N . PRO C 3 306 ? -5.219 -53.991 23.922 1.00 83.96 306 PRO C N 1
ATOM 11342 C CA . PRO C 3 306 ? -6.653 -54.258 24.028 1.00 84.75 306 PRO C CA 1
ATOM 11343 C C . PRO C 3 306 ? -7.032 -55.429 23.139 1.00 88.23 306 PRO C C 1
ATOM 11344 O O . PRO C 3 306 ? -6.343 -55.759 22.171 1.00 89.83 306 PRO C O 1
ATOM 11355 N N . TRP C 3 307 ? -8.141 -56.073 23.486 1.00 91.64 307 TRP C N 1
ATOM 11356 C CA . TRP C 3 307 ? -8.605 -57.209 22.704 1.00 95.10 307 TRP C CA 1
ATOM 11357 C C . TRP C 3 307 ? -9.033 -56.747 21.317 1.00 95.95 307 TRP C C 1
ATOM 11358 O O . TRP C 3 307 ? -9.755 -55.755 21.176 1.00 94.32 307 TRP C O 1
ATOM 11379 N N . SER C 3 308 ? -8.576 -57.463 20.292 1.00 97.82 308 SER C N 1
ATOM 11380 C CA . SER C 3 308 ? -8.928 -57.123 18.922 1.00 99.05 308 SER C CA 1
ATOM 11381 C C . SER C 3 308 ? -10.436 -57.228 18.718 1.00 100.21 308 SER C C 1
ATOM 11382 O O . SER C 3 308 ? -11.162 -57.826 19.516 1.00 100.78 308 SER C O 1
ATOM 11390 N N . SER C 3 309 ? -10.907 -56.634 17.625 1.00 97.62 309 SER C N 1
ATOM 11391 C CA . SER C 3 309 ? -12.328 -56.651 17.322 1.00 98.78 309 SER C CA 1
ATOM 11392 C C . SER C 3 309 ? -12.796 -58.074 17.026 1.00 102.62 309 SER C C 1
ATOM 11393 O O . SER C 3 309 ? -12.011 -58.960 16.676 1.00 104.65 309 SER C O 1
ATOM 11401 N N . LEU C 3 310 ? -14.102 -58.282 17.171 1.00 102.94 310 LEU C N 1
ATOM 11402 C CA . LEU C 3 310 ? -14.674 -59.614 17.030 1.00 106.54 310 LEU C CA 1
ATOM 11403 C C . LEU C 3 310 ? -14.541 -60.102 15.594 1.00 109.63 310 LEU C C 1
ATOM 11404 O O . LEU C 3 310 ? -14.826 -59.364 14.645 1.00 109.63 310 LEU C O 1
ATOM 11420 N N . PHE C 3 311 ? -14.105 -61.350 15.438 1.00 111.03 311 PHE C N 1
ATOM 11421 C CA . PHE C 3 311 ? -14.011 -62.003 14.136 1.00 114.48 311 PHE C CA 1
ATOM 11422 C C . PHE C 3 311 ? -14.851 -63.273 14.190 1.00 118.02 311 PHE C C 1
ATOM 11423 O O . PHE C 3 311 ? -14.478 -64.240 14.863 1.00 119.04 311 PHE C O 1
ATOM 11440 N N . PHE C 3 312 ? -15.981 -63.266 13.490 1.00 114.99 312 PHE C N 1
ATOM 11441 C CA . PHE C 3 312 ? -16.891 -64.399 13.487 1.00 118.51 312 PHE C CA 1
ATOM 11442 C C . PHE C 3 312 ? -16.535 -65.369 12.365 1.00 122.39 312 PHE C C 1
ATOM 11443 O O . PHE C 3 312 ? -15.859 -65.018 11.395 1.00 122.60 312 PHE C O 1
ATOM 11460 N N . HIS C 3 313 ? -17.006 -66.607 12.511 1.00 127.99 313 HIS C N 1
ATOM 11461 C CA . HIS C 3 313 ? -16.770 -67.632 11.503 1.00 132.03 313 HIS C CA 1
ATOM 11462 C C . HIS C 3 313 ? -17.672 -68.842 11.711 1.00 135.56 313 HIS C C 1
ATOM 11463 O O . HIS C 3 313 ? -17.497 -69.597 12.673 1.00 135.76 313 HIS C O 1
ATOM 11477 N N . LYS C 3 314 ? -18.636 -69.034 10.814 1.00 136.21 314 LYS C N 1
ATOM 11478 C CA . LYS C 3 314 ? -19.425 -70.256 10.805 1.00 140.36 314 LYS C CA 1
ATOM 11479 C C . LYS C 3 314 ? -18.657 -71.360 10.095 1.00 143.55 314 LYS C C 1
ATOM 11480 O O . LYS C 3 314 ? -17.959 -71.116 9.106 1.00 143.69 314 LYS C O 1
ATOM 11499 N N . THR C 3 315 ? -18.785 -72.571 10.604 1.00 146.36 315 THR C N 1
ATOM 11500 C CA . THR C 3 315 ? -18.095 -73.715 10.032 1.00 149.69 315 THR C CA 1
ATOM 11501 C C . THR C 3 315 ? -18.992 -74.431 9.032 1.00 154.37 315 THR C C 1
ATOM 11502 O O . THR C 3 315 ? -20.219 -74.296 9.071 1.00 155.24 315 THR C O 1
ATOM 11513 N N . PRO C 3 316 ? -18.406 -75.208 8.106 1.00 150.89 316 PRO C N 1
ATOM 11514 C CA . PRO C 3 316 ? -19.215 -75.914 7.105 1.00 155.59 316 PRO C CA 1
ATOM 11515 C C . PRO C 3 316 ? -20.135 -76.965 7.719 1.00 158.52 316 PRO C C 1
ATOM 11516 O O . PRO C 3 316 ? -19.727 -77.635 8.667 1.00 158.20 316 PRO C O 1
ATOM 11527 N N . GLU D 4 23 ? -74.325 15.113 45.814 1.00 71.26 1 GLU D N 1
ATOM 11528 C CA . GLU D 4 23 ? -74.456 15.579 47.223 1.00 71.11 1 GLU D CA 1
ATOM 11529 C C . GLU D 4 23 ? -74.528 14.397 48.183 1.00 70.94 1 GLU D C 1
ATOM 11530 O O . GLU D 4 23 ? -75.518 13.664 48.206 1.00 72.63 1 GLU D O 1
ATOM 11542 N N . VAL D 4 24 ? -73.472 14.220 48.970 1.00 60.49 2 VAL D N 1
ATOM 11543 C CA . VAL D 4 24 ? -73.453 13.213 50.023 1.00 60.49 2 VAL D CA 1
ATOM 11544 C C . VAL D 4 24 ? -74.167 13.764 51.250 1.00 62.00 2 VAL D C 1
ATOM 11545 O O . VAL D 4 24 ? -74.165 14.973 51.508 1.00 62.21 2 VAL D O 1
ATOM 11558 N N . GLN D 4 25 ? -74.790 12.870 52.013 1.00 56.40 3 GLN D N 1
ATOM 11559 C CA . GLN D 4 25 ? -75.518 13.228 53.222 1.00 58.13 3 GLN D CA 1
ATOM 11560 C C . GLN D 4 25 ? -74.961 12.417 54.383 1.00 57.69 3 GLN D C 1
ATOM 11561 O O . GLN D 4 25 ? -74.749 11.208 54.251 1.00 57.26 3 GLN D O 1
ATOM 11575 N N . LEU D 4 26 ? -74.723 13.079 55.512 1.00 52.00 4 LEU D N 1
ATOM 11576 C CA . LEU D 4 26 ? -74.144 12.446 56.690 1.00 51.87 4 LEU D CA 1
ATOM 11577 C C . LEU D 4 26 ? -75.063 12.656 57.886 1.00 54.39 4 LEU D C 1
ATOM 11578 O O . LEU D 4 26 ? -75.526 13.776 58.127 1.00 55.45 4 LEU D O 1
ATOM 11594 N N . VAL D 4 27 ? -75.312 11.584 58.635 1.00 52.76 5 VAL D N 1
ATOM 11595 C CA . VAL D 4 27 ? -76.253 11.597 59.751 1.00 55.52 5 VAL D CA 1
ATOM 11596 C C . VAL D 4 27 ? -75.586 10.942 60.951 1.00 55.79 5 VAL D C 1
ATOM 11597 O O . VAL D 4 27 ? -75.232 9.759 60.897 1.00 55.30 5 VAL D O 1
ATOM 11610 N N . GLU D 4 28 ? -75.438 11.698 62.036 1.00 56.17 6 GLU D N 1
ATOM 11611 C CA . GLU D 4 28 ? -74.853 11.183 63.265 1.00 56.89 6 GLU D CA 1
ATOM 11612 C C . GLU D 4 28 ? -75.928 10.575 64.159 1.00 60.07 6 GLU D C 1
ATOM 11613 O O . GLU D 4 28 ? -77.117 10.879 64.044 1.00 61.94 6 GLU D O 1
ATOM 11625 N N . SER D 4 29 ? -75.484 9.719 65.073 1.00 60.26 7 SER D N 1
ATOM 11626 C CA . SER D 4 29 ? -76.367 9.068 66.031 1.00 63.50 7 SER D CA 1
ATOM 11627 C C . SER D 4 29 ? -75.498 8.316 67.029 1.00 63.96 7 SER D C 1
ATOM 11628 O O . SER D 4 29 ? -74.294 8.141 66.825 1.00 61.71 7 SER D O 1
ATOM 11636 N N . GLY D 4 30 ? -76.128 7.869 68.112 1.00 66.75 8 GLY D N 1
ATOM 11637 C CA . GLY D 4 30 ? -75.444 7.146 69.160 1.00 67.91 8 GLY D CA 1
ATOM 11638 C C . GLY D 4 30 ? -75.106 7.975 70.379 1.00 69.47 8 GLY D C 1
ATOM 11639 O O . GLY D 4 30 ? -74.668 7.409 71.388 1.00 71.11 8 GLY D O 1
ATOM 11643 N N . GLY D 4 31 ? -75.298 9.287 70.319 1.00 70.09 9 GLY D N 1
ATOM 11644 C CA . GLY D 4 31 ? -74.985 10.147 71.438 1.00 71.76 9 GLY D CA 1
ATOM 11645 C C . GLY D 4 31 ? -75.981 9.992 72.571 1.00 75.89 9 GLY D C 1
ATOM 11646 O O . GLY D 4 31 ? -76.962 9.251 72.499 1.00 77.52 9 GLY D O 1
ATOM 11650 N N . GLY D 4 32 ? -75.712 10.718 73.648 1.00 76.26 10 GLY D N 1
ATOM 11651 C CA . GLY D 4 32 ? -76.585 10.694 74.805 1.00 80.47 10 GLY D CA 1
ATOM 11652 C C . GLY D 4 32 ? -75.817 11.081 76.056 1.00 82.45 10 GLY D C 1
ATOM 11653 O O . GLY D 4 32 ? -74.733 11.656 75.982 1.00 80.60 10 GLY D O 1
ATOM 11657 N N . LEU D 4 33 ? -76.410 10.748 77.199 1.00 86.05 11 LEU D N 1
ATOM 11658 C CA . LEU D 4 33 ? -75.862 11.083 78.508 1.00 88.84 11 LEU D CA 1
ATOM 11659 C C . LEU D 4 33 ? -75.306 9.822 79.155 1.00 89.89 11 LEU D C 1
ATOM 11660 O O . LEU D 4 33 ? -76.053 8.873 79.415 1.00 91.75 11 LEU D O 1
ATOM 11676 N N . VAL D 4 34 ? -73.996 9.813 79.407 1.00 88.79 12 VAL D N 1
ATOM 11677 C CA . VAL D 4 34 ? -73.335 8.732 80.124 1.00 90.43 12 VAL D CA 1
ATOM 11678 C C . VAL D 4 34 ? -72.543 9.334 81.277 1.00 92.93 12 VAL D C 1
ATOM 11679 O O . VAL D 4 34 ? -72.281 10.537 81.321 1.00 92.56 12 VAL D O 1
ATOM 11692 N N . GLN D 4 35 ? -72.161 8.475 82.216 1.00 96.69 13 GLN D N 1
ATOM 11693 C CA . GLN D 4 35 ? -71.411 8.892 83.390 1.00 99.65 13 GLN D CA 1
ATOM 11694 C C . GLN D 4 35 ? -69.921 8.654 83.180 1.00 97.48 13 GLN D C 1
ATOM 11695 O O . GLN D 4 35 ? -69.516 7.800 82.387 1.00 94.67 13 GLN D O 1
ATOM 11709 N N . ALA D 4 36 ? -69.108 9.427 83.901 1.00 96.00 14 ALA D N 1
ATOM 11710 C CA . ALA D 4 36 ? -67.659 9.321 83.785 1.00 94.45 14 ALA D CA 1
ATOM 11711 C C . ALA D 4 36 ? -67.218 7.867 83.889 1.00 94.80 14 ALA D C 1
ATOM 11712 O O . ALA D 4 36 ? -67.742 7.096 84.696 1.00 98.31 14 ALA D O 1
ATOM 11719 N N . GLY D 4 37 ? -66.244 7.496 83.059 1.00 89.65 15 GLY D N 1
ATOM 11720 C CA . GLY D 4 37 ? -65.796 6.124 82.973 1.00 89.62 15 GLY D CA 1
ATOM 11721 C C . GLY D 4 37 ? -66.615 5.242 82.058 1.00 87.46 15 GLY D C 1
ATOM 11722 O O . GLY D 4 37 ? -66.201 4.107 81.789 1.00 86.77 15 GLY D O 1
ATOM 11726 N N . GLY D 4 38 ? -67.759 5.717 81.570 1.00 91.37 16 GLY D N 1
ATOM 11727 C CA . GLY D 4 38 ? -68.586 4.956 80.657 1.00 89.49 16 GLY D CA 1
ATOM 11728 C C . GLY D 4 38 ? -68.022 4.945 79.250 1.00 84.54 16 GLY D C 1
ATOM 11729 O O . GLY D 4 38 ? -66.843 5.227 79.017 1.00 82.68 16 GLY D O 1
ATOM 11733 N N . SER D 4 39 ? -68.888 4.618 78.294 1.00 81.05 17 SER D N 1
ATOM 11734 C CA . SER D 4 39 ? -68.467 4.498 76.907 1.00 76.63 17 SER D CA 1
ATOM 11735 C C . SER D 4 39 ? -69.687 4.561 76.000 1.00 75.38 17 SER D C 1
ATOM 11736 O O . SER D 4 39 ? -70.743 4.020 76.333 1.00 77.88 17 SER D O 1
ATOM 11744 N N . LEU D 4 40 ? -69.526 5.220 74.854 1.00 73.44 18 LEU D N 1
ATOM 11745 C CA . LEU D 4 40 ? -70.535 5.258 73.807 1.00 71.93 18 LEU D CA 1
ATOM 11746 C C . LEU D 4 40 ? -69.911 4.792 72.502 1.00 68.25 18 LEU D C 1
ATOM 11747 O O . LEU D 4 40 ? -68.688 4.713 72.364 1.00 66.51 18 LEU D O 1
ATOM 11763 N N . ARG D 4 41 ? -70.768 4.483 71.534 1.00 68.38 19 ARG D N 1
ATOM 11764 C CA . ARG D 4 41 ? -70.338 4.222 70.162 1.00 64.94 19 ARG D CA 1
ATOM 11765 C C . ARG D 4 41 ? -71.184 5.098 69.246 1.00 63.60 19 ARG D C 1
ATOM 11766 O O . ARG D 4 41 ? -72.352 4.791 68.986 1.00 64.88 19 ARG D O 1
ATOM 11787 N N . LEU D 4 42 ? -70.601 6.192 68.769 1.00 61.81 20 LEU D N 1
ATOM 11788 C CA . LEU D 4 42 ? -71.272 7.027 67.789 1.00 60.36 20 LEU D CA 1
ATOM 11789 C C . LEU D 4 42 ? -71.175 6.386 66.410 1.00 57.95 20 LEU D C 1
ATOM 11790 O O . LEU D 4 42 ? -70.261 5.607 66.123 1.00 56.51 20 LEU D O 1
ATOM 11806 N N . SER D 4 43 ? -72.139 6.711 65.555 1.00 58.14 21 SER D N 1
ATOM 11807 C CA . SER D 4 43 ? -72.141 6.217 64.189 1.00 56.17 21 SER D CA 1
ATOM 11808 C C . SER D 4 43 ? -72.506 7.357 63.251 1.00 54.84 21 SER D C 1
ATOM 11809 O O . SER D 4 43 ? -73.259 8.264 63.612 1.00 56.25 21 SER D O 1
ATOM 11817 N N . CYS D 4 44 ? -71.951 7.305 62.044 1.00 57.02 22 CYS D N 1
ATOM 11818 C CA . CYS D 4 44 ? -72.174 8.325 61.022 1.00 55.68 22 CYS D CA 1
ATOM 11819 C C . CYS D 4 44 ? -72.601 7.595 59.753 1.00 55.02 22 CYS D C 1
ATOM 11820 O O . CYS D 4 44 ? -71.767 7.021 59.046 1.00 53.19 22 CYS D O 1
ATOM 11827 N N . ALA D 4 45 ? -73.898 7.598 59.474 1.00 54.97 23 ALA D N 1
ATOM 11828 C CA . ALA D 4 45 ? -74.418 6.924 58.293 1.00 54.92 23 ALA D CA 1
ATOM 11829 C C . ALA D 4 45 ? -74.309 7.852 57.088 1.00 53.29 23 ALA D C 1
ATOM 11830 O O . ALA D 4 45 ? -74.869 8.953 57.090 1.00 53.92 23 ALA D O 1
ATOM 11837 N N . ALA D 4 46 ? -73.589 7.408 56.065 1.00 53.23 24 ALA D N 1
ATOM 11838 C CA . ALA D 4 46 ? -73.389 8.185 54.853 1.00 51.80 24 ALA D CA 1
ATOM 11839 C C . ALA D 4 46 ? -74.243 7.631 53.722 1.00 52.83 24 ALA D C 1
ATOM 11840 O O . ALA D 4 46 ? -74.441 6.418 53.613 1.00 53.70 24 ALA D O 1
ATOM 11847 N N . SER D 4 47 ? -74.747 8.532 52.880 1.00 55.75 25 SER D N 1
ATOM 11848 C CA . SER D 4 47 ? -75.518 8.127 51.713 1.00 56.86 25 SER D CA 1
ATOM 11849 C C . SER D 4 47 ? -74.637 7.610 50.586 1.00 55.14 25 SER D C 1
ATOM 11850 O O . SER D 4 47 ? -75.142 6.941 49.679 1.00 56.22 25 SER D O 1
ATOM 11858 N N . GLY D 4 48 ? -73.342 7.905 50.618 1.00 60.39 26 GLY D N 1
ATOM 11859 C CA . GLY D 4 48 ? -72.453 7.451 49.567 1.00 58.88 26 GLY D CA 1
ATOM 11860 C C . GLY D 4 48 ? -71.070 8.048 49.733 1.00 56.48 26 GLY D C 1
ATOM 11861 O O . GLY D 4 48 ? -70.684 8.462 50.827 1.00 55.99 26 GLY D O 1
ATOM 11865 N N . ARG D 4 49 ? -70.335 8.084 48.623 1.00 57.99 27 ARG D N 1
ATOM 11866 C CA . ARG D 4 49 ? -68.934 8.486 48.627 1.00 55.85 27 ARG D CA 1
ATOM 11867 C C . ARG D 4 49 ? -68.680 9.372 47.419 1.00 55.29 27 ARG D C 1
ATOM 11868 O O . ARG D 4 49 ? -68.876 8.938 46.279 1.00 55.76 27 ARG D O 1
ATOM 11889 N N . THR D 4 50 ? -68.247 10.611 47.664 1.00 52.04 28 THR D N 1
ATOM 11890 C CA . THR D 4 50 ? -67.936 11.508 46.558 1.00 51.68 28 THR D CA 1
ATOM 11891 C C . THR D 4 50 ? -66.879 10.896 45.652 1.00 50.47 28 THR D C 1
ATOM 11892 O O . THR D 4 50 ? -67.021 10.892 44.424 1.00 50.94 28 THR D O 1
ATOM 11903 N N . PHE D 4 51 ? -65.814 10.367 46.247 1.00 48.63 29 PHE D N 1
ATOM 11904 C CA . PHE D 4 51 ? -64.722 9.749 45.518 1.00 47.54 29 PHE D CA 1
ATOM 11905 C C . PHE D 4 51 ? -64.370 8.425 46.174 1.00 47.25 29 PHE D C 1
ATOM 11906 O O . PHE D 4 51 ? -64.660 8.195 47.351 1.00 47.57 29 PHE D O 1
ATOM 11923 N N . SER D 4 52 ? -63.726 7.553 45.397 1.00 46.23 30 SER D N 1
ATOM 11924 C CA . SER D 4 52 ? -63.263 6.285 45.947 1.00 46.03 30 SER D CA 1
ATOM 11925 C C . SER D 4 52 ? -62.293 6.501 47.100 1.00 44.96 30 SER D C 1
ATOM 11926 O O . SER D 4 52 ? -62.269 5.708 48.049 1.00 45.28 30 SER D O 1
ATOM 11934 N N . TRP D 4 53 ? -61.496 7.566 47.046 1.00 45.89 31 TRP D N 1
ATOM 11935 C CA . TRP D 4 53 ? -60.504 7.853 48.071 1.00 45.12 31 TRP D CA 1
ATOM 11936 C C . TRP D 4 53 ? -61.029 8.765 49.171 1.00 45.59 31 TRP D C 1
ATOM 11937 O O . TRP D 4 53 ? -60.247 9.186 50.030 1.00 45.21 31 TRP D O 1
ATOM 11958 N N . SER D 4 54 ? -62.321 9.086 49.162 1.00 43.51 32 SER D N 1
ATOM 11959 C CA . SER D 4 54 ? -62.878 9.941 50.196 1.00 44.19 32 SER D CA 1
ATOM 11960 C C . SER D 4 54 ? -62.666 9.320 51.573 1.00 44.62 32 SER D C 1
ATOM 11961 O O . SER D 4 54 ? -62.457 8.112 51.722 1.00 44.80 32 SER D O 1
ATOM 11969 N N . ALA D 4 55 ? -62.715 10.176 52.590 1.00 42.53 33 ALA D N 1
ATOM 11970 C CA . ALA D 4 55 ? -62.533 9.760 53.969 1.00 43.30 33 ALA D CA 1
ATOM 11971 C C . ALA D 4 55 ? -63.539 10.496 54.836 1.00 44.75 33 ALA D C 1
ATOM 11972 O O . ALA D 4 55 ? -63.974 11.602 54.507 1.00 44.90 33 ALA D O 1
ATOM 11979 N N . VAL D 4 56 ? -63.904 9.868 55.948 1.00 42.49 34 VAL D N 1
ATOM 11980 C CA . VAL D 4 56 ? -64.848 10.432 56.902 1.00 42.78 34 VAL D CA 1
ATOM 11981 C C . VAL D 4 56 ? -64.097 10.722 58.192 1.00 42.92 34 VAL D C 1
ATOM 11982 O O . VAL D 4 56 ? -63.345 9.873 58.684 1.00 42.87 34 VAL D O 1
ATOM 11995 N N . GLY D 4 57 ? -64.312 11.904 58.739 1.00 43.18 35 GLY D N 1
ATOM 11996 C CA . GLY D 4 57 ? -63.627 12.319 59.950 1.00 43.33 35 GLY D CA 1
ATOM 11997 C C . GLY D 4 57 ? -64.599 12.793 61.005 1.00 44.68 35 GLY D C 1
ATOM 11998 O O . GLY D 4 57 ? -65.621 13.403 60.696 1.00 45.28 35 GLY D O 1
ATOM 12002 N N . TRP D 4 58 ? -64.269 12.500 62.258 1.00 46.73 36 TRP D N 1
ATOM 12003 C CA . TRP D 4 58 ? -65.052 12.948 63.400 1.00 49.16 36 TRP D CA 1
ATOM 12004 C C . TRP D 4 58 ? -64.422 14.201 63.985 1.00 49.87 36 TRP D C 1
ATOM 12005 O O . TRP D 4 58 ? -63.212 14.238 64.231 1.00 49.40 36 TRP D O 1
ATOM 12026 N N . PHE D 4 59 ? -65.244 15.219 64.199 1.00 48.69 37 PHE D N 1
ATOM 12027 C CA . PHE D 4 59 ? -64.855 16.411 64.929 1.00 50.07 37 PHE D CA 1
ATOM 12028 C C . PHE D 4 59 ? -65.705 16.518 66.184 1.00 53.00 37 PHE D C 1
ATOM 12029 O O . PHE D 4 59 ? -66.720 15.838 66.341 1.00 53.87 37 PHE D O 1
ATOM 12046 N N . ARG D 4 60 ? -65.267 17.386 67.083 1.00 57.61 38 ARG D N 1
ATOM 12047 C CA . ARG D 4 60 ? -65.880 17.536 68.392 1.00 60.73 38 ARG D CA 1
ATOM 12048 C C . ARG D 4 60 ? -65.930 19.018 68.708 1.00 62.29 38 ARG D C 1
ATOM 12049 O O . ARG D 4 60 ? -64.909 19.704 68.606 1.00 61.84 38 ARG D O 1
ATOM 12070 N N . GLN D 4 61 ? -67.108 19.515 69.068 1.00 61.27 39 GLN D N 1
ATOM 12071 C CA . GLN D 4 61 ? -67.307 20.942 69.318 1.00 62.99 39 GLN D CA 1
ATOM 12072 C C . GLN D 4 61 ? -67.816 21.139 70.740 1.00 66.65 39 GLN D C 1
ATOM 12073 O O . GLN D 4 61 ? -69.016 21.017 71.002 1.00 68.23 39 GLN D O 1
ATOM 12087 N N . ALA D 4 62 ? -66.903 21.456 71.652 1.00 72.21 40 ALA D N 1
ATOM 12088 C CA . ALA D 4 62 ? -67.270 21.752 73.023 1.00 76.02 40 ALA D CA 1
ATOM 12089 C C . ALA D 4 62 ? -67.880 23.147 73.117 1.00 77.97 40 ALA D C 1
ATOM 12090 O O . ALA D 4 62 ? -67.714 23.971 72.214 1.00 76.50 40 ALA D O 1
ATOM 12097 N N . PRO D 4 63 ? -68.592 23.441 74.204 1.00 79.49 41 PRO D N 1
ATOM 12098 C CA . PRO D 4 63 ? -69.180 24.780 74.352 1.00 81.75 41 PRO D CA 1
ATOM 12099 C C . PRO D 4 63 ? -68.099 25.844 74.476 1.00 82.33 41 PRO D C 1
ATOM 12100 O O . PRO D 4 63 ? -67.175 25.721 75.283 1.00 83.63 41 PRO D O 1
ATOM 12111 N N . GLY D 4 64 ? -68.221 26.893 73.664 1.00 82.51 42 GLY D N 1
ATOM 12112 C CA . GLY D 4 64 ? -67.326 28.026 73.710 1.00 83.47 42 GLY D CA 1
ATOM 12113 C C . GLY D 4 64 ? -66.159 27.952 72.745 1.00 80.23 42 GLY D C 1
ATOM 12114 O O . GLY D 4 64 ? -65.667 28.996 72.304 1.00 80.32 42 GLY D O 1
ATOM 12118 N N . LYS D 4 65 ? -65.707 26.751 72.406 1.00 83.71 43 LYS D N 1
ATOM 12119 C CA . LYS D 4 65 ? -64.548 26.564 71.548 1.00 80.74 43 LYS D CA 1
ATOM 12120 C C . LYS D 4 65 ? -64.982 26.156 70.143 1.00 77.28 43 LYS D C 1
ATOM 12121 O O . LYS D 4 65 ? -66.157 25.888 69.877 1.00 77.12 43 LYS D O 1
ATOM 12140 N N . GLU D 4 66 ? -64.011 26.116 69.235 1.00 77.87 44 GLU D N 1
ATOM 12141 C CA . GLU D 4 66 ? -64.259 25.674 67.871 1.00 74.64 44 GLU D CA 1
ATOM 12142 C C . GLU D 4 66 ? -64.090 24.161 67.772 1.00 72.64 44 GLU D C 1
ATOM 12143 O O . GLU D 4 66 ? -63.525 23.513 68.657 1.00 73.50 44 GLU D O 1
ATOM 12155 N N . ARG D 4 67 ? -64.593 23.601 66.675 1.00 67.45 45 ARG D N 1
ATOM 12156 C CA . ARG D 4 67 ? -64.584 22.154 66.515 1.00 65.76 45 ARG D CA 1
ATOM 12157 C C . ARG D 4 67 ? -63.166 21.673 66.247 1.00 64.00 45 ARG D C 1
ATOM 12158 O O . ARG D 4 67 ? -62.457 22.232 65.404 1.00 62.63 45 ARG D O 1
ATOM 12179 N N . GLU D 4 68 ? -62.753 20.641 66.976 1.00 58.10 46 GLU D N 1
ATOM 12180 C CA . GLU D 4 68 ? -61.403 20.109 66.898 1.00 56.94 46 GLU D CA 1
ATOM 12181 C C . GLU D 4 68 ? -61.446 18.688 66.356 1.00 54.87 46 GLU D C 1
ATOM 12182 O O . GLU D 4 68 ? -62.371 17.926 66.651 1.00 55.35 46 GLU D O 1
ATOM 12194 N N . PHE D 4 69 ? -60.434 18.345 65.565 1.00 51.59 47 PHE D N 1
ATOM 12195 C CA . PHE D 4 69 ? -60.337 17.027 64.955 1.00 50.64 47 PHE D CA 1
ATOM 12196 C C . PHE D 4 69 ? -60.242 15.934 66.016 1.00 51.01 47 PHE D C 1
ATOM 12197 O O . PHE D 4 69 ? -59.649 16.118 67.083 1.00 51.79 47 PHE D O 1
ATOM 12214 N N . VAL D 4 70 ? -60.836 14.778 65.710 1.00 52.95 48 VAL D N 1
ATOM 12215 C CA . VAL D 4 70 ? -60.788 13.613 66.592 1.00 54.20 48 VAL D CA 1
ATOM 12216 C C . VAL D 4 70 ? -60.115 12.455 65.866 1.00 52.23 48 VAL D C 1
ATOM 12217 O O . VAL D 4 70 ? -59.054 11.981 66.286 1.00 52.49 48 VAL D O 1
ATOM 12230 N N . ALA D 4 71 ? -60.727 11.988 64.780 1.00 49.78 49 ALA D N 1
ATOM 12231 C CA . ALA D 4 71 ? -60.193 10.861 64.025 1.00 48.12 49 ALA D CA 1
ATOM 12232 C C . ALA D 4 71 ? -60.816 10.850 62.639 1.00 46.21 49 ALA D C 1
ATOM 12233 O O . ALA D 4 71 ? -61.879 11.435 62.413 1.00 46.54 49 ALA D O 1
ATOM 12240 N N . ALA D 4 72 ? -60.146 10.163 61.714 1.00 44.25 50 ALA D N 1
ATOM 12241 C CA . ALA D 4 72 ? -60.633 10.048 60.346 1.00 43.41 50 ALA D CA 1
ATOM 12242 C C . ALA D 4 72 ? -60.163 8.731 59.749 1.00 43.04 50 ALA D C 1
ATOM 12243 O O . ALA D 4 72 ? -59.131 8.185 60.148 1.00 42.98 50 ALA D O 1
ATOM 12250 N N . ILE D 4 73 ? -60.926 8.232 58.779 1.00 44.33 51 ILE D N 1
ATOM 12251 C CA . ILE D 4 73 ? -60.666 6.928 58.178 1.00 43.77 51 ILE D CA 1
ATOM 12252 C C . ILE D 4 73 ? -61.180 6.928 56.744 1.00 43.25 51 ILE D C 1
ATOM 12253 O O . ILE D 4 73 ? -62.249 7.471 56.452 1.00 43.38 51 ILE D O 1
ATOM 12269 N N . ARG D 4 74 ? -60.412 6.304 55.856 1.00 46.29 52 ARG D N 1
ATOM 12270 C CA . ARG D 4 74 ? -60.786 6.174 54.456 1.00 45.42 52 ARG D CA 1
ATOM 12271 C C . ARG D 4 74 ? -61.704 4.977 54.254 1.00 46.44 52 ARG D C 1
ATOM 12272 O O . ARG D 4 74 ? -61.560 3.940 54.907 1.00 47.33 52 ARG D O 1
ATOM 12293 N N . TRP D 4 75 ? -62.652 5.127 53.325 1.00 47.52 53 TRP D N 1
ATOM 12294 C CA . TRP D 4 75 ? -63.515 4.004 52.967 1.00 48.67 53 TRP D CA 1
ATOM 12295 C C . TRP D 4 75 ? -62.699 2.845 52.412 1.00 48.27 53 TRP D C 1
ATOM 12296 O O . TRP D 4 75 ? -63.028 1.675 52.642 1.00 49.53 53 TRP D O 1
ATOM 12317 N N . SER D 4 76 ? -61.631 3.151 51.678 1.00 48.13 54 SER D N 1
ATOM 12318 C CA . SER D 4 76 ? -60.780 2.134 51.071 1.00 47.78 54 SER D CA 1
ATOM 12319 C C . SER D 4 76 ? -59.829 1.480 52.063 1.00 47.99 54 SER D C 1
ATOM 12320 O O . SER D 4 76 ? -58.937 0.741 51.637 1.00 47.67 54 SER D O 1
ATOM 12328 N N . GLY D 4 77 ? -59.980 1.737 53.359 1.00 48.45 55 GLY D N 1
ATOM 12329 C CA . GLY D 4 77 ? -59.159 1.068 54.345 1.00 49.04 55 GLY D CA 1
ATOM 12330 C C . GLY D 4 77 ? -57.830 1.766 54.579 1.00 47.90 55 GLY D C 1
ATOM 12331 O O . GLY D 4 77 ? -57.676 2.973 54.370 1.00 46.93 55 GLY D O 1
ATOM 12335 N N . GLY D 4 78 ? -56.860 0.984 55.018 1.00 45.42 56 GLY D N 1
ATOM 12336 C CA . GLY D 4 78 ? -55.587 1.510 55.457 1.00 44.90 56 GLY D CA 1
ATOM 12337 C C . GLY D 4 78 ? -55.664 2.027 56.880 1.00 46.01 56 GLY D C 1
ATOM 12338 O O . GLY D 4 78 ? -56.723 2.089 57.505 1.00 47.03 56 GLY D O 1
ATOM 12342 N N . SER D 4 79 ? -54.505 2.402 57.403 1.00 44.47 57 SER D N 1
ATOM 12343 C CA . SER D 4 79 ? -54.453 2.911 58.763 1.00 45.84 57 SER D CA 1
ATOM 12344 C C . SER D 4 79 ? -55.213 4.235 58.847 1.00 45.53 57 SER D C 1
ATOM 12345 O O . SER D 4 79 ? -55.118 5.062 57.935 1.00 44.06 57 SER D O 1
ATOM 12353 N N . PRO D 4 80 ? -55.982 4.459 59.906 1.00 44.80 58 PRO D N 1
ATOM 12354 C CA . PRO D 4 80 ? -56.664 5.745 60.080 1.00 44.79 58 PRO D CA 1
ATOM 12355 C C . PRO D 4 80 ? -55.696 6.823 60.557 1.00 44.90 58 PRO D C 1
ATOM 12356 O O . PRO D 4 80 ? -54.506 6.587 60.761 1.00 45.10 58 PRO D O 1
ATOM 12367 N N . TYR D 4 81 ? -56.238 8.025 60.734 1.00 44.42 59 TYR D N 1
ATOM 12368 C CA . TYR D 4 81 ? -55.487 9.189 61.196 1.00 44.84 59 TYR D CA 1
ATOM 12369 C C . TYR D 4 81 ? -56.169 9.700 62.456 1.00 46.94 59 TYR D C 1
ATOM 12370 O O . TYR D 4 81 ? -57.289 10.213 62.392 1.00 47.16 59 TYR D O 1
ATOM 12388 N N . TYR D 4 82 ? -55.505 9.545 63.597 1.00 52.02 60 TYR D N 1
ATOM 12389 C CA . TYR D 4 82 ? -56.064 9.925 64.886 1.00 54.42 60 TYR D CA 1
ATOM 12390 C C . TYR D 4 82 ? -55.499 11.259 65.351 1.00 55.34 60 TYR D C 1
ATOM 12391 O O . TYR D 4 82 ? -54.400 11.661 64.965 1.00 54.65 60 TYR D O 1
ATOM 12409 N N . ALA D 4 83 ? -56.268 11.940 66.193 1.00 73.35 61 ALA D N 1
ATOM 12410 C CA . ALA D 4 83 ? -55.761 13.115 66.877 1.00 74.93 61 ALA D CA 1
ATOM 12411 C C . ALA D 4 83 ? -54.693 12.708 67.886 1.00 76.95 61 ALA D C 1
ATOM 12412 O O . ALA D 4 83 ? -54.624 11.559 68.333 1.00 77.74 61 ALA D O 1
ATOM 12419 N N . ASP D 4 84 ? -53.854 13.677 68.245 1.00 98.85 62 ASP D N 1
ATOM 12420 C CA . ASP D 4 84 ? -52.668 13.437 69.059 1.00 102.98 62 ASP D CA 1
ATOM 12421 C C . ASP D 4 84 ? -52.923 12.523 70.254 1.00 102.97 62 ASP D C 1
ATOM 12422 O O . ASP D 4 84 ? -52.113 11.636 70.541 1.00 105.06 62 ASP D O 1
ATOM 12431 N N . SER D 4 85 ? -54.042 12.719 70.949 1.00 103.27 63 SER D N 1
ATOM 12432 C CA . SER D 4 85 ? -54.263 12.106 72.255 1.00 103.66 63 SER D CA 1
ATOM 12433 C C . SER D 4 85 ? -55.191 10.897 72.213 1.00 100.15 63 SER D C 1
ATOM 12434 O O . SER D 4 85 ? -54.884 9.859 72.808 1.00 101.00 63 SER D O 1
ATOM 12442 N N . VAL D 4 86 ? -56.319 11.007 71.510 1.00 98.46 64 VAL D N 1
ATOM 12443 C CA . VAL D 4 86 ? -57.424 10.067 71.654 1.00 94.81 64 VAL D CA 1
ATOM 12444 C C . VAL D 4 86 ? -57.075 8.633 71.272 1.00 94.32 64 VAL D C 1
ATOM 12445 O O . VAL D 4 86 ? -57.910 7.742 71.451 1.00 91.62 64 VAL D O 1
ATOM 12458 N N . LYS D 4 87 ? -55.867 8.382 70.760 1.00 95.25 65 LYS D N 1
ATOM 12459 C CA . LYS D 4 87 ? -55.561 7.070 70.190 1.00 94.43 65 LYS D CA 1
ATOM 12460 C C . LYS D 4 87 ? -55.850 5.941 71.172 1.00 93.98 65 LYS D C 1
ATOM 12461 O O . LYS D 4 87 ? -56.291 4.857 70.771 1.00 91.38 65 LYS D O 1
ATOM 12480 N N . ASP D 4 88 ? -55.612 6.174 72.464 1.00 95.91 66 ASP D N 1
ATOM 12481 C CA . ASP D 4 88 ? -55.792 5.112 73.451 1.00 95.83 66 ASP D CA 1
ATOM 12482 C C . ASP D 4 88 ? -57.270 4.859 73.732 1.00 91.85 66 ASP D C 1
ATOM 12483 O O . ASP D 4 88 ? -57.726 3.710 73.716 1.00 89.72 66 ASP D O 1
ATOM 12492 N N . ARG D 4 89 ? -58.036 5.919 73.991 1.00 90.42 67 ARG D N 1
ATOM 12493 C CA . ARG D 4 89 ? -59.430 5.747 74.389 1.00 86.87 67 ARG D CA 1
ATOM 12494 C C . ARG D 4 89 ? -60.345 5.534 73.189 1.00 82.71 67 ARG D C 1
ATOM 12495 O O . ARG D 4 89 ? -61.267 4.712 73.247 1.00 79.62 67 ARG D O 1
ATOM 12516 N N . PHE D 4 90 ? -60.119 6.267 72.104 1.00 79.35 68 PHE D N 1
ATOM 12517 C CA . PHE D 4 90 ? -61.019 6.262 70.960 1.00 75.45 68 PHE D CA 1
ATOM 12518 C C . PHE D 4 90 ? -60.457 5.399 69.841 1.00 75.13 68 PHE D C 1
ATOM 12519 O O . PHE D 4 90 ? -59.254 5.417 69.569 1.00 78.25 68 PHE D O 1
ATOM 12536 N N . THR D 4 91 ? -61.340 4.646 69.193 1.00 71.44 69 THR D N 1
ATOM 12537 C CA . THR D 4 91 ? -60.994 3.872 68.010 1.00 71.41 69 THR D CA 1
ATOM 12538 C C . THR D 4 91 ? -62.073 4.090 66.962 1.00 71.29 69 THR D C 1
ATOM 12539 O O . THR D 4 91 ? -63.267 3.996 67.266 1.00 71.19 69 THR D O 1
ATOM 12550 N N . ILE D 4 92 ? -61.654 4.392 65.738 1.00 55.01 70 ILE D N 1
ATOM 12551 C CA . ILE D 4 92 ? -62.566 4.637 64.629 1.00 54.08 70 ILE D CA 1
ATOM 12552 C C . ILE D 4 92 ? -62.531 3.427 63.710 1.00 55.04 70 ILE D C 1
ATOM 12553 O O . ILE D 4 92 ? -61.458 2.897 63.404 1.00 55.42 70 ILE D O 1
ATOM 12569 N N . SER D 4 93 ? -63.709 2.991 63.275 1.00 55.27 71 SER D N 1
ATOM 12570 C CA . SER D 4 93 ? -63.843 1.843 62.392 1.00 56.50 71 SER D CA 1
ATOM 12571 C C . SER D 4 93 ? -64.877 2.168 61.326 1.00 56.08 71 SER D C 1
ATOM 12572 O O . SER D 4 93 ? -65.554 3.198 61.380 1.00 55.04 71 SER D O 1
ATOM 12580 N N . ARG D 4 94 ? -64.994 1.277 60.344 1.00 57.54 72 ARG D N 1
ATOM 12581 C CA . ARG D 4 94 ? -65.889 1.490 59.217 1.00 57.50 72 ARG D CA 1
ATOM 12582 C C . ARG D 4 94 ? -66.636 0.199 58.909 1.00 59.89 72 ARG D C 1
ATOM 12583 O O . ARG D 4 94 ? -66.295 -0.880 59.401 1.00 61.50 72 ARG D O 1
ATOM 12604 N N . ASP D 4 95 ? -67.675 0.330 58.083 1.00 62.94 73 ASP D N 1
ATOM 12605 C CA . ASP D 4 95 ? -68.458 -0.812 57.603 1.00 65.38 73 ASP D CA 1
ATOM 12606 C C . ASP D 4 95 ? -68.948 -0.436 56.203 1.00 65.28 73 ASP D C 1
ATOM 12607 O O . ASP D 4 95 ? -69.986 0.211 56.050 1.00 65.08 73 ASP D O 1
ATOM 12616 N N . ASN D 4 96 ? -68.182 -0.844 55.189 1.00 66.81 74 ASN D N 1
ATOM 12617 C CA . ASN D 4 96 ? -68.506 -0.462 53.818 1.00 66.86 74 ASN D CA 1
ATOM 12618 C C . ASN D 4 96 ? -69.879 -0.968 53.397 1.00 68.95 74 ASN D C 1
ATOM 12619 O O . ASN D 4 96 ? -70.567 -0.306 52.610 1.00 68.74 74 ASN D O 1
ATOM 12630 N N . ALA D 4 97 ? -70.293 -2.134 53.898 1.00 70.72 75 ALA D N 1
ATOM 12631 C CA . ALA D 4 97 ? -71.605 -2.669 53.551 1.00 73.06 75 ALA D CA 1
ATOM 12632 C C . ALA D 4 97 ? -72.710 -1.702 53.960 1.00 72.18 75 ALA D C 1
ATOM 12633 O O . ALA D 4 97 ? -73.452 -1.187 53.115 1.00 72.37 75 ALA D O 1
ATOM 12640 N N . LYS D 4 98 ? -72.833 -1.443 55.264 1.00 72.04 76 LYS D N 1
ATOM 12641 C CA . LYS D 4 98 ? -73.812 -0.479 55.751 1.00 71.19 76 LYS D CA 1
ATOM 12642 C C . LYS D 4 98 ? -73.471 0.946 55.335 1.00 68.54 76 LYS D C 1
ATOM 12643 O O . LYS D 4 98 ? -74.342 1.821 55.390 1.00 68.01 76 LYS D O 1
ATOM 12662 N N . ASN D 4 99 ? -72.227 1.199 54.924 1.00 67.53 77 ASN D N 1
ATOM 12663 C CA . ASN D 4 99 ? -71.782 2.521 54.494 1.00 65.21 77 ASN D CA 1
ATOM 12664 C C . ASN D 4 99 ? -71.726 3.512 55.653 1.00 63.34 77 ASN D C 1
ATOM 12665 O O . ASN D 4 99 ? -71.963 4.706 55.468 1.00 61.99 77 ASN D O 1
ATOM 12676 N N . THR D 4 100 ? -71.403 3.030 56.851 1.00 60.76 78 THR D N 1
ATOM 12677 C CA . THR D 4 100 ? -71.387 3.856 58.049 1.00 59.45 78 THR D CA 1
ATOM 12678 C C . THR D 4 100 ? -70.020 3.783 58.718 1.00 58.53 78 THR D C 1
ATOM 12679 O O . THR D 4 100 ? -69.313 2.775 58.624 1.00 59.50 78 THR D O 1
ATOM 12690 N N . VAL D 4 101 ? -69.654 4.870 59.393 1.00 57.89 79 VAL D N 1
ATOM 12691 C CA . VAL D 4 101 ? -68.404 4.965 60.137 1.00 57.11 79 VAL D CA 1
ATOM 12692 C C . VAL D 4 101 ? -68.740 5.053 61.616 1.00 57.62 79 VAL D C 1
ATOM 12693 O O . VAL D 4 101 ? -69.662 5.775 62.011 1.00 57.47 79 VAL D O 1
ATOM 12706 N N . TYR D 4 102 ? -67.984 4.329 62.431 1.00 56.21 80 TYR D N 1
ATOM 12707 C CA . TYR D 4 102 ? -68.230 4.244 63.860 1.00 57.17 80 TYR D CA 1
ATOM 12708 C C . TYR D 4 102 ? -67.110 4.931 64.628 1.00 56.13 80 TYR D C 1
ATOM 12709 O O . TYR D 4 102 ? -65.964 4.982 64.175 1.00 55.28 80 TYR D O 1
ATOM 12727 N N . LEU D 4 103 ? -67.456 5.463 65.797 1.00 57.26 81 LEU D N 1
ATOM 12728 C CA . LEU D 4 103 ? -66.477 5.995 66.737 1.00 56.88 81 LEU D CA 1
ATOM 12729 C C . LEU D 4 103 ? -66.730 5.346 68.090 1.00 59.02 81 LEU D C 1
ATOM 12730 O O . LEU D 4 103 ? -67.713 5.669 68.764 1.00 59.70 81 LEU D O 1
ATOM 12746 N N . GLN D 4 104 ? -65.848 4.430 68.480 1.00 64.67 82 GLN D N 1
ATOM 12747 C CA . GLN D 4 104 ? -65.935 3.763 69.772 1.00 66.98 82 GLN D CA 1
ATOM 12748 C C . GLN D 4 104 ? -65.185 4.603 70.799 1.00 66.78 82 GLN D C 1
ATOM 12749 O O . GLN D 4 104 ? -63.952 4.654 70.788 1.00 66.23 82 GLN D O 1
ATOM 12763 N N . MET D 4 105 ? -65.927 5.263 71.681 1.00 69.54 83 MET D N 1
ATOM 12764 C CA . MET D 4 105 ? -65.345 6.078 72.738 1.00 69.74 83 MET D CA 1
ATOM 12765 C C . MET D 4 105 ? -65.371 5.298 74.044 1.00 72.63 83 MET D C 1
ATOM 12766 O O . MET D 4 105 ? -66.431 4.827 74.467 1.00 74.26 83 MET D O 1
ATOM 12780 N N . ASN D 4 106 ? -64.211 5.170 74.680 1.00 77.89 84 ASN D N 1
ATOM 12781 C CA . ASN D 4 106 ? -64.081 4.460 75.943 1.00 80.87 84 ASN D CA 1
ATOM 12782 C C . ASN D 4 106 ? -63.540 5.393 77.018 1.00 81.47 84 ASN D C 1
ATOM 12783 O O . ASN D 4 106 ? -62.871 6.390 76.728 1.00 79.63 84 ASN D O 1
ATOM 12794 N N . SER D 4 107 ? -63.843 5.055 78.269 1.00 84.20 85 SER D N 1
ATOM 12795 C CA . SER D 4 107 ? -63.301 5.754 79.432 1.00 85.57 85 SER D CA 1
ATOM 12796 C C . SER D 4 107 ? -63.479 7.266 79.291 1.00 83.59 85 SER D C 1
ATOM 12797 O O . SER D 4 107 ? -62.522 8.043 79.298 1.00 82.71 85 SER D O 1
ATOM 12805 N N . LEU D 4 108 ? -64.738 7.674 79.169 1.00 82.64 86 LEU D N 1
ATOM 12806 C CA . LEU D 4 108 ? -65.064 9.073 78.943 1.00 80.83 86 LEU D CA 1
ATOM 12807 C C . LEU D 4 108 ? -64.943 9.881 80.229 1.00 82.72 86 LEU D C 1
ATOM 12808 O O . LEU D 4 108 ? -65.206 9.388 81.329 1.00 85.62 86 LEU D O 1
ATOM 12824 N N . ARG D 4 109 ? -64.544 11.139 80.076 1.00 82.04 87 ARG D N 1
ATOM 12825 C CA . ARG D 4 109 ? -64.406 12.082 81.172 1.00 83.67 87 ARG D CA 1
ATOM 12826 C C . ARG D 4 109 ? -65.360 13.250 80.961 1.00 82.42 87 ARG D C 1
ATOM 12827 O O . ARG D 4 109 ? -65.809 13.498 79.836 1.00 79.85 87 ARG D O 1
ATOM 12848 N N . PRO D 4 110 ? -65.687 13.997 82.018 1.00 86.11 88 PRO D N 1
ATOM 12849 C CA . PRO D 4 110 ? -66.577 15.157 81.839 1.00 85.09 88 PRO D CA 1
ATOM 12850 C C . PRO D 4 110 ? -66.053 16.172 80.840 1.00 82.28 88 PRO D C 1
ATOM 12851 O O . PRO D 4 110 ? -66.845 16.959 80.307 1.00 80.88 88 PRO D O 1
ATOM 12862 N N . GLU D 4 111 ? -64.751 16.180 80.566 1.00 83.19 89 GLU D N 1
ATOM 12863 C CA . GLU D 4 111 ? -64.182 17.077 79.569 1.00 80.67 89 GLU D CA 1
ATOM 12864 C C . GLU D 4 111 ? -64.451 16.617 78.141 1.00 78.01 89 GLU D C 1
ATOM 12865 O O . GLU D 4 111 ? -63.997 17.276 77.199 1.00 75.94 89 GLU D O 1
ATOM 12877 N N . ASP D 4 112 ? -65.171 15.509 77.958 1.00 76.52 90 ASP D N 1
ATOM 12878 C CA . ASP D 4 112 ? -65.547 15.026 76.635 1.00 74.37 90 ASP D CA 1
ATOM 12879 C C . ASP D 4 112 ? -66.925 15.508 76.195 1.00 73.53 90 ASP D C 1
ATOM 12880 O O . ASP D 4 112 ? -67.306 15.274 75.043 1.00 71.80 90 ASP D O 1
ATOM 12889 N N . THR D 4 113 ? -67.678 16.161 77.078 1.00 71.37 91 THR D N 1
ATOM 12890 C CA . THR D 4 113 ? -68.974 16.711 76.703 1.00 70.74 91 THR D CA 1
ATOM 12891 C C . THR D 4 113 ? -68.824 17.657 75.519 1.00 68.26 91 THR D C 1
ATOM 12892 O O . THR D 4 113 ? -68.041 18.610 75.569 1.00 67.76 91 THR D O 1
ATOM 12903 N N . ALA D 4 114 ? -69.591 17.405 74.459 1.00 63.70 92 ALA D N 1
ATOM 12904 C CA . ALA D 4 114 ? -69.528 18.234 73.261 1.00 61.53 92 ALA D CA 1
ATOM 12905 C C . ALA D 4 114 ? -70.483 17.670 72.215 1.00 60.70 92 ALA D C 1
ATOM 12906 O O . ALA D 4 114 ? -71.089 16.610 72.399 1.00 61.76 92 ALA D O 1
ATOM 12913 N N . VAL D 4 115 ? -70.612 18.408 71.114 1.00 59.08 93 VAL D N 1
ATOM 12914 C CA . VAL D 4 115 ? -71.300 17.934 69.919 1.00 58.23 93 VAL D CA 1
ATOM 12915 C C . VAL D 4 115 ? -70.284 17.233 69.031 1.00 57.15 93 VAL D C 1
ATOM 12916 O O . VAL D 4 115 ? -69.256 17.817 68.671 1.00 56.09 93 VAL D O 1
ATOM 12929 N N . TYR D 4 116 ? -70.575 15.989 68.661 1.00 53.53 94 TYR D N 1
ATOM 12930 C CA . TYR D 4 116 ? -69.698 15.203 67.802 1.00 52.78 94 TYR D CA 1
ATOM 12931 C C . TYR D 4 116 ? -70.264 15.204 66.388 1.00 51.87 94 TYR D C 1
ATOM 12932 O O . TYR D 4 116 ? -71.344 14.659 66.140 1.00 52.64 94 TYR D O 1
ATOM 12950 N N . LEU D 4 117 ? -69.534 15.828 65.470 1.00 50.57 95 LEU D N 1
ATOM 12951 C CA . LEU D 4 117 ? -69.935 15.958 64.080 1.00 49.84 95 LEU D CA 1
ATOM 12952 C C . LEU D 4 117 ? -69.070 15.059 63.210 1.00 49.54 95 LEU D C 1
ATOM 12953 O O . LEU D 4 117 ? -67.972 14.651 63.596 1.00 49.57 95 LEU D O 1
ATOM 12969 N N . CYS D 4 118 ? -69.578 14.767 62.019 1.00 47.80 96 CYS D N 1
ATOM 12970 C CA A CYS D 4 118 ? -68.923 13.900 61.054 0.48 47.77 96 CYS D CA 1
ATOM 12971 C CA C CYS D 4 118 ? -68.853 13.940 61.067 0.52 47.69 96 CYS D CA 1
ATOM 12972 C C . CYS D 4 118 ? -68.885 14.604 59.703 1.00 46.99 96 CYS D C 1
ATOM 12973 O O . CYS D 4 118 ? -69.854 15.272 59.336 1.00 46.99 96 CYS D O 1
ATOM 12987 N N . GLY D 4 119 ? -67.783 14.451 58.972 1.00 43.46 97 GLY D N 1
ATOM 12988 C CA . GLY D 4 119 ? -67.631 15.116 57.692 1.00 42.92 97 GLY D CA 1
ATOM 12989 C C . GLY D 4 119 ? -66.825 14.281 56.723 1.00 43.20 97 GLY D C 1
ATOM 12990 O O . GLY D 4 119 ? -66.065 13.393 57.117 1.00 43.48 97 GLY D O 1
ATOM 12994 N N . GLU D 4 120 ? -67.004 14.580 55.439 1.00 45.48 98 GLU D N 1
ATOM 12995 C CA . GLU D 4 120 ? -66.310 13.888 54.363 1.00 45.96 98 GLU D CA 1
ATOM 12996 C C . GLU D 4 120 ? -65.249 14.802 53.771 1.00 45.26 98 GLU D C 1
ATOM 12997 O O . GLU D 4 120 ? -65.462 16.012 53.644 1.00 44.68 98 GLU D O 1
ATOM 13009 N N . THR D 4 121 ? -64.109 14.216 53.402 1.00 43.61 99 THR D N 1
ATOM 13010 C CA . THR D 4 121 ? -62.984 14.969 52.873 1.00 43.19 99 THR D CA 1
ATOM 13011 C C . THR D 4 121 ? -62.344 14.197 51.731 1.00 44.13 99 THR D C 1
ATOM 13012 O O . THR D 4 121 ? -62.441 12.970 51.650 1.00 44.98 99 THR D O 1
ATOM 13023 N N . SER D 4 122 ? -61.665 14.938 50.855 1.00 42.60 100 SER D N 1
ATOM 13024 C CA . SER D 4 122 ? -60.909 14.362 49.752 1.00 43.61 100 SER D CA 1
ATOM 13025 C C . SER D 4 122 ? -59.406 14.562 49.926 1.00 43.28 100 SER D C 1
ATOM 13026 O O . SER D 4 122 ? -58.644 14.386 48.968 1.00 44.10 100 SER D O 1
ATOM 13034 N N . LEU D 4 123 ? -58.967 14.923 51.132 1.00 47.02 101 LEU D N 1
ATOM 13035 C CA . LEU D 4 123 ? -57.568 15.211 51.425 1.00 46.76 101 LEU D CA 1
ATOM 13036 C C . LEU D 4 123 ? -57.115 14.478 52.679 1.00 46.52 101 LEU D C 1
ATOM 13037 O O . LEU D 4 123 ? -56.463 15.054 53.554 1.00 46.07 101 LEU D O 1
ATOM 13053 N N . PHE D 4 124 ? -57.464 13.206 52.800 1.00 43.90 102 PHE D N 1
ATOM 13054 C CA . PHE D 4 124 ? -56.910 12.395 53.872 1.00 44.03 102 PHE D CA 1
ATOM 13055 C C . PHE D 4 124 ? -55.391 12.339 53.718 1.00 44.34 102 PHE D C 1
ATOM 13056 O O . PHE D 4 124 ? -54.900 12.138 52.600 1.00 44.97 102 PHE D O 1
ATOM 13073 N N . PRO D 4 125 ? -54.611 12.523 54.798 1.00 42.99 103 PRO D N 1
ATOM 13074 C CA . PRO D 4 125 ? -55.006 12.888 56.162 1.00 42.48 103 PRO D CA 1
ATOM 13075 C C . PRO D 4 125 ? -55.081 14.395 56.361 1.00 41.98 103 PRO D C 1
ATOM 13076 O O . PRO D 4 125 ? -54.251 15.122 55.827 1.00 41.92 103 PRO D O 1
ATOM 13087 N N . THR D 4 126 ? -56.077 14.851 57.117 1.00 43.81 104 THR D N 1
ATOM 13088 C CA . THR D 4 126 ? -56.240 16.265 57.404 1.00 43.25 104 THR D CA 1
ATOM 13089 C C . THR D 4 126 ? -56.956 16.411 58.737 1.00 43.19 104 THR D C 1
ATOM 13090 O O . THR D 4 126 ? -57.855 15.630 59.054 1.00 43.51 104 THR D O 1
ATOM 13101 N N . SER D 4 127 ? -56.554 17.422 59.505 1.00 43.66 105 SER D N 1
ATOM 13102 C CA . SER D 4 127 ? -57.211 17.776 60.751 1.00 43.75 105 SER D CA 1
ATOM 13103 C C . SER D 4 127 ? -57.987 19.079 60.649 1.00 43.26 105 SER D C 1
ATOM 13104 O O . SER D 4 127 ? -58.592 19.502 61.639 1.00 43.45 105 SER D O 1
ATOM 13112 N N . ARG D 4 128 ? -57.990 19.727 59.487 1.00 43.26 106 ARG D N 1
ATOM 13113 C CA . ARG D 4 128 ? -58.544 21.066 59.350 1.00 43.01 106 ARG D CA 1
ATOM 13114 C C . ARG D 4 128 ? -59.983 20.999 58.857 1.00 42.68 106 ARG D C 1
ATOM 13115 O O . ARG D 4 128 ? -60.268 20.367 57.834 1.00 42.63 106 ARG D O 1
ATOM 13136 N N . GLY D 4 129 ? -60.878 21.673 59.580 1.00 43.46 107 GLY D N 1
ATOM 13137 C CA . GLY D 4 129 ? -62.284 21.650 59.218 1.00 43.32 107 GLY D CA 1
ATOM 13138 C C . GLY D 4 129 ? -62.535 22.090 57.788 1.00 43.21 107 GLY D C 1
ATOM 13139 O O . GLY D 4 129 ? -63.243 21.419 57.036 1.00 43.32 107 GLY D O 1
ATOM 13143 N N . SER D 4 130 ? -61.951 23.222 57.387 1.00 42.76 108 SER D N 1
ATOM 13144 C CA . SER D 4 130 ? -62.238 23.771 56.065 1.00 42.91 108 SER D CA 1
ATOM 13145 C C . SER D 4 130 ? -61.892 22.807 54.935 1.00 43.08 108 SER D C 1
ATOM 13146 O O . SER D 4 130 ? -62.284 23.059 53.791 1.00 43.46 108 SER D O 1
ATOM 13154 N N . HIS D 4 131 ? -61.178 21.718 55.219 1.00 42.06 109 HIS D N 1
ATOM 13155 C CA . HIS D 4 131 ? -60.861 20.711 54.218 1.00 42.37 109 HIS D CA 1
ATOM 13156 C C . HIS D 4 131 ? -61.945 19.651 54.077 1.00 42.62 109 HIS D C 1
ATOM 13157 O O . HIS D 4 131 ? -61.865 18.816 53.167 1.00 43.13 109 HIS D O 1
ATOM 13171 N N . TYR D 4 132 ? -62.947 19.662 54.950 1.00 43.87 110 TYR D N 1
ATOM 13172 C CA . TYR D 4 132 ? -64.062 18.729 54.885 1.00 44.27 110 TYR D CA 1
ATOM 13173 C C . TYR D 4 132 ? -65.220 19.428 54.188 1.00 44.56 110 TYR D C 1
ATOM 13174 O O . TYR D 4 132 ? -65.703 20.463 54.660 1.00 44.29 110 TYR D O 1
ATOM 13192 N N . ASP D 4 133 ? -65.651 18.868 53.059 1.00 49.77 111 ASP D N 1
ATOM 13193 C CA . ASP D 4 133 ? -66.622 19.545 52.210 1.00 50.31 111 ASP D CA 1
ATOM 13194 C C . ASP D 4 133 ? -68.054 19.345 52.688 1.00 50.64 111 ASP D C 1
ATOM 13195 O O . ASP D 4 133 ? -68.883 20.247 52.530 1.00 50.77 111 ASP D O 1
ATOM 13204 N N . THR D 4 134 ? -68.360 18.192 53.275 1.00 47.93 112 THR D N 1
ATOM 13205 C CA . THR D 4 134 ? -69.712 17.842 53.688 1.00 48.48 112 THR D CA 1
ATOM 13206 C C . THR D 4 134 ? -69.733 17.527 55.177 1.00 48.13 112 THR D C 1
ATOM 13207 O O . THR D 4 134 ? -68.837 16.849 55.688 1.00 47.96 112 THR D O 1
ATOM 13218 N N . TRP D 4 135 ? -70.763 18.011 55.871 1.00 45.40 113 TRP D N 1
ATOM 13219 C CA . TRP D 4 135 ? -70.888 17.828 57.307 1.00 45.31 113 TRP D CA 1
ATOM 13220 C C . TRP D 4 135 ? -72.277 17.324 57.658 1.00 46.37 113 TRP D C 1
ATOM 13221 O O . TRP D 4 135 ? -73.250 17.598 56.956 1.00 46.98 113 TRP D O 1
ATOM 13242 N N . GLY D 4 136 ? -72.356 16.591 58.767 1.00 47.99 114 GLY D N 1
ATOM 13243 C CA . GLY D 4 136 ? -73.621 16.307 59.403 1.00 49.06 114 GLY D CA 1
ATOM 13244 C C . GLY D 4 136 ? -73.973 17.393 60.400 1.00 48.83 114 GLY D C 1
ATOM 13245 O O . GLY D 4 136 ? -73.235 18.357 60.602 1.00 47.88 114 GLY D O 1
ATOM 13249 N N . GLN D 4 137 ? -75.134 17.229 61.031 1.00 46.78 115 GLN D N 1
ATOM 13250 C CA . GLN D 4 137 ? -75.578 18.180 62.039 1.00 46.88 115 GLN D CA 1
ATOM 13251 C C . GLN D 4 137 ? -75.080 17.830 63.434 1.00 47.22 115 GLN D C 1
ATOM 13252 O O . GLN D 4 137 ? -75.136 18.680 64.328 1.00 47.33 115 GLN D O 1
ATOM 13266 N N . GLY D 4 138 ? -74.594 16.615 63.638 1.00 50.77 116 GLY D N 1
ATOM 13267 C CA . GLY D 4 138 ? -73.940 16.259 64.878 1.00 51.18 116 GLY D CA 1
ATOM 13268 C C . GLY D 4 138 ? -74.900 15.717 65.921 1.00 52.89 116 GLY D C 1
ATOM 13269 O O . GLY D 4 138 ? -76.098 15.990 65.916 1.00 53.65 116 GLY D O 1
ATOM 13273 N N . THR D 4 139 ? -74.342 14.931 66.834 1.00 55.87 117 THR D N 1
ATOM 13274 C CA . THR D 4 139 ? -75.076 14.384 67.962 1.00 57.75 117 THR D CA 1
ATOM 13275 C C . THR D 4 139 ? -74.425 14.854 69.254 1.00 58.15 117 THR D C 1
ATOM 13276 O O . THR D 4 139 ? -73.206 15.030 69.324 1.00 57.25 117 THR D O 1
ATOM 13287 N N . GLN D 4 140 ? -75.248 15.062 70.277 1.00 60.75 118 GLN D N 1
ATOM 13288 C CA . GLN D 4 140 ? -74.770 15.571 71.554 1.00 61.51 118 GLN D CA 1
ATOM 13289 C C . GLN D 4 140 ? -74.257 14.432 72.422 1.00 63.16 118 GLN D C 1
ATOM 13290 O O . GLN D 4 140 ? -74.871 13.365 72.502 1.00 64.68 118 GLN D O 1
ATOM 13304 N N . VAL D 4 141 ? -73.120 14.667 73.068 1.00 65.29 119 VAL D N 1
ATOM 13305 C CA . VAL D 4 141 ? -72.578 13.768 74.077 1.00 67.13 119 VAL D CA 1
ATOM 13306 C C . VAL D 4 141 ? -72.392 14.580 75.348 1.00 68.37 119 VAL D C 1
ATOM 13307 O O . VAL D 4 141 ? -71.705 15.610 75.338 1.00 67.28 119 VAL D O 1
ATOM 13320 N N . THR D 4 142 ? -73.013 14.128 76.433 1.00 73.49 120 THR D N 1
ATOM 13321 C CA . THR D 4 142 ? -72.887 14.767 77.735 1.00 75.22 120 THR D CA 1
ATOM 13322 C C . THR D 4 142 ? -72.366 13.738 78.725 1.00 77.54 120 THR D C 1
ATOM 13323 O O . THR D 4 142 ? -72.950 12.659 78.869 1.00 79.18 120 THR D O 1
ATOM 13334 N N . VAL D 4 143 ? -71.263 14.064 79.389 1.00 80.04 121 VAL D N 1
ATOM 13335 C CA . VAL D 4 143 ? -70.683 13.219 80.426 1.00 82.58 121 VAL D CA 1
ATOM 13336 C C . VAL D 4 143 ? -70.794 13.969 81.744 1.00 84.86 121 VAL D C 1
ATOM 13337 O O . VAL D 4 143 ? -70.246 15.070 81.890 1.00 84.14 121 VAL D O 1
ATOM 13350 N N . SER D 4 144 ? -71.500 13.376 82.702 1.00 90.15 122 SER D N 1
ATOM 13351 C CA . SER D 4 144 ? -71.728 13.982 84.006 1.00 92.87 122 SER D CA 1
ATOM 13352 C C . SER D 4 144 ? -70.958 13.206 85.063 1.00 95.70 122 SER D C 1
ATOM 13353 O O . SER D 4 144 ? -71.036 11.974 85.115 1.00 96.81 122 SER D O 1
ATOM 13361 N N . SER D 4 145 ? -70.221 13.928 85.902 1.00 97.24 123 SER D N 1
ATOM 13362 C CA . SER D 4 145 ? -69.422 13.304 86.951 1.00 100.32 123 SER D CA 1
ATOM 13363 C C . SER D 4 145 ? -70.312 12.587 87.962 1.00 103.94 123 SER D C 1
ATOM 13364 O O . SER D 4 145 ? -70.951 13.220 88.803 1.00 106.35 123 SER D O 1
#

Radius of gyration: 42.5 Å; Cα contacts (8 Å, |Δi|>4): 2024; chains: 4; bounding box: 98×133×98 Å

Nearest PDB structures (foldseek):
  6wdq-assembly1_C  TM=9.679E-01  e=1.861E-51  Homo sapiens
  8oe4-assembly1_C  TM=9.656E-01  e=4.111E-47  Homo sapiens
  7z0l-assembly1_A  TM=6.332E-01  e=5.975E-18  Mus musculus
  8dpu-assembly1_A  TM=6.597E-01  e=2.634E-17  Homo sapiens
  8d82-assembly1_A  TM=6.495E-01  e=9.491E-15  Homo sapiens

Foldseek 3Di:
DADPDVQEEEAEAAADVPDQADKDKDFFPDPDWAQKFKDFDPDPDTDDGTRMDIDGDHDCVRFHWMWMDHPRHTGDIHGYFYQYHYPRRTDDQFWDFPCPPHTPPAWAKADQELQQKIKIKIKGLDDPQKDKDKAKFWADPPTAHKDKDDWDWDDWDDDDPTIMTMIMIIMGGPDGDSVDDDDTWMKMKMWMDHNRYTDIDIDTDHNLQRYEHAFWADWDWDADPDAQKIKIFTHGDPSYDDDCVRFFKKKWKAKDPVVRPPRIDIDRDGMDMHGADPQIKMWMWIAGPPGGHDIHDIDMDTD/DPLVVLLVLLVVLLVLLPVLPDPDDDPDPQQDCDPPQQLPLVSVVVPCVSVLVSLLVNLVVLLPVLPACLAPPPPHDDPPRCSVVNNVSSVVSNCVRPVPHDDRVCSVVVVVVSSVVVSVSSVSSSVSSVSCVVPVD/DVVDDDAFFDKAKPPGLEEAAFAKIKIKTFGHDPPFQFPDKWKDKVNHTDDPQWDDDDSGMIMRIDGRHHAQKIKMWMFGHGPVDPDTHTHDIDMGGHFDWWDAWAPWAWAAEPPPQWIWIATDRDDTGSDQKKKKKWKAAPAPRDIDIDIDRGIDIGGVVVVDRAQKIWIKMWMDDPHYIHIYDIDIDGNVQRYEYADKDWDDWDWDPDPQIKIKTWIAGDGPAAFKKKKKWKDFPVDDDTDMDIDRDGRPDIDIDIDRDDAFTKMWMWMKMGRPPGDDIGPIDDIDMDHGD/DKAKAKDFADEDAAQAKTKIKIQIPDAPDQFKKKWKWWAAPPDGIWTAWMATPVDDDTGGDPPCPVFWDKDADVVRRMIMIIGGRDDQVRWTWMKMFMAPDPPDTDPVRGDGIHPTDTHGYDD

Sequence (856 aa):
IWELKKDVYVVELDWYPDAPGEMVVLTCDTPEEDGITWTLDQSSEVLGSGKTLTIQVKEFGDAGQYTCHKGGEVLSHSLLLLHKKEDGIWSTDILKDQKEPKNKTFLRCEAKNYSGRFTCWWLTTISTDLTFSVKSSRGSSDPQGVTCGAATLSAERVRGDNKEYEYSVECQEDSACPAAEESLPIEVMVDAVHKLKYENYTSSFFIRDIIKPDPPKNLQLKPLKNSRQVEVSWEYPDTWSTPHSYFSLTFCVQVQGKREKKDRVFTDKTSATVICRKNASISVRAQDRYYSSSWSEWASVPCPAWTQCQQLSQKLCTLAWSAHMDLREEGDVPHIQCGDGCDPQGLRDNSQFCLQRIHQGLIFYEKLLGSDIFTGEPSLLPDSPVGQLHASLLGLSQLLQPSPSQPWQRLLLRFKILRSLQAFVAVAARVFAHGAATLSGITNINCCSGHIWVEPATIFKMGMMNISIYCQAAIKNCQPRKLHFYKNGIKERFQITRINKTTARLWYKNFLEPHASMYCTAECCPKHFQETLICCGKDISSGYPPDIPDEVTCVIYEYSGNMTCTWNAGKLTYIDTKYVVHVKSLETEEEQQYLTSSYINISTDSLQGGKKYLVWVQAANALGMEESKQLQIHLDDIVIPSAAVISRAETINATVPKTIIYWDSQTTIEKVSCEMRYKATTNQTWNVKEFDTNFTYVQQSEFYLEPNIKYVFQVRCQETGKRYWQPWSSLFFHKTPEVQLVESGGGLVQAGGSLRLSCAASGRTFSWSAVGWFRQAPGKEREFVAAIRWSGGSPYYADSVKDRFTISRDNAKNTVYLQMNSLRPEDTAVYLCCGETSLFPTSRGSHYDTWGQGTQVTVSS

InterPro domains:
  IPR003530 Long hematopoietin receptor, soluble alpha chain, conserved site [PS01354] (233-275)
  IPR003598 Immunoglobulin subtype 2 [SM00408] (41-97)
  IPR003961 Fibronectin type III [PS50853] (237-328)
  IPR003961 Fibronectin type III [cd00063] (235-325)
  IPR007110 Immunoglobulin-like domain [PS50835] (19-90)
  IPR013783 Immunoglobulin-like fold [G3DSA:2.60.40.10] (23-106)
  IPR013783 Immunoglobulin-like fold [G3DSA:2.60.40.10] (125-232)
  IPR013783 Immunoglobulin-like fold [G3DSA:2.60.40.10] (236-326)
  IPR015528 Interleukin-12 beta [PIRSF038007] (1-328)
  IPR015528 Interleukin-12 beta [PR01928] (129-144)
  IPR015528 Interleukin-12 beta [PR01928] (199-210)
  IPR015528 Interleukin-12 beta [PR01928] (261-271)
  IPR019482 Interleukin-12 beta, central domain [PF10420] (126-216)
  IPR036116 Fibronectin type III superfamily [SSF49265] (110-233)
  IPR036116 Fibronectin type III superfamily [SSF49265] (234-325)
  IPR036179 Immunoglobulin-like domain superfamily [SSF48726] (31-107)
  IPR050676 Interleukin-12 [PTHR48485] (1-327)